Protein 8YQ7 (pdb70)

Foldseek 3Di:
DCFDKDAFDFLAWVVVSLVVLVPDQQEDEDPSPPDQQVSCVVLVNPDRHDTQQFAGGMDGDHRNYYPSVNRNVRNVVSVVLLVVLVVVFDPPFPDPDSQLLSQLLLLLRNQADDLVCLLQLLQLQRVCLVVFHQLQRVLLLQLQCPPVCDPDADPVSQPDPGQRRSSPDTGGRPGHRHHGHSSSSNSNRRHDPDQWNDWDCQCPRRIDTHNDVVVNVVSVVNSVVSVVVD/DCPVVPLPELVWDKDFFDALAWPVVSLVVLVPDQQEDEDDSPDDQQVSCVVLVHPDRGDTQQFAGGTYTHHRNHYPSSRRNVRNVVSVVLLVVLVVVFDPPWPDPDSQLLSQLLLLLRNVADDLVCLLVLLQLQRVCLVVQHFLQGVLQLVLQCPVVDDPDCDPVSLVDDGLRRSSPDTGGRPGHRHHGHSSSSNSNRRHDDDQWNDWDPQLVHRIDTDNDVVVVVVSVVNNVVSVVVVVD/DVVVVQAVDFDKQFDDALAWPLVSLVVLVVDQQEDPDPSPPDQQVVCVVLVPPDRGCTQQFAGGIHTDHRNHYPSVNRNVRNVVSVVLLVVLVVPFDPPFPDPDSQLLSQVLSLLRNVADDLVCLLVLLQLQRVCLVVFHQLQGVLLLQLQCPPVHPPDDDPVSQVDDGQRNSSPDTDTRPGHSHHGHSSSSNSNRRHDDDQWNAWDDQPPRHIDTHNDDVVNVVRVVVSVVVVVVD/DFQVKQFDDALAWPLVSLVVLVVDPQEDDDCSPPPQQVVCVVLVNPDRGDTQQFAGTTHPDHGHYYVSVVRNVRNVVVVVLLVVLVVVFDPPFPDPDSQLLSQQLLLLRNVADDLVCLLVLLQLVRVCLVVQHFNQGVLLLQQQCPPVCPPDDDPVSLVDDGQRRSSPDTGTRPGHSHHGHSSSSNSNRRHDDDQWNDWDDQCVHDIDTHNDDVVRVVSVVNSVVVNVVVDDD/DAEPAPKQAFDFLAWPLVSLVVQVPDPQEDDDPSPPPPQVVCVVLVHPDRDCTQQFAGDTYHYHRNHYPSVNRNVRNVVSVVLLVVLVVVFDPPFPDPDSQLLSQLLLLLRNVADDLVCLLVLLQLQRVCLVVQHQLQGVLQLLLQVPPVRPPDADPVSLVDDGQSNSSPDTGHRPGHSHHGHSSSSNSNRRHDDDQWNDWDDPPPRDIDTHNDVVVNVVSVVNSVVCVVVVD/DFAALAWPVVVLVCCPDPVEHCDCSPPPQQVSCVVLPDDRHDTQQFADDDDHNCVSVVRNVVSVVLLVVLVVPFDPPFPDPDSQLLSQLLLLLRNVADDLVCLLVLLQLQRVCLVVFHQLQRVLQLCQQCPVVRDPDDDPVSQVDDGQRRSSPDTDHRPHHRHHGHSSSSNSNRRHDPDQFNDWDQQCVGRIDTHNDVVVRVVSVVNNVVSVVVVD

InterPro domains:
  IPR003770 Endolytic murein transglycosylase [MF_02065] (34-353)
  IPR003770 Endolytic murein transglycosylase [PF02618] (62-347)
  IPR003770 Endolytic murein transglycosylase [PTHR30518] (28-350)
  IPR003770 Endolytic murein transglycosylase [TIGR00247] (31-355)
  IPR003770 Endolytic murein transglycosylase [cd08010] (101-345)

Structure (mmCIF, N/CA/C/O backbone):
data_8YQ7
#
_entry.id   8YQ7
#
_cell.length_a   70.860
_cell.length_b   162.370
_cell.length_c   79.110
_cell.angle_alpha   90.000
_cell.angle_beta   108.957
_cell.angle_gamma   90.000
#
_symmetry.space_group_name_H-M   'P 1 21 1'
#
loop_
_entity.id
_entity.type
_entity.pdbx_description
1 polymer 'Endolytic murein transglycosylase'
2 water water
#
loop_
_atom_site.group_PDB
_atom_site.id
_atom_site.type_symbol
_atom_site.label_atom_id
_atom_site.label_alt_id
_atom_site.label_comp_id
_atom_site.label_asym_id
_atom_site.label_entity_id
_atom_site.label_seq_id
_atom_site.pdbx_PDB_ins_code
_atom_site.Cartn_x
_atom_site.Cartn_y
_atom_site.Cartn_z
_atom_site.occupancy
_atom_site.B_iso_or_equiv
_atom_site.auth_seq_id
_atom_site.auth_comp_id
_atom_site.auth_asym_id
_atom_site.auth_atom_id
_atom_site.pdbx_PDB_model_num
ATOM 1 N N . ALA A 1 31 ? -24.98600 -6.14600 6.86100 1.000 114.41000 126 ALA A N 1
ATOM 2 C CA . ALA A 1 31 ? -25.04200 -5.97100 8.30600 1.000 115.80000 126 ALA A CA 1
ATOM 3 C C . ALA A 1 31 ? -24.42500 -4.63800 8.71900 1.000 113.39000 126 ALA A C 1
ATOM 4 O O . ALA A 1 31 ? -25.09500 -3.79800 9.32700 1.000 106.07000 126 ALA A O 1
ATOM 6 N N . GLN A 1 32 ? -23.14800 -4.44800 8.37600 1.000 116.69000 127 GLN A N 1
ATOM 7 C CA . GLN A 1 32 ? -22.38700 -3.27100 8.79600 1.000 119.20000 127 GLN A CA 1
ATOM 8 C C . GLN A 1 32 ? -22.56200 -3.03500 10.29800 1.000 124.14000 127 GLN A C 1
ATOM 9 O O . GLN A 1 32 ? -22.89900 -1.93700 10.75200 1.000 115.56000 127 GLN A O 1
ATOM 15 N N . MET A 1 33 ? -22.33700 -4.09600 11.07500 1.000 116.92000 128 MET A N 1
ATOM 16 C CA . MET A 1 33 ? -22.52400 -4.03400 12.51900 1.000 104.98000 128 MET A CA 1
ATOM 17 C C . MET A 1 33 ? -21.56000 -3.02800 13.14400 1.000 105.60000 128 MET A C 1
ATOM 18 O O . MET A 1 33 ? -20.56900 -2.60800 12.53600 1.000 106.23000 128 MET A O 1
ATOM 23 N N . ASN A 1 34 ? -21.87300 -2.62900 14.37600 1.000 98.74000 129 ASN A N 1
ATOM 24 C CA . ASN A 1 34 ? -21.15700 -1.52700 15.00900 1.000 101.25000 129 ASN A CA 1
ATOM 25 C C . ASN A 1 34 ? -19.72200 -1.92900 15.32000 1.000 89.36000 129 ASN A C 1
ATOM 26 O O . ASN A 1 34 ? -19.45200 -3.06900 15.70600 1.000 87.54000 129 ASN A O 1
ATOM 31 N N . ARG A 1 35 ? -18.79600 -0.98900 15.14800 1.000 89.31000 130 ARG A N 1
ATOM 32 C CA . ARG A 1 35 ? -17.39300 -1.21900 15.47000 1.000 82.75000 130 ARG A CA 1
ATOM 33 C C . ARG A 1 35 ? -16.99200 -0.34500 16.64700 1.000 77.85000 130 ARG A C 1
ATOM 34 O O . ARG A 1 35 ? -17.10100 0.88500 16.57800 1.000 99.89000 130 ARG A O 1
ATOM 42 N N . VAL A 1 36 ? -16.50700 -0.97900 17.70800 1.000 79.07000 131 VAL A N 1
ATOM 43 C CA . VAL A 1 36 ? -15.86100 -0.29600 18.82200 1.000 83.15000 131 VAL A CA 1
ATOM 44 C C . VAL A 1 36 ? -14.36100 -0.56100 18.69800 1.000 78.29000 131 VAL A C 1
ATOM 45 O O . VAL A 1 36 ? -13.91100 -1.71700 18.73000 1.000 64.90000 131 VAL A O 1
ATOM 49 N N . LEU A 1 37 ? -13.58700 0.50200 18.51400 1.000 81.64000 132 LEU A N 1
ATOM 50 C CA . LEU A 1 37 ? -12.14300 0.39100 18.37600 1.000 75.11000 132 LEU A CA 1
ATOM 51 C C . LEU A 1 37 ? -11.49100 0.78700 19.69000 1.000 56.69000 132 LEU A C 1
ATOM 52 O O . LEU A 1 37 ? -11.79800 1.84700 20.24300 1.000 72.71000 132 LEU A O 1
ATOM 57 N N . VAL A 1 38 ? -10.62900 -0.08200 20.20600 1.000 71.47000 133 VAL A N 1
ATOM 58 C CA . VAL A 1 38 ? -9.88000 0.18100 21.42900 1.000 65.83000 133 VAL A CA 1
ATOM 59 C C . VAL A 1 38 ? -8.40500 0.13300 21.07000 1.000 68.11000 133 VAL A C 1
ATOM 60 O O . VAL A 1 38 ? -7.87900 -0.93000 20.71200 1.000 58.83000 133 VAL A O 1
ATOM 64 N N . ILE A 1 39 ? -7.74200 1.28300 21.13500 1.000 69.24000 134 ILE A N 1
ATOM 65 C CA . ILE A 1 39 ? -6.34500 1.39800 20.73900 1.000 69.27000 134 ILE A CA 1
ATOM 66 C C . ILE A 1 39 ? -5.48500 1.32800 21.99500 1.000 62.36000 134 ILE A C 1
ATOM 67 O O . ILE A 1 39 ? -5.87500 1.81200 23.06600 1.000 55.03000 134 ILE A O 1
ATOM 72 N N . GLU A 1 40 ? -4.32800 0.69100 21.87100 1.000 64.67000 135 GLU A N 1
ATOM 73 C CA . GLU A 1 40 ? -3.42800 0.54900 23.00300 1.000 55.37000 135 GLU A CA 1
ATOM 74 C C . GLU A 1 40 ? -2.93100 1.91000 23.47700 1.000 48.91000 135 GLU A C 1
ATOM 75 O O . GLU A 1 40 ? -2.61600 2.79100 22.67500 1.000 54.93000 135 GLU A O 1
ATOM 81 N N . GLY A 1 41 ? -2.83000 2.05200 24.80100 1.000 55.10000 136 GLY A N 1
ATOM 82 C CA . GLY A 1 41 ? -2.39600 3.26200 25.45800 1.000 49.08000 136 GLY A CA 1
ATOM 83 C C . GLY A 1 41 ? -3.51100 4.19600 25.87500 1.000 53.11000 136 GLY A C 1
ATOM 84 O O . GLY A 1 41 ? -3.25100 5.14800 26.61700 1.000 53.50000 136 GLY A O 1
ATOM 85 N N . THR A 1 42 ? -4.74200 3.93700 25.45500 1.000 57.15000 137 THR A N 1
ATOM 86 C CA . THR A 1 42 ? -5.87600 4.75200 25.84800 1.000 57.65000 137 THR A CA 1
ATOM 87 C C . THR A 1 42 ? -6.30300 4.39300 27.26300 1.000 52.97000 137 THR A C 1
ATOM 88 O O . THR A 1 42 ? -5.96700 3.33500 27.79000 1.000 50.70000 137 THR A O 1
ATOM 92 N N . THR A 1 43 ? -7.00100 5.32000 27.89800 1.000 61.66000 138 THR A N 1
ATOM 93 C CA . THR A 1 43 ? -7.52800 5.13000 29.23600 1.000 55.65000 138 THR A CA 1
ATOM 94 C C . THR A 1 43 ? -8.89500 4.45500 29.21900 1.000 57.14000 138 THR A C 1
ATOM 95 O O . THR A 1 43 ? -9.62600 4.46000 28.21900 1.000 45.41000 138 THR A O 1
ATOM 99 N N . PHE A 1 44 ? -9.24000 3.86500 30.36000 1.000 52.53000 139 PHE A N 1
ATOM 100 C CA . PHE A 1 44 ? -10.58200 3.32900 30.51000 1.000 54.07000 139 PHE A CA 1
ATOM 101 C C . PHE A 1 44 ? -11.61000 4.43400 30.33400 1.000 50.90000 139 PHE A C 1
ATOM 102 O O . PHE A 1 44 ? -12.63500 4.23600 29.67900 1.000 54.22000 139 PHE A O 1
ATOM 110 N N . LYS A 1 45 ? -11.37100 5.59300 30.96800 1.000 63.35000 140 LYS A N 1
ATOM 111 C CA . LYS A 1 45 ? -12.31500 6.71400 30.88200 1.000 56.90000 140 LYS A CA 1
ATOM 112 C C . LYS A 1 45 ? -12.58400 7.10100 29.43400 1.000 50.58000 140 LYS A C 1
ATOM 113 O O . LYS A 1 45 ? -13.73400 7.35900 29.05400 1.000 62.75000 140 LYS A O 1
ATOM 119 N N . GLN A 1 46 ? -11.54000 7.15200 28.61000 1.000 48.11000 141 GLN A N 1
ATOM 120 C CA . GLN A 1 46 ? -11.74600 7.40800 27.18800 1.000 47.07000 141 GLN A CA 1
ATOM 121 C C . GLN A 1 46 ? -12.70300 6.38800 26.58600 1.000 64.07000 141 GLN A C 1
ATOM 122 O O . GLN A 1 46 ? -13.60000 6.74300 25.81300 1.000 69.39000 141 GLN A O 1
ATOM 128 N N . LEU A 1 47 ? -12.53000 5.10900 26.94200 1.000 67.31000 142 LEU A N 1
ATOM 129 C CA . LEU A 1 47 ? -13.38500 4.04600 26.42000 1.000 64.28000 142 LEU A CA 1
ATOM 130 C C . LEU A 1 47 ? -14.81500 4.17100 26.93400 1.000 68.32000 142 LEU A C 1
ATOM 131 O O . LEU A 1 47 ? -15.77300 3.92300 26.18900 1.000 71.50000 142 LEU A O 1
ATOM 136 N N . ILE A 1 48 ? -14.98400 4.54900 28.20100 1.000 59.23000 143 ILE A N 1
ATOM 137 C CA . ILE A 1 48 ? -16.32600 4.71900 28.74100 1.000 53.29000 143 ILE A CA 1
ATOM 138 C C . ILE A 1 48 ? -17.04900 5.81800 27.98000 1.000 72.18000 143 ILE A C 1
ATOM 139 O O . ILE A 1 48 ? -18.20800 5.66400 27.57600 1.000 76.33000 143 ILE A O 1
ATOM 144 N N . THR A 1 49 ? -16.36600 6.95100 27.76600 1.000 79.01000 144 THR A N 1
ATOM 145 C CA . THR A 1 49 ? -16.97900 8.04600 27.01900 1.000 76.80000 144 THR A CA 1
ATOM 146 C C . THR A 1 49 ? -17.23400 7.63800 25.57100 1.000 70.01000 144 THR A C 1
ATOM 147 O O . THR A 1 49 ? -18.22100 8.07500 24.97100 1.000 80.43000 144 THR A O 1
ATOM 151 N N . ALA A 1 50 ? -16.36800 6.79600 25.00000 1.000 58.81000 145 ALA A N 1
ATOM 152 C CA . ALA A 1 50 ? -16.53200 6.39700 23.60700 1.000 67.91000 145 ALA A CA 1
ATOM 153 C C . ALA A 1 50 ? -17.73700 5.49000 23.42900 1.000 73.72000 145 ALA A C 1
ATOM 154 O O . ALA A 1 50 ? -18.38700 5.52400 22.37900 1.000 81.36000 145 ALA A O 1
ATOM 156 N N . LEU A 1 51 ? -18.03200 4.66000 24.42700 1.000 82.24000 146 LEU A N 1
ATOM 157 C CA . LEU A 1 51 ? -19.24600 3.85400 24.37100 1.000 75.94000 146 LEU A CA 1
ATOM 158 C C . LEU A 1 51 ? -20.47800 4.66900 24.74800 1.000 84.23000 146 LEU A C 1
ATOM 159 O O . LEU A 1 51 ? -21.58300 4.37200 24.27200 1.000 85.16000 146 LEU A O 1
ATOM 164 N N . LYS A 1 52 ? -20.31100 5.68500 25.60400 1.000 75.28000 147 LYS A N 1
ATOM 165 C CA . LYS A 1 52 ? -21.42300 6.55700 25.96000 1.000 77.06000 147 LYS A CA 1
ATOM 166 C C . LYS A 1 52 ? -21.81700 7.47500 24.80800 1.000 87.70000 147 LYS A C 1
ATOM 167 O O . LYS A 1 52 ? -22.94700 7.97600 24.79300 1.000 93.43000 147 LYS A O 1
ATOM 169 N N . ASN A 1 53 ? -20.91200 7.72000 23.85700 1.000 87.17000 148 ASN A N 1
ATOM 170 C CA . ASN A 1 53 ? -21.20300 8.54000 22.68900 1.000 78.97000 148 ASN A CA 1
ATOM 171 C C . ASN A 1 53 ? -21.51500 7.70600 21.44900 1.000 84.55000 148 ASN A C 1
ATOM 172 O O . ASN A 1 53 ? -21.41200 8.21700 20.32800 1.000 85.09000 148 ASN A O 1
ATOM 177 N N . ASP A 1 54 ? -21.89600 6.44200 21.61800 1.000 88.58000 149 ASP A N 1
ATOM 178 C CA . ASP A 1 54 ? -22.23800 5.57100 20.50100 1.000 84.13000 149 ASP A CA 1
ATOM 179 C C . ASP A 1 54 ? -23.73600 5.30100 20.55700 1.000 91.11000 149 ASP A C 1
ATOM 180 O O . ASP A 1 54 ? -24.26800 4.90800 21.60200 1.000 93.24000 149 ASP A O 1
ATOM 185 N N . LYS A 1 55 ? -24.41300 5.51100 19.42500 1.000 95.12000 150 LYS A N 1
ATOM 186 C CA . LYS A 1 55 ? -25.84400 5.22600 19.35600 1.000 84.46000 150 LYS A CA 1
ATOM 187 C C . LYS A 1 55 ? -26.12000 3.73800 19.53600 1.000 80.43000 150 LYS A C 1
ATOM 188 O O . LYS A 1 55 ? -27.06600 3.35800 20.23400 1.000 87.49000 150 LYS A O 1
ATOM 190 N N . ASN A 1 56 ? -25.29200 2.88600 18.93400 1.000 87.62000 151 ASN A N 1
ATOM 191 C CA . ASN A 1 56 ? -25.55500 1.45600 18.89500 1.000 97.58000 151 ASN A CA 1
ATOM 192 C C . ASN A 1 56 ? -25.36400 0.77900 20.24500 1.000 92.64000 151 ASN A C 1
ATOM 193 O O . ASN A 1 56 ? -25.84700 -0.34100 20.42300 1.000 93.21000 151 ASN A O 1
ATOM 198 N N . VAL A 1 57 ? -24.68200 1.41300 21.19900 1.000 96.54000 152 VAL A N 1
ATOM 199 C CA . VAL A 1 57 ? -24.39600 0.78900 22.48900 1.000 89.86000 152 VAL A CA 1
ATOM 200 C C . VAL A 1 57 ? -25.41300 1.28400 23.50800 1.000 84.73000 152 VAL A C 1
ATOM 201 O O . VAL A 1 57 ? -25.63000 2.49600 23.65000 1.000 68.48000 152 VAL A O 1
ATOM 205 N N . LYS A 1 58 ? -26.04700 0.34500 24.21100 1.000 86.00000 153 LYS A N 1
ATOM 206 C CA . LYS A 1 58 ? -27.03100 0.70100 25.22400 1.000 82.36000 153 LYS A CA 1
ATOM 207 C C . LYS A 1 58 ? -26.34500 1.05700 26.53900 1.000 73.52000 153 LYS A C 1
ATOM 208 O O . LYS A 1 58 ? -25.42100 0.37200 26.98100 1.000 77.73000 153 LYS A O 1
ATOM 210 N N . ASN A 1 59 ? -26.82400 2.11600 27.17800 1.000 73.92000 154 ASN A N 1
ATOM 211 C CA . ASN A 1 59 ? -26.22300 2.64400 28.40100 1.000 67.06000 154 ASN A CA 1
ATOM 212 C C . ASN A 1 59 ? -27.03600 2.10500 29.56600 1.000 74.18000 154 ASN A C 1
ATOM 213 O O . ASN A 1 59 ? -28.08700 2.64500 29.91400 1.000 79.93000 154 ASN A O 1
ATOM 218 N N . THR A 1 60 ? -26.54100 1.03000 30.16100 1.000 76.53000 155 THR A N 1
ATOM 219 C CA . THR A 1 60 ? -27.15000 0.42100 31.33200 1.000 74.05000 155 THR A CA 1
ATOM 220 C C . THR A 1 60 ? -26.40100 0.77200 32.60300 1.000 75.82000 155 THR A C 1
ATOM 221 O O . THR A 1 60 ? -27.03100 1.10100 33.61000 1.000 75.70000 155 THR A O 1
ATOM 225 N N . ILE A 1 61 ? -25.06600 0.72600 32.57200 1.000 73.33000 156 ILE A N 1
ATOM 226 C CA . ILE A 1 61 ? -24.27200 0.96000 33.77200 1.000 75.23000 156 ILE A CA 1
ATOM 227 C C . ILE A 1 61 ? -23.06900 1.85000 33.48300 1.000 74.32000 156 ILE A C 1
ATOM 228 O O . ILE A 1 61 ? -22.11600 1.88300 34.27000 1.000 71.69000 156 ILE A O 1
ATOM 233 N N . LEU A 1 62 ? -23.10200 2.60000 32.38200 1.000 84.67000 157 LEU A N 1
ATOM 234 C CA . LEU A 1 62 ? -21.89800 3.31400 31.96800 1.000 83.30000 157 LEU A CA 1
ATOM 235 C C . LEU A 1 62 ? -21.57000 4.50700 32.86000 1.000 74.07000 157 LEU A C 1
ATOM 236 O O . LEU A 1 62 ? -20.40800 4.92100 32.89700 1.000 69.39000 157 LEU A O 1
ATOM 241 N N . ASP A 1 63 ? -22.54900 5.08400 33.55900 1.000 73.56000 158 ASP A N 1
ATOM 242 C CA . ASP A 1 63 ? -22.31600 6.25200 34.39700 1.000 76.83000 158 ASP A CA 1
ATOM 243 C C . ASP A 1 63 ? -22.18000 5.92600 35.88000 1.000 81.66000 158 ASP A C 1
ATOM 244 O O . ASP A 1 63 ? -22.27500 6.83300 36.71500 1.000 80.39000 158 ASP A O 1
ATOM 249 N N . LEU A 1 64 ? -21.94400 4.67200 36.22700 1.000 73.02000 159 LEU A N 1
ATOM 250 C CA . LEU A 1 64 ? -21.79200 4.35700 37.63800 1.000 67.79000 159 LEU A CA 1
ATOM 251 C C . LEU A 1 64 ? -20.39500 4.71000 38.16400 1.000 71.34000 159 LEU A C 1
ATOM 252 O O . LEU A 1 64 ? -19.41900 4.73800 37.40900 1.000 69.38000 159 LEU A O 1
ATOM 257 N N . PRO A 1 65 ? -20.27900 4.97800 39.46500 1.000 68.41000 160 PRO A N 1
ATOM 258 C CA . PRO A 1 65 ? -18.95300 5.02600 40.09400 1.000 62.35000 160 PRO A CA 1
ATOM 259 C C . PRO A 1 65 ? -18.21400 3.71400 39.88700 1.000 65.68000 160 PRO A C 1
ATOM 260 O O . PRO A 1 65 ? -18.81800 2.65500 39.70500 1.000 62.08000 160 PRO A O 1
ATOM 264 N N . ASP A 1 66 ? -16.88100 3.79000 39.94900 1.000 66.11000 161 ASP A N 1
ATOM 265 C CA . ASP A 1 66 ? -16.05900 2.66500 39.50900 1.000 64.71000 161 ASP A CA 1
ATOM 266 C C . ASP A 1 66 ? -16.23200 1.43200 40.39600 1.000 69.86000 161 ASP A C 1
ATOM 267 O O . ASP A 1 66 ? -16.25300 0.30200 39.89500 1.000 62.96000 161 ASP A O 1
ATOM 272 N N . ASP A 1 67 ? -16.35800 1.61700 41.71100 1.000 62.98000 162 ASP A N 1
ATOM 273 C CA . ASP A 1 67 ? -16.54100 0.47100 42.59300 1.000 55.24000 162 ASP A CA 1
ATOM 274 C C . ASP A 1 67 ? -17.82900 -0.27400 42.25400 1.000 62.29000 162 ASP A C 1
ATOM 275 O O . ASP A 1 67 ? -17.82300 -1.49400 42.03600 1.000 73.58000 162 ASP A O 1
ATOM 280 N N . GLN A 1 68 ? -18.94300 0.44900 42.17800 1.000 68.57000 163 GLN A N 1
ATOM 281 C CA . GLN A 1 68 ? -20.20400 -0.19000 41.83400 1.000 60.36000 163 GLN A CA 1
ATOM 282 C C . GLN A 1 68 ? -20.19100 -0.73200 40.41100 1.000 60.51000 163 GLN A C 1
ATOM 283 O O . GLN A 1 68 ? -20.88900 -1.70400 40.11400 1.000 60.05000 163 GLN A O 1
ATOM 289 N N . LEU A 1 69 ? -19.43500 -0.10900 39.50900 1.000 57.59000 164 LEU A N 1
ATOM 290 C CA . LEU A 1 69 ? -19.40500 -0.59700 38.13500 1.000 56.51000 164 LEU A CA 1
ATOM 291 C C . LEU A 1 69 ? -18.64800 -1.91300 38.04100 1.000 58.97000 164 LEU A C 1
ATOM 292 O O . LEU A 1 69 ? -19.07400 -2.84600 37.34300 1.000 56.36000 164 LEU A O 1
ATOM 297 N N . MET A 1 70 ? -17.51700 -2.00900 38.73200 1.000 56.30000 165 MET A N 1
ATOM 298 C CA . MET A 1 70 ? -16.79500 -3.26900 38.75000 1.000 58.53000 165 MET A CA 1
ATOM 299 C C . MET A 1 70 ? -17.63200 -4.34400 39.42500 1.000 54.70000 165 MET A C 1
ATOM 300 O O . MET A 1 70 ? -17.66400 -5.48900 38.96300 1.000 55.26000 165 MET A O 1
ATOM 305 N N . LYS A 1 71 ? -18.36700 -3.98600 40.48400 1.000 49.42000 166 LYS A N 1
ATOM 306 C CA . LYS A 1 71 ? -19.27000 -4.96800 41.07600 1.000 55.49000 166 LYS A CA 1
ATOM 307 C C . LYS A 1 71 ? -20.36800 -5.36100 40.09700 1.000 53.43000 166 LYS A C 1
ATOM 308 O O . LYS A 1 71 ? -20.75200 -6.53100 40.02800 1.000 64.68000 166 LYS A O 1
ATOM 314 N N . ALA A 1 72 ? -20.85800 -4.41600 39.30700 1.000 57.97000 167 ALA A N 1
ATOM 315 C CA . ALA A 1 72 ? -21.92100 -4.73000 38.36000 1.000 58.41000 167 ALA A CA 1
ATOM 316 C C . ALA A 1 72 ? -21.43000 -5.71000 37.30600 1.000 53.96000 167 ALA A C 1
ATOM 317 O O . ALA A 1 72 ? -22.18500 -6.57800 36.85200 1.000 60.77000 167 ALA A O 1
ATOM 319 N N . LEU A 1 73 ? -20.17600 -5.56600 36.88200 1.000 56.93000 168 LEU A N 1
ATOM 320 C CA . LEU A 1 73 ? -19.62000 -6.44000 35.86000 1.000 60.61000 168 LEU A CA 1
ATOM 321 C C . LEU A 1 73 ? -19.08000 -7.75900 36.41100 1.000 56.68000 168 LEU A C 1
ATOM 322 O O . LEU A 1 73 ? -18.79000 -8.66300 35.62100 1.000 51.63000 168 LEU A O 1
ATOM 327 N N . GLY A 1 74 ? -18.95200 -7.90000 37.72600 1.000 50.12000 169 GLY A N 1
ATOM 328 C CA . GLY A 1 74 ? -18.39500 -9.09800 38.31400 1.000 48.73000 169 GLY A CA 1
ATOM 329 C C . GLY A 1 74 ? -16.88400 -9.12900 38.41500 1.000 54.40000 169 GLY A C 1
ATOM 330 O O . GLY A 1 74 ? -16.32500 -10.16900 38.78100 1.000 51.49000 169 GLY A O 1
ATOM 331 N N . ILE A 1 75 ? -16.20800 -8.02600 38.12200 1.000 57.11000 170 ILE A N 1
ATOM 332 C CA . ILE A 1 75 ? -14.74500 -8.00100 38.08000 1.000 55.19000 170 ILE A CA 1
ATOM 333 C C . ILE A 1 75 ? -14.21900 -7.78400 39.50100 1.000 54.22000 170 ILE A C 1
ATOM 334 O O . ILE A 1 75 ? -14.64900 -6.83000 40.16000 1.000 51.33000 170 ILE A O 1
ATOM 339 N N . PRO A 1 76 ? -13.33100 -8.65200 40.00000 1.000 54.06000 171 PRO A N 1
ATOM 340 C CA . PRO A 1 76 ? -12.97500 -8.61300 41.42900 1.000 53.49000 171 PRO A CA 1
ATOM 341 C C . PRO A 1 76 ? -12.06000 -7.46400 41.81000 1.000 62.27000 171 PRO A C 1
ATOM 342 O O . PRO A 1 76 ? -11.62600 -7.39400 42.96600 1.000 70.99000 171 PRO A O 1
ATOM 346 N N . TYR A 1 77 ? -11.73500 -6.57900 40.88500 1.000 58.96000 172 TYR A N 1
ATOM 347 C CA . TYR A 1 77 ? -10.89000 -5.43400 41.16900 1.000 59.29000 172 TYR A CA 1
ATOM 348 C C . TYR A 1 77 ? -11.71900 -4.18800 41.46200 1.000 67.26000 172 TYR A C 1
ATOM 349 O O . TYR A 1 77 ? -12.81700 -4.00400 40.92900 1.000 62.17000 172 TYR A O 1
ATOM 358 N N . HIS A 1 78 ? -11.17500 -3.33400 42.33700 1.000 69.04000 173 HIS A N 1
ATOM 359 C CA . HIS A 1 78 ? -11.89600 -2.14800 42.78300 1.000 58.03000 173 HIS A CA 1
ATOM 360 C C . HIS A 1 78 ? -11.90900 -1.04400 41.72900 1.000 60.66000 173 HIS A C 1
ATOM 361 O O . HIS A 1 78 ? -12.91300 -0.33700 41.59100 1.000 73.22000 173 HIS A O 1
ATOM 368 N N . HIS A 1 79 ? -10.79400 -0.83900 41.01700 1.000 61.31000 174 HIS A N 1
ATOM 369 C CA . HIS A 1 79 ? -10.69900 0.20100 39.99300 1.000 59.96000 174 HIS A CA 1
ATOM 370 C C . HIS A 1 79 ? -10.49700 -0.42300 38.61300 1.000 57.59000 174 HIS A C 1
ATOM 371 O O . HIS A 1 79 ? -9.78100 -1.42100 38.48400 1.000 60.85000 174 HIS A O 1
ATOM 378 N N . PRO A 1 80 ? -11.11300 0.12700 37.56300 1.000 54.67000 175 PRO A N 1
ATOM 379 C CA . PRO A 1 80 ? -11.13200 -0.56000 36.26500 1.000 45.12000 175 PRO A CA 1
ATOM 380 C C . PRO A 1 80 ? -9.93900 -0.35600 35.34800 1.000 48.27000 175 PRO A C 1
ATOM 381 O O . PRO A 1 80 ? -9.92100 -0.94900 34.26500 1.000 49.26000 175 PRO A O 1
ATOM 385 N N . GLU A 1 81 ? -8.94400 0.43700 35.69400 1.000 55.76000 176 GLU A N 1
ATOM 386 C CA . GLU A 1 81 ? -7.97100 0.79600 34.67700 1.000 52.02000 176 GLU A CA 1
ATOM 387 C C . GLU A 1 81 ? -7.14500 -0.41700 34.28900 1.000 44.74000 176 GLU A C 1
ATOM 388 O O . GLU A 1 81 ? -6.74300 -1.21300 35.14100 1.000 51.33000 176 GLU A O 1
ATOM 394 N N . GLY A 1 82 ? -6.90800 -0.55200 32.98800 1.000 42.69000 177 GLY A N 1
ATOM 395 C CA . GLY A 1 82 ? -6.00000 -1.53300 32.44200 1.000 56.42000 177 GLY A CA 1
ATOM 396 C C . GLY A 1 82 ? -6.56900 -2.91600 32.23600 1.000 44.91000 177 GLY A C 1
ATOM 397 O O . GLY A 1 82 ? -5.89200 -3.75300 31.63100 1.000 51.56000 177 GLY A O 1
ATOM 398 N N . LEU A 1 83 ? -7.81500 -3.16100 32.62800 1.000 50.97000 178 LEU A N 1
ATOM 399 C CA . LEU A 1 83 ? -8.37100 -4.50200 32.65400 1.000 48.51000 178 LEU A CA 1
ATOM 400 C C . LEU A 1 83 ? -9.20000 -4.84200 31.41800 1.000 55.42000 178 LEU A C 1
ATOM 401 O O . LEU A 1 83 ? -9.93700 -5.83500 31.44200 1.000 44.72000 178 LEU A O 1
ATOM 406 N N . PHE A 1 84 ? -9.11200 -4.04500 30.35000 1.000 52.98000 179 PHE A N 1
ATOM 407 C CA . PHE A 1 84 ? -9.91800 -4.24800 29.15300 1.000 50.10000 179 PHE A CA 1
ATOM 408 C C . PHE A 1 84 ? -9.02300 -4.16600 27.92900 1.000 52.59000 179 PHE A C 1
ATOM 409 O O . PHE A 1 84 ? -8.31400 -3.17100 27.73700 1.000 47.33000 179 PHE A O 1
ATOM 417 N N . ALA A 1 85 ? -9.08100 -5.19300 27.09200 1.000 57.46000 180 ALA A N 1
ATOM 418 C CA . ALA A 1 85 ? -8.02200 -5.42600 26.11800 1.000 59.75000 180 ALA A CA 1
ATOM 419 C C . ALA A 1 85 ? -8.19100 -4.51800 24.90700 1.000 60.60000 180 ALA A C 1
ATOM 420 O O . ALA A 1 85 ? -9.27600 -4.47200 24.31600 1.000 55.32000 180 ALA A O 1
ATOM 422 N N . PRO A 1 86 ? -7.15100 -3.78800 24.50600 1.000 59.58000 181 PRO A N 1
ATOM 423 C CA . PRO A 1 86 ? -7.25900 -2.99300 23.28100 1.000 66.34000 181 PRO A CA 1
ATOM 424 C C . PRO A 1 86 ? -7.22500 -3.87800 22.04400 1.000 66.33000 181 PRO A C 1
ATOM 425 O O . PRO A 1 86 ? -6.32000 -4.69500 21.87200 1.000 68.97000 181 PRO A O 1
ATOM 429 N N . ASN A 1 87 ? -8.20700 -3.67800 21.17100 1.000 70.05000 182 ASN A N 1
ATOM 430 C CA . ASN A 1 87 ? -8.31500 -4.33400 19.87700 1.000 76.03000 182 ASN A CA 1
ATOM 431 C C . ASN A 1 87 ? -9.55100 -3.73300 19.21800 1.000 77.16000 182 ASN A C 1
ATOM 432 O O . ASN A 1 87 ? -10.27500 -2.94100 19.82900 1.000 74.46000 182 ASN A O 1
ATOM 437 N N . THR A 1 88 ? -9.76200 -4.08800 17.95600 1.000 84.27000 183 THR A N 1
ATOM 438 C CA . THR A 1 88 ? -10.91100 -3.63200 17.17500 1.000 76.00000 183 THR A CA 1
ATOM 439 C C . THR A 1 88 ? -12.01600 -4.68500 17.21900 1.000 70.46000 183 THR A C 1
ATOM 440 O O . THR A 1 88 ? -11.84900 -5.78800 16.69000 1.000 73.71000 183 THR A O 1
ATOM 444 N N . TYR A 1 89 ? -13.10600 -4.37800 17.92100 1.000 73.88000 184 TYR A N 1
ATOM 445 C CA . TYR A 1 89 ? -14.21700 -5.29700 18.10900 1.000 78.94000 184 TYR A CA 1
ATOM 446 C C . TYR A 1 89 ? -15.41600 -4.85100 17.27800 1.000 83.40000 184 TYR A C 1
ATOM 447 O O . TYR A 1 89 ? -15.60500 -3.65500 17.02400 1.000 79.18000 184 TYR A O 1
ATOM 456 N N . PHE A 1 90 ? -16.24100 -5.82500 16.88000 1.000 84.43000 185 PHE A N 1
ATOM 457 C CA . PHE A 1 90 ? -17.52600 -5.57000 16.23600 1.000 81.80000 185 PHE A CA 1
ATOM 458 C C . PHE A 1 90 ? -18.63200 -6.19300 17.07500 1.000 76.72000 185 PHE A C 1
ATOM 459 O O . PHE A 1 90 ? -18.51600 -7.34700 17.50100 1.000 87.42000 185 PHE A O 1
ATOM 467 N N . PHE A 1 91 ? -19.70100 -5.43400 17.30500 1.000 83.39000 186 PHE A N 1
ATOM 468 C CA . PHE A 1 91 ? -20.84500 -5.90200 18.07300 1.000 83.93000 186 PHE A CA 1
ATOM 469 C C . PHE A 1 91 ? -22.14100 -5.57600 17.34100 1.000 89.47000 186 PHE A C 1
ATOM 470 O O . PHE A 1 91 ? -22.19100 -4.71400 16.45300 1.000 89.16000 186 PHE A O 1
ATOM 478 N N . ALA A 1 92 ? -23.19500 -6.28800 17.73700 1.000 85.16000 187 ALA A N 1
ATOM 479 C CA . ALA A 1 92 ? -24.52100 -6.03900 17.19500 1.000 86.14000 187 ALA A CA 1
ATOM 480 C C . ALA A 1 92 ? -25.04600 -4.70300 17.70300 1.000 90.18000 187 ALA A C 1
ATOM 481 O O . ALA A 1 92 ? -24.94700 -4.39500 18.89700 1.000 84.69000 187 ALA A O 1
ATOM 483 N N . LYS A 1 93 ? -25.59600 -3.90600 16.78900 1.000 99.52000 188 LYS A N 1
ATOM 484 C CA . LYS A 1 93 ? -26.19800 -2.63400 17.16700 1.000 100.56000 188 LYS A CA 1
ATOM 485 C C . LYS A 1 93 ? -27.25100 -2.86200 18.24400 1.000 97.10000 188 LYS A C 1
ATOM 486 O O . LYS A 1 93 ? -28.11100 -3.74100 18.11600 1.000 96.80000 188 LYS A O 1
ATOM 488 N N . GLY A 1 94 ? -27.17700 -2.06900 19.31100 1.000 83.33000 189 GLY A N 1
ATOM 489 C CA . GLY A 1 94 ? -28.07400 -2.21300 20.43700 1.000 87.37000 189 GLY A CA 1
ATOM 490 C C . GLY A 1 94 ? -27.56200 -3.09000 21.55900 1.000 88.74000 189 GLY A C 1
ATOM 491 O O . GLY A 1 94 ? -28.29500 -3.31000 22.53500 1.000 80.99000 189 GLY A O 1
ATOM 492 N N . GLU A 1 95 ? -26.33700 -3.59700 21.45500 1.000 83.18000 190 GLU A N 1
ATOM 493 C CA . GLU A 1 95 ? -25.78400 -4.44700 22.49500 1.000 80.96000 190 GLU A CA 1
ATOM 494 C C . GLU A 1 95 ? -25.60000 -3.66900 23.79900 1.000 83.91000 190 GLU A C 1
ATOM 495 O O . GLU A 1 95 ? -25.47600 -2.43800 23.82700 1.000 81.93000 190 GLU A O 1
ATOM 501 N N . THR A 1 96 ? -25.58900 -4.41400 24.89400 1.000 82.00000 191 THR A N 1
ATOM 502 C CA . THR A 1 96 ? -25.45700 -3.80700 26.20800 1.000 84.08000 191 THR A CA 1
ATOM 503 C C . THR A 1 96 ? -24.02000 -3.36000 26.45500 1.000 81.72000 191 THR A C 1
ATOM 504 O O . THR A 1 96 ? -23.06400 -3.94500 25.93800 1.000 85.99000 191 THR A O 1
ATOM 508 N N . ASP A 1 97 ? -23.86600 -2.29800 27.24300 1.000 70.36000 192 ASP A N 1
ATOM 509 C CA . ASP A 1 97 ? -22.52700 -1.92300 27.68200 1.000 74.43000 192 ASP A CA 1
ATOM 510 C C . ASP A 1 97 ? -21.91800 -3.04300 28.52500 1.000 71.45000 192 ASP A C 1
ATOM 511 O O . ASP A 1 97 ? -20.70900 -3.30400 28.45900 1.000 63.50000 192 ASP A O 1
ATOM 516 N N . LYS A 1 98 ? -22.75100 -3.72400 29.31700 1.000 66.76000 193 LYS A N 1
ATOM 517 C CA . LYS A 1 98 ? -22.25100 -4.74600 30.22700 1.000 65.28000 193 LYS A CA 1
ATOM 518 C C . LYS A 1 98 ? -21.68200 -5.94000 29.46900 1.000 60.58000 193 LYS A C 1
ATOM 519 O O . LYS A 1 98 ? -20.63300 -6.47000 29.84300 1.000 63.64000 193 LYS A O 1
ATOM 525 N N . LYS A 1 99 ? -22.35800 -6.38500 28.40800 1.000 73.15000 194 LYS A N 1
ATOM 526 C CA . LYS A 1 99 ? -21.80700 -7.45300 27.57500 1.000 68.30000 194 LYS A CA 1
ATOM 527 C C . LYS A 1 99 ? -20.47500 -7.03200 26.97000 1.000 63.76000 194 LYS A C 1
ATOM 528 O O . LYS A 1 99 ? -19.49100 -7.77500 27.02700 1.000 63.39000 194 LYS A O 1
ATOM 534 N N . ILE A 1 100 ? -20.43600 -5.84800 26.35700 1.000 64.78000 195 ILE A N 1
ATOM 535 C CA . ILE A 1 100 ? -19.20500 -5.37300 25.72900 1.000 71.47000 195 ILE A CA 1
ATOM 536 C C . ILE A 1 100 ? -18.05600 -5.38900 26.73300 1.000 71.13000 195 ILE A C 1
ATOM 537 O O . ILE A 1 100 ? -16.97700 -5.93900 26.47000 1.000 67.11000 195 ILE A O 1
ATOM 542 N N . LEU A 1 101 ? -18.27100 -4.77400 27.90100 1.000 68.74000 196 LEU A N 1
ATOM 543 C CA . LEU A 1 101 ? -17.19900 -4.66000 28.88800 1.000 64.86000 196 LEU A CA 1
ATOM 544 C C . LEU A 1 101 ? -16.82700 -6.02200 29.46700 1.000 59.59000 196 LEU A C 1
ATOM 545 O O . LEU A 1 101 ? -15.65600 -6.27600 29.75300 1.000 55.80000 196 LEU A O 1
ATOM 550 N N . THR A 1 102 ? -17.80600 -6.89900 29.69100 1.000 58.14000 197 THR A N 1
ATOM 551 C CA . THR A 1 102 ? -17.47500 -8.23700 30.15800 1.000 60.31000 197 THR A CA 1
ATOM 552 C C . THR A 1 102 ? -16.57800 -8.95100 29.14900 1.000 60.48000 197 THR A C 1
ATOM 553 O O . THR A 1 102 ? -15.61400 -9.63200 29.52700 1.000 48.59000 197 THR A O 1
ATOM 557 N N . ASP A 1 103 ? -16.88000 -8.80600 27.85700 1.000 55.11000 198 ASP A N 1
ATOM 558 C CA . ASP A 1 103 ? -16.06900 -9.47000 26.83600 1.000 62.22000 198 ASP A CA 1
ATOM 559 C C . ASP A 1 103 ? -14.66700 -8.87200 26.77100 1.000 61.17000 198 ASP A C 1
ATOM 560 O O . ASP A 1 103 ? -13.67500 -9.60000 26.62300 1.000 57.63000 198 ASP A O 1
ATOM 565 N N . LEU A 1 104 ? -14.56000 -7.55000 26.88600 1.000 61.11000 199 LEU A N 1
ATOM 566 C CA . LEU A 1 104 ? -13.24000 -6.93100 26.87600 1.000 55.98000 199 LEU A CA 1
ATOM 567 C C . LEU A 1 104 ? -12.43000 -7.35300 28.10000 1.000 60.66000 199 LEU A C 1
ATOM 568 O O . LEU A 1 104 ? -11.22800 -7.65100 27.99000 1.000 56.56000 199 LEU A O 1
ATOM 573 N N . TYR A 1 105 ? -13.07200 -7.39600 29.27200 1.000 59.17000 200 TYR A N 1
ATOM 574 C CA . TYR A 1 105 ? -12.40200 -7.88500 30.46700 1.000 48.94000 200 TYR A CA 1
ATOM 575 C C . TYR A 1 105 ? -11.93200 -9.32000 30.26500 1.000 55.10000 200 TYR A C 1
ATOM 576 O O . TYR A 1 105 ? -10.80100 -9.66200 30.62700 1.000 50.14000 200 TYR A O 1
ATOM 585 N N . HIS A 1 106 ? -12.79100 -10.18000 29.69800 1.000 54.27000 201 HIS A N 1
ATOM 586 C CA . HIS A 1 106 ? -12.39800 -11.57400 29.48800 1.000 58.07000 201 HIS A CA 1
ATOM 587 C C . HIS A 1 106 ? -11.23500 -11.68700 28.51200 1.000 49.24000 201 HIS A C 1
ATOM 588 O O . HIS A 1 106 ? -10.34200 -12.51500 28.70700 1.000 56.95000 201 HIS A O 1
ATOM 595 N N . ARG A 1 107 ? -11.22700 -10.88700 27.44200 1.000 53.74000 202 ARG A N 1
ATOM 596 C CA . ARG A 1 107 ? -10.10200 -10.95700 26.50800 1.000 46.99000 202 ARG A CA 1
ATOM 597 C C . ARG A 1 107 ? -8.80400 -10.53200 27.19000 1.000 55.12000 202 ARG A C 1
ATOM 598 O O . ARG A 1 107 ? -7.76200 -11.19200 27.04700 1.000 55.09000 202 ARG A O 1
ATOM 600 N N . GLN A 1 108 ? -8.85700 -9.44800 27.97100 1.000 56.51000 203 GLN A N 1
ATOM 601 C CA . GLN A 1 108 ? -7.64500 -8.97100 28.62600 1.000 47.82000 203 GLN A CA 1
ATOM 602 C C . GLN A 1 108 ? -7.15800 -9.98300 29.64800 1.000 44.53000 203 GLN A C 1
ATOM 603 O O . GLN A 1 108 ? -5.95000 -10.22200 29.76200 1.000 46.09000 203 GLN A O 1
ATOM 609 N N . MET A 1 109 ? -8.07700 -10.59200 30.40500 1.000 50.06000 204 MET A N 1
ATOM 610 C CA . MET A 1 109 ? -7.64900 -11.57500 31.39900 1.000 50.27000 204 MET A CA 1
ATOM 611 C C . MET A 1 109 ? -7.17400 -12.87400 30.75100 1.000 54.58000 204 MET A C 1
ATOM 612 O O . MET A 1 109 ? -6.27700 -13.52200 31.28700 1.000 55.26000 204 MET A O 1
ATOM 617 N N . LYS A 1 110 ? -7.74400 -13.27700 29.61200 1.000 50.42000 205 LYS A N 1
ATOM 618 C CA . LYS A 1 110 ? -7.17200 -14.38700 28.86100 1.000 50.42000 205 LYS A CA 1
ATOM 619 C C . LYS A 1 110 ? -5.71700 -14.10200 28.52600 1.000 48.09000 205 LYS A C 1
ATOM 620 O O . LYS A 1 110 ? -4.82400 -14.91000 28.82500 1.000 64.30000 205 LYS A O 1
ATOM 622 N N . ALA A 1 111 ? -5.45300 -12.93400 27.93100 1.000 59.27000 206 ALA A N 1
ATOM 623 C CA . ALA A 1 111 ? -4.07500 -12.57100 27.58900 1.000 54.76000 206 ALA A CA 1
ATOM 624 C C . ALA A 1 111 ? -3.17200 -12.53900 28.82700 1.000 49.54000 206 ALA A C 1
ATOM 625 O O . ALA A 1 111 ? -2.02800 -13.02100 28.79300 1.000 41.78000 206 ALA A O 1
ATOM 627 N N . LEU A 1 112 ? -3.65900 -11.95000 29.92300 1.000 42.60000 207 LEU A N 1
ATOM 628 C CA . LEU A 1 112 ? -2.82700 -11.80000 31.11200 1.000 44.99000 207 LEU A CA 1
ATOM 629 C C . LEU A 1 112 ? -2.54100 -13.13800 31.77200 1.000 50.64000 207 LEU A C 1
ATOM 630 O O . LEU A 1 112 ? -1.39700 -13.40900 32.15100 1.000 49.36000 207 LEU A O 1
ATOM 635 N N . ASP A 1 113 ? -3.56100 -13.98900 31.92500 1.000 59.26000 208 ASP A N 1
ATOM 636 C CA . ASP A 1 113 ? -3.33500 -15.29600 32.52600 1.000 43.49000 208 ASP A CA 1
ATOM 637 C C . ASP A 1 113 ? -2.36700 -16.09900 31.67300 1.000 37.49000 208 ASP A C 1
ATOM 638 O O . ASP A 1 113 ? -1.42500 -16.70400 32.19400 1.000 38.49000 208 ASP A O 1
ATOM 643 N N . ALA A 1 114 ? -2.54700 -16.07700 30.35100 1.000 36.11000 209 ALA A N 1
ATOM 644 C CA . ALA A 1 114 ? -1.61300 -16.78600 29.48500 1.000 37.36000 209 ALA A CA 1
ATOM 645 C C . ALA A 1 114 ? -0.18400 -16.31100 29.70700 1.000 34.99000 209 ALA A C 1
ATOM 646 O O . ALA A 1 114 ? 0.72200 -17.11700 29.94500 1.000 36.40000 209 ALA A O 1
ATOM 648 N N . ALA A 1 115 ? 0.04000 -14.99300 29.66300 1.000 56.78000 210 ALA A N 1
ATOM 649 C CA . ALA A 1 115 ? 1.41100 -14.50200 29.80700 1.000 56.78000 210 ALA A CA 1
ATOM 650 C C . ALA A 1 115 ? 1.96600 -14.80100 31.20200 1.000 45.33000 210 ALA A C 1
ATOM 651 O O . ALA A 1 115 ? 3.12500 -15.20400 31.34000 1.000 45.41000 210 ALA A O 1
ATOM 653 N N . TRP A 1 116 ? 1.13800 -14.65900 32.23900 1.000 45.16000 211 TRP A N 1
ATOM 654 C CA . TRP A 1 116 ? 1.57600 -14.92500 33.60300 1.000 43.98000 211 TRP A CA 1
ATOM 655 C C . TRP A 1 116 ? 1.97900 -16.38200 33.77600 1.000 51.19000 211 TRP A C 1
ATOM 656 O O . TRP A 1 116 ? 2.94000 -16.69000 34.49400 1.000 44.26000 211 TRP A O 1
ATOM 667 N N . ALA A 1 117 ? 1.27400 -17.29400 33.10700 1.000 46.95000 212 ALA A N 1
ATOM 668 C CA . ALA A 1 117 ? 1.57100 -18.70900 33.27900 1.000 50.41000 212 ALA A CA 1
ATOM 669 C C . ALA A 1 117 ? 2.97300 -19.04300 32.78400 1.000 52.17000 212 ALA A C 1
ATOM 670 O O . ALA A 1 117 ? 3.68000 -19.85500 33.39700 1.000 46.64000 212 ALA A O 1
ATOM 672 N N . LYS A 1 118 ? 3.41200 -18.38700 31.70900 1.000 46.50000 213 LYS A N 1
ATOM 673 C CA . LYS A 1 118 ? 4.69300 -18.66300 31.07600 1.000 45.35000 213 LYS A CA 1
ATOM 674 C C . LYS A 1 118 ? 5.76500 -17.64500 31.45700 1.000 41.37000 213 LYS A C 1
ATOM 675 O O . LYS A 1 118 ? 6.80300 -17.56000 30.79000 1.000 36.61000 213 LYS A O 1
ATOM 677 N N . ARG A 1 119 ? 5.56700 -16.92900 32.55700 1.000 40.32000 214 ARG A N 1
ATOM 678 C CA . ARG A 1 119 ? 6.40100 -15.78300 32.88000 1.000 46.79000 214 ARG A CA 1
ATOM 679 C C . ARG A 1 119 ? 7.81700 -16.20600 33.24600 1.000 44.65000 214 ARG A C 1
ATOM 680 O O . ARG A 1 119 ? 8.09800 -17.37300 33.51000 1.000 59.05000 214 ARG A O 1
ATOM 688 N N . ALA A 1 120 ? 8.71200 -15.22500 33.24900 1.000 41.77000 215 ALA A N 1
ATOM 689 C CA . ALA A 1 120 ? 10.10400 -15.41500 33.60800 1.000 38.45000 215 ALA A CA 1
ATOM 690 C C . ALA A 1 120 ? 10.23800 -15.53600 35.11500 1.000 50.43000 215 ALA A C 1
ATOM 691 O O . ALA A 1 120 ? 9.37900 -15.06900 35.86300 1.000 60.62000 215 ALA A O 1
ATOM 693 N N . PRO A 1 121 ? 11.31500 -16.14700 35.59300 1.000 55.91000 216 PRO A N 1
ATOM 694 C CA . PRO A 1 121 ? 11.48800 -16.29900 37.03800 1.000 54.20000 216 PRO A CA 1
ATOM 695 C C . PRO A 1 121 ? 11.98700 -15.01300 37.68400 1.000 54.90000 216 PRO A C 1
ATOM 696 O O . PRO A 1 121 ? 12.49800 -14.10400 37.02600 1.000 47.55000 216 PRO A O 1
ATOM 700 N N . ASN A 1 122 ? 11.83800 -14.96000 39.00500 1.000 58.31000 217 ASN A N 1
ATOM 701 C CA . ASN A 1 122 ? 12.42500 -13.89200 39.79800 1.000 63.12000 217 ASN A CA 1
ATOM 702 C C . ASN A 1 122 ? 11.91000 -12.52100 39.41200 1.000 62.36000 217 ASN A C 1
ATOM 703 O O . ASN A 1 122 ? 12.64400 -11.53800 39.49000 1.000 58.05000 217 ASN A O 1
ATOM 708 N N . LEU A 1 123 ? 10.68200 -12.44300 39.03500 1.000 61.42000 218 LEU A N 1
ATOM 709 C CA . LEU A 1 123 ? 10.13200 -11.13800 38.72300 1.000 51.60000 218 LEU A CA 1
ATOM 710 C C . LEU A 1 123 ? 9.60500 -10.48900 39.99400 1.000 59.58000 218 LEU A C 1
ATOM 711 O O . LEU A 1 123 ? 9.12900 -11.18000 40.90400 1.000 47.49000 218 LEU A O 1
ATOM 716 N N . PRO A 1 124 ? 9.66900 -9.17100 40.08400 1.000 58.46000 219 PRO A N 1
ATOM 717 C CA . PRO A 1 124 ? 9.28400 -8.52000 41.34100 1.000 62.19000 219 PRO A CA 1
ATOM 718 C C . PRO A 1 124 ? 7.79500 -8.25100 41.45300 1.000 58.97000 219 PRO A C 1
ATOM 719 O O . PRO A 1 124 ? 7.39500 -7.33100 42.17200 1.000 84.13000 219 PRO A O 1
ATOM 723 N N . TYR A 1 125 ? 6.96100 -9.04300 40.78600 1.000 50.58000 220 TYR A N 1
ATOM 724 C CA . TYR A 1 125 ? 5.51800 -8.84700 40.82800 1.000 51.86000 220 TYR A CA 1
ATOM 725 C C . TYR A 1 125 ? 4.90600 -9.79300 41.85200 1.000 52.23000 220 TYR A C 1
ATOM 726 O O . TYR A 1 125 ? 5.16400 -11.00300 41.82100 1.000 48.64000 220 TYR A O 1
ATOM 735 N N . LYS A 1 126 ? 4.06500 -9.24800 42.73100 1.000 50.83000 221 LYS A N 1
ATOM 736 C CA . LYS A 1 126 ? 3.37200 -10.10200 43.69100 1.000 56.20000 221 LYS A CA 1
ATOM 737 C C . LYS A 1 126 ? 2.31400 -10.95700 43.00600 1.000 53.76000 221 LYS A C 1
ATOM 738 O O . LYS A 1 126 ? 2.13800 -12.13100 43.35200 1.000 61.45000 221 LYS A O 1
ATOM 744 N N . ASP A 1 127 ? 1.62200 -10.39800 42.01500 1.000 56.30000 222 ASP A N 1
ATOM 745 C CA . ASP A 1 127 ? 0.54300 -11.09700 41.32900 1.000 53.19000 222 ASP A CA 1
ATOM 746 C C . ASP A 1 127 ? 0.43500 -10.54100 39.91300 1.000 51.70000 222 ASP A C 1
ATOM 747 O O . ASP A 1 127 ? 1.20200 -9.66100 39.51100 1.000 53.29000 222 ASP A O 1
ATOM 752 N N . LYS A 1 128 ? -0.50500 -11.09000 39.14000 1.000 44.21000 223 LYS A N 1
ATOM 753 C CA . LYS A 1 128 ? -0.64600 -10.68100 37.74700 1.000 47.08000 223 LYS A CA 1
ATOM 754 C C . LYS A 1 128 ? -1.08900 -9.22500 37.61600 1.000 44.42000 223 LYS A C 1
ATOM 755 O O . LYS A 1 128 ? -0.80100 -8.58000 36.59700 1.000 37.16000 223 LYS A O 1
ATOM 761 N N . TYR A 1 129 ? -1.76900 -8.68500 38.63000 1.000 47.31000 224 TYR A N 1
ATOM 762 C CA . TYR A 1 129 ? -2.20800 -7.29400 38.56300 1.000 48.31000 224 TYR A CA 1
ATOM 763 C C . TYR A 1 129 ? -1.01900 -6.34500 38.52600 1.000 46.34000 224 TYR A C 1
ATOM 764 O O . TYR A 1 129 ? -1.02800 -5.35600 37.78500 1.000 50.95000 224 TYR A O 1
ATOM 773 N N . GLU A 1 130 ? 0.00000 -6.60900 39.34400 1.000 44.37000 225 GLU A N 1
ATOM 774 C CA . GLU A 1 130 ? 1.20100 -5.78400 39.30500 1.000 44.66000 225 GLU A CA 1
ATOM 775 C C . GLU A 1 130 ? 1.88500 -5.89800 37.95000 1.000 39.82000 225 GLU A C 1
ATOM 776 O O . GLU A 1 130 ? 2.40900 -4.91400 37.41600 1.000 46.79000 225 GLU A O 1
ATOM 782 N N . ALA A 1 131 ? 1.87100 -7.0860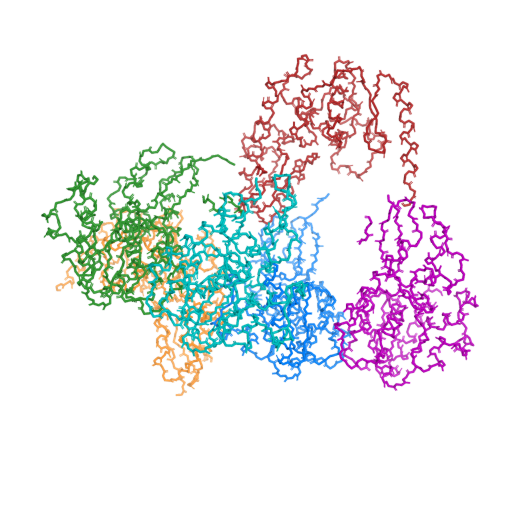0 37.36100 1.000 43.96000 226 ALA A N 1
ATOM 783 C CA . ALA A 1 131 ? 2.40900 -7.21300 36.01400 1.000 50.12000 226 ALA A CA 1
ATOM 784 C C . ALA A 1 131 ? 1.62800 -6.33900 35.03600 1.000 42.34000 226 ALA A C 1
ATOM 785 O O . ALA A 1 131 ? 2.21100 -5.74000 34.13000 1.000 39.63000 226 ALA A O 1
ATOM 787 N N . LEU A 1 132 ? 0.30400 -6.25900 35.19900 1.000 37.85000 227 LEU A N 1
ATOM 788 C CA . LEU A 1 132 ? -0.49900 -5.43200 34.30000 1.000 40.12000 227 LEU A CA 1
ATOM 789 C C . LEU A 1 132 ? -0.18600 -3.95200 34.48900 1.000 48.61000 227 LEU A C 1
ATOM 790 O O . LEU A 1 132 ? -0.08700 -3.19300 33.51500 1.000 40.59000 227 LEU A O 1
ATOM 795 N N . ILE A 1 133 ? -0.04100 -3.52500 35.74200 1.000 40.22000 228 ILE A N 1
ATOM 796 C CA . ILE A 1 133 ? 0.38200 -2.15600 36.00800 1.000 36.72000 228 ILE A CA 1
ATOM 797 C C . ILE A 1 133 ? 1.67400 -1.85900 35.25700 1.000 41.38000 228 ILE A C 1
ATOM 798 O O . ILE A 1 133 ? 1.79100 -0.85500 34.53600 1.000 49.02000 228 ILE A O 1
ATOM 803 N N . MET A 1 134 ? 2.66900 -2.72300 35.41500 1.000 41.66000 229 MET A N 1
ATOM 804 C CA . MET A 1 134 ? 3.92200 -2.45800 34.72400 1.000 47.52000 229 MET A CA 1
ATOM 805 C C . MET A 1 134 ? 3.73000 -2.47400 33.21600 1.000 45.15000 229 MET A C 1
ATOM 806 O O . MET A 1 134 ? 4.38800 -1.71700 32.49700 1.000 50.27000 229 MET A O 1
ATOM 811 N N . ALA A 1 135 ? 2.87500 -3.36200 32.70600 1.000 39.19000 230 ALA A N 1
ATOM 812 C CA . ALA A 1 135 ? 2.64700 -3.39700 31.26300 1.000 48.19000 230 ALA A CA 1
ATOM 813 C C . ALA A 1 135 ? 2.08700 -2.06200 30.76200 1.000 45.99000 230 ALA A C 1
ATOM 814 O O . ALA A 1 135 ? 2.47900 -1.57600 29.69600 1.000 37.51000 230 ALA A O 1
ATOM 816 N N . SER A 1 136 ? 1.17300 -1.45800 31.52500 1.000 43.01000 231 SER A N 1
ATOM 817 C CA . SER A 1 136 ? 0.62500 -0.15000 31.16200 1.000 51.49000 231 SER A CA 1
ATOM 818 C C . SER A 1 136 ? 1.70500 0.93300 31.17000 1.000 49.92000 231 SER A C 1
ATOM 819 O O . SER A 1 136 ? 1.77900 1.76700 30.24900 1.000 40.76000 231 SER A O 1
ATOM 822 N N . ILE A 1 137 ? 2.55300 0.93200 32.20300 1.000 44.38000 232 ILE A N 1
ATOM 823 C CA . ILE A 1 137 ? 3.66400 1.88600 32.25900 1.000 36.92000 232 ILE A CA 1
ATOM 824 C C . ILE A 1 137 ? 4.55000 1.73900 31.02100 1.000 41.68000 232 ILE A C 1
ATOM 825 O O . ILE A 1 137 ? 4.88200 2.71800 30.33800 1.000 48.62000 232 ILE A O 1
ATOM 830 N N . VAL A 1 138 ? 4.95500 0.50800 30.72400 1.000 44.43000 233 VAL A N 1
ATOM 831 C CA . VAL A 1 138 ? 5.80500 0.24200 29.56700 1.000 47.33000 233 VAL A CA 1
ATOM 832 C C . VAL A 1 138 ? 5.12500 0.71200 28.28600 1.000 52.05000 233 VAL A C 1
ATOM 833 O O . VAL A 1 138 ? 5.76900 1.29700 27.40000 1.000 40.15000 233 VAL A O 1
ATOM 837 N N . GLU A 1 139 ? 3.81900 0.44100 28.15700 1.000 48.68000 234 GLU A N 1
ATOM 838 C CA . GLU A 1 139 ? 3.07900 0.82600 26.95800 1.000 45.26000 234 GLU A CA 1
ATOM 839 C C . GLU A 1 139 ? 3.18400 2.32400 26.72300 1.000 52.65000 234 GLU A C 1
ATOM 840 O O . GLU A 1 139 ? 3.54600 2.78100 25.63100 1.000 46.12000 234 GLU A O 1
ATOM 846 N N . LYS A 1 140 ? 2.90700 3.10400 27.76300 1.000 51.44000 235 LYS A N 1
ATOM 847 C CA . LYS A 1 140 ? 2.92100 4.55200 27.62400 1.000 50.50000 235 LYS A CA 1
ATOM 848 C C . LYS A 1 140 ? 4.33600 5.11000 27.56200 1.000 46.60000 235 LYS A C 1
ATOM 849 O O . LYS A 1 140 ? 4.51200 6.28500 27.22900 1.000 53.20000 235 LYS A O 1
ATOM 855 N N . GLU A 1 141 ? 5.34300 4.29600 27.85900 1.000 47.48000 236 GLU A N 1
ATOM 856 C CA . GLU A 1 141 ? 6.71900 4.76100 27.86700 1.000 42.25000 236 GLU A CA 1
ATOM 857 C C . GLU A 1 141 ? 7.47500 4.45300 26.58400 1.000 35.94000 236 GLU A C 1
ATOM 858 O O . GLU A 1 141 ? 8.62200 4.88500 26.44600 1.000 51.39000 236 GLU A O 1
ATOM 864 N N . THR A 1 142 ? 6.88200 3.72800 25.64300 1.000 50.74000 237 THR A N 1
ATOM 865 C CA . THR A 1 142 ? 7.60700 3.38900 24.42700 1.000 55.57000 237 THR A CA 1
ATOM 866 C C . THR A 1 142 ? 6.63600 3.16900 23.27800 1.000 53.02000 237 THR A C 1
ATOM 867 O O . THR A 1 142 ? 5.49500 2.74200 23.48000 1.000 51.65000 237 THR A O 1
ATOM 871 N N . SER A 1 143 ? 7.11500 3.46200 22.06400 1.000 55.55000 238 SER A N 1
ATOM 872 C CA . SER A 1 143 ? 6.33500 3.29300 20.84800 1.000 59.00000 238 SER A CA 1
ATOM 873 C C . SER A 1 143 ? 6.89200 2.25200 19.89300 1.000 56.46000 238 SER A C 1
ATOM 874 O O . SER A 1 143 ? 6.14500 1.79100 19.02500 1.000 58.85000 238 SER A O 1
ATOM 877 N N . LEU A 1 144 ? 8.16800 1.87600 20.01700 1.000 60.85000 239 LEU A N 1
ATOM 878 C CA . LEU A 1 144 ? 8.78000 0.85100 19.17500 1.000 65.43000 239 LEU A CA 1
ATOM 879 C C . LEU A 1 144 ? 8.76200 -0.50400 19.87900 1.000 60.05000 239 LEU A C 1
ATOM 880 O O . LEU A 1 144 ? 9.20000 -0.62400 21.02800 1.000 57.24000 239 LEU A O 1
ATOM 885 N N . ASP A 1 145 ? 8.27500 -1.52700 19.17900 1.000 56.86000 240 ASP A N 1
ATOM 886 C CA . ASP A 1 145 ? 8.22800 -2.85700 19.77800 1.000 57.07000 240 ASP A CA 1
ATOM 887 C C . ASP A 1 145 ? 9.61800 -3.34700 20.16900 1.000 59.95000 240 ASP A C 1
ATOM 888 O O . ASP A 1 145 ? 9.79200 -3.96300 21.23100 1.000 60.27000 240 ASP A O 1
ATOM 893 N N . SER A 1 146 ? 10.62100 -3.07700 19.32300 1.000 40.14000 241 SER A N 1
ATOM 894 C CA . SER A 1 146 ? 11.96800 -3.59300 19.55600 1.000 42.06000 241 SER A CA 1
ATOM 895 C C . SER A 1 146 ? 12.50600 -3.22400 20.92900 1.000 45.09000 241 SER A C 1
ATOM 896 O O . SER A 1 146 ? 13.35800 -3.93600 21.47500 1.000 56.59000 241 SER A O 1
ATOM 899 N N . GLU A 1 147 ? 12.04000 -2.11500 21.49800 1.000 50.10000 242 GLU A N 1
ATOM 900 C CA . GLU A 1 147 ? 12.57600 -1.62500 22.76100 1.000 56.52000 242 GLU A CA 1
ATOM 901 C C . GLU A 1 147 ? 11.73100 -2.02000 23.97500 1.000 51.39000 242 GLU A C 1
ATOM 902 O O . GLU A 1 147 ? 12.17100 -1.80800 25.11500 1.000 49.14000 242 GLU A O 1
ATOM 908 N N . LEU A 1 148 ? 10.57000 -2.64500 23.76900 1.000 41.29000 243 LEU A N 1
ATOM 909 C CA . LEU A 1 148 ? 9.68000 -2.93600 24.89200 1.000 46.62000 243 LEU A CA 1
ATOM 910 C C . LEU A 1 148 ? 10.42100 -3.64700 26.02400 1.000 49.90000 243 LEU A C 1
ATOM 911 O O . LEU A 1 148 ? 10.46400 -3.15600 27.15700 1.000 61.18000 243 LEU A O 1
ATOM 916 N N . THR A 1 149 ? 11.03800 -4.79500 25.73300 1.000 45.44000 244 THR A N 1
ATOM 917 C CA . THR A 1 149 ? 11.73100 -5.54400 26.78300 1.000 52.60000 244 THR A CA 1
ATOM 918 C C . THR A 1 149 ? 12.73800 -4.67100 27.52800 1.000 54.65000 244 THR A C 1
ATOM 919 O O . THR A 1 149 ? 12.79400 -4.68600 28.76900 1.000 49.48000 244 THR A O 1
ATOM 923 N N . GLN A 1 150 ? 13.51100 -3.86500 26.79200 1.000 55.19000 245 GLN A N 1
ATOM 924 C CA . GLN A 1 150 ? 14.50600 -3.01200 27.43500 1.000 47.64000 245 GLN A CA 1
ATOM 925 C C . GLN A 1 150 ? 13.84300 -2.04600 28.40800 1.000 38.78000 245 GLN A C 1
ATOM 926 O O . GLN A 1 150 ? 14.27700 -1.88700 29.55900 1.000 52.20000 245 GLN A O 1
ATOM 932 N N . VAL A 1 151 ? 12.76200 -1.41400 27.98000 1.000 37.82000 246 VAL A N 1
ATOM 933 C CA . VAL A 1 151 ? 12.07500 -0.51900 28.89800 1.000 51.97000 246 VAL A CA 1
ATOM 934 C C . VAL A 1 151 ? 11.64500 -1.30000 30.12900 1.000 37.43000 246 VAL A C 1
ATOM 935 O O . VAL A 1 151 ? 11.89800 -0.89200 31.27000 1.000 61.11000 246 VAL A O 1
ATOM 939 N N . SER A 1 152 ? 11.01900 -2.46200 29.90400 1.000 47.24000 247 SER A N 1
ATOM 940 C CA . SER A 1 152 ? 10.57400 -3.30800 31.00700 1.000 47.84000 247 SER A CA 1
ATOM 941 C C . SER A 1 152 ? 11.74400 -3.60500 31.93200 1.000 48.52000 247 SER A C 1
ATOM 942 O O . SER A 1 152 ? 11.65100 -3.44200 33.16300 1.000 38.43000 247 SER A O 1
ATOM 945 N N . GLY A 1 153 ? 12.88600 -3.97600 31.33600 1.000 38.61000 248 GLY A N 1
ATOM 946 C CA . GLY A 1 153 ? 14.06600 -4.22000 32.14000 1.000 39.37000 248 GLY A CA 1
ATOM 947 C C . GLY A 1 153 ? 14.38500 -3.04500 33.03600 1.000 43.38000 248 GLY A C 1
ATOM 948 O O . GLY A 1 153 ? 14.47500 -3.18500 34.26200 1.000 43.54000 248 GLY A O 1
ATOM 949 N N . VAL A 1 154 ? 14.47600 -1.84800 32.44100 1.000 42.49000 249 VAL A N 1
ATOM 950 C CA . VAL A 1 154 ? 14.83400 -0.66200 33.21700 1.000 34.93000 249 VAL A CA 1
ATOM 951 C C . VAL A 1 154 ? 13.96500 -0.57500 34.46600 1.000 37.84000 249 VAL A C 1
ATOM 952 O O . VAL A 1 154 ? 14.46800 -0.41300 35.58600 1.000 33.61000 249 VAL A O 1
ATOM 956 N N . PHE A 1 155 ? 12.65000 -0.74600 34.30000 1.000 40.63000 250 PHE A N 1
ATOM 957 C CA . PHE A 1 155 ? 11.75400 -0.59200 35.44500 1.000 37.37000 250 PHE A CA 1
ATOM 958 C C . PHE A 1 155 ? 11.85700 -1.79100 36.37500 1.000 42.46000 250 PHE A C 1
ATOM 959 O O . PHE A 1 155 ? 11.94400 -1.63200 37.60000 1.000 72.40000 250 PHE A O 1
ATOM 967 N N . VAL A 1 156 ? 11.91100 -2.99500 35.80400 1.000 38.37000 251 VAL A N 1
ATOM 968 C CA . VAL A 1 156 ? 11.99600 -4.19200 36.63300 1.000 52.68000 251 VAL A CA 1
ATOM 969 C C . VAL A 1 156 ? 13.22100 -4.09000 37.53300 1.000 45.43000 251 VAL A C 1
ATOM 970 O O . VAL A 1 156 ? 13.13600 -4.24600 38.76500 1.000 38.14000 251 VAL A O 1
ATOM 974 N N . ARG A 1 157 ? 14.38000 -3.79800 36.92200 1.000 37.62000 252 ARG A N 1
ATOM 975 C CA . ARG A 1 157 ? 15.59600 -3.60300 37.70300 1.000 48.29000 252 ARG A CA 1
ATOM 976 C C . ARG A 1 157 ? 15.39300 -2.53500 38.76700 1.000 50.50000 252 ARG A C 1
ATOM 977 O O . ARG A 1 157 ? 15.72300 -2.75500 39.94000 1.000 42.77000 252 ARG A O 1
ATOM 985 N N . ARG A 1 158 ? 14.81400 -1.38200 38.39300 1.000 38.86000 253 ARG A N 1
ATOM 986 C CA . ARG A 1 158 ? 14.64800 -0.32500 39.38400 1.000 47.71000 253 ARG A CA 1
ATOM 987 C C . ARG A 1 158 ? 13.89100 -0.87800 40.58000 1.000 47.98000 253 ARG A C 1
ATOM 988 O O . ARG A 1 158 ? 14.30000 -0.69900 41.73600 1.000 47.38000 253 ARG A O 1
ATOM 996 N N . LEU A 1 159 ? 12.80800 -1.61600 40.31400 1.000 44.64000 254 LEU A N 1
ATOM 997 C CA . LEU A 1 159 ? 12.03900 -2.19000 41.41500 1.000 48.08000 254 LEU A CA 1
ATOM 998 C C . LEU A 1 159 ? 12.88900 -3.13600 42.26000 1.000 48.62000 254 LEU A C 1
ATOM 999 O O . LEU A 1 159 ? 12.82000 -3.10400 43.49600 1.000 50.16000 254 LEU A O 1
ATOM 1004 N N . LYS A 1 160 ? 13.69500 -3.98800 41.62000 1.000 44.98000 255 LYS A N 1
ATOM 1005 C CA . LYS A 1 160 ? 14.51500 -4.89600 42.41200 1.000 49.60000 255 LYS A CA 1
ATOM 1006 C C . LYS A 1 160 ? 15.56400 -4.12100 43.18400 1.000 45.15000 255 LYS A C 1
ATOM 1007 O O . LYS A 1 160 ? 15.96500 -4.54900 44.27200 1.000 57.54000 255 LYS A O 1
ATOM 1013 N N . LEU A 1 161 ? 15.97900 -2.95900 42.67500 1.000 53.38000 256 LEU A N 1
ATOM 1014 C CA . LEU A 1 161 ? 17.01000 -2.18600 43.35000 1.000 49.04000 256 LEU A CA 1
ATOM 1015 C C . LEU A 1 161 ? 16.42600 -1.22700 44.37000 1.000 42.00000 256 LEU A C 1
ATOM 1016 O O . LEU A 1 161 ? 17.18800 -0.56100 45.07400 1.000 53.57000 256 LEU A O 1
ATOM 1021 N N . GLY A 1 162 ? 15.10300 -1.16400 44.50000 1.000 42.27000 257 GLY A N 1
ATOM 1022 C CA . GLY A 1 162 ? 14.49800 -0.22400 45.42300 1.000 49.06000 257 GLY A CA 1
ATOM 1023 C C . GLY A 1 162 ? 14.42300 1.20500 44.91500 1.000 44.83000 257 GLY A C 1
ATOM 1024 O O . GLY A 1 162 ? 14.02600 2.09600 45.67400 1.000 45.09000 257 GLY A O 1
ATOM 1025 N N . MET A 1 163 ? 14.83700 1.45700 43.68100 1.000 43.74000 258 MET A N 1
ATOM 1026 C CA . MET A 1 163 ? 14.75000 2.77800 43.08500 1.000 46.02000 258 MET A CA 1
ATOM 1027 C C . MET A 1 163 ? 13.32500 3.09900 42.64400 1.000 54.40000 258 MET A C 1
ATOM 1028 O O . MET A 1 163 ? 12.55500 2.21600 42.23600 1.000 46.16000 258 MET A O 1
ATOM 1033 N N . ARG A 1 164 ? 12.99700 4.39100 42.70500 1.000 50.94000 259 ARG A N 1
ATOM 1034 C CA . ARG A 1 164 ? 11.72600 4.87200 42.19800 1.000 39.33000 259 ARG A CA 1
ATOM 1035 C C . ARG A 1 164 ? 11.74900 4.85100 40.68100 1.000 37.55000 259 ARG A C 1
ATOM 1036 O O . ARG A 1 164 ? 12.78800 5.09600 40.05500 1.000 35.66000 259 ARG A O 1
ATOM 1044 N N . LEU A 1 165 ? 10.57900 4.57100 40.09000 1.000 31.73000 260 LEU A N 1
ATOM 1045 C CA . LEU A 1 165 ? 10.50700 4.39800 38.64200 1.000 43.00000 260 LEU A CA 1
ATOM 1046 C C . LEU A 1 165 ? 10.68400 5.72400 37.91100 1.000 43.15000 260 LEU A C 1
ATOM 1047 O O . LEU A 1 165 ? 11.21400 5.75300 36.79400 1.000 47.05000 260 LEU A O 1
ATOM 1052 N N . GLN A 1 166 ? 10.23200 6.82300 38.51000 1.000 46.95000 261 GLN A N 1
ATOM 1053 C CA . GLN A 1 166 ? 10.47000 8.15500 37.96600 1.000 52.77000 261 GLN A CA 1
ATOM 1054 C C . GLN A 1 166 ? 10.07200 8.22300 36.49900 1.000 47.84000 261 GLN A C 1
ATOM 1055 O O . GLN A 1 166 ? 10.84600 8.64500 35.63700 1.000 53.39000 261 GLN A O 1
ATOM 1061 N N . THR A 1 167 ? 8.84000 7.81400 36.22400 1.000 42.73000 262 THR A N 1
ATOM 1062 C CA . THR A 1 167 ? 8.31500 7.71800 34.87100 1.000 55.43000 262 THR A CA 1
ATOM 1063 C C . THR A 1 167 ? 7.19900 8.73900 34.74100 1.000 47.90000 262 THR A C 1
ATOM 1064 O O . THR A 1 167 ? 6.32200 8.81400 35.60600 1.000 41.42000 262 THR A O 1
ATOM 1068 N N . ASP A 1 168 ? 7.26800 9.55700 33.69700 1.000 48.47000 263 ASP A N 1
ATOM 1069 C CA . ASP A 1 168 ? 6.37700 10.70400 33.57100 1.000 48.79000 263 ASP A CA 1
ATOM 1070 C C . ASP A 1 168 ? 4.91700 10.33100 33.31800 1.000 56.96000 263 ASP A C 1
ATOM 1071 O O . ASP A 1 168 ? 4.02000 11.04300 33.79400 1.000 55.31000 263 ASP A O 1
ATOM 1076 N N . PRO A 1 169 ? 4.62500 9.28800 32.53400 1.000 54.54000 264 PRO A N 1
ATOM 1077 C CA . PRO A 1 169 ? 3.20700 8.93200 32.30700 1.000 48.57000 264 PRO A CA 1
ATOM 1078 C C . PRO A 1 169 ? 2.42300 8.67400 33.58800 1.000 46.46000 264 PRO A C 1
ATOM 1079 O O . PRO A 1 169 ? 1.21400 8.95400 33.64200 1.000 55.17000 264 PRO A O 1
ATOM 1083 N N . THR A 1 170 ? 3.06900 8.16900 34.63700 1.000 47.58000 265 THR A N 1
ATOM 1084 C CA . THR A 1 170 ? 2.35900 8.01500 35.90300 1.000 53.74000 265 THR A CA 1
ATOM 1085 C C . THR A 1 170 ? 2.00700 9.37800 36.48500 1.000 44.78000 265 THR A C 1
ATOM 1086 O O . THR A 1 170 ? 0.89700 9.57100 36.99700 1.000 45.59000 265 THR A O 1
ATOM 1090 N N . VAL A 1 171 ? 2.93100 10.34000 36.39200 1.000 48.40000 266 VAL A N 1
ATOM 1091 C CA . VAL A 1 171 ? 2.67300 11.68900 36.90000 1.000 54.07000 266 VAL A CA 1
ATOM 1092 C C . VAL A 1 171 ? 1.54300 12.33700 36.11500 1.000 43.93000 266 VAL A C 1
ATOM 1093 O O . VAL A 1 171 ? 0.66100 12.99800 36.68200 1.000 46.30000 266 VAL A O 1
ATOM 1097 N N . ILE A 1 172 ? 1.56100 12.16200 34.79300 1.000 39.32000 267 ILE A N 1
ATOM 1098 C CA . ILE A 1 172 ? 0.46700 12.63900 33.95400 1.000 45.51000 267 ILE A CA 1
ATOM 1099 C C . ILE A 1 172 ? -0.86000 12.07100 34.44000 1.000 46.26000 267 ILE A C 1
ATOM 1100 O O . ILE A 1 172 ? -1.85300 12.79500 34.58400 1.000 61.51000 267 ILE A O 1
ATOM 1105 N N . TYR A 1 173 ? -0.90200 10.75600 34.67900 1.000 53.11000 268 TYR A N 1
ATOM 1106 C CA . TYR A 1 173 ? -2.13800 10.13200 35.14300 1.000 50.86000 268 TYR A CA 1
ATOM 1107 C C . TYR A 1 173 ? -2.57700 10.72500 36.47400 1.000 48.92000 268 TYR A C 1
ATOM 1108 O O . TYR A 1 173 ? -3.76500 10.99800 36.68500 1.000 46.90000 268 TYR A O 1
ATOM 1117 N N . GLY A 1 174 ? -1.62600 10.94100 37.38100 1.000 51.25000 269 GLY A N 1
ATOM 1118 C CA . GLY A 1 174 ? -1.95600 11.52000 38.67600 1.000 61.99000 269 GLY A CA 1
ATOM 1119 C C . GLY A 1 174 ? -2.48400 12.94400 38.59500 1.000 52.76000 269 GLY A C 1
ATOM 1120 O O . GLY A 1 174 ? -3.29400 13.35600 39.43000 1.000 44.27000 269 GLY A O 1
ATOM 1121 N N . MET A 1 175 ? -2.00000 13.72600 37.62800 1.000 40.52000 270 MET A N 1
ATOM 1122 C CA . MET A 1 175 ? -2.49800 15.09000 37.45100 1.000 51.67000 270 MET A CA 1
ATOM 1123 C C . MET A 1 175 ? -3.86100 15.11200 36.76900 1.000 64.85000 270 MET A C 1
ATOM 1124 O O . MET A 1 175 ? -4.62200 16.07900 36.93500 1.000 55.49000 270 MET A O 1
ATOM 1129 N N . GLY A 1 176 ? -4.13000 14.10800 35.93400 1.000 66.96000 271 GLY A N 1
ATOM 1130 C CA . GLY A 1 176 ? -5.45900 13.91100 35.36500 1.000 60.30000 271 GLY A CA 1
ATOM 1131 C C . GLY A 1 176 ? -5.92000 15.05500 34.48200 1.000 52.69000 271 GLY A C 1
ATOM 1132 O O . GLY A 1 176 ? -5.24400 15.45000 33.52500 1.000 63.70000 271 GLY A O 1
ATOM 1133 N N . ALA A 1 177 ? -7.08700 15.61300 34.81600 1.000 52.44000 272 ALA A N 1
ATOM 1134 C CA . ALA A 1 177 ? -7.65400 16.68400 34.00000 1.000 59.89000 272 ALA A CA 1
ATOM 1135 C C . ALA A 1 177 ? -6.78700 17.93900 34.03700 1.000 56.18000 272 ALA A C 1
ATOM 1136 O O . ALA A 1 177 ? -6.83600 18.75400 33.10600 1.000 50.01000 272 ALA A O 1
ATOM 1138 N N . ASN A 1 178 ? -5.97300 18.10200 35.07500 1.000 50.33000 273 ASN A N 1
ATOM 1139 C CA . ASN A 1 178 ? -5.14000 19.28900 35.14300 1.000 54.80000 273 ASN A CA 1
ATOM 1140 C C . ASN A 1 178 ? -3.89900 19.19000 34.25700 1.000 54.12000 273 ASN A C 1
ATOM 1141 O O . ASN A 1 178 ? -3.03500 20.07400 34.33800 1.000 58.12000 273 ASN A O 1
ATOM 1146 N N . TYR A 1 179 ? -3.83200 18.23800 33.32700 1.000 60.18000 274 TYR A N 1
ATOM 1147 C CA . TYR A 1 179 ? -2.61800 18.02100 32.55000 1.000 55.05000 274 TYR A CA 1
ATOM 1148 C C . TYR A 1 179 ? -2.86600 18.64300 31.18800 1.000 49.62000 274 TYR A C 1
ATOM 1149 O O . TYR A 1 179 ? -3.79200 18.24300 30.47600 1.000 59.05000 274 TYR A O 1
ATOM 1158 N N . LYS A 1 180 ? -2.06100 19.64100 30.84600 1.000 54.70000 275 LYS A N 1
ATOM 1159 C CA . LYS A 1 180 ? -2.28800 20.45000 29.65800 1.000 70.26000 275 LYS A CA 1
ATOM 1160 C C . LYS A 1 180 ? -1.20700 20.23800 28.61000 1.000 71.04000 275 LYS A C 1
ATOM 1161 O O . LYS A 1 180 ? -1.05400 21.06100 27.70100 1.000 67.55000 275 LYS A O 1
ATOM 1163 N N . GLY A 1 181 ? -0.48300 19.12600 28.69800 1.000 63.94000 276 GLY A N 1
ATOM 1164 C CA . GLY A 1 181 ? 0.61200 18.84600 27.79600 1.000 54.34000 276 GLY A CA 1
ATOM 1165 C C . GLY A 1 181 ? 1.97700 19.24300 28.30000 1.000 53.58000 276 GLY A C 1
ATOM 1166 O O . GLY A 1 181 ? 2.94400 19.17000 27.53200 1.000 64.37000 276 GLY A O 1
ATOM 1167 N N . ASN A 1 182 ? 2.09200 19.65500 29.56100 1.000 53.76000 277 ASN A N 1
ATOM 1168 C CA . ASN A 1 182 ? 3.37000 20.08300 30.11200 1.000 67.63000 277 ASN A CA 1
ATOM 1169 C C . ASN A 1 182 ? 3.40300 19.73700 31.59700 1.000 63.79000 277 ASN A C 1
ATOM 1170 O O . ASN A 1 182 ? 2.37300 19.74800 32.28400 1.000 43.17000 277 ASN A O 1
ATOM 1175 N N . ILE A 1 183 ? 4.60100 19.41900 32.07700 1.000 51.69000 278 ILE A N 1
ATOM 1176 C CA . ILE A 1 183 ? 4.83800 19.07900 33.47000 1.000 61.20000 278 ILE A CA 1
ATOM 1177 C C . ILE A 1 183 ? 5.78200 20.11900 34.04900 1.000 61.27000 278 ILE A C 1
ATOM 1178 O O . ILE A 1 183 ? 6.78100 20.48500 33.41700 1.000 65.62000 278 ILE A O 1
ATOM 1183 N N . THR A 1 184 ? 5.46400 20.58900 35.25000 1.000 62.41000 279 THR A N 1
ATOM 1184 C CA . THR A 1 184 ? 6.26500 21.58200 35.94600 1.000 65.92000 279 THR A CA 1
ATOM 1185 C C . THR A 1 184 ? 6.93700 20.94100 37.15600 1.000 61.01000 279 THR A C 1
ATOM 1186 O O . THR A 1 184 ? 6.57800 19.84200 37.58900 1.000 65.70000 279 THR A O 1
ATOM 1190 N N . ARG A 1 185 ? 7.92400 21.65000 37.71000 1.000 62.69000 280 ARG A N 1
ATOM 1191 C CA . ARG A 1 185 ? 8.62400 21.14800 38.88800 1.000 62.12000 280 ARG A CA 1
ATOM 1192 C C . ARG A 1 185 ? 7.68400 21.01300 40.07900 1.000 61.01000 280 ARG A C 1
ATOM 1193 O O . ARG A 1 185 ? 7.87400 20.13400 40.93200 1.000 57.55000 280 ARG A O 1
ATOM 1195 N N . GLU A 1 186 ? 6.68900 21.89700 40.17900 1.000 57.96000 281 GLU A N 1
ATOM 1196 C CA . GLU A 1 186 ? 5.70000 21.75800 41.23900 1.000 60.92000 281 GLU A CA 1
ATOM 1197 C C . GLU A 1 186 ? 4.88500 20.48300 41.03400 1.000 69.88000 281 GLU A C 1
ATOM 1198 O O . GLU A 1 186 ? 4.51800 19.80400 42.00200 1.000 66.89000 281 GLU A O 1
ATOM 1200 N N . ASP A 1 187 ? 4.62000 20.12800 39.77400 1.000 65.81000 282 ASP A N 1
ATOM 1201 C CA . ASP A 1 187 ? 3.96900 18.85700 39.47200 1.000 54.84000 282 ASP A CA 1
ATOM 1202 C C . ASP A 1 187 ? 4.80600 17.67300 39.92900 1.000 61.67000 282 ASP A C 1
ATOM 1203 O O . ASP A 1 187 ? 4.28200 16.72500 40.52700 1.000 65.27000 282 ASP A O 1
ATOM 1208 N N . LEU A 1 188 ? 6.11200 17.69800 39.64400 1.000 64.54000 283 LEU A N 1
ATOM 1209 C CA . LEU A 1 188 ? 6.94600 16.54500 39.98000 1.000 58.18000 283 LEU A CA 1
ATOM 1210 C C . LEU A 1 188 ? 7.08900 16.36700 41.47900 1.000 51.45000 283 LEU A C 1
ATOM 1211 O O . LEU A 1 188 ? 7.35300 15.25600 41.94200 1.000 49.31000 283 LEU A O 1
ATOM 1216 N N . ARG A 1 189 ? 6.94000 17.44200 42.24700 1.000 58.92000 284 ARG A N 1
ATOM 1217 C CA . ARG A 1 189 ? 7.07400 17.38700 43.69600 1.000 58.09000 284 ARG A CA 1
ATOM 1218 C C . ARG A 1 189 ? 5.75800 17.06600 44.39400 1.000 53.05000 284 ARG A C 1
ATOM 1219 O O . ARG A 1 189 ? 5.76000 16.80100 45.60400 1.000 55.13000 284 ARG A O 1
ATOM 1221 N N . THR A 1 190 ? 4.64800 17.03900 43.66600 1.000 53.96000 285 THR A N 1
ATOM 1222 C CA . THR A 1 190 ? 3.35100 16.88400 44.31100 1.000 53.56000 285 THR A CA 1
ATOM 1223 C C . THR A 1 190 ? 3.10900 15.41100 44.61600 1.000 62.22000 285 THR A C 1
ATOM 1224 O O . THR A 1 190 ? 3.00600 14.60100 43.68400 1.000 37.76000 285 THR A O 1
ATOM 1228 N N . PRO A 1 191 ? 3.00800 15.02500 45.88700 1.000 60.91000 286 PRO A N 1
ATOM 1229 C CA . PRO A 1 191 ? 2.77000 13.61600 46.20600 1.000 45.00000 286 PRO A CA 1
ATOM 1230 C C . PRO A 1 191 ? 1.36500 13.18000 45.83600 1.000 41.55000 286 PRO A C 1
ATOM 1231 O O . PRO A 1 191 ? 0.52800 13.02300 46.73200 1.000 46.45000 286 PRO A O 1
ATOM 1235 N N . THR A 1 192 ? 1.12100 12.89400 44.55300 1.000 46.75000 287 THR A N 1
ATOM 1236 C CA . THR A 1 192 ? -0.12100 12.24300 44.15100 1.000 50.07000 287 THR A CA 1
ATOM 1237 C C . THR A 1 192 ? 0.03200 10.73800 44.33900 1.000 44.52000 287 THR A C 1
ATOM 1238 O O . THR A 1 192 ? 1.15200 10.22900 44.43600 1.000 41.13000 287 THR A O 1
ATOM 1242 N N . PRO A 1 193 ? -1.07900 10.00100 44.38100 1.000 47.47000 288 PRO A N 1
ATOM 1243 C CA . PRO A 1 193 ? -0.98000 8.53900 44.55000 1.000 43.50000 288 PRO A CA 1
ATOM 1244 C C . PRO A 1 193 ? -0.22600 7.83100 43.43400 1.000 54.76000 288 PRO A C 1
ATOM 1245 O O . PRO A 1 193 ? 0.30400 6.72600 43.65500 1.000 52.13000 288 PRO A O 1
ATOM 1249 N N . TYR A 1 194 ? -0.18500 8.41300 42.23500 1.000 43.63000 289 TYR A N 1
ATOM 1250 C CA . TYR A 1 194 ? 0.48900 7.79600 41.10100 1.000 42.80000 289 TYR A CA 1
ATOM 1251 C C . TYR A 1 194 ? 1.85800 8.38100 40.77300 1.000 46.49000 289 TYR A C 1
ATOM 1252 O O . TYR A 1 194 ? 2.44500 7.97500 39.77000 1.000 47.92000 289 TYR A O 1
ATOM 1261 N N . ASN A 1 195 ? 2.38600 9.31500 41.56500 1.000 53.17000 290 ASN A N 1
ATOM 1262 C CA . ASN A 1 195 ? 3.60700 10.02500 41.17900 1.000 48.84000 290 ASN A CA 1
ATOM 1263 C C . ASN A 1 195 ? 4.81200 9.12200 41.43200 1.000 52.58000 290 ASN A C 1
ATOM 1264 O O . ASN A 1 195 ? 5.21100 8.92700 42.58600 1.000 56.74000 290 ASN A O 1
ATOM 1269 N N . THR A 1 196 ? 5.43100 8.59800 40.37400 1.000 38.21000 291 THR A N 1
ATOM 1270 C CA . THR A 1 196 ? 6.55300 7.68300 40.57900 1.000 54.98000 291 THR A CA 1
ATOM 1271 C C . THR A 1 196 ? 7.85500 8.40200 40.90900 1.000 46.37000 291 THR A C 1
ATOM 1272 O O . THR A 1 196 ? 8.88700 7.74500 41.05500 1.000 47.63000 291 THR A O 1
ATOM 1276 N N . TYR A 1 197 ? 7.84500 9.72800 41.00100 1.000 48.75000 292 TYR A N 1
ATOM 1277 C CA . TYR A 1 197 ? 8.95900 10.44600 41.60600 1.000 46.13000 292 TYR A CA 1
ATOM 1278 C C . TYR A 1 197 ? 8.84100 10.51200 43.12000 1.000 48.03000 292 TYR A C 1
ATOM 1279 O O . TYR A 1 197 ? 9.86100 10.66100 43.80000 1.000 51.35000 292 TYR A O 1
ATOM 1288 N N . THR A 1 198 ? 7.62600 10.40300 43.65600 1.000 52.30000 293 THR A N 1
ATOM 1289 C CA . THR A 1 198 ? 7.38600 10.52500 45.08500 1.000 47.96000 293 THR A CA 1
ATOM 1290 C C . THR A 1 198 ? 7.02100 9.22200 45.75700 1.000 48.81000 293 THR A C 1
ATOM 1291 O O . THR A 1 198 ? 7.25900 9.09300 46.95400 1.000 53.56000 293 THR A O 1
ATOM 1295 N N . ILE A 1 199 ? 6.42500 8.26500 45.03400 1.000 57.16000 294 ILE A N 1
ATOM 1296 C CA . ILE A 1 199 ? 6.01100 6.99700 45.62200 1.000 56.03000 294 ILE A CA 1
ATOM 1297 C C . ILE A 1 199 ? 7.08900 5.96200 45.35100 1.000 54.66000 294 ILE A C 1
ATOM 1298 O O . ILE A 1 199 ? 7.86400 6.07100 44.39500 1.000 53.37000 294 ILE A O 1
ATOM 1303 N N . ASN A 1 200 ? 7.13000 4.92900 46.19000 1.000 56.94000 295 ASN A N 1
ATOM 1304 C CA . ASN A 1 200 ? 8.02300 3.80000 45.96600 1.000 49.68000 295 ASN A CA 1
ATOM 1305 C C . ASN A 1 200 ? 7.26400 2.62900 45.36900 1.000 47.13000 295 ASN A C 1
ATOM 1306 O O . ASN A 1 200 ? 6.23800 2.20400 45.91100 1.000 55.20000 295 ASN A O 1
ATOM 1311 N N . GLY A 1 201 ? 7.79800 2.08300 44.28500 1.000 50.27000 296 GLY A N 1
ATOM 1312 C CA . GLY A 1 201 ? 7.18700 0.94000 43.64400 1.000 48.32000 296 GLY A CA 1
ATOM 1313 C C . GLY A 1 201 ? 6.21400 1.33800 42.55100 1.000 48.57000 296 GLY A C 1
ATOM 1314 O O . GLY A 1 201 ? 6.28600 2.41400 41.94800 1.000 62.53000 296 GLY A O 1
ATOM 1315 N N . LEU A 1 202 ? 5.30600 0.41200 42.26800 1.000 53.04000 297 LEU A N 1
ATOM 1316 C CA . LEU A 1 202 ? 4.31400 0.61200 41.23400 1.000 47.13000 297 LEU A CA 1
ATOM 1317 C C . LEU A 1 202 ? 3.17100 1.48200 41.75700 1.000 47.03000 297 LEU A C 1
ATOM 1318 O O . LEU A 1 202 ? 2.86900 1.47300 42.95400 1.000 48.69000 297 LEU A O 1
ATOM 1323 N N . PRO A 1 203 ? 2.49000 2.20900 40.87900 1.000 33.29000 298 PRO A N 1
ATOM 1324 C CA . PRO A 1 203 ? 1.32600 2.96900 41.31500 1.000 39.45000 298 PRO A CA 1
ATOM 1325 C C . PRO A 1 203 ? 0.19300 2.03600 41.70400 1.000 49.44000 298 PRO A C 1
ATOM 1326 O O . PRO A 1 203 ? 0.23700 0.82800 41.42600 1.000 46.54000 298 PRO A O 1
ATOM 1330 N N . PRO A 1 204 ? -0.85500 2.56300 42.34100 1.000 55.36000 299 PRO A N 1
ATOM 1331 C CA . PRO A 1 204 ? -1.90400 1.67800 42.88600 1.000 46.05000 299 PRO A CA 1
ATOM 1332 C C . PRO A 1 204 ? -2.64300 0.86200 41.83400 1.000 39.77000 299 PRO A C 1
ATOM 1333 O O . PRO A 1 204 ? -3.10900 -0.24300 42.14600 1.000 43.99000 299 PRO A O 1
ATOM 1337 N N . THR A 1 205 ? -2.80600 1.39000 40.61700 1.000 38.47000 300 THR A N 1
ATOM 1338 C CA . THR A 1 205 ? -3.50000 0.70800 39.53000 1.000 45.13000 300 THR A CA 1
ATOM 1339 C C . THR A 1 205 ? -2.68300 0.85900 38.25200 1.000 45.14000 300 THR A C 1
ATOM 1340 O O . THR A 1 205 ? -1.60700 1.47100 38.28400 1.000 38.88000 300 THR A O 1
ATOM 1344 N N . PRO A 1 206 ? -3.10100 0.24800 37.14200 1.000 45.58000 301 PRO A N 1
ATOM 1345 C CA . PRO A 1 206 ? -2.50700 0.58400 35.83800 1.000 39.00000 301 PRO A CA 1
ATOM 1346 C C . PRO A 1 206 ? -2.85800 2.01600 35.46200 1.000 46.07000 301 PRO A C 1
ATOM 1347 O O . PRO A 1 206 ? -3.73500 2.64200 36.06300 1.000 45.36000 301 PRO A O 1
ATOM 1351 N N . ILE A 1 207 ? -2.15200 2.54200 34.45800 1.000 41.89000 302 ILE A N 1
ATOM 1352 C CA . ILE A 1 207 ? -2.35700 3.91300 33.99500 1.000 41.45000 302 ILE A CA 1
ATOM 1353 C C . ILE A 1 207 ? -2.86100 3.97500 32.56300 1.000 47.26000 302 ILE A C 1
ATOM 1354 O O . ILE A 1 207 ? -2.99700 5.07800 32.01500 1.000 53.71000 302 ILE A O 1
ATOM 1359 N N . ALA A 1 208 ? -3.12600 2.83500 31.93300 1.000 46.90000 303 ALA A N 1
ATOM 1360 C CA . ALA A 1 208 ? -3.60600 2.79400 30.55600 1.000 38.49000 303 ALA A CA 1
ATOM 1361 C C . ALA A 1 208 ? -4.05900 1.37000 30.25800 1.000 44.72000 303 ALA A C 1
ATOM 1362 O O . ALA A 1 208 ? -3.98400 0.48100 31.11000 1.000 46.34000 303 ALA A O 1
ATOM 1364 N N . LEU A 1 209 ? -4.54800 1.17400 29.03400 1.000 49.00000 304 LEU A N 1
ATOM 1365 C CA . LEU A 1 209 ? -4.93100 -0.13900 28.55400 1.000 29.82000 304 LEU A CA 1
ATOM 1366 C C . LEU A 1 209 ? -3.74400 -0.70600 27.78400 1.000 43.80000 304 LEU A C 1
ATOM 1367 O O . LEU A 1 209 ? -3.48500 -0.25500 26.65700 1.000 44.42000 304 LEU A O 1
ATOM 1372 N N . PRO A 1 210 ? -3.01800 -1.68700 28.32700 1.000 49.93000 305 PRO A N 1
ATOM 1373 C CA . PRO A 1 210 ? -1.80800 -2.17500 27.65000 1.000 50.92000 305 PRO A CA 1
ATOM 1374 C C . PRO A 1 210 ? -2.12500 -3.18900 26.55700 1.000 52.41000 305 PRO A C 1
ATOM 1375 O O . PRO A 1 210 ? -3.17700 -3.82400 26.54600 1.000 55.20000 305 PRO A O 1
ATOM 1379 N N . SER A 1 211 ? -1.19900 -3.29100 25.60000 1.000 52.88000 306 SER A N 1
ATOM 1380 C CA . SER A 1 211 ? -1.28500 -4.26100 24.52300 1.000 46.19000 306 SER A CA 1
ATOM 1381 C C . SER A 1 211 ? -0.78700 -5.61900 25.02100 1.000 55.62000 306 SER A C 1
ATOM 1382 O O . SER A 1 211 ? -0.22100 -5.73700 26.11400 1.000 48.58000 306 SER A O 1
ATOM 1385 N N . GLN A 1 212 ? -1.01900 -6.66500 24.21800 1.000 46.84000 307 GLN A N 1
ATOM 1386 C CA . GLN A 1 212 ? -0.52000 -7.98000 24.60000 1.000 51.64000 307 GLN A CA 1
ATOM 1387 C C . GLN A 1 212 ? 1.00500 -8.02200 24.63500 1.000 46.86000 307 GLN A C 1
ATOM 1388 O O . GLN A 1 212 ? 1.59500 -8.54400 25.58400 1.000 49.77000 307 GLN A O 1
ATOM 1394 N N . LYS A 1 213 ? 1.66000 -7.47800 23.61000 1.000 40.10000 308 LYS A N 1
ATOM 1395 C CA . LYS A 1 213 ? 3.12100 -7.45700 23.58600 1.000 42.76000 308 LYS A CA 1
ATOM 1396 C C . LYS A 1 213 ? 3.68300 -6.69000 24.77900 1.000 46.80000 308 LYS A C 1
ATOM 1397 O O . LYS A 1 213 ? 4.76200 -7.02000 25.28100 1.000 55.88000 308 LYS A O 1
ATOM 1403 N N . ALA A 1 214 ? 2.98500 -5.65000 25.23400 1.000 47.90000 309 ALA A N 1
ATOM 1404 C CA . ALA A 1 214 ? 3.46800 -4.91400 26.39600 1.000 50.80000 309 ALA A CA 1
ATOM 1405 C C . ALA A 1 214 ? 3.39800 -5.78000 27.64500 1.000 41.63000 309 ALA A C 1
ATOM 1406 O O . ALA A 1 214 ? 4.30000 -5.73200 28.49100 1.000 57.30000 309 ALA A O 1
ATOM 1408 N N . ILE A 1 215 ? 2.34000 -6.58800 27.77100 1.000 45.81000 310 ILE A N 1
ATOM 1409 C CA . ILE A 1 215 ? 2.23600 -7.52300 28.89400 1.000 53.15000 310 ILE A CA 1
ATOM 1410 C C . ILE A 1 215 ? 3.34100 -8.57400 28.83000 1.000 40.40000 310 ILE A C 1
ATOM 1411 O O . ILE A 1 215 ? 3.98600 -8.90000 29.84000 1.000 38.04000 310 ILE A O 1
ATOM 1416 N N . GLU A 1 216 ? 3.54600 -9.15100 27.64700 1.000 38.71000 311 GLU A N 1
ATOM 1417 C CA . GLU A 1 216 ? 4.58900 -10.15000 27.49400 1.000 45.34000 311 GLU A CA 1
ATOM 1418 C C . GLU A 1 216 ? 5.93600 -9.55400 27.86100 1.000 38.17000 311 GLU A C 1
ATOM 1419 O O . GLU A 1 216 ? 6.74100 -10.18000 28.55800 1.000 44.27000 311 GLU A O 1
ATOM 1425 N N . ALA A 1 217 ? 6.18800 -8.32800 27.41100 1.000 43.24000 312 ALA A N 1
ATOM 1426 C CA . ALA A 1 217 ? 7.42600 -7.64500 27.75700 1.000 43.57000 312 ALA A CA 1
ATOM 1427 C C . ALA A 1 217 ? 7.52900 -7.44400 29.25900 1.000 39.30000 312 ALA A C 1
ATOM 1428 O O . ALA A 1 217 ? 8.59500 -7.65100 29.84900 1.000 34.81000 312 ALA A O 1
ATOM 1430 N N . ALA A 1 218 ? 6.42300 -7.05900 29.90000 1.000 40.40000 313 ALA A N 1
ATOM 1431 C CA . ALA A 1 218 ? 6.43800 -6.90100 31.34900 1.000 37.58000 313 ALA A CA 1
ATOM 1432 C C . ALA A 1 218 ? 6.92000 -8.16700 32.02100 1.000 39.94000 313 ALA A C 1
ATOM 1433 O O . ALA A 1 218 ? 7.64200 -8.12100 33.02500 1.000 39.81000 313 ALA A O 1
ATOM 1435 N N . LEU A 1 219 ? 6.56200 -9.31100 31.45400 1.000 50.71000 314 LEU A N 1
ATOM 1436 C CA . LEU A 1 219 ? 6.91400 -10.58600 32.05600 1.000 47.35000 314 LEU A CA 1
ATOM 1437 C C . LEU A 1 219 ? 8.21300 -11.16400 31.51600 1.000 44.75000 314 LEU A C 1
ATOM 1438 O O . LEU A 1 219 ? 8.60000 -12.25700 31.94000 1.000 38.09000 314 LEU A O 1
ATOM 1443 N N . HIS A 1 220 ? 8.90600 -10.46000 30.61800 1.000 44.73000 315 HIS A N 1
ATOM 1444 C CA . HIS A 1 220 ? 10.16900 -10.93900 30.04600 1.000 43.73000 315 HIS A CA 1
ATOM 1445 C C . HIS A 1 220 ? 11.13900 -9.78400 29.86100 1.000 39.99000 315 HIS A C 1
ATOM 1446 O O . HIS A 1 220 ? 11.49200 -9.41800 28.73200 1.000 40.29000 315 HIS A O 1
ATOM 1453 N N . PRO A 1 221 ? 11.65000 -9.23300 30.96000 1.000 41.60000 316 PRO A N 1
ATOM 1454 C CA . PRO A 1 221 ? 12.61500 -8.13800 30.86000 1.000 42.70000 316 PRO A CA 1
ATOM 1455 C C . PRO A 1 221 ? 13.92000 -8.60500 30.25000 1.000 39.18000 316 PRO A C 1
ATOM 1456 O O . PRO A 1 221 ? 14.26500 -9.78400 30.28200 1.000 49.52000 316 PRO A O 1
ATOM 1460 N N . ASP A 1 222 ? 14.65500 -7.64800 29.69200 1.000 50.27000 317 ASP A N 1
ATOM 1461 C CA . ASP A 1 222 ? 15.91800 -7.99100 29.06100 1.000 50.81000 317 ASP A CA 1
ATOM 1462 C C . ASP A 1 222 ? 17.00800 -8.14800 30.12100 1.000 52.90000 317 ASP A C 1
ATOM 1463 O O . ASP A 1 222 ? 16.86800 -7.72000 31.27600 1.000 41.72000 317 ASP A O 1
ATOM 1468 N N . ASP A 1 223 ? 18.10300 -8.77700 29.71300 1.000 48.75000 318 ASP A N 1
ATOM 1469 C CA . ASP A 1 223 ? 19.23200 -9.03400 30.60100 1.000 57.02000 318 ASP A CA 1
ATOM 1470 C C . ASP A 1 223 ? 20.25400 -7.93000 30.36200 1.000 54.21000 318 ASP A C 1
ATOM 1471 O O . ASP A 1 223 ? 21.02800 -7.97700 29.40000 1.000 51.97000 318 ASP A O 1
ATOM 1476 N N . SER A 1 224 ? 20.25100 -6.93700 31.24000 1.000 53.46000 319 SER A N 1
ATOM 1477 C CA . SER A 1 224 ? 21.10500 -5.76600 31.09500 1.000 51.26000 319 SER A CA 1
ATOM 1478 C C . SER A 1 224 ? 21.25700 -5.15300 32.47600 1.000 45.70000 319 SER A C 1
ATOM 1479 O O . SER A 1 224 ? 20.59100 -5.56300 33.42900 1.000 46.24000 319 SER A O 1
ATOM 1482 N N . ASN A 1 225 ? 22.17200 -4.19700 32.58500 1.000 52.30000 320 ASN A N 1
ATOM 1483 C CA . ASN A 1 225 ? 22.31200 -3.40400 33.80000 1.000 48.52000 320 ASN A CA 1
ATOM 1484 C C . ASN A 1 225 ? 21.71300 -2.01000 33.64200 1.000 46.08000 320 ASN A C 1
ATOM 1485 O O . ASN A 1 225 ? 21.78800 -1.21300 34.57700 1.000 57.72000 320 ASN A O 1
ATOM 1490 N N . ASN A 1 226 ? 21.12700 -1.70400 32.48200 1.000 38.77000 321 ASN A N 1
ATOM 1491 C CA . ASN A 1 226 ? 20.65100 -0.35700 32.19200 1.000 47.13000 321 ASN A CA 1
ATOM 1492 C C . ASN A 1 226 ? 19.45200 0.00700 33.05600 1.000 58.32000 321 ASN A C 1
ATOM 1493 O O . ASN A 1 226 ? 18.52600 -0.79700 33.21000 1.000 45.21000 321 ASN A O 1
ATOM 1498 N N . ILE A 1 227 ? 19.48400 1.21000 33.64900 1.000 46.45000 322 ILE A N 1
ATOM 1499 C CA . ILE A 1 227 ? 18.35100 1.67600 34.44200 1.000 35.32000 322 ILE A CA 1
ATOM 1500 C C . ILE A 1 227 ? 17.91600 3.08300 34.05300 1.000 47.84000 322 ILE A C 1
ATOM 1501 O O . ILE A 1 227 ? 17.09100 3.70000 34.73800 1.000 55.31000 322 ILE A O 1
ATOM 1506 N N . TYR A 1 228 ? 18.44800 3.59700 32.95000 1.000 49.99000 323 TYR A N 1
ATOM 1507 C CA . TYR A 1 228 ? 18.05600 4.89600 32.42400 1.000 48.70000 323 TYR A CA 1
ATOM 1508 C C . TYR A 1 228 ? 17.77800 4.75700 30.93700 1.000 57.16000 323 TYR A C 1
ATOM 1509 O O . TYR A 1 228 ? 18.31000 3.85800 30.27400 1.000 47.09000 323 TYR A O 1
ATOM 1518 N N . PHE A 1 229 ? 16.94700 5.66300 30.41600 1.000 53.41000 324 PHE A N 1
ATOM 1519 C CA . PHE A 1 229 ? 16.81000 5.80800 28.97200 1.000 43.53000 324 PHE A CA 1
ATOM 1520 C C . PHE A 1 229 ? 16.24400 7.17600 28.61800 1.000 50.40000 324 PHE A C 1
ATOM 1521 O O . PHE A 1 229 ? 15.49500 7.78900 29.38500 1.000 46.08000 324 PHE A O 1
ATOM 1529 N N . VAL A 1 230 ? 16.62600 7.64200 27.43400 1.000 48.81000 325 VAL A N 1
ATOM 1530 C CA . VAL A 1 230 ? 16.16200 8.92000 26.91500 1.000 41.58000 325 VAL A CA 1
ATOM 1531 C C . VAL A 1 230 ? 16.13100 8.82600 25.40000 1.000 50.13000 325 VAL A C 1
ATOM 1532 O O . VAL A 1 230 ? 17.00400 8.21300 24.79200 1.000 47.23000 325 VAL A O 1
ATOM 1536 N N . ALA A 1 231 ? 15.17400 9.51000 24.78100 1.000 59.45000 326 ALA A N 1
ATOM 1537 C CA . ALA A 1 231 ? 15.07400 9.47700 23.32900 1.000 60.11000 326 ALA A CA 1
ATOM 1538 C C . ALA A 1 231 ? 16.39400 9.88400 22.68100 1.000 57.94000 326 ALA A C 1
ATOM 1539 O O . ALA A 1 231 ? 17.10500 10.76300 23.17600 1.000 60.87000 326 ALA A O 1
ATOM 1541 N N . THR A 1 232 ? 16.71200 9.24500 21.55300 1.000 55.94000 327 THR A N 1
ATOM 1542 C CA . THR A 1 232 ? 17.88900 9.64800 20.79100 1.000 74.10000 327 THR A CA 1
ATOM 1543 C C . THR A 1 232 ? 17.59000 10.83600 19.88200 1.000 79.17000 327 THR A C 1
ATOM 1544 O O . THR A 1 232 ? 18.50000 11.61100 19.55800 1.000 60.52000 327 THR A O 1
ATOM 1548 N N . GLY A 1 233 ? 16.33200 10.99100 19.46200 1.000 78.58000 328 GLY A N 1
ATOM 1549 C CA . GLY A 1 233 ? 15.96300 11.96500 18.46000 1.000 72.64000 328 GLY A CA 1
ATOM 1550 C C . GLY A 1 233 ? 15.76500 11.38100 17.07700 1.000 87.61000 328 GLY A C 1
ATOM 1551 O O . GLY A 1 233 ? 15.22000 12.06800 16.20000 1.000 77.34000 328 GLY A O 1
ATOM 1552 N N . ASN A 1 234 ? 16.19800 10.13700 16.85900 1.000 88.84000 329 ASN A N 1
ATOM 1553 C CA . ASN A 1 234 ? 16.07300 9.44600 15.58100 1.000 82.94000 329 ASN A CA 1
ATOM 1554 C C . ASN A 1 234 ? 15.04500 8.31600 15.61600 1.000 72.37000 329 ASN A C 1
ATOM 1555 O O . ASN A 1 234 ? 15.14800 7.35000 14.85600 1.000 79.49000 329 ASN A O 1
ATOM 1560 N N . GLY A 1 235 ? 14.07200 8.40800 16.52400 1.000 74.26000 330 GLY A N 1
ATOM 1561 C CA . GLY A 1 235 ? 12.97800 7.46100 16.63800 1.000 83.97000 330 GLY A CA 1
ATOM 1562 C C . GLY A 1 235 ? 13.05700 6.48600 17.79700 1.000 72.79000 330 GLY A C 1
ATOM 1563 O O . GLY A 1 235 ? 12.01800 5.98000 18.24200 1.000 72.37000 330 GLY A O 1
ATOM 1564 N N . GLY A 1 236 ? 14.25200 6.22300 18.32600 1.000 64.91000 331 GLY A N 1
ATOM 1565 C CA . GLY A 1 236 ? 14.43700 5.29300 19.40200 1.000 61.64000 331 GLY A CA 1
ATOM 1566 C C . GLY A 1 236 ? 14.86700 5.97100 20.69400 1.000 59.16000 331 GLY A C 1
ATOM 1567 O O . GLY A 1 236 ? 14.76000 7.18600 20.85400 1.000 64.79000 331 GLY A O 1
ATOM 1568 N N . HIS A 1 237 ? 15.33400 5.15100 21.63200 1.000 54.59000 332 HIS A N 1
ATOM 1569 C CA . HIS A 1 237 ? 15.87300 5.63700 22.89200 1.000 49.15000 332 HIS A CA 1
ATOM 1570 C C . HIS A 1 237 ? 17.28500 5.09000 23.05400 1.000 40.78000 332 HIS A C 1
ATOM 1571 O O . HIS A 1 237 ? 17.66600 4.10600 22.41700 1.000 53.05000 332 HIS A O 1
ATOM 1578 N N . LYS A 1 238 ? 18.05800 5.77300 23.89000 1.000 50.10000 333 LYS A N 1
ATOM 1579 C CA . LYS A 1 238 ? 19.37000 5.34800 24.35000 1.000 49.09000 333 LYS A CA 1
ATOM 1580 C C . LYS A 1 238 ? 19.22700 4.92300 25.80000 1.000 50.24000 333 LYS A C 1
ATOM 1581 O O . LYS A 1 238 ? 18.69300 5.68800 26.61500 1.000 44.18000 333 LYS A O 1
ATOM 1587 N N . PHE A 1 239 ? 19.68800 3.70600 26.10300 1.000 41.99000 334 PHE A N 1
ATOM 1588 C CA . PHE A 1 239 ? 19.59800 3.09500 27.42400 1.000 30.22000 334 PHE A CA 1
ATOM 1589 C C . PHE A 1 239 ? 20.97400 3.11200 28.07700 1.000 33.35000 334 PHE A C 1
ATOM 1590 O O . PHE A 1 239 ? 21.99400 2.93800 27.40400 1.000 45.13000 334 PHE A O 1
ATOM 1598 N N . THR A 1 240 ? 21.00300 3.31200 29.38800 1.000 36.53000 335 THR A N 1
ATOM 1599 C CA . THR A 1 240 ? 22.26800 3.38800 30.10100 1.000 43.25000 335 THR A CA 1
ATOM 1600 C C . THR A 1 240 ? 22.07700 2.79700 31.48600 1.000 46.06000 335 THR A C 1
ATOM 1601 O O . THR A 1 240 ? 20.95000 2.56600 31.93500 1.000 39.78000 335 THR A O 1
ATOM 1605 N N . ALA A 1 241 ? 23.21200 2.54400 32.15500 1.000 52.64000 336 ALA A N 1
ATOM 1606 C CA . ALA A 1 241 ? 23.23800 1.97800 33.49500 1.000 48.92000 336 ALA A CA 1
ATOM 1607 C C . ALA A 1 241 ? 23.74600 2.92800 34.57000 1.000 50.78000 336 ALA A C 1
ATOM 1608 O O . ALA A 1 241 ? 23.70100 2.57200 35.75300 1.000 55.77000 336 ALA A O 1
ATOM 1610 N N . ASP A 1 242 ? 24.23800 4.10700 34.20300 1.000 60.99000 337 ASP A N 1
ATOM 1611 C CA . ASP A 1 242 ? 24.77300 5.05400 35.17200 1.000 60.41000 337 ASP A CA 1
ATOM 1612 C C . ASP A 1 242 ? 24.37400 6.47000 34.77200 1.000 53.28000 337 ASP A C 1
ATOM 1613 O O . ASP A 1 242 ? 24.14800 6.77100 33.59300 1.000 45.59000 337 ASP A O 1
ATOM 1618 N N . LEU A 1 243 ? 24.27500 7.33500 35.78400 1.000 56.97000 338 LEU A N 1
ATOM 1619 C CA . LEU A 1 243 ? 23.70200 8.65600 35.57100 1.000 56.00000 338 LEU A CA 1
ATOM 1620 C C . LEU A 1 243 ? 24.58400 9.51900 34.68800 1.000 55.65000 338 LEU A C 1
ATOM 1621 O O . LEU A 1 243 ? 24.06700 10.37600 33.96600 1.000 56.46000 338 LEU A O 1
ATOM 1626 N N . GLN A 1 244 ? 25.90300 9.32500 34.73700 1.000 56.54000 339 GLN A N 1
ATOM 1627 C CA . GLN A 1 244 ? 26.80300 10.13600 33.92100 1.000 67.48000 339 GLN A CA 1
ATOM 1628 C C . GLN A 1 244 ? 26.60500 9.83300 32.44100 1.000 62.29000 339 GLN A C 1
ATOM 1629 O O . GLN A 1 244 ? 26.47900 10.75400 31.61900 1.000 62.44000 339 GLN A O 1
ATOM 1635 N N . ALA A 1 245 ? 26.51800 8.54300 32.09700 1.000 67.87000 340 ALA A N 1
ATOM 1636 C CA . ALA A 1 245 ? 26.22500 8.14200 30.72600 1.000 58.33000 340 ALA A CA 1
ATOM 1637 C C . ALA A 1 245 ? 24.84200 8.61100 30.30000 1.000 58.26000 340 ALA A C 1
ATOM 1638 O O . ALA A 1 245 ? 24.64300 9.03300 29.15200 1.000 57.39000 340 ALA A O 1
ATOM 1640 N N . HIS A 1 246 ? 23.86400 8.52600 31.20700 1.000 53.44000 341 HIS A N 1
ATOM 1641 C CA . HIS A 1 246 ? 22.53300 9.03500 30.89200 1.000 58.10000 341 HIS A CA 1
ATOM 1642 C C . HIS A 1 246 ? 22.58000 10.53100 30.58100 1.000 66.13000 341 HIS A C 1
ATOM 1643 O O . HIS A 1 246 ? 21.92800 10.99400 29.63800 1.000 61.06000 341 HIS A O 1
ATOM 1650 N N . ASN A 1 247 ? 23.33600 11.30600 31.36700 1.000 65.43000 342 ASN A N 1
ATOM 1651 C CA . ASN A 1 247 ? 23.42400 12.74700 31.12900 1.000 63.89000 342 ASN A CA 1
ATOM 1652 C C . ASN A 1 247 ? 24.13100 13.05100 29.81100 1.000 64.53000 342 ASN A C 1
ATOM 1653 O O . ASN A 1 247 ? 23.74800 13.97900 29.08300 1.000 58.80000 342 ASN A O 1
ATOM 1658 N N . GLN A 1 248 ? 25.17700 12.29700 29.48300 1.000 65.83000 343 GLN A N 1
ATOM 1659 C CA . GLN A 1 248 ? 25.75900 12.45000 28.15300 1.000 65.76000 343 GLN A CA 1
ATOM 1660 C C . GLN A 1 248 ? 24.70700 12.19500 27.07100 1.000 64.67000 343 GLN A C 1
ATOM 1661 O O . GLN A 1 248 ? 24.59600 12.96100 26.10100 1.000 64.68000 343 GLN A O 1
ATOM 1667 N N . ALA A 1 249 ? 23.90700 11.13500 27.23300 1.000 71.37000 344 ALA A N 1
ATOM 1668 C CA . ALA A 1 249 ? 22.89400 10.82000 26.22500 1.000 75.70000 344 ALA A CA 1
ATOM 1669 C C . ALA A 1 249 ? 21.85100 11.93200 26.11200 1.000 67.47000 344 ALA A C 1
ATOM 1670 O O . ALA A 1 249 ? 21.39200 12.25900 25.00900 1.000 64.91000 344 ALA A O 1
ATOM 1672 N N . VAL A 1 250 ? 21.44800 12.50900 27.24100 1.000 62.40000 345 VAL A N 1
ATOM 1673 C CA . VAL A 1 250 ? 20.45300 13.57700 27.19100 1.000 69.00000 345 VAL A CA 1
ATOM 1674 C C . VAL A 1 250 ? 21.02200 14.78400 26.45500 1.000 72.05000 345 VAL A C 1
ATOM 1675 O O . VAL A 1 250 ? 20.32500 15.44200 25.67100 1.000 63.89000 345 VAL A O 1
ATOM 1679 N N . GLN A 1 251 ? 22.29400 15.10300 26.70500 1.000 66.46000 346 GLN A N 1
ATOM 1680 C CA . GLN A 1 251 ? 22.92000 16.20300 25.98000 1.000 71.48000 346 GLN A CA 1
ATOM 1681 C C . GLN A 1 251 ? 22.94900 15.92500 24.48100 1.000 69.11000 346 GLN A C 1
ATOM 1682 O O . GLN A 1 251 ? 22.67700 16.82000 23.66400 1.000 66.12000 346 GLN A O 1
ATOM 1688 N N . GLU A 1 252 ? 23.27000 14.68400 24.09900 1.000 66.62000 347 GLU A N 1
ATOM 1689 C CA . GLU A 1 252 ? 23.25700 14.32700 22.68100 1.000 57.11000 347 GLU A CA 1
ATOM 1690 C C . GLU A 1 252 ? 21.87700 14.55600 22.08000 1.000 57.82000 347 GLU A C 1
ATOM 1691 O O . GLU A 1 252 ? 21.74800 15.09400 20.97100 1.000 71.17000 347 GLU A O 1
ATOM 1697 N N . TYR A 1 253 ? 20.83300 14.16600 22.81100 1.000 62.72000 348 TYR A N 1
ATOM 1698 C CA . TYR A 1 253 ? 19.46200 14.35700 22.33500 1.000 56.56000 348 TYR A CA 1
ATOM 1699 C C . TYR A 1 253 ? 19.13000 15.83400 22.18400 1.000 69.12000 348 TYR A C 1
ATOM 1700 O O . TYR A 1 253 ? 18.46700 16.22900 21.21600 1.000 72.39000 348 TYR A O 1
ATOM 1709 N N . LEU A 1 254 ? 19.59600 16.66800 23.12100 1.000 76.94000 349 LEU A N 1
ATOM 1710 C CA . LEU A 1 254 ? 19.37600 18.11200 23.00600 1.000 72.85000 349 LEU A CA 1
ATOM 1711 C C . LEU A 1 254 ? 20.02400 18.67200 21.73800 1.000 71.87000 349 LEU A C 1
ATOM 1712 O O . LEU A 1 254 ? 19.41300 19.46400 21.00100 1.000 88.75000 349 LEU A O 1
ATOM 1717 N N . SER A 1 255 ? 21.25800 18.25700 21.45300 1.000 75.07000 350 SER A N 1
ATOM 1718 C CA . SER A 1 255 ? 21.90200 18.72800 20.22900 1.000 72.43000 350 SER A CA 1
ATOM 1719 C C . SER A 1 255 ? 21.13500 18.27800 18.98400 1.000 72.34000 350 SER A C 1
ATOM 1720 O O . SER A 1 255 ? 20.89800 19.07800 18.05800 1.000 80.26000 350 SER A O 1
ATOM 1723 N N . VAL A 1 256 ? 20.72800 17.00600 18.95200 1.000 90.30000 351 VAL A N 1
ATOM 1724 C CA . VAL A 1 256 ? 20.06700 16.47300 17.76400 1.000 92.39000 351 VAL A CA 1
ATOM 1725 C C . VAL A 1 256 ? 18.77000 17.22300 17.51900 1.000 78.18000 351 VAL A C 1
ATOM 1726 O O . VAL A 1 256 ? 18.43800 17.57000 16.37600 1.000 71.25000 351 VAL A O 1
ATOM 1730 N N . LEU A 1 257 ? 18.02400 17.51200 18.58600 1.000 79.30000 352 LEU A N 1
ATOM 1731 C CA . LEU A 1 257 ? 16.75900 18.20100 18.38400 1.000 77.92000 352 LEU A CA 1
ATOM 1732 C C . LEU A 1 257 ? 17.00100 19.62800 17.92900 1.000 87.37000 352 LEU A C 1
ATOM 1733 O O . LEU A 1 257 ? 16.17500 20.20100 17.20900 1.000 82.40000 352 LEU A O 1
ATOM 1738 N N . ARG A 1 258 ? 18.11300 20.22800 18.37200 1.000 94.07000 353 ARG A N 1
ATOM 1739 C CA . ARG A 1 258 ? 18.44900 21.57100 17.91500 1.000 86.34000 353 ARG A CA 1
ATOM 1740 C C . ARG A 1 258 ? 18.66200 21.63700 16.40900 1.000 86.02000 353 ARG A C 1
ATOM 1741 O O . ARG A 1 258 ? 18.16600 22.56100 15.75000 1.000 94.81000 353 ARG A O 1
ATOM 1749 N N . SER A 1 259 ? 19.41800 20.69300 15.84000 1.000 75.58000 354 SER A N 1
ATOM 1750 C CA . SER A 1 259 ? 19.70400 20.82000 14.40900 1.000 84.74000 354 SER A CA 1
ATOM 1751 C C . SER A 1 259 ? 18.43000 20.79600 13.56100 1.000 96.31000 354 SER A C 1
ATOM 1752 O O . SER A 1 259 ? 18.27200 21.61000 12.64100 1.000 101.64000 354 SER A O 1
ATOM 1755 N N . LYS A 1 260 ? 17.51700 19.86300 13.83300 1.000 96.02000 355 LYS A N 1
ATOM 1756 C CA . LYS A 1 260 ? 16.27200 19.77300 13.05300 1.000 96.66000 355 LYS A CA 1
ATOM 1757 C C . LYS A 1 260 ? 15.28700 20.91600 13.34300 1.000 98.39000 355 LYS A C 1
ATOM 1758 O O . LYS A 1 260 ? 15.58400 22.08700 13.09500 1.000 103.30000 355 LYS A O 1
ATOM 1760 N N . ARG B 1 19 ? -26.00200 0.30800 70.80300 1.000 91.88000 114 ARG B N 1
ATOM 1761 C CA . ARG B 1 19 ? -24.80400 0.36700 71.63800 1.000 109.78000 114 ARG B CA 1
ATOM 1762 C C . ARG B 1 19 ? -23.72200 1.19500 70.95000 1.000 116.41000 114 ARG B C 1
ATOM 1763 O O . ARG B 1 19 ? -23.39100 2.29900 71.39100 1.000 100.23000 114 ARG B O 1
ATOM 1765 N N . GLN B 1 20 ? -23.16000 0.64200 69.87700 1.000 115.41000 115 GLN B N 1
ATOM 1766 C CA . GLN B 1 20 ? -22.25700 1.37900 69.00300 1.000 115.10000 115 GLN B CA 1
ATOM 1767 C C . GLN B 1 20 ? -23.00400 2.12700 67.90600 1.000 116.71000 115 GLN B C 1
ATOM 1768 O O . GLN B 1 20 ? -22.36400 2.72000 67.03100 1.000 107.63000 115 GLN B O 1
ATOM 1770 N N . VAL B 1 21 ? -24.34000 2.09100 67.92300 1.000 124.39000 116 VAL B N 1
ATOM 1771 C CA . VAL B 1 21 ? -25.12400 2.84700 66.94800 1.000 120.98000 116 VAL B CA 1
ATOM 1772 C C . VAL B 1 21 ? -24.86500 4.34200 67.10800 1.000 122.69000 116 VAL B C 1
ATOM 1773 O O . VAL B 1 21 ? -24.55300 5.04400 66.13600 1.000 124.74000 116 VAL B O 1
ATOM 1775 N N . LEU B 1 22 ? -25.00500 4.85600 68.33500 1.000 118.92000 117 LEU B N 1
ATOM 1776 C CA . LEU B 1 22 ? -24.65500 6.24200 68.63000 1.000 111.01000 117 LEU B CA 1
ATOM 1777 C C . LEU B 1 22 ? -23.15400 6.44400 68.77900 1.000 108.04000 117 LEU B C 1
ATOM 1778 O O . LEU B 1 22 ? -22.70500 7.59400 68.86100 1.000 98.03000 117 LEU B O 1
ATOM 1780 N N . GLU B 1 23 ? -22.37700 5.35700 68.82700 1.000 104.25000 118 GLU B N 1
ATOM 1781 C CA . GLU B 1 23 ? -20.92600 5.47500 68.76700 1.000 101.65000 118 GLU B CA 1
ATOM 1782 C C . GLU B 1 23 ? -20.51900 6.38000 67.61800 1.000 90.93000 118 GLU B C 1
ATOM 1783 O O . GLU B 1 23 ? -19.58300 7.18400 67.73700 1.000 69.09000 118 GLU B O 1
ATOM 1785 N N . MET B 1 24 ? -21.23100 6.26800 66.49500 1.000 101.55000 119 MET B N 1
ATOM 1786 C CA . MET B 1 24 ? -20.92200 7.04100 65.29100 1.000 101.30000 119 MET B CA 1
ATOM 1787 C C . MET B 1 24 ? -21.58100 8.42400 65.32600 1.000 112.00000 119 MET B C 1
ATOM 1788 O O . MET B 1 24 ? -22.60100 8.66800 64.67600 1.000 96.06000 119 MET B O 1
ATOM 1793 N N . LEU B 1 25 ? -20.99200 9.32100 66.13100 1.000 109.25000 120 LEU B N 1
ATOM 1794 C CA . LEU B 1 25 ? -21.13000 10.73600 65.87200 1.000 83.78000 120 LEU B CA 1
ATOM 1795 C C . LEU B 1 25 ? -20.40300 11.01000 64.58300 1.000 94.91000 120 LEU B C 1
ATOM 1796 O O . LEU B 1 25 ? -20.95200 11.62900 63.67800 1.000 106.07000 120 LEU B O 1
ATOM 1798 N N . SER B 1 26 ? -19.15400 10.54300 64.48700 1.000 84.64000 121 SER B N 1
ATOM 1799 C CA . SER B 1 26 ? -18.31200 10.52200 63.27700 1.000 95.19000 121 SER B CA 1
ATOM 1800 C C . SER B 1 26 ? -16.98000 9.92500 63.71500 1.000 94.42000 121 SER B C 1
ATOM 1801 O O . SER B 1 26 ? -16.68800 9.93200 64.90700 1.000 105.62000 121 SER B O 1
ATOM 1803 N N . ASP B 1 27 ? -16.19800 9.36700 62.78600 1.000 98.82000 122 ASP B N 1
ATOM 1804 C CA . ASP B 1 27 ? -14.95700 8.71700 63.20500 1.000 92.91000 122 ASP B CA 1
ATOM 1805 C C . ASP B 1 27 ? -13.99000 8.59200 62.04500 1.000 92.10000 122 ASP B C 1
ATOM 1806 O O . ASP B 1 27 ? -14.33900 8.86000 60.89900 1.000 90.99000 122 ASP B O 1
ATOM 1808 N N . ALA B 1 28 ? -12.75600 8.20200 62.37500 1.000 97.83000 123 ALA B N 1
ATOM 1809 C CA . ALA B 1 28 ? -11.70200 7.96500 61.40600 1.000 86.95000 123 ALA B CA 1
ATOM 1810 C C . ALA B 1 28 ? -11.03100 6.59700 61.60000 1.000 72.92000 123 ALA B C 1
ATOM 1811 O O . ALA B 1 28 ? -10.45400 6.35700 62.64800 1.000 75.67000 123 ALA B O 1
ATOM 1813 N N . GLN B 1 32 ? -7.43800 12.16600 74.74300 1.000 90.92000 127 GLN B N 1
ATOM 1814 C CA . GLN B 1 32 ? -7.26800 10.86400 74.10400 1.000 95.96000 127 GLN B CA 1
ATOM 1815 C C . GLN B 1 32 ? -7.16200 10.98600 72.58800 1.000 94.18000 127 GLN B C 1
ATOM 1816 O O . GLN B 1 32 ? -6.13800 10.62900 71.99600 1.000 84.20000 127 GLN B O 1
ATOM 1822 N N . MET B 1 33 ? -8.24000 11.47300 71.97100 1.000 95.47000 128 MET B N 1
ATOM 1823 C CA . MET B 1 33 ? -8.39200 11.49500 70.52300 1.000 88.58000 128 MET B CA 1
ATOM 1824 C C . MET B 1 33 ? -8.64300 12.91500 70.04300 1.000 85.66000 128 MET B C 1
ATOM 1825 O O . MET B 1 33 ? -9.31300 13.70700 70.71600 1.000 83.52000 128 MET B O 1
ATOM 1830 N N . ASN B 1 34 ? -8.10600 13.22900 68.87000 1.000 83.29000 129 ASN B N 1
ATOM 1831 C CA . ASN B 1 34 ? -8.35700 14.52900 68.27200 1.000 80.74000 129 ASN B CA 1
ATOM 1832 C C . ASN B 1 34 ? -9.79600 14.60200 67.78000 1.000 84.49000 129 ASN B C 1
ATOM 1833 O O . ASN B 1 34 ? -10.32300 13.64000 67.21400 1.000 84.55000 129 ASN B O 1
ATOM 1838 N N . ARG B 1 35 ? -10.43200 15.75300 67.98400 1.000 77.62000 130 ARG B N 1
ATOM 1839 C CA . ARG B 1 35 ? -11.84500 15.93200 67.65500 1.000 74.70000 130 ARG B CA 1
ATOM 1840 C C . ARG B 1 35 ? -11.95900 17.05000 66.63300 1.000 70.09000 130 ARG B C 1
ATOM 1841 O O . ARG B 1 35 ? -12.24400 18.19500 66.98900 1.000 76.96000 130 ARG B O 1
ATOM 1843 N N . VAL B 1 36 ? -11.71600 16.71700 65.36200 1.000 72.02000 131 VAL B N 1
ATOM 1844 C CA . VAL B 1 36 ? -11.95600 17.66500 64.28100 1.000 67.17000 131 VAL B CA 1
ATOM 1845 C C . VAL B 1 36 ? -13.45700 17.87500 64.12400 1.000 72.75000 131 VAL B C 1
ATOM 1846 O O . VAL B 1 36 ? -14.24900 16.92600 64.20600 1.000 72.91000 131 VAL B O 1
ATOM 1848 N N . LEU B 1 37 ? -13.86100 19.12800 63.91600 1.000 77.12000 132 LEU B N 1
ATOM 1849 C CA . LEU B 1 37 ? -15.26600 19.47700 63.72400 1.000 70.37000 132 LEU B CA 1
ATOM 1850 C C . LEU B 1 37 ? -15.36200 20.42000 62.53600 1.000 72.07000 132 LEU B C 1
ATOM 1851 O O . LEU B 1 37 ? -14.74700 21.49200 62.54300 1.000 76.66000 132 LEU B O 1
ATOM 1856 N N . VAL B 1 38 ? -16.15200 20.02600 61.53500 1.000 72.69000 133 VAL B N 1
ATOM 1857 C CA . VAL B 1 38 ? -16.39600 20.80600 60.32100 1.000 65.35000 133 VAL B CA 1
ATOM 1858 C C . VAL B 1 38 ? -17.87600 21.15900 60.25900 1.000 73.09000 133 VAL B C 1
ATOM 1859 O O . VAL B 1 38 ? -18.73600 20.26800 60.22400 1.000 76.36000 133 VAL B O 1
ATOM 1863 N N . ILE B 1 39 ? -18.16900 22.45100 60.23400 1.000 73.08000 134 ILE B N 1
ATOM 1864 C CA . ILE B 1 39 ? -19.53100 22.94900 60.36200 1.000 71.11000 134 ILE B CA 1
ATOM 1865 C C . ILE B 1 39 ? -20.15100 23.13400 58.98400 1.000 73.81000 134 ILE B C 1
ATOM 1866 O O . ILE B 1 39 ? -19.47300 23.47100 58.00700 1.000 67.27000 134 ILE B O 1
ATOM 1871 N N . GLU B 1 40 ? -21.45900 22.88600 58.90500 1.000 79.21000 135 GLU B N 1
ATOM 1872 C CA . GLU B 1 40 ? -22.18600 23.07900 57.65900 1.000 67.70000 135 GLU B CA 1
ATOM 1873 C C . GLU B 1 40 ? -22.10900 24.54500 57.25900 1.000 66.95000 135 GLU B C 1
ATOM 1874 O O . GLU B 1 40 ? -22.17400 25.43800 58.10600 1.000 64.92000 135 GLU B O 1
ATOM 1880 N N . GLY B 1 41 ? -21.95700 24.79800 55.96600 1.000 60.44000 136 GLY B N 1
ATOM 1881 C CA . GLY B 1 41 ? -21.87700 26.15400 55.47800 1.000 67.40000 136 GLY B CA 1
ATOM 1882 C C . GLY B 1 41 ? -20.47500 26.69900 55.41800 1.000 63.97000 136 GLY B C 1
ATOM 1883 O O . GLY B 1 41 ? -20.27300 27.79900 54.89400 1.000 58.28000 136 GLY B O 1
ATOM 1884 N N . THR B 1 42 ? -19.50200 25.95000 55.92000 1.000 70.08000 137 THR B N 1
ATOM 1885 C CA . THR B 1 42 ? -18.12000 26.37900 55.90900 1.000 61.98000 137 THR B CA 1
ATOM 1886 C C . THR B 1 42 ? -17.51400 26.23600 54.52200 1.000 52.91000 137 THR B C 1
ATOM 1887 O O . THR B 1 42 ? -17.89500 25.37000 53.73000 1.000 56.60000 137 THR B O 1
ATOM 1891 N N . THR B 1 43 ? -16.52600 27.08200 54.25400 1.000 62.52000 138 THR B N 1
ATOM 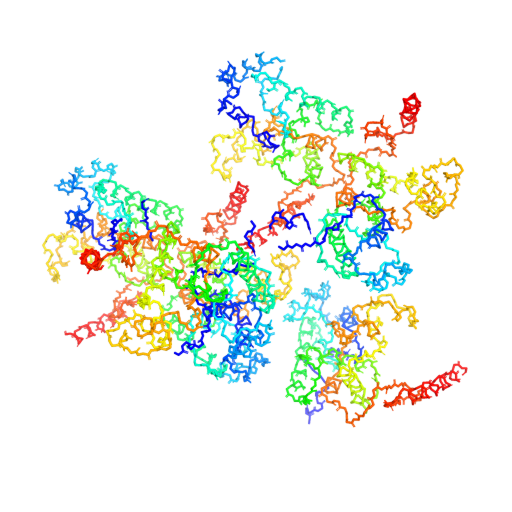1892 C CA . THR B 1 43 ? -15.76500 27.01700 53.02000 1.000 59.36000 138 THR B CA 1
ATOM 1893 C C . THR B 1 43 ? -14.60700 26.03800 53.19600 1.000 60.82000 138 THR B C 1
ATOM 1894 O O . THR B 1 43 ? -14.11700 25.81700 54.30200 1.000 48.78000 138 THR B O 1
ATOM 1898 N N . PHE B 1 44 ? -14.10800 25.51300 52.08200 1.000 54.06000 139 PHE B N 1
ATOM 1899 C CA . PHE B 1 44 ? -12.90100 24.69200 52.15000 1.000 58.73000 139 PHE B CA 1
ATOM 1900 C C . PHE B 1 44 ? -11.77900 25.44500 52.87300 1.000 55.12000 139 PHE B C 1
ATOM 1901 O O . PHE B 1 44 ? -11.21500 24.97400 53.87800 1.000 56.15000 139 PHE B O 1
ATOM 1909 N N . LYS B 1 45 ? -11.54600 26.68400 52.45500 1.000 66.35000 140 LYS B N 1
ATOM 1910 C CA . LYS B 1 45 ? -10.44600 27.46400 53.01400 1.000 67.37000 140 LYS B CA 1
ATOM 1911 C C . LYS B 1 45 ? -10.49400 27.53000 54.53800 1.000 62.28000 140 LYS B C 1
ATOM 1912 O O . LYS B 1 45 ? -9.45700 27.39100 55.20500 1.000 58.39000 140 LYS B O 1
ATOM 1918 N N . GLN B 1 46 ? -11.68300 27.74700 55.11000 1.000 63.18000 141 GLN B N 1
ATOM 1919 C CA . GLN B 1 46 ? -11.80100 27.71500 56.56300 1.000 60.48000 141 GLN B CA 1
ATOM 1920 C C . GLN B 1 46 ? -11.27800 26.39300 57.11500 1.000 53.79000 141 GLN B C 1
ATOM 1921 O O . GLN B 1 46 ? -10.53600 26.37500 58.10600 1.000 57.49000 141 GLN B O 1
ATOM 1927 N N . LEU B 1 47 ? -11.61700 25.27900 56.46000 1.000 63.19000 142 LEU B N 1
ATOM 1928 C CA . LEU B 1 47 ? -11.20300 23.97800 56.96700 1.000 63.55000 142 LEU B CA 1
ATOM 1929 C C . LEU B 1 47 ? -9.69800 23.82800 56.91500 1.000 65.15000 142 LEU B C 1
ATOM 1930 O O . LEU B 1 47 ? -9.08700 23.30200 57.85200 1.000 70.78000 142 LEU B O 1
ATOM 1935 N N . ILE B 1 48 ? -9.08000 24.27900 55.82200 1.000 73.77000 143 ILE B N 1
ATOM 1936 C CA . ILE B 1 48 ? -7.62600 24.16200 55.74100 1.000 63.52000 143 ILE B CA 1
ATOM 1937 C C . ILE B 1 48 ? -6.94600 25.01900 56.80900 1.000 66.18000 143 ILE B C 1
ATOM 1938 O O . ILE B 1 48 ? -5.99600 24.57300 57.46600 1.000 69.52000 143 ILE B O 1
ATOM 1943 N N . THR B 1 49 ? -7.39300 26.26300 56.99900 1.000 57.09000 144 THR B N 1
ATOM 1944 C CA . THR B 1 49 ? -6.74200 27.08200 58.01800 1.000 62.84000 144 THR B CA 1
ATOM 1945 C C . THR B 1 49 ? -6.94500 26.46400 59.40400 1.000 65.32000 144 THR B C 1
ATOM 1946 O O . THR B 1 49 ? -6.03000 26.44600 60.24000 1.000 67.67000 144 THR B O 1
ATOM 1950 N N . ALA B 1 50 ? -8.11700 25.87900 59.64000 1.000 56.06000 145 ALA B N 1
ATOM 1951 C CA . ALA B 1 50 ? -8.36900 25.28900 60.94900 1.000 55.31000 145 ALA B CA 1
ATOM 1952 C C . ALA B 1 50 ? -7.53400 24.02900 61.15900 1.000 79.81000 145 ALA B C 1
ATOM 1953 O O . ALA B 1 50 ? -7.22400 23.67700 62.30500 1.000 81.70000 145 ALA B O 1
ATOM 1955 N N . LEU B 1 51 ? -7.17400 23.33400 60.06900 1.000 79.50000 146 LEU B N 1
ATOM 1956 C CA . LEU B 1 51 ? -6.24000 22.21800 60.17000 1.000 61.10000 146 LEU B CA 1
ATOM 1957 C C . LEU B 1 51 ? -4.80300 22.69800 60.36700 1.000 67.24000 146 LEU B C 1
ATOM 1958 O O . LEU B 1 51 ? -3.98500 21.97800 60.94900 1.000 59.16000 146 LEU B O 1
ATOM 1963 N N . LYS B 1 52 ? -4.46300 23.89400 59.87000 1.000 79.87000 147 LYS B N 1
ATOM 1964 C CA . LYS B 1 52 ? -3.11600 24.41400 60.08600 1.000 77.64000 147 LYS B CA 1
ATOM 1965 C C . LYS B 1 52 ? -2.92800 24.94300 61.50400 1.000 74.99000 147 LYS B C 1
ATOM 1966 O O . LYS B 1 52 ? -1.80200 24.94400 62.01400 1.000 70.89000 147 LYS B O 1
ATOM 1972 N N . ASN B 1 53 ? -4.00900 25.35100 62.16800 1.000 74.52000 148 ASN B N 1
ATOM 1973 C CA . ASN B 1 53 ? -3.94600 25.85400 63.53400 1.000 77.86000 148 ASN B CA 1
ATOM 1974 C C . ASN B 1 53 ? -4.31400 24.78900 64.55800 1.000 77.19000 148 ASN B C 1
ATOM 1975 O O . ASN B 1 53 ? -4.70200 25.12300 65.68400 1.000 82.04000 148 ASN B O 1
ATOM 1980 N N . ASP B 1 54 ? -4.19000 23.51600 64.19600 1.000 79.02000 149 ASP B N 1
ATOM 1981 C CA . ASP B 1 54 ? -4.44900 22.40800 65.10300 1.000 82.99000 149 ASP B CA 1
ATOM 1982 C C . ASP B 1 54 ? -3.10300 21.79000 65.45100 1.000 88.15000 149 ASP B C 1
ATOM 1983 O O . ASP B 1 54 ? -2.35100 21.38200 64.55900 1.000 83.77000 149 ASP B O 1
ATOM 1988 N N . LYS B 1 55 ? -2.82400 21.67700 66.74900 1.000 93.32000 150 LYS B N 1
ATOM 1989 C CA . LYS B 1 55 ? -1.56000 21.09100 67.17400 1.000 88.63000 150 LYS B CA 1
ATOM 1990 C C . LYS B 1 55 ? -1.48000 19.62800 66.76800 1.000 92.22000 150 LYS B C 1
ATOM 1991 O O . LYS B 1 55 ? -0.44400 19.16100 66.27800 1.000 89.17000 150 LYS B O 1
ATOM 1997 N N . ASN B 1 56 ? -2.58100 18.89900 66.94400 1.000 95.30000 151 ASN B N 1
ATOM 1998 C CA . ASN B 1 56 ? -2.63900 17.45000 66.79000 1.000 87.18000 151 ASN B CA 1
ATOM 1999 C C . ASN B 1 56 ? -2.60200 16.98400 65.34400 1.000 78.47000 151 ASN B C 1
ATOM 2000 O O . ASN B 1 56 ? -2.46500 15.78000 65.11300 1.000 81.68000 151 ASN B O 1
ATOM 2005 N N . VAL B 1 57 ? -2.77100 17.87200 64.37400 1.000 81.38000 152 VAL B N 1
ATOM 2006 C CA . VAL B 1 57 ? -2.77100 17.49800 62.96600 1.000 79.40000 152 VAL B CA 1
ATOM 2007 C C . VAL B 1 57 ? -1.40700 17.83600 62.39000 1.000 67.41000 152 VAL B C 1
ATOM 2008 O O . VAL B 1 57 ? -0.93100 18.97300 62.52200 1.000 78.29000 152 VAL B O 1
ATOM 2012 N N . LYS B 1 58 ? -0.77600 16.85400 61.74900 1.000 66.08000 153 LYS B N 1
ATOM 2013 C CA . LYS B 1 58 ? 0.53500 17.07400 61.16000 1.000 75.41000 153 LYS B CA 1
ATOM 2014 C C . LYS B 1 58 ? 0.38200 17.74400 59.80100 1.000 73.94000 153 LYS B C 1
ATOM 2015 O O . LYS B 1 58 ? -0.39500 17.29200 58.95400 1.000 75.86000 153 LYS B O 1
ATOM 2017 N N . ASN B 1 59 ? 1.17200 18.78600 59.57100 1.000 70.78000 154 ASN B N 1
ATOM 2018 C CA . ASN B 1 59 ? 1.07900 19.59500 58.36000 1.000 71.17000 154 ASN B CA 1
ATOM 2019 C C . ASN B 1 59 ? 2.15300 19.12400 57.39400 1.000 74.42000 154 ASN B C 1
ATOM 2020 O O . ASN B 1 59 ? 3.30600 19.57000 57.44900 1.000 80.04000 154 ASN B O 1
ATOM 2025 N N . THR B 1 60 ? 1.74800 18.23100 56.49700 1.000 69.97000 155 THR B N 1
ATOM 2026 C CA . THR B 1 60 ? 2.60100 17.70900 55.45000 1.000 78.85000 155 THR B CA 1
ATOM 2027 C C . THR B 1 60 ? 2.28200 18.37400 54.11800 1.000 76.14000 155 THR B C 1
ATOM 2028 O O . THR B 1 60 ? 3.20200 18.65600 53.33500 1.000 87.31000 155 THR B O 1
ATOM 2032 N N . ILE B 1 61 ? 0.99300 18.59300 53.83500 1.000 74.86000 156 ILE B N 1
ATOM 2033 C CA . ILE B 1 61 ? 0.57500 19.09400 52.53500 1.000 81.36000 156 ILE B CA 1
ATOM 2034 C C . ILE B 1 61 ? -0.48100 20.17900 52.61300 1.000 93.57000 156 ILE B C 1
ATOM 2035 O O . ILE B 1 61 ? -1.27400 20.30800 51.68300 1.000 119.97000 156 ILE B O 1
ATOM 2040 N N . LEU B 1 62 ? -0.58500 20.89200 53.73200 1.000 77.39000 157 LEU B N 1
ATOM 2041 C CA . LEU B 1 62 ? -1.62800 21.90800 53.80700 1.000 73.76000 157 LEU B CA 1
ATOM 2042 C C . LEU B 1 62 ? -1.29300 23.16600 53.01800 1.000 80.61000 157 LEU B C 1
ATOM 2043 O O . LEU B 1 62 ? -2.19900 23.88100 52.57600 1.000 87.23000 157 LEU B O 1
ATOM 2048 N N . ASP B 1 63 ? -0.02000 23.45700 52.81400 1.000 75.84000 158 ASP B N 1
ATOM 2049 C CA . ASP B 1 63 ? 0.37800 24.69800 52.17100 1.000 77.15000 158 ASP B CA 1
ATOM 2050 C C . ASP B 1 63 ? 0.51700 24.57000 50.65400 1.000 72.59000 158 ASP B C 1
ATOM 2051 O O . ASP B 1 63 ? 1.14700 25.42200 50.02000 1.000 87.73000 158 ASP B O 1
ATOM 2056 N N . LEU B 1 64 ? -0.04600 23.53900 50.05700 1.000 75.75000 159 LEU B N 1
ATOM 2057 C CA . LEU B 1 64 ? 0.00000 23.44900 48.60800 1.000 68.21000 159 LEU B CA 1
ATOM 2058 C C . LEU B 1 64 ? -1.06700 24.30800 47.93400 1.000 63.07000 159 LEU B C 1
ATOM 2059 O O . LEU B 1 64 ? -2.11900 24.60000 48.51000 1.000 74.62000 159 LEU B O 1
ATOM 2064 N N . PRO B 1 65 ? -0.82500 24.69500 46.68900 1.000 55.08000 160 PRO B N 1
ATOM 2065 C CA . PRO B 1 65 ? -1.90000 25.24400 45.85700 1.000 59.44000 160 PRO B CA 1
ATOM 2066 C C . PRO B 1 65 ? -3.06300 24.25800 45.77700 1.000 70.91000 160 PRO B C 1
ATOM 2067 O O . PRO B 1 65 ? -2.89500 23.04600 45.94400 1.000 67.97000 160 PRO B O 1
ATOM 2071 N N . ASP B 1 66 ? -4.26200 24.79700 45.54400 1.000 68.30000 161 ASP B N 1
ATOM 2072 C CA . ASP B 1 66 ? -5.47600 23.99500 45.68000 1.000 62.61000 161 ASP B CA 1
ATOM 2073 C C . ASP B 1 66 ? -5.59300 22.92400 44.59800 1.000 61.85000 161 ASP B C 1
ATOM 2074 O O . ASP B 1 66 ? -6.06600 21.81600 44.86900 1.000 60.77000 161 ASP B O 1
ATOM 2079 N N . ASP B 1 67 ? -5.20300 23.23400 43.36400 1.000 58.00000 162 ASP B N 1
ATOM 2080 C CA . ASP B 1 67 ? -5.24500 22.22600 42.31000 1.000 64.72000 162 ASP B CA 1
ATOM 2081 C C . ASP B 1 67 ? -4.27900 21.08100 42.61600 1.000 63.90000 162 ASP B C 1
ATOM 2082 O O . ASP B 1 67 ? -4.65000 19.89700 42.57400 1.000 60.51000 162 ASP B O 1
ATOM 2087 N N . GLN B 1 68 ? -3.03300 21.42300 42.93800 1.000 69.61000 163 GLN B N 1
ATOM 2088 C CA . GLN B 1 68 ? -2.05000 20.40400 43.28000 1.000 63.85000 163 GLN B CA 1
ATOM 2089 C C . GLN B 1 68 ? -2.43400 19.68400 44.55900 1.000 56.00000 163 GLN B C 1
ATOM 2090 O O . GLN B 1 68 ? -2.09300 18.51400 44.72700 1.000 56.08000 163 GLN B O 1
ATOM 2096 N N . LEU B 1 69 ? -3.12800 20.36200 45.47400 1.000 63.12000 164 LEU B N 1
ATOM 2097 C CA . LEU B 1 69 ? -3.54900 19.70300 46.70400 1.000 54.12000 164 LEU B CA 1
ATOM 2098 C C . LEU B 1 69 ? -4.66000 18.69500 46.43600 1.000 68.57000 164 LEU B C 1
ATOM 2099 O O . LEU B 1 69 ? -4.66700 17.59400 47.00500 1.000 64.03000 164 LEU B O 1
ATOM 2104 N N . MET B 1 70 ? -5.60900 19.04500 45.57300 1.000 68.79000 165 MET B N 1
ATOM 2105 C CA . MET B 1 70 ? -6.64100 18.08200 45.22200 1.000 60.68000 165 MET B CA 1
ATOM 2106 C C . MET B 1 70 ? -6.03300 16.87500 44.51300 1.000 60.92000 165 MET B C 1
ATOM 2107 O O . MET B 1 70 ? -6.46500 15.73400 44.72900 1.000 63.37000 165 MET B O 1
ATOM 2112 N N . LYS B 1 71 ? -5.02700 17.10400 43.66300 1.000 52.44000 166 LYS B N 1
ATOM 2113 C CA . LYS B 1 71 ? -4.34400 15.98900 43.00800 1.000 55.95000 166 LYS B CA 1
ATOM 2114 C C . LYS B 1 71 ? -3.53000 15.15800 43.99900 1.000 60.11000 166 LYS B C 1
ATOM 2115 O O . LYS B 1 71 ? -3.46000 13.92500 43.87700 1.000 52.65000 166 LYS B O 1
ATOM 2121 N N . ALA B 1 72 ? -2.92500 15.80400 44.99500 1.000 54.31000 167 ALA B N 1
ATOM 2122 C CA . ALA B 1 72 ? -2.12600 15.07100 45.97100 1.000 57.85000 167 ALA B CA 1
ATOM 2123 C C . ALA B 1 72 ? -3.00000 14.08700 46.74000 1.000 63.19000 167 ALA B C 1
ATOM 2124 O O . ALA B 1 72 ? -2.54000 13.00500 47.13400 1.000 55.96000 167 ALA B O 1
ATOM 2126 N N . LEU B 1 73 ? -4.25400 14.46500 46.98900 1.000 55.29000 168 LEU B N 1
ATOM 2127 C CA . LEU B 1 73 ? -5.20400 13.63300 47.71200 1.000 55.76000 168 LEU B CA 1
ATOM 2128 C C . LEU B 1 73 ? -5.87100 12.58200 46.82500 1.000 56.41000 168 LEU B C 1
ATOM 2129 O O . LEU B 1 73 ? -6.62000 11.74200 47.33400 1.000 61.08000 168 LEU B O 1
ATOM 2134 N N . GLY B 1 74 ? -5.63000 12.60500 45.52200 1.000 54.99000 169 GLY B N 1
ATOM 2135 C CA . GLY B 1 74 ? -6.28700 11.68700 44.61900 1.000 39.75000 169 GLY B CA 1
ATOM 2136 C C . GLY B 1 74 ? -7.62200 12.17000 44.10400 1.000 61.13000 169 GLY B C 1
ATOM 2137 O O . GLY B 1 74 ? -8.30800 11.41700 43.39600 1.000 37.33000 169 GLY B O 1
ATOM 2138 N N . ILE B 1 75 ? -7.98900 13.41300 44.40300 1.000 68.92000 170 ILE B N 1
ATOM 2139 C CA . ILE B 1 75 ? -9.29500 13.95500 44.02100 1.000 51.30000 170 ILE B CA 1
ATOM 2140 C C . ILE B 1 75 ? -9.24600 14.35600 42.54900 1.000 47.36000 170 ILE B C 1
ATOM 2141 O O . ILE B 1 75 ? -8.32100 15.07600 42.14500 1.000 55.10000 170 ILE B O 1
ATOM 2146 N N . PRO B 1 76 ? -10.18600 13.89100 41.72300 1.000 48.35000 171 PRO B N 1
ATOM 2147 C CA . PRO B 1 76 ? -10.15900 14.23100 40.29300 1.000 52.51000 171 PRO B CA 1
ATOM 2148 C C . PRO B 1 76 ? -10.83300 15.54500 39.93800 1.000 56.38000 171 PRO B C 1
ATOM 2149 O O . PRO B 1 76 ? -10.81300 15.92500 38.76200 1.000 57.83000 171 PRO B O 1
ATOM 2153 N N . TYR B 1 77 ? -11.37000 16.26700 40.91500 1.000 56.02000 172 TYR B N 1
ATOM 2154 C CA . TYR B 1 77 ? -12.00500 17.54600 40.64900 1.000 48.29000 172 TYR B CA 1
ATOM 2155 C C . TYR B 1 77 ? -10.94000 18.62500 40.73800 1.000 52.81000 172 TYR B C 1
ATOM 2156 O O . TYR B 1 77 ? -9.97400 18.50400 41.49600 1.000 54.96000 172 TYR B O 1
ATOM 2165 N N . HIS B 1 78 ? -11.10200 19.66000 39.91400 1.000 59.63000 173 HIS B N 1
ATOM 2166 C CA . HIS B 1 78 ? -10.10400 20.71300 39.83200 1.000 53.03000 173 HIS B CA 1
ATOM 2167 C C . HIS B 1 78 ? -10.17000 21.64700 41.02900 1.000 44.72000 173 HIS B C 1
ATOM 2168 O O . HIS B 1 78 ? -9.12900 22.05500 41.54900 1.000 60.11000 173 HIS B O 1
ATOM 2175 N N . HIS B 1 79 ? -11.37900 21.95400 41.50800 1.000 54.50000 174 HIS B N 1
ATOM 2176 C CA . HIS B 1 79 ? -11.63200 22.93200 42.56700 1.000 63.86000 174 HIS B CA 1
ATOM 2177 C C . HIS B 1 79 ? -12.06300 22.20600 43.83300 1.000 55.07000 174 HIS B C 1
ATOM 2178 O O . HIS B 1 79 ? -12.83400 21.24000 43.76300 1.000 49.03000 174 HIS B O 1
ATOM 2185 N N . PRO B 1 80 ? -11.57400 22.62300 44.99900 1.000 50.74000 175 PRO B N 1
ATOM 2186 C CA . PRO B 1 80 ? -11.79900 21.83100 46.21600 1.000 48.93000 175 PRO B CA 1
ATOM 2187 C C . PRO B 1 80 ? -13.10300 22.10100 46.94700 1.000 44.99000 175 PRO B C 1
ATOM 2188 O O . PRO B 1 80 ? -13.39200 21.40300 47.92600 1.000 48.81000 175 PRO B O 1
ATOM 2192 N N . GLU B 1 81 ? -13.88800 23.07700 46.51000 1.000 58.71000 176 GLU B N 1
ATOM 2193 C CA . GLU B 1 81 ? -15.01400 23.53000 47.31200 1.000 55.07000 176 GLU B CA 1
ATOM 2194 C C . GLU B 1 81 ? -16.13600 22.50700 47.28700 1.000 52.75000 176 GLU B C 1
ATOM 2195 O O . GLU B 1 81 ? -16.45600 21.93900 46.23800 1.000 54.97000 176 GLU B O 1
ATOM 2201 N N . GLY B 1 82 ? -16.72600 22.26900 48.46000 1.000 45.26000 177 GLY B N 1
ATOM 2202 C CA . GLY B 1 82 ? -17.89500 21.42600 48.58200 1.000 51.34000 177 GLY B CA 1
ATOM 2203 C C . GLY B 1 82 ? -17.62800 19.93800 48.66700 1.000 51.57000 177 GLY B C 1
ATOM 2204 O O . GLY B 1 82 ? -18.58300 19.16100 48.79500 1.000 52.22000 177 GLY B O 1
ATOM 2205 N N . LEU B 1 83 ? -16.37300 19.51100 48.60900 1.000 42.99000 178 LEU B N 1
ATOM 2206 C CA . LEU B 1 83 ? -16.03900 18.10300 48.48100 1.000 50.63000 178 LEU B CA 1
ATOM 2207 C C . LEU B 1 83 ? -15.62800 17.45000 49.79600 1.000 53.35000 178 LEU B C 1
ATOM 2208 O O . LEU B 1 83 ? -15.07900 16.34200 49.77500 1.000 44.45000 178 LEU B O 1
ATOM 2213 N N . PHE B 1 84 ? -15.86100 18.11000 50.93200 1.000 46.05000 179 PHE B N 1
ATOM 2214 C CA . PHE B 1 84 ? -15.45900 17.59900 52.23700 1.000 43.26000 179 PHE B CA 1
ATOM 2215 C C . PHE B 1 84 ? -16.61700 17.73800 53.21400 1.000 42.43000 179 PHE B C 1
ATOM 2216 O O . PHE B 1 84 ? -17.19300 18.81600 53.37300 1.000 44.83000 179 PHE B O 1
ATOM 2224 N N . ALA B 1 85 ? -16.95900 16.64800 53.84000 1.000 52.51000 180 ALA B N 1
ATOM 2225 C CA . ALA B 1 85 ? -18.25500 16.53500 54.48300 1.000 58.78000 180 ALA B CA 1
ATOM 2226 C C . ALA B 1 85 ? -18.23900 17.20900 55.84800 1.000 58.81000 180 ALA B C 1
ATOM 2227 O O . ALA B 1 85 ? -17.32700 16.96700 56.63700 1.000 63.78000 180 ALA B O 1
ATOM 2229 N N . PRO B 1 86 ? -19.21000 18.07400 56.14500 1.000 56.26000 181 PRO B N 1
ATOM 2230 C CA . PRO B 1 86 ? -19.29900 18.63300 57.50100 1.000 70.90000 181 PRO B CA 1
ATOM 2231 C C . PRO B 1 86 ? -19.79600 17.59400 58.49400 1.000 69.46000 181 PRO B C 1
ATOM 2232 O O . PRO B 1 86 ? -20.75600 16.87000 58.22100 1.000 77.92000 181 PRO B O 1
ATOM 2236 N N . ASN B 1 87 ? -19.11000 17.50100 59.63300 1.000 67.41000 182 ASN B N 1
ATOM 2237 C CA . ASN B 1 87 ? -19.50900 16.63900 60.74200 1.000 77.37000 182 ASN B CA 1
ATOM 2238 C C . ASN B 1 87 ? -18.46700 16.83200 61.84200 1.000 75.16000 182 ASN B C 1
ATOM 2239 O O . ASN B 1 87 ? -17.43000 17.46600 61.62600 1.000 70.11000 182 ASN B O 1
ATOM 2244 N N . THR B 1 88 ? -18.76000 16.29700 63.03100 1.000 74.83000 183 THR B N 1
ATOM 2245 C CA . THR B 1 88 ? -17.84000 16.32800 64.17500 1.000 80.64000 183 THR B CA 1
ATOM 2246 C C . THR B 1 88 ? -17.10200 14.98800 64.23000 1.000 83.03000 183 THR B C 1
ATOM 2247 O O . THR B 1 88 ? -17.67400 13.98000 64.65200 1.000 78.17000 183 THR B O 1
ATOM 2251 N N . TYR B 1 89 ? -15.82800 14.97600 63.83700 1.000 79.56000 184 TYR B N 1
ATOM 2252 C CA . TYR B 1 89 ? -15.07600 13.73900 63.67400 1.000 74.92000 184 TYR B CA 1
ATOM 2253 C C . TYR B 1 89 ? -14.09600 13.49400 64.82100 1.000 81.29000 184 TYR B C 1
ATOM 2254 O O . TYR B 1 89 ? -13.87000 14.34700 65.68700 1.000 79.98000 184 TYR B O 1
ATOM 2263 N N . PHE B 1 90 ? -13.50400 12.29200 64.80000 1.000 86.92000 185 PHE B N 1
ATOM 2264 C CA . PHE B 1 90 ? -12.49800 11.85800 65.76800 1.000 81.92000 185 PHE B CA 1
ATOM 2265 C C . PHE B 1 90 ? -11.32900 11.20500 65.03900 1.000 77.59000 185 PHE B C 1
ATOM 2266 O O . PHE B 1 90 ? -11.50000 10.16600 64.39300 1.000 77.59000 185 PHE B O 1
ATOM 2274 N N . PHE B 1 91 ? -10.14100 11.80500 65.15500 1.000 82.48000 186 PHE B N 1
ATOM 2275 C CA . PHE B 1 91 ? -8.91100 11.29100 64.56000 1.000 85.31000 186 PHE B CA 1
ATOM 2276 C C . PHE B 1 91 ? -7.86600 11.08200 65.65500 1.000 86.63000 186 PHE B C 1
ATOM 2277 O O . PHE B 1 91 ? -7.90200 11.71900 66.71200 1.000 82.62000 186 PHE B O 1
ATOM 2285 N N . ALA B 1 92 ? -6.93100 10.17000 65.39300 1.000 87.20000 187 ALA B N 1
ATOM 2286 C CA . ALA B 1 92 ? -5.83200 9.93500 66.32200 1.000 87.36000 187 ALA B CA 1
ATOM 2287 C C . ALA B 1 92 ? -5.01000 11.20600 66.49700 1.000 87.82000 187 ALA B C 1
ATOM 2288 O O . ALA B 1 92 ? -4.65800 11.86900 65.51700 1.000 87.94000 187 ALA B O 1
ATOM 2290 N N . LYS B 1 93 ? -4.71300 11.56100 67.74700 1.000 81.16000 188 LYS B N 1
ATOM 2291 C CA . LYS B 1 93 ? -3.85500 12.71400 67.98500 1.000 87.33000 188 LYS B CA 1
ATOM 2292 C C . LYS B 1 93 ? -2.52000 12.48800 67.29000 1.000 77.89000 188 LYS B C 1
ATOM 2293 O O . LYS B 1 93 ? -1.87900 11.45300 67.47700 1.000 81.53000 188 LYS B O 1
ATOM 2299 N N . GLY B 1 94 ? -2.11200 13.45300 66.47600 1.000 75.34000 189 GLY B N 1
ATOM 2300 C CA . GLY B 1 94 ? -0.94000 13.29600 65.64700 1.000 72.28000 189 GLY B CA 1
ATOM 2301 C C . GLY B 1 94 ? -1.22500 12.81400 64.24800 1.000 83.94000 189 GLY B C 1
ATOM 2302 O O . GLY B 1 94 ? -0.29400 12.38500 63.55400 1.000 76.98000 189 GLY B O 1
ATOM 2303 N N . GLU B 1 95 ? -2.48100 12.87000 63.81500 1.000 96.31000 190 GLU B N 1
ATOM 2304 C CA . GLU B 1 95 ? -2.86200 12.34800 62.51600 1.000 92.07000 190 GLU B CA 1
ATOM 2305 C C . GLU B 1 95 ? -2.39900 13.28000 61.40700 1.000 83.05000 190 GLU B C 1
ATOM 2306 O O . GLU B 1 95 ? -2.36800 14.51000 61.55600 1.000 70.00000 190 GLU B O 1
ATOM 2312 N N . THR B 1 96 ? -2.02700 12.67300 60.28600 1.000 81.47000 191 THR B N 1
ATOM 2313 C CA . THR B 1 96 ? -1.62800 13.45500 59.13100 1.000 81.03000 191 THR B CA 1
ATOM 2314 C C . THR B 1 96 ? -2.84900 14.13600 58.52400 1.000 83.87000 191 THR B C 1
ATOM 2315 O O . THR B 1 96 ? -3.97600 13.63000 58.59700 1.000 78.74000 191 THR B O 1
ATOM 2319 N N . ASP B 1 97 ? -2.60700 15.31400 57.94600 1.000 76.92000 192 ASP B N 1
ATOM 2320 C CA . ASP B 1 97 ? -3.65200 16.05700 57.25700 1.000 75.40000 192 ASP B CA 1
ATOM 2321 C C . ASP B 1 97 ? -4.20000 15.26800 56.07400 1.000 72.59000 192 ASP B C 1
ATOM 2322 O O . ASP B 1 97 ? -5.39500 15.33800 55.76400 1.000 64.78000 192 ASP B O 1
ATOM 2327 N N . LYS B 1 98 ? -3.32500 14.54100 55.37400 1.000 73.96000 193 LYS B N 1
ATOM 2328 C CA . LYS B 1 98 ? -3.74500 13.83400 54.17000 1.000 71.89000 193 LYS B CA 1
ATOM 2329 C C . LYS B 1 98 ? -4.75200 12.74500 54.51300 1.000 70.50000 193 LYS B C 1
ATOM 2330 O O . LYS B 1 98 ? -5.76700 12.59000 53.82700 1.000 68.40000 193 LYS B O 1
ATOM 2336 N N . LYS B 1 99 ? -4.50600 11.99500 55.58800 1.000 64.14000 194 LYS B N 1
ATOM 2337 C CA . LYS B 1 99 ? -5.50500 11.03500 56.05100 1.000 69.02000 194 LYS B CA 1
ATOM 2338 C C . LYS B 1 99 ? -6.84500 11.72100 56.28800 1.000 71.46000 194 LYS B C 1
ATOM 2339 O O . LYS B 1 99 ? -7.88400 11.30000 55.76000 1.000 73.84000 194 LYS B O 1
ATOM 2341 N N . ILE B 1 100 ? -6.83600 12.78200 57.09600 1.000 75.43000 195 ILE B N 1
ATOM 2342 C CA . ILE B 1 100 ? -8.06500 13.51500 57.39500 1.000 72.68000 195 ILE B CA 1
ATOM 2343 C C . ILE B 1 100 ? -8.79600 13.87200 56.10500 1.000 61.04000 195 ILE B C 1
ATOM 2344 O O . ILE B 1 100 ? -9.94600 13.47900 55.88700 1.000 88.80000 195 ILE B O 1
ATOM 2349 N N . LEU B 1 101 ? -8.12900 14.63400 55.24300 1.000 56.02000 196 LEU B N 1
ATOM 2350 C CA . LEU B 1 101 ? -8.79600 15.19900 54.08200 1.000 53.99000 196 LEU B CA 1
ATOM 2351 C C . LEU B 1 101 ? -9.25100 14.11200 53.12600 1.000 59.30000 196 LEU B C 1
ATOM 2352 O O . LEU B 1 101 ? -10.33900 14.20600 52.55100 1.000 58.28000 196 LEU B O 1
ATOM 2357 N N . THR B 1 102 ? -8.43500 13.07400 52.93000 1.000 61.53000 197 THR B N 1
ATOM 2358 C CA . THR B 1 102 ? -8.85200 11.98400 52.06100 1.000 54.08000 197 THR B CA 1
ATOM 2359 C C . THR B 1 102 ? -10.11100 11.30900 52.59000 1.000 55.38000 197 THR B C 1
ATOM 2360 O O . THR B 1 102 ? -11.03200 11.00600 51.82300 1.000 51.46000 197 THR B O 1
ATOM 2364 N N . ASP B 1 103 ? -10.17100 11.05800 53.89800 1.000 47.16000 198 ASP B N 1
ATOM 2365 C CA . ASP B 1 103 ? -11.34300 10.40100 54.46700 1.000 56.93000 198 ASP B CA 1
ATOM 2366 C C . ASP B 1 103 ? -12.56900 11.30300 54.41500 1.000 57.18000 198 ASP B C 1
ATOM 2367 O O . ASP B 1 103 ? -13.68700 10.83000 54.16700 1.000 48.51000 198 ASP B O 1
ATOM 2372 N N . LEU B 1 104 ? -12.39100 12.60200 54.65600 1.000 59.89000 199 LEU B N 1
ATOM 2373 C CA . LEU B 1 104 ? -13.52600 13.51700 54.56800 1.000 56.50000 199 LEU B CA 1
ATOM 2374 C C . LEU B 1 104 ? -14.04300 13.58100 53.13700 1.000 48.55000 199 LEU B C 1
ATOM 2375 O O . LEU B 1 104 ? -15.26000 13.60900 52.89700 1.000 53.47000 199 LEU B O 1
ATOM 2380 N N . TYR B 1 105 ? -13.12900 13.59300 52.17100 1.000 44.26000 200 TYR B N 1
ATOM 2381 C CA . TYR B 1 105 ? -13.52000 13.53100 50.77200 1.000 41.46000 200 TYR B CA 1
ATOM 2382 C C . TYR B 1 105 ? -14.30100 12.26200 50.48200 1.000 44.70000 200 TYR B C 1
ATOM 2383 O O . TYR B 1 105 ? -15.35500 12.29800 49.83900 1.000 49.96000 200 TYR B O 1
ATOM 2392 N N . HIS B 1 106 ? -13.79200 11.12200 50.94800 1.000 49.61000 201 HIS B N 1
ATOM 2393 C CA . HIS B 1 106 ? -14.47700 9.86100 50.68600 1.000 43.88000 201 HIS B CA 1
ATOM 2394 C C . HIS B 1 106 ? -15.87200 9.87500 51.29100 1.000 41.49000 201 HIS B C 1
ATOM 2395 O O . HIS B 1 106 ? -16.81200 9.34000 50.69500 1.000 56.00000 201 HIS B O 1
ATOM 2402 N N . ARG B 1 107 ? -16.02200 10.44700 52.49200 1.000 46.95000 202 ARG B N 1
ATOM 2403 C CA . ARG B 1 107 ? -17.33500 10.49800 53.13700 1.000 47.99000 202 ARG B CA 1
ATOM 2404 C C . ARG B 1 107 ? -18.30000 11.37500 52.35100 1.000 54.56000 202 ARG B C 1
ATOM 2405 O O . ARG B 1 107 ? -19.47700 11.02200 52.16500 1.000 50.55000 202 ARG B O 1
ATOM 2413 N N . GLN B 1 108 ? -17.81800 12.51800 51.87300 1.000 52.59000 203 GLN B N 1
ATOM 2414 C CA . GLN B 1 108 ? -18.68400 13.39600 51.09900 1.000 54.12000 203 GLN B CA 1
ATOM 2415 C C . GLN B 1 108 ? -19.10200 12.72400 49.80100 1.000 49.61000 203 GLN B C 1
ATOM 2416 O O . GLN B 1 108 ? -20.26300 12.82100 49.38400 1.000 46.73000 203 GLN B O 1
ATOM 2422 N N . MET B 1 109 ? -18.17900 12.02900 49.14800 1.000 42.83000 204 MET B N 1
ATOM 2423 C CA . MET B 1 109 ? -18.54300 11.40700 47.88000 1.000 55.69000 204 MET B CA 1
ATOM 2424 C C . MET B 1 109 ? -19.42700 10.18100 48.09300 1.000 53.06000 204 MET B C 1
ATOM 2425 O O . MET B 1 109 ? -20.27200 9.86900 47.24400 1.000 50.18000 204 MET B O 1
ATOM 2430 N N . LYS B 1 110 ? -19.25400 9.47800 49.21500 1.000 51.20000 205 LYS B N 1
ATOM 2431 C CA . LYS B 1 110 ? -20.20500 8.44300 49.59200 1.000 53.53000 205 LYS B CA 1
ATOM 2432 C C . LYS B 1 110 ? -21.61100 9.01700 49.69300 1.000 43.52000 205 LYS B C 1
ATOM 2433 O O . LYS B 1 110 ? -22.55500 8.48700 49.09900 1.000 48.80000 205 LYS B O 1
ATOM 2439 N N . ALA B 1 111 ? -21.77200 10.09900 50.45900 1.000 51.20000 206 ALA B N 1
ATOM 2440 C CA . ALA B 1 111 ? -23.08700 10.72200 50.59100 1.000 59.31000 206 ALA B CA 1
ATOM 2441 C C . ALA B 1 111 ? -23.63300 11.13900 49.23100 1.000 59.03000 206 ALA B C 1
ATOM 2442 O O . ALA B 1 111 ? -24.81600 10.91900 48.92200 1.000 47.84000 206 ALA B O 1
ATOM 2444 N N . LEU B 1 112 ? -22.78000 11.74300 48.40300 1.000 50.80000 207 LEU B N 1
ATOM 2445 C CA . LEU B 1 112 ? -23.24200 12.26000 47.12400 1.000 46.99000 207 LEU B CA 1
ATOM 2446 C C . LEU B 1 112 ? -23.67500 11.13300 46.20400 1.000 52.37000 207 LEU B C 1
ATOM 2447 O O . LEU B 1 112 ? -24.70200 11.24400 45.53600 1.000 56.41000 207 LEU B O 1
ATOM 2452 N N . ASP B 1 113 ? -22.89900 10.05000 46.13700 1.000 55.60000 208 ASP B N 1
ATOM 2453 C CA . ASP B 1 113 ? -23.27500 8.91500 45.29900 1.000 44.43000 208 ASP B CA 1
ATOM 2454 C C . ASP B 1 113 ? -24.55200 8.25400 45.80000 1.000 48.33000 208 ASP B C 1
ATOM 2455 O O . ASP B 1 113 ? -25.42500 7.88300 45.00100 1.000 46.15000 208 ASP B O 1
ATOM 2460 N N . ALA B 1 114 ? -24.67300 8.06900 47.11700 1.000 44.76000 209 ALA B N 1
ATOM 2461 C CA . ALA B 1 114 ? -25.90500 7.51100 47.66200 1.000 46.84000 209 ALA B CA 1
ATOM 2462 C C . ALA B 1 114 ? -27.10400 8.34200 47.22800 1.000 53.95000 209 ALA B C 1
ATOM 2463 O O . ALA B 1 114 ? -28.09100 7.80400 46.70600 1.000 45.33000 209 ALA B O 1
ATOM 2465 N N . ALA B 1 115 ? -27.01200 9.67100 47.41300 1.000 62.07000 210 ALA B N 1
ATOM 2466 C CA . ALA B 1 115 ? -28.11500 10.57500 47.09100 1.000 47.59000 210 ALA B CA 1
ATOM 2467 C C . ALA B 1 115 ? -28.38000 10.64200 45.59300 1.000 41.39000 210 ALA B C 1
ATOM 2468 O O . ALA B 1 115 ? -29.53700 10.74300 45.17400 1.000 42.82000 210 ALA B O 1
ATOM 2470 N N . TRP B 1 116 ? -27.32400 10.62500 44.77100 1.000 44.94000 211 TRP B N 1
ATOM 2471 C CA . TRP B 1 116 ? -27.50200 10.66900 43.32400 1.000 41.06000 211 TRP B CA 1
ATOM 2472 C C . TRP B 1 116 ? -28.19000 9.41000 42.82100 1.000 46.99000 211 TRP B C 1
ATOM 2473 O O . TRP B 1 116 ? -29.02800 9.46900 41.91300 1.000 45.15000 211 TRP B O 1
ATOM 2484 N N . ALA B 1 117 ? -27.84100 8.25800 43.39300 1.000 48.29000 212 ALA B N 1
ATOM 2485 C CA . ALA B 1 117 ? -28.43600 7.00600 42.94600 1.000 40.17000 212 ALA B CA 1
ATOM 2486 C C . ALA B 1 117 ? -29.92100 6.95200 43.28200 1.000 47.07000 212 ALA B C 1
ATOM 2487 O O . ALA B 1 117 ? -30.70300 6.33100 42.54900 1.000 35.62000 212 ALA B O 1
ATOM 2489 N N . LYS B 1 118 ? -30.32500 7.57300 44.39300 1.000 42.74000 213 LYS B N 1
ATOM 2490 C CA . LYS B 1 118 ? -31.71000 7.54300 44.84000 1.000 39.72000 213 LYS B CA 1
ATOM 2491 C C . LYS B 1 118 ? -32.46200 8.82900 44.51500 1.000 39.19000 213 LYS B C 1
ATOM 2492 O O . LYS B 1 118 ? -33.51500 9.07300 45.10600 1.000 47.47000 213 LYS B O 1
ATOM 2498 N N . ARG B 1 119 ? -31.95400 9.64700 43.59200 1.000 45.87000 214 ARG B N 1
ATOM 2499 C CA . ARG B 1 119 ? -32.46600 11.00100 43.39700 1.000 36.91000 214 ARG B CA 1
ATOM 2500 C C . ARG B 1 119 ? -33.84700 11.00100 42.72700 1.000 42.17000 214 ARG B C 1
ATOM 2501 O O . ARG B 1 119 ? -34.29900 10.00600 42.16300 1.000 49.66000 214 ARG B O 1
ATOM 2509 N N . ALA B 1 120 ? -34.51200 12.15900 42.77300 1.000 48.03000 215 ALA B N 1
ATOM 2510 C CA . ALA B 1 120 ? -35.83200 12.30600 42.17900 1.000 39.61000 215 ALA B CA 1
ATOM 2511 C C . ALA B 1 120 ? -35.73800 12.42700 40.66400 1.000 42.65000 215 ALA B C 1
ATOM 2512 O O . ALA B 1 120 ? -34.69400 12.79300 40.12500 1.000 46.48000 215 ALA B O 1
ATOM 2514 N N . PRO B 1 121 ? -36.81500 12.11100 39.95100 1.000 51.49000 216 PRO B N 1
ATOM 2515 C CA . PRO B 1 121 ? -36.76500 12.16200 38.48400 1.000 52.97000 216 PRO B CA 1
ATOM 2516 C C . PRO B 1 121 ? -36.94800 13.56900 37.92200 1.000 52.91000 216 PRO B C 1
ATOM 2517 O O . PRO B 1 121 ? -37.41000 14.49100 38.59300 1.000 57.49000 216 PRO B O 1
ATOM 2521 N N . ASN B 1 122 ? -36.53200 13.70900 36.65500 1.000 59.95000 217 ASN B N 1
ATOM 2522 C CA . ASN B 1 122 ? -36.63800 14.94300 35.86200 1.000 61.78000 217 ASN B CA 1
ATOM 2523 C C . ASN B 1 122 ? -35.95200 16.11500 36.56500 1.000 52.64000 217 ASN B C 1
ATOM 2524 O O . ASN B 1 122 ? -36.42600 17.25100 36.52100 1.000 59.89000 217 ASN B O 1
ATOM 2529 N N . LEU B 1 123 ? -34.86800 15.85100 37.20800 1.000 52.05000 218 LEU B N 1
ATOM 2530 C CA . LEU B 1 123 ? -34.13900 16.92400 37.87000 1.000 39.72000 218 LEU B CA 1
ATOM 2531 C C . LEU B 1 123 ? -33.20500 17.61300 36.88300 1.000 44.93000 218 LEU B C 1
ATOM 2532 O O . LEU B 1 123 ? -32.76100 16.99900 35.90700 1.000 48.47000 218 LEU B O 1
ATOM 2537 N N . PRO B 1 124 ? -32.94700 18.90700 37.09600 1.000 50.57000 219 PRO B N 1
ATOM 2538 C CA . PRO B 1 124 ? -32.16100 19.67900 36.12700 1.000 51.92000 219 PRO B CA 1
ATOM 2539 C C . PRO B 1 124 ? -30.64900 19.64000 36.33300 1.000 55.41000 219 PRO B C 1
ATOM 2540 O O . PRO B 1 124 ? -29.97600 20.68000 36.24900 1.000 52.00000 219 PRO B O 1
ATOM 2544 N N . TYR B 1 125 ? -30.11700 18.49600 36.75300 1.000 55.46000 220 TYR B N 1
ATOM 2545 C CA . TYR B 1 125 ? -28.67900 18.32300 36.93700 1.000 47.15000 220 TYR B CA 1
ATOM 2546 C C . TYR B 1 125 ? -28.03800 17.48700 35.83300 1.000 49.73000 220 TYR B C 1
ATOM 2547 O O . TYR B 1 125 ? -28.53500 16.40800 35.48500 1.000 48.93000 220 TYR B O 1
ATOM 2556 N N . LYS B 1 126 ? -26.91500 17.97600 35.30100 1.000 48.69000 221 LYS B N 1
ATOM 2557 C CA . LYS B 1 126 ? -26.17100 17.16900 34.34400 1.000 52.47000 221 LYS B CA 1
ATOM 2558 C C . LYS B 1 126 ? -25.48300 16.00200 35.03800 1.000 65.96000 221 LYS B C 1
ATOM 2559 O O . LYS B 1 126 ? -25.47800 14.88200 34.51300 1.000 62.07000 221 LYS B O 1
ATOM 2561 N N . ASP B 1 127 ? -24.92500 16.23100 36.23200 1.000 67.51000 222 ASP B N 1
ATOM 2562 C CA . ASP B 1 127 ? -24.17700 15.19800 36.94400 1.000 54.14000 222 ASP B CA 1
ATOM 2563 C C . ASP B 1 127 ? -24.22500 15.48900 38.43900 1.000 49.87000 222 ASP B C 1
ATOM 2564 O O . ASP B 1 127 ? -24.83600 16.46300 38.88700 1.000 44.70000 222 ASP B O 1
ATOM 2569 N N . LYS B 1 128 ? -23.59800 14.60900 39.22000 1.000 52.58000 223 LYS B N 1
ATOM 2570 C CA . LYS B 1 128 ? -23.63800 14.74500 40.67000 1.000 51.42000 223 LYS B CA 1
ATOM 2571 C C . LYS B 1 128 ? -22.92000 15.99400 41.15100 1.000 40.76000 223 LYS B C 1
ATOM 2572 O O . LYS B 1 128 ? -23.22600 16.47800 42.24700 1.000 47.33000 223 LYS B O 1
ATOM 2578 N N . TYR B 1 129 ? -21.96800 16.51400 40.36600 1.000 38.28000 224 TYR B N 1
ATOM 2579 C CA . TYR B 1 129 ? -21.27700 17.74300 40.74300 1.000 57.62000 224 TYR B CA 1
ATOM 2580 C C . TYR B 1 129 ? -22.22700 18.93600 40.75000 1.000 51.45000 224 TYR B C 1
ATOM 2581 O O . TYR B 1 129 ? -22.14900 19.78600 41.64300 1.000 39.63000 224 TYR B O 1
ATOM 2590 N N . GLU B 1 130 ? -23.10400 19.03700 39.74500 1.000 34.84000 225 GLU B N 1
ATOM 2591 C CA . GLU B 1 130 ? -24.09100 20.10500 39.75900 1.000 45.57000 225 GLU B CA 1
ATOM 2592 C C . GLU B 1 130 ? -25.00400 19.97300 40.96900 1.000 42.33000 225 GLU B C 1
ATOM 2593 O O . GLU B 1 130 ? -25.36100 20.97400 41.60400 1.000 48.71000 225 GLU B O 1
ATOM 2599 N N . ALA B 1 131 ? -25.35700 18.74300 41.33000 1.000 50.00000 226 ALA B N 1
ATOM 2600 C CA . ALA B 1 131 ? -26.14800 18.54600 42.53800 1.000 50.74000 226 ALA B CA 1
ATOM 2601 C C . ALA B 1 131 ? -25.39700 19.04400 43.76100 1.000 47.89000 226 ALA B C 1
ATOM 2602 O O . ALA B 1 131 ? -25.99100 19.65400 44.65400 1.000 41.79000 226 ALA B O 1
ATOM 2604 N N . LEU B 1 132 ? -24.08500 18.80200 43.81300 1.000 51.67000 227 LEU B N 1
ATOM 2605 C CA . LEU B 1 132 ? -23.29800 19.25900 44.95600 1.000 55.24000 227 LEU B CA 1
ATOM 2606 C C . LEU B 1 132 ? -23.23700 20.78700 45.00100 1.000 45.61000 227 LEU B C 1
ATOM 2607 O O . LEU B 1 132 ? -23.35400 21.39300 46.07300 1.000 41.96000 227 LEU B O 1
ATOM 2612 N N . ILE B 1 133 ? -23.05600 21.42300 43.84300 1.000 48.96000 228 ILE B N 1
ATOM 2613 C CA . ILE B 1 133 ? -23.11600 22.88300 43.77800 1.000 50.45000 228 ILE B CA 1
ATOM 2614 C C . ILE B 1 133 ? -24.44100 23.38500 44.34000 1.000 45.14000 228 ILE B C 1
ATOM 2615 O O . ILE B 1 133 ? -24.48000 24.27800 45.20100 1.000 48.13000 228 ILE B O 1
ATOM 2620 N N . MET B 1 134 ? -25.54800 22.82200 43.84900 1.000 42.16000 229 MET B N 1
ATOM 2621 C CA . MET B 1 134 ? -26.85300 23.25300 44.32700 1.000 44.45000 229 MET B CA 1
ATOM 2622 C C . MET B 1 134 ? -26.98500 23.00400 45.81900 1.000 44.55000 229 MET B C 1
ATOM 2623 O O . MET B 1 134 ? -27.60400 23.79300 46.53600 1.000 52.96000 229 MET B O 1
ATOM 2628 N N . ALA B 1 135 ? -26.43700 21.89200 46.30200 1.000 46.60000 230 ALA B N 1
ATOM 2629 C CA . ALA B 1 135 ? -26.49500 21.60400 47.72800 1.000 48.96000 230 ALA B CA 1
ATOM 2630 C C . ALA B 1 135 ? -25.77700 22.68600 48.52200 1.000 41.02000 230 ALA B C 1
ATOM 2631 O O . ALA B 1 135 ? -26.23200 23.08000 49.59800 1.000 38.59000 230 ALA B O 1
ATOM 2633 N N . SER B 1 136 ? -24.64000 23.16200 48.00900 1.000 40.36000 231 SER B N 1
ATOM 2634 C CA . SER B 1 136 ? -23.90300 24.21500 48.70200 1.000 48.69000 231 SER B CA 1
ATOM 2635 C C . SER B 1 136 ? -24.72600 25.49000 48.76300 1.000 49.51000 231 SER B C 1
ATOM 2636 O O . SER B 1 136 ? -24.80600 26.14600 49.81100 1.000 48.42000 231 SER B O 1
ATOM 2639 N N . ILE B 1 137 ? -25.33000 25.86600 47.63100 1.000 49.38000 232 ILE B N 1
ATOM 2640 C CA . ILE B 1 137 ? -26.18400 27.05600 47.60100 1.000 42.28000 232 ILE B CA 1
ATOM 2641 C C . ILE B 1 137 ? -27.31700 26.91800 48.61200 1.000 46.82000 232 ILE B C 1
ATOM 2642 O O . ILE B 1 137 ? -27.55300 27.80600 49.44900 1.000 56.64000 232 ILE B O 1
ATOM 2647 N N . VAL B 1 138 ? -28.03100 25.79200 48.55600 1.000 42.25000 233 VAL B N 1
ATOM 2648 C CA . VAL B 1 138 ? -29.13700 25.57000 49.48000 1.000 42.33000 233 VAL B CA 1
ATOM 2649 C C . VAL B 1 138 ? -28.64700 25.66000 50.91800 1.000 42.07000 233 VAL B C 1
ATOM 2650 O O . VAL B 1 138 ? -29.30000 26.26700 51.77600 1.000 46.98000 233 VAL B O 1
ATOM 2654 N N . GLU B 1 139 ? -27.49400 25.05200 51.20300 1.000 44.16000 234 GLU B N 1
ATOM 2655 C CA . GLU B 1 139 ? -26.95400 25.06300 52.55600 1.000 52.81000 234 GLU B CA 1
ATOM 2656 C C . GLU B 1 139 ? -26.75000 26.48600 53.02500 1.000 48.53000 234 GLU B C 1
ATOM 2657 O O . GLU B 1 139 ? -27.07700 26.82500 54.16800 1.000 38.18000 234 GLU B O 1
ATOM 2663 N N . LYS B 1 140 ? -26.19500 27.33400 52.15300 1.000 52.71000 235 LYS B N 1
ATOM 2664 C CA . LYS B 1 140 ? -25.93800 28.70800 52.54900 1.000 61.45000 235 LYS B CA 1
ATOM 2665 C C . LYS B 1 140 ? -27.20300 29.55200 52.59200 1.000 53.21000 235 LYS B C 1
ATOM 2666 O O . LYS B 1 140 ? -27.18900 30.63900 53.17800 1.000 49.49000 235 LYS B O 1
ATOM 2672 N N . GLU B 1 141 ? -28.30500 29.06600 52.04100 1.000 50.91000 236 GLU B N 1
ATOM 2673 C CA . GLU B 1 141 ? -29.52400 29.85400 51.98900 1.000 42.30000 236 GLU B CA 1
ATOM 2674 C C . GLU B 1 141 ? -30.51500 29.54900 53.11000 1.000 40.56000 236 GLU B C 1
ATOM 2675 O O . GLU B 1 141 ? -31.56900 30.18400 53.15800 1.000 52.84000 236 GLU B O 1
ATOM 2681 N N . THR B 1 142 ? -30.25200 28.57500 53.98000 1.000 48.41000 237 THR B N 1
ATOM 2682 C CA . THR B 1 142 ? -31.22300 28.29100 55.03100 1.000 57.19000 237 THR B CA 1
ATOM 2683 C C . THR B 1 142 ? -30.55900 27.63500 56.23900 1.000 59.02000 237 THR B C 1
ATOM 2684 O O . THR B 1 142 ? -29.57100 26.89900 56.12000 1.000 56.87000 237 THR B O 1
ATOM 2688 N N . SER B 1 143 ? -31.15600 27.89000 57.40500 1.000 63.01000 238 SER B N 1
ATOM 2689 C CA . SER B 1 143 ? -30.69800 27.35400 58.67400 1.000 61.24000 238 SER B CA 1
ATOM 2690 C C . SER B 1 143 ? -31.67700 26.36200 59.28300 1.000 59.10000 238 SER B C 1
ATOM 2691 O O . SER B 1 143 ? -31.27900 25.57700 60.15300 1.000 62.09000 238 SER B O 1
ATOM 2694 N N . LEU B 1 144 ? -32.93200 26.36200 58.84500 1.000 52.82000 239 LEU B N 1
ATOM 2695 C CA . LEU B 1 144 ? -33.91600 25.40500 59.33300 1.000 61.89000 239 LEU B CA 1
ATOM 2696 C C . LEU B 1 144 ? -33.98700 24.22400 58.37200 1.000 58.93000 239 LEU B C 1
ATOM 2697 O O . LEU B 1 144 ? -34.27800 24.39800 57.18200 1.000 50.47000 239 LEU B O 1
ATOM 2702 N N . ASP B 1 145 ? -33.77800 23.02100 58.91000 1.000 53.20000 240 ASP B N 1
ATOM 2703 C CA . ASP B 1 145 ? -33.81200 21.81200 58.09400 1.000 45.64000 240 ASP B CA 1
ATOM 2704 C C . ASP B 1 145 ? -35.17600 21.62500 57.44400 1.000 39.41000 240 ASP B C 1
ATOM 2705 O O . ASP B 1 145 ? -35.26600 21.24000 56.27200 1.000 34.91000 240 ASP B O 1
ATOM 2710 N N . SER B 1 146 ? -36.24900 21.94100 58.17400 1.000 54.07000 241 SER B N 1
ATOM 2711 C CA . SER B 1 146 ? -37.59600 21.80700 57.63100 1.000 44.63000 241 SER B CA 1
ATOM 2712 C C . SER B 1 146 ? -37.75800 22.53200 56.29900 1.000 46.73000 241 SER B C 1
ATOM 2713 O O . SER B 1 146 ? -38.62400 22.17300 55.49400 1.000 57.70000 241 SER B O 1
ATOM 2716 N N . GLU B 1 147 ? -36.98000 23.58200 56.06000 1.000 55.25000 242 GLU B N 1
ATOM 2717 C CA . GLU B 1 147 ? -37.16300 24.36200 54.84700 1.000 53.84000 242 GLU B CA 1
ATOM 2718 C C . GLU B 1 147 ? -36.22000 23.95800 53.72300 1.000 45.20000 242 GLU B C 1
ATOM 2719 O O . GLU B 1 147 ? -36.34400 24.49700 52.61700 1.000 42.91000 242 GLU B O 1
ATOM 2725 N N . LEU B 1 148 ? -35.27400 23.05000 53.97700 1.000 43.89000 243 LEU B N 1
ATOM 2726 C CA . LEU B 1 148 ? -34.29400 22.69400 52.95300 1.000 42.75000 243 LEU B CA 1
ATOM 2727 C C . LEU B 1 148 ? -34.98600 22.30700 51.65500 1.000 34.44000 243 LEU B C 1
ATOM 2728 O O . LEU B 1 148 ? -34.71000 22.87100 50.58800 1.000 52.91000 243 LEU B O 1
ATOM 2733 N N . THR B 1 149 ? -35.89500 21.34000 51.73500 1.000 45.12000 244 THR B N 1
ATOM 2734 C CA . THR B 1 149 ? -36.60900 20.87700 50.54900 1.000 49.68000 244 THR B CA 1
ATOM 2735 C C . THR B 1 149 ? -37.24000 22.03700 49.80100 1.000 46.73000 244 THR B C 1
ATOM 2736 O O . THR B 1 149 ? -37.23300 22.07300 48.56500 1.000 43.72000 244 THR B O 1
ATOM 2740 N N . GLN B 1 150 ? -37.82500 22.97800 50.54100 1.000 51.00000 245 GLN B N 1
ATOM 2741 C CA . GLN B 1 150 ? -38.46900 24.12600 49.92300 1.000 47.20000 245 GLN B CA 1
ATOM 2742 C C . GLN B 1 150 ? -37.46500 24.98900 49.18200 1.000 42.21000 245 GLN B C 1
ATOM 2743 O O . GLN B 1 150 ? -37.65700 25.31100 48.00000 1.000 39.78000 245 GLN B O 1
ATOM 2749 N N . VAL B 1 151 ? -36.35200 25.32000 49.83000 1.000 40.18000 246 VAL B N 1
ATOM 2750 C CA . VAL B 1 151 ? -35.37300 26.16200 49.15900 1.000 40.23000 246 VAL B CA 1
ATOM 2751 C C . VAL B 1 151 ? -34.89400 25.47900 47.88400 1.000 44.60000 246 VAL B C 1
ATOM 2752 O O . VAL B 1 151 ? -34.97000 26.04700 46.78600 1.000 45.05000 246 VAL B O 1
ATOM 2756 N N . SER B 1 152 ? -34.47000 24.21700 47.99500 1.000 47.10000 247 SER B N 1
ATOM 2757 C CA . SER B 1 152 ? -34.01800 23.51200 46.80300 1.000 49.59000 247 SER B CA 1
ATOM 2758 C C . SER B 1 152 ? -35.10400 23.56700 45.74000 1.000 41.46000 247 SER B C 1
ATOM 2759 O O . SER B 1 152 ? -34.82400 23.86200 44.57100 1.000 42.23000 247 SER B O 1
ATOM 2762 N N . GLY B 1 153 ? -36.36300 23.34300 46.14100 1.000 39.76000 248 GLY B N 1
ATOM 2763 C CA . GLY B 1 153 ? -37.45600 23.41000 45.18100 1.000 35.18000 248 GLY B CA 1
ATOM 2764 C C . GLY B 1 153 ? -37.46500 24.72000 44.41600 1.000 45.07000 248 GLY B C 1
ATOM 2765 O O . GLY B 1 153 ? -37.47500 24.74200 43.17800 1.000 42.67000 248 GLY B O 1
ATOM 2766 N N . VAL B 1 154 ? -37.43500 25.83900 45.14900 1.000 43.00000 249 VAL B N 1
ATOM 2767 C CA . VAL B 1 154 ? -37.41300 27.14400 44.49900 1.000 39.88000 249 VAL B CA 1
ATOM 2768 C C . VAL B 1 154 ? -36.28600 27.19900 43.47700 1.000 38.99000 249 VAL B C 1
ATOM 2769 O O . VAL B 1 154 ? -36.49000 27.60100 42.32500 1.000 44.17000 249 VAL B O 1
ATOM 2773 N N . PHE B 1 155 ? -35.08300 26.77100 43.86200 1.000 33.90000 250 PHE B N 1
ATOM 2774 C CA . PHE B 1 155 ? -33.98400 26.90700 42.91500 1.000 33.76000 250 PHE B CA 1
ATOM 2775 C C . PHE B 1 155 ? -34.16400 25.90800 41.79200 1.000 38.59000 250 PHE B C 1
ATOM 2776 O O . PHE B 1 155 ? -34.00000 26.25100 40.61400 1.000 46.58000 250 PHE B O 1
ATOM 2784 N N . VAL B 1 156 ? -34.59400 24.69100 42.12900 1.000 47.41000 251 VAL B N 1
ATOM 2785 C CA . VAL B 1 156 ? -34.74400 23.67300 41.09600 1.000 44.35000 251 VAL B CA 1
ATOM 2786 C C . VAL B 1 156 ? -35.72600 24.14800 40.04100 1.000 41.62000 251 VAL B C 1
ATOM 2787 O O . VAL B 1 156 ? -35.40000 24.21600 38.84900 1.000 43.15000 251 VAL B O 1
ATOM 2791 N N . ARG B 1 157 ? -36.93700 24.51700 40.46900 1.000 39.97000 252 ARG B N 1
ATOM 2792 C CA . ARG B 1 157 ? -37.93200 25.01100 39.52700 1.000 48.55000 252 ARG B CA 1
ATOM 2793 C C . ARG B 1 157 ? -37.36900 26.16700 38.70700 1.000 52.24000 252 ARG B C 1
ATOM 2794 O O . ARG B 1 157 ? -37.52100 26.19700 37.48200 1.000 52.11000 252 ARG B O 1
ATOM 2802 N N . ARG B 1 158 ? -36.66600 27.10200 39.35700 1.000 40.39000 253 ARG B N 1
ATOM 2803 C CA . ARG B 1 158 ? -36.11900 28.23200 38.61900 1.000 51.49000 253 ARG B CA 1
ATOM 2804 C C . ARG B 1 158 ? -35.28700 27.76100 37.42900 1.000 54.58000 253 ARG B C 1
ATOM 2805 O O . ARG B 1 158 ? -35.41900 28.29300 36.31800 1.000 50.34000 253 ARG B O 1
ATOM 2813 N N . LEU B 1 159 ? -34.43900 26.74800 37.63900 1.000 52.47000 254 LEU B N 1
ATOM 2814 C CA . LEU B 1 159 ? -33.58300 26.26500 36.55800 1.000 52.66000 254 LEU B CA 1
ATOM 2815 C C . LEU B 1 159 ? -34.41200 25.78800 35.37700 1.000 44.57000 254 LEU B C 1
ATOM 2816 O O . LEU B 1 159 ? -34.04100 26.00700 34.21900 1.000 55.45000 254 LEU B O 1
ATOM 2821 N N . LYS B 1 160 ? -35.53100 25.12000 35.65800 1.000 47.17000 255 LYS B N 1
ATOM 2822 C CA . LYS B 1 160 ? -36.38400 24.58900 34.60300 1.000 41.41000 255 LYS B CA 1
ATOM 2823 C C . LYS B 1 160 ? -37.04400 25.72300 33.85000 1.000 58.33000 255 LYS B C 1
ATOM 2824 O O . LYS B 1 160 ? -37.42300 25.55800 32.68400 1.000 64.71000 255 LYS B O 1
ATOM 2830 N N . LEU B 1 161 ? -37.23200 26.86300 34.52100 1.000 61.59000 256 LEU B N 1
ATOM 2831 C CA . LEU B 1 161 ? -37.87500 28.01700 33.91300 1.000 56.56000 256 LEU B CA 1
ATOM 2832 C C . LEU B 1 161 ? -36.89500 29.02600 33.34100 1.000 56.04000 256 LEU B C 1
ATOM 2833 O O . LEU B 1 161 ? -37.32800 30.06000 32.82500 1.000 64.24000 256 LEU B O 1
ATOM 2838 N N . GLY B 1 162 ? -35.60300 28.76300 33.41800 1.000 53.60000 257 GLY B N 1
ATOM 2839 C CA . GLY B 1 162 ? -34.62800 29.69400 32.90200 1.000 62.17000 257 GLY B CA 1
ATOM 2840 C C . GLY B 1 162 ? -34.33100 30.87300 33.80000 1.000 47.23000 257 GLY B C 1
ATOM 2841 O O . GLY B 1 162 ? -33.48400 31.69400 33.45100 1.000 47.33000 257 GLY B O 1
ATOM 2842 N N . MET B 1 163 ? -34.95100 30.95500 34.96600 1.000 44.28000 258 MET B N 1
ATOM 2843 C CA . MET B 1 163 ? -34.71500 32.06100 35.87100 1.000 41.79000 258 MET B CA 1
ATOM 2844 C C . MET B 1 163 ? -33.38700 31.88300 36.58800 1.000 50.77000 258 MET B C 1
ATOM 2845 O O . MET B 1 163 ? -32.94300 30.76500 36.85500 1.000 63.78000 258 MET B O 1
ATOM 2850 N N . ARG B 1 164 ? -32.74900 33.00600 36.87300 1.000 50.45000 259 ARG B N 1
ATOM 2851 C CA . ARG B 1 164 ? -31.53100 33.05200 37.65400 1.000 37.94000 259 ARG B CA 1
ATOM 2852 C C . ARG B 1 164 ? -31.84600 32.91500 39.13200 1.000 38.96000 259 ARG B C 1
ATOM 2853 O O . ARG B 1 164 ? -32.89600 33.35300 39.60600 1.000 42.53000 259 ARG B O 1
ATOM 2861 N N . LEU B 1 165 ? -30.91100 32.29900 39.85500 1.000 45.87000 260 LEU B N 1
ATOM 2862 C CA . LEU B 1 165 ? -31.15500 31.91200 41.23700 1.000 49.42000 260 LEU B CA 1
ATOM 2863 C C . LEU B 1 165 ? -31.18200 33.13000 42.14600 1.000 57.87000 260 LEU B C 1
ATOM 2864 O O . LEU B 1 165 ? -31.89900 33.13900 43.15600 1.000 63.80000 260 LEU B O 1
ATOM 2869 N N . GLN B 1 166 ? -30.40700 34.15800 41.81100 1.000 55.01000 261 GLN B N 1
ATOM 2870 C CA . GLN B 1 166 ? -30.44900 35.43000 42.52300 1.000 48.69000 261 GLN B CA 1
ATOM 2871 C C . GLN B 1 166 ? -30.24700 35.22700 44.02300 1.000 44.47000 261 GLN B C 1
ATOM 2872 O O . GLN B 1 166 ? -31.03100 35.68600 44.85400 1.000 57.13000 261 GLN B O 1
ATOM 2878 N N . THR B 1 167 ? -29.17500 34.52400 44.36800 1.000 51.72000 262 THR B N 1
ATOM 2879 C CA . THR B 1 167 ? -28.85600 34.18600 45.75000 1.000 63.53000 262 THR B CA 1
ATOM 2880 C C . THR B 1 167 ? -27.54600 34.86600 46.13100 1.000 51.75000 262 THR B C 1
ATOM 2881 O O . THR B 1 167 ? -26.54000 34.73100 45.42800 1.000 50.84000 262 THR B O 1
ATOM 2885 N N . ASP B 1 168 ? -27.56800 35.58900 47.24500 1.000 55.11000 263 ASP B N 1
ATOM 2886 C CA . ASP B 1 168 ? -26.49500 36.48600 47.66000 1.000 52.48000 263 ASP B CA 1
ATOM 2887 C C . ASP B 1 168 ? -25.20900 35.76200 48.04800 1.000 58.98000 263 ASP B C 1
ATOM 2888 O O . ASP B 1 168 ? -24.11200 36.25400 47.75200 1.000 60.82000 263 ASP B O 1
ATOM 2893 N N . PRO B 1 169 ? -25.28300 34.61500 48.72500 1.000 64.16000 264 PRO B N 1
ATOM 2894 C CA . PRO B 1 169 ? -24.03800 33.89500 49.04600 1.000 54.75000 264 PRO B CA 1
ATOM 2895 C C . PRO B 1 169 ? -23.19800 33.57700 47.81400 1.000 50.46000 264 PRO B C 1
ATOM 2896 O O . PRO B 1 169 ? -21.96100 33.53600 47.91200 1.000 53.06000 264 PRO B O 1
ATOM 2900 N N . THR B 1 170 ? -23.82400 33.39400 46.64600 1.000 42.96000 265 THR B N 1
ATOM 2901 C CA . THR B 1 170 ? -23.04800 33.12200 45.43800 1.000 52.31000 265 THR B CA 1
ATOM 2902 C C . THR B 1 170 ? -22.22600 34.33700 45.03100 1.000 58.94000 265 THR B C 1
ATOM 2903 O O . THR B 1 170 ? -21.03300 34.21700 44.72300 1.000 61.56000 265 THR B O 1
ATOM 2907 N N . VAL B 1 171 ? -22.83700 35.52700 45.06200 1.000 61.73000 266 VAL B N 1
ATOM 2908 C CA . VAL B 1 171 ? -22.11500 36.73600 44.67200 1.000 72.73000 266 VAL B CA 1
ATOM 2909 C C . VAL B 1 171 ? -21.00500 37.01400 45.67300 1.000 62.76000 266 VAL B C 1
ATOM 2910 O O . VAL B 1 171 ? -19.89300 37.41600 45.29900 1.000 66.29000 266 VAL B O 1
ATOM 2914 N N . ILE B 1 172 ? -21.29500 36.81200 46.96300 1.000 56.78000 267 ILE B N 1
ATOM 2915 C CA . ILE B 1 172 ? -20.25700 36.94200 47.98300 1.000 54.76000 267 ILE B CA 1
ATOM 2916 C C . ILE B 1 172 ? -19.06800 36.04600 47.64900 1.000 67.80000 267 ILE B C 1
ATOM 2917 O O . ILE B 1 172 ? -17.90800 36.47600 47.69900 1.000 71.39000 267 ILE B O 1
ATOM 2922 N N . TYR B 1 173 ? -19.34000 34.77200 47.32700 1.000 65.30000 268 TYR B N 1
ATOM 2923 C CA . TYR B 1 173 ? -18.24600 33.85700 47.01400 1.000 66.90000 268 TYR B CA 1
ATOM 2924 C C . TYR B 1 173 ? -17.45200 34.36600 45.82100 1.000 67.42000 268 TYR B C 1
ATOM 2925 O O . TYR B 1 173 ? -16.21500 34.30400 45.80900 1.000 64.70000 268 TYR B O 1
ATOM 2934 N N . GLY B 1 174 ? -18.15600 34.87500 44.80700 1.000 71.11000 269 GLY B N 1
ATOM 2935 C CA . GLY B 1 174 ? -17.48200 35.35600 43.61200 1.000 67.16000 269 GLY B CA 1
ATOM 2936 C C . GLY B 1 174 ? -16.62000 36.58600 43.84100 1.000 71.92000 269 GLY B C 1
ATOM 2937 O O . GLY B 1 174 ? -15.57600 36.74900 43.20300 1.000 76.78000 269 GLY B O 1
ATOM 2938 N N . MET B 1 175 ? -17.04900 37.47700 44.73400 1.000 70.74000 270 MET B N 1
ATOM 2939 C CA . MET B 1 175 ? -16.25800 38.66600 45.02400 1.000 73.94000 270 MET B CA 1
ATOM 2940 C C . MET B 1 175 ? -15.02700 38.31400 45.85400 1.000 75.79000 270 MET B C 1
ATOM 2941 O O . MET B 1 175 ? -14.00000 39.00000 45.76900 1.000 69.50000 270 MET B O 1
ATOM 2943 N N . GLY B 1 176 ? -15.10600 37.25000 46.64200 1.000 77.38000 271 GLY B N 1
ATOM 2944 C CA . GLY B 1 176 ? -13.93000 36.75100 47.33600 1.000 77.97000 271 GLY B CA 1
ATOM 2945 C C . GLY B 1 176 ? -13.42800 37.75600 48.34900 1.000 78.16000 271 GLY B C 1
ATOM 2946 O O . GLY B 1 176 ? -14.14400 38.13800 49.28100 1.000 82.19000 271 GLY B O 1
ATOM 2947 N N . ALA B 1 177 ? -12.17700 38.19300 48.18400 1.000 88.21000 272 ALA B N 1
ATOM 2948 C CA . ALA B 1 177 ? -11.58800 39.12700 49.14100 1.000 89.92000 272 ALA B CA 1
ATOM 2949 C C . ALA B 1 177 ? -12.29800 40.47200 49.12500 1.000 88.18000 272 ALA B C 1
ATOM 2950 O O . ALA B 1 177 ? -12.29500 41.19400 50.12700 1.000 86.44000 272 ALA B O 1
ATOM 2952 N N . ASN B 1 178 ? -12.93700 40.79800 48.00800 1.000 89.37000 273 ASN B N 1
ATOM 2953 C CA . ASN B 1 178 ? -13.61700 42.07100 47.79500 1.000 92.64000 273 ASN B CA 1
ATOM 2954 C C . ASN B 1 178 ? -15.00700 42.10100 48.43500 1.000 93.14000 273 ASN B C 1
ATOM 2955 O O . ASN B 1 178 ? -16.01600 42.35600 47.77600 1.000 90.25000 273 ASN B O 1
ATOM 2960 N N . TYR B 1 179 ? -15.06100 41.82500 49.73700 1.000 93.72000 274 TYR B N 1
ATOM 2961 C CA . TYR B 1 179 ? -16.35400 41.73900 50.41200 1.000 98.66000 274 TYR B CA 1
ATOM 2962 C C . TYR B 1 179 ? -16.19300 42.18200 51.85700 1.000 94.82000 274 TYR B C 1
ATOM 2963 O O . TYR B 1 179 ? -15.42600 41.58100 52.62000 1.000 86.14000 274 TYR B O 1
ATOM 2972 N N . LYS B 1 180 ? -16.90900 43.24800 52.21800 1.000 88.16000 275 LYS B N 1
ATOM 2973 C CA . LYS B 1 180 ? -16.78100 43.87700 53.52700 1.000 105.60000 275 LYS B CA 1
ATOM 2974 C C . LYS B 1 180 ? -18.05600 43.75800 54.35500 1.000 105.25000 275 LYS B C 1
ATOM 2975 O O . LYS B 1 180 ? -18.26000 44.55100 55.28000 1.000 114.95000 275 LYS B O 1
ATOM 2977 N N . GLY B 1 181 ? -18.92300 42.79800 54.05100 1.000 86.72000 276 GLY B N 1
ATOM 2978 C CA . GLY B 1 181 ? -20.16800 42.70900 54.77700 1.000 78.65000 276 GLY B CA 1
ATOM 2979 C C . GLY B 1 181 ? -21.31900 43.43200 54.12800 1.000 90.67000 276 GLY B C 1
ATOM 2980 O O . GLY B 1 181 ? -22.27200 43.78700 54.82400 1.000 98.36000 276 GLY B O 1
ATOM 2981 N N . ASN B 1 182 ? -21.22800 43.75000 52.84300 1.000 88.08000 277 ASN B N 1
ATOM 2982 C CA . ASN B 1 182 ? -22.27000 44.52400 52.19300 1.000 85.65000 277 ASN B CA 1
ATOM 2983 C C . ASN B 1 182 ? -22.45000 44.02600 50.77300 1.000 78.58000 277 ASN B C 1
ATOM 2984 O O . ASN B 1 182 ? -21.47400 43.70500 50.09100 1.000 81.69000 277 ASN B O 1
ATOM 2989 N N . ILE B 1 183 ? -23.70300 43.97900 50.33500 1.000 85.70000 278 ILE B N 1
ATOM 2990 C CA . ILE B 1 183 ? -24.06800 43.60600 48.97400 1.000 87.67000 278 ILE B CA 1
ATOM 2991 C C . ILE B 1 183 ? -24.83000 44.79800 48.41900 1.000 94.91000 278 ILE B C 1
ATOM 2992 O O . ILE B 1 183 ? -25.94400 45.09200 48.87200 1.000 97.06000 278 ILE B O 1
ATOM 2994 N N . THR B 1 184 ? -24.26500 45.45800 47.41500 1.000 86.13000 279 THR B N 1
ATOM 2995 C CA . THR B 1 184 ? -24.87300 46.64900 46.84500 1.000 72.42000 279 THR B CA 1
ATOM 2996 C C . THR B 1 184 ? -25.39600 46.34300 45.44900 1.000 78.56000 279 THR B C 1
ATOM 2997 O O . THR B 1 184 ? -25.04900 45.32800 44.83900 1.000 83.42000 279 THR B O 1
ATOM 3001 N N . ARG B 1 185 ? -26.23800 47.24000 44.93300 1.000 81.56000 280 ARG B N 1
ATOM 3002 C CA . ARG B 1 185 ? -26.71700 47.06200 43.56500 1.000 77.49000 280 ARG B CA 1
ATOM 3003 C C . ARG B 1 185 ? -25.53800 47.10100 42.60900 1.000 79.76000 280 ARG B C 1
ATOM 3004 O O . ARG B 1 185 ? -25.56700 46.46600 41.54600 1.000 70.67000 280 ARG B O 1
ATOM 3012 N N . GLU B 1 186 ? -24.50700 47.87900 42.95700 1.000 86.18000 281 GLU B N 1
ATOM 3013 C CA . GLU B 1 186 ? -23.27800 47.86600 42.17700 1.000 91.05000 281 GLU B CA 1
ATOM 3014 C C . GLU B 1 186 ? -22.56100 46.52500 42.31200 1.000 88.74000 281 GLU B C 1
ATOM 3015 O O . GLU B 1 186 ? -22.10200 45.97400 41.31200 1.000 87.00000 281 GLU B O 1
ATOM 3021 N N . ASP B 1 187 ? -22.49000 45.95800 43.52400 1.000 86.81000 282 ASP B N 1
ATOM 3022 C CA . ASP B 1 187 ? -21.92400 44.61500 43.66200 1.000 76.74000 282 ASP B CA 1
ATOM 3023 C C . ASP B 1 187 ? -22.74100 43.58600 42.88800 1.000 74.20000 282 ASP B C 1
ATOM 3024 O O . ASP B 1 187 ? -22.18200 42.72800 42.19500 1.000 72.98000 282 ASP B O 1
ATOM 3029 N N . LEU B 1 188 ? -24.06600 43.65300 42.99900 1.000 67.87000 283 LEU B N 1
ATOM 3030 C CA . LEU B 1 188 ? -24.91800 42.69600 42.31000 1.000 63.40000 283 LEU B CA 1
ATOM 3031 C C . LEU B 1 188 ? -24.87200 42.85400 40.79800 1.000 67.98000 283 LEU B C 1
ATOM 3032 O O . LEU B 1 188 ? -25.24800 41.91800 40.08600 1.000 66.79000 283 LEU B O 1
ATOM 3034 N N . ARG B 1 189 ? -24.47300 44.02200 40.28500 1.000 72.76000 284 ARG B N 1
ATOM 3035 C CA . ARG B 1 189 ? -24.47100 44.24700 38.84200 1.000 73.66000 284 ARG B CA 1
ATOM 3036 C C . ARG B 1 189 ? -23.17000 43.83800 38.15700 1.000 73.10000 284 ARG B C 1
ATOM 3037 O O . ARG B 1 189 ? -23.12400 43.82600 36.92100 1.000 64.65000 284 ARG B O 1
ATOM 3039 N N . THR B 1 190 ? -22.12200 43.51200 38.92400 1.000 71.82000 285 THR B N 1
ATOM 3040 C CA . THR B 1 190 ? -20.80200 43.20600 38.37200 1.000 70.95000 285 THR B CA 1
ATOM 3041 C C . THR B 1 190 ? -20.68800 41.72500 38.02300 1.000 69.05000 285 THR B C 1
ATOM 3042 O O . THR B 1 190 ? -20.85700 40.88000 38.91100 1.000 73.23000 285 THR B O 1
ATOM 3046 N N . PRO B 1 191 ? -20.39600 41.36500 36.77200 1.000 71.64000 286 PRO B N 1
ATOM 3047 C CA . PRO B 1 191 ? -20.30200 39.93900 36.41100 1.000 83.46000 286 PRO B CA 1
ATOM 3048 C C . PRO B 1 191 ? -19.13700 39.18300 37.04900 1.000 79.35000 286 PRO B C 1
ATOM 3049 O O . PRO B 1 191 ? -17.96700 39.45500 36.76000 1.000 78.75000 286 PRO B O 1
ATOM 3053 N N . THR B 1 192 ? -19.44800 38.29600 37.99500 1.000 77.80000 287 THR B N 1
ATOM 3054 C CA . THR B 1 192 ? -18.53900 37.27100 38.49000 1.000 71.19000 287 THR B CA 1
ATOM 3055 C C . THR B 1 192 ? -18.87400 35.91700 37.87500 1.000 72.74000 287 THR B C 1
ATOM 3056 O O . THR B 1 192 ? -19.98900 35.70800 37.38300 1.000 66.97000 287 THR B O 1
ATOM 3060 N N . PRO B 1 193 ? -17.93900 34.95700 37.87800 1.000 67.17000 288 PRO B N 1
ATOM 3061 C CA . PRO B 1 193 ? -18.32700 33.59600 37.46600 1.000 60.27000 288 PRO B CA 1
ATOM 3062 C C . PRO B 1 193 ? -19.37600 32.99400 38.38700 1.000 52.57000 288 PRO B C 1
ATOM 3063 O O . PRO B 1 193 ? -20.15800 32.14000 37.95100 1.000 57.04000 288 PRO B O 1
ATOM 3067 N N . TYR B 1 194 ? -19.42600 33.43500 39.64500 1.000 51.75000 289 TYR B N 1
ATOM 3068 C CA . TYR B 1 194 ? -20.36200 32.93600 40.64500 1.000 55.84000 289 TYR B CA 1
ATOM 3069 C C . TYR B 1 194 ? -21.56700 33.85400 40.86400 1.000 62.54000 289 TYR B C 1
ATOM 3070 O O . TYR B 1 194 ? -22.38400 33.58600 41.75300 1.000 56.25000 289 TYR B O 1
ATOM 3079 N N . ASN B 1 195 ? -21.69000 34.94500 40.11600 1.000 57.20000 290 ASN B N 1
ATOM 3080 C CA . ASN B 1 195 ? -22.77400 35.89300 40.36000 1.000 63.81000 290 ASN B CA 1
ATOM 3081 C C . ASN B 1 195 ? -24.05200 35.36800 39.72500 1.000 61.54000 290 ASN B C 1
ATOM 3082 O O . ASN B 1 195 ? -24.19800 35.39100 38.49800 1.000 60.92000 290 ASN B O 1
ATOM 3087 N N . THR B 1 196 ? -24.98500 34.90600 40.55100 1.000 57.43000 291 THR B N 1
ATOM 3088 C CA . THR B 1 196 ? -26.23800 34.35500 40.05000 1.000 67.10000 291 THR B CA 1
ATOM 3089 C C . THR B 1 196 ? -27.25700 35.42400 39.66700 1.000 61.71000 291 THR B C 1
ATOM 3090 O O . THR B 1 196 ? -28.36600 35.07100 39.25100 1.000 51.65000 291 THR B O 1
ATOM 3094 N N . TYR B 1 197 ? -26.92200 36.71100 39.80100 1.000 66.75000 292 TYR B N 1
ATOM 3095 C CA . TYR B 1 197 ? -27.76200 37.75700 39.22300 1.000 58.87000 292 TYR B CA 1
ATOM 3096 C C . TYR B 1 197 ? -27.43400 37.99800 37.76000 1.000 55.59000 292 TYR B C 1
ATOM 3097 O O . TYR B 1 197 ? -28.29400 38.47100 37.00300 1.000 59.05000 292 TYR B O 1
ATOM 3106 N N . THR B 1 198 ? -26.21000 37.67200 37.34900 1.000 51.41000 293 THR B N 1
ATOM 3107 C CA . THR B 1 198 ? -25.75600 37.89400 35.98300 1.000 68.60000 293 THR B CA 1
ATOM 3108 C C . THR B 1 198 ? -25.63700 36.61500 35.15700 1.000 75.16000 293 THR B C 1
ATOM 3109 O O . THR B 1 198 ? -25.76800 36.67600 33.93000 1.000 71.28000 293 THR B O 1
ATOM 3113 N N . ILE B 1 199 ? -25.38400 35.45400 35.78100 1.000 71.18000 294 ILE B N 1
ATOM 3114 C CA . ILE B 1 199 ? -25.26300 34.20600 35.03700 1.000 67.10000 294 ILE B CA 1
ATOM 3115 C C . ILE B 1 199 ? -26.57100 33.43000 35.13500 1.000 60.68000 294 ILE B C 1
ATOM 3116 O O . ILE B 1 199 ? -27.32900 33.56600 36.10300 1.000 60.31000 294 ILE B O 1
ATOM 3121 N N . ASN B 1 200 ? -26.82000 32.58300 34.13900 1.000 61.22000 295 ASN B N 1
ATOM 3122 C CA . ASN B 1 200 ? -27.92100 31.62600 34.16300 1.000 73.55000 295 ASN B CA 1
ATOM 3123 C C . ASN B 1 200 ? -27.41100 30.23900 34.54700 1.000 81.81000 295 ASN B C 1
ATOM 3124 O O . ASN B 1 200 ? -26.38100 29.77700 34.04200 1.000 91.60000 295 ASN B O 1
ATOM 3129 N N . GLY B 1 201 ? -28.12400 29.59200 35.45200 1.000 76.73000 296 GLY B N 1
ATOM 3130 C CA . GLY B 1 201 ? -27.76300 28.26200 35.89000 1.000 64.34000 296 GLY B CA 1
ATOM 3131 C C . GLY B 1 201 ? -26.87100 28.30200 37.11300 1.000 60.08000 296 GLY B C 1
ATOM 3132 O O . GLY B 1 201 ? -26.78000 29.30200 37.82900 1.000 50.37000 296 GLY B O 1
ATOM 3133 N N . LEU B 1 202 ? -26.19500 27.18600 37.34700 1.000 58.96000 297 LEU B N 1
ATOM 3134 C CA . LEU B 1 202 ? -25.37400 27.04700 38.54000 1.000 53.24000 297 LEU B CA 1
ATOM 3135 C C . LEU B 1 202 ? -24.00500 27.70200 38.35000 1.000 46.94000 297 LEU B C 1
ATOM 3136 O O . LEU B 1 202 ? -23.50900 27.80400 37.22300 1.000 47.37000 297 LEU B O 1
ATOM 3141 N N . PRO B 1 203 ? -23.37300 28.14300 39.43700 1.000 46.09000 298 PRO B N 1
ATOM 3142 C CA . PRO B 1 203 ? -22.01700 28.70600 39.33700 1.000 53.72000 298 PRO B CA 1
ATOM 3143 C C . PRO B 1 203 ? -21.00400 27.63200 38.99600 1.000 61.20000 298 PRO B C 1
ATOM 3144 O O . PRO B 1 203 ? -21.33500 26.43600 38.95800 1.000 57.39000 298 PRO B O 1
ATOM 3148 N N . PRO B 1 204 ? -19.76400 28.02000 38.69500 1.000 62.42000 299 PRO B N 1
ATOM 3149 C CA . PRO B 1 204 ? -18.80100 27.01300 38.22200 1.000 59.36000 299 PRO B CA 1
ATOM 3150 C C . PRO B 1 204 ? -18.47600 25.93500 39.25600 1.000 52.54000 299 PRO B C 1
ATOM 3151 O O . PRO B 1 204 ? -18.31400 24.76600 38.88600 1.000 55.10000 299 PRO B O 1
ATOM 3153 N N . THR B 1 205 ? -18.40600 26.27900 40.54400 1.000 61.46000 300 THR B N 1
ATOM 3154 C CA . THR B 1 205 ? -18.05800 25.31000 41.58300 1.000 57.53000 300 THR B CA 1
ATOM 3155 C C . THR B 1 205 ? -19.02200 25.46400 42.75700 1.000 54.29000 300 THR B C 1
ATOM 3156 O O . THR B 1 205 ? -19.90100 26.33300 42.72900 1.000 59.70000 300 THR B O 1
ATOM 3158 N N . PRO B 1 206 ? -18.94100 24.61200 43.77100 1.000 57.63000 301 PRO B N 1
ATOM 3159 C CA . PRO B 1 206 ? -19.69000 24.87600 45.00500 1.000 51.16000 301 PRO B CA 1
ATOM 3160 C C . PRO B 1 206 ? -19.13600 26.11400 45.69700 1.000 50.01000 301 PRO B C 1
ATOM 3161 O O . PRO B 1 206 ? -18.02600 26.57400 45.41100 1.000 50.04000 301 PRO B O 1
ATOM 3165 N N . ILE B 1 207 ? -19.92400 26.64700 46.63300 1.000 50.61000 302 ILE B N 1
ATOM 3166 C CA . ILE B 1 207 ? -19.57200 27.86500 47.35200 1.000 51.70000 302 ILE B CA 1
ATOM 3167 C C . ILE B 1 207 ? -19.40800 27.63400 48.84200 1.000 51.76000 302 ILE B C 1
ATOM 3168 O O . ILE B 1 207 ? -19.16900 28.59700 49.58300 1.000 57.15000 302 ILE B O 1
ATOM 3173 N N . ALA B 1 208 ? -19.57300 26.40600 49.30600 1.000 50.96000 303 ALA B N 1
ATOM 3174 C CA . ALA B 1 208 ? -19.45900 26.04000 50.71300 1.000 50.46000 303 ALA B CA 1
ATOM 3175 C C . ALA B 1 208 ? -19.47400 24.51700 50.76000 1.000 49.22000 303 ALA B C 1
ATOM 3176 O O . ALA B 1 208 ? -19.61900 23.84600 49.73000 1.000 45.42000 303 ALA B O 1
ATOM 3178 N N . LEU B 1 209 ? -19.32700 23.97000 51.96000 1.000 50.40000 304 LEU B N 1
ATOM 3179 C CA . LEU B 1 209 ? -19.35400 22.52300 52.12100 1.000 53.37000 304 LEU B CA 1
ATOM 3180 C C . LEU B 1 209 ? -20.74200 22.08600 52.56200 1.000 45.11000 304 LEU B C 1
ATOM 3181 O O . LEU B 1 209 ? -21.10300 22.29400 53.73000 1.000 45.07000 304 LEU B O 1
ATOM 3186 N N . PRO B 1 210 ? -21.52800 21.45100 51.70100 1.000 44.13000 305 PRO B N 1
ATOM 3187 C CA . PRO B 1 210 ? -22.89100 21.08800 52.09000 1.000 40.56000 305 PRO B CA 1
ATOM 3188 C C . PRO B 1 210 ? -22.92000 19.84100 52.96000 1.000 48.18000 305 PRO B C 1
ATOM 3189 O O . PRO B 1 210 ? -22.03500 18.98100 52.90300 1.000 40.49000 305 PRO B O 1
ATOM 3193 N N . SER B 1 211 ? -23.95500 19.78100 53.79500 1.000 41.15000 306 SER B N 1
ATOM 3194 C CA . SER B 1 211 ? -24.22900 18.66300 54.67700 1.000 41.16000 306 SER B CA 1
ATOM 3195 C C . SER B 1 211 ? -24.97200 17.56000 53.92200 1.000 50.51000 306 SER B C 1
ATOM 3196 O O . SER B 1 211 ? -25.42500 17.74400 52.78800 1.000 49.97000 306 SER B O 1
ATOM 3199 N N . GLN B 1 212 ? -25.09900 16.39400 54.56300 1.000 52.46000 307 GLN B N 1
ATOM 3200 C CA . GLN B 1 212 ? -25.81400 15.30000 53.91600 1.000 48.74000 307 GLN B CA 1
ATOM 3201 C C . GLN B 1 212 ? -27.25900 15.67400 53.65500 1.000 39.39000 307 GLN B C 1
ATOM 3202 O O . GLN B 1 212 ? -27.78600 15.41300 52.56400 1.000 44.04000 307 GLN B O 1
ATOM 3208 N N . LYS B 1 213 ? -27.90200 16.32500 54.62500 1.000 33.86000 308 LYS B N 1
ATOM 3209 C CA . LYS B 1 213 ? -29.28700 16.75200 54.43800 1.000 49.36000 308 LYS B CA 1
ATOM 3210 C C . LYS B 1 213 ? -29.42500 17.72800 53.27300 1.000 43.29000 308 LYS B C 1
ATOM 3211 O O . LYS B 1 213 ? -30.39600 17.66400 52.51400 1.000 50.96000 308 LYS B O 1
ATOM 3217 N N . ALA B 1 214 ? -28.46000 18.62700 53.10600 1.000 42.60000 309 ALA B N 1
ATOM 3218 C CA . ALA B 1 214 ? -28.53200 19.57400 52.00200 1.000 32.87000 309 ALA B CA 1
ATOM 3219 C C . ALA B 1 214 ? -28.33100 18.87700 50.66200 1.000 36.28000 309 ALA B C 1
ATOM 3220 O O . ALA B 1 214 ? -28.97500 19.24100 49.67400 1.000 42.96000 309 ALA B O 1
ATOM 3222 N N . ILE B 1 215 ? -27.44700 17.87800 50.59900 1.000 50.04000 310 ILE B N 1
ATOM 3223 C CA . ILE B 1 215 ? -27.27300 17.12200 49.35600 1.000 48.48000 310 ILE B CA 1
ATOM 3224 C C . ILE B 1 215 ? -28.57100 16.41400 48.98600 1.000 44.48000 310 ILE B C 1
ATOM 3225 O O . ILE B 1 215 ? -29.04300 16.47800 47.83700 1.000 47.32000 310 ILE B O 1
ATOM 3230 N N . GLU B 1 216 ? -29.17400 15.73200 49.96000 1.000 38.79000 311 GLU B N 1
ATOM 3231 C CA . GLU B 1 216 ? -30.43500 15.05400 49.68100 1.000 51.34000 311 GLU B CA 1
ATOM 3232 C C . GLU B 1 216 ? -31.50800 16.05900 49.25800 1.000 45.59000 311 GLU B C 1
ATOM 3233 O O . GLU B 1 216 ? -32.21000 15.84900 48.25800 1.000 43.73000 311 GLU B O 1
ATOM 3239 N N . ALA B 1 217 ? -31.60300 17.19100 49.96400 1.000 39.00000 312 ALA B N 1
ATOM 3240 C CA . ALA B 1 217 ? -32.60700 18.19500 49.62000 1.000 32.43000 312 ALA B CA 1
ATOM 3241 C C . ALA B 1 217 ? -32.40300 18.70700 48.20700 1.000 32.81000 312 ALA B C 1
ATOM 3242 O O . ALA B 1 217 ? -33.37200 18.91200 47.46800 1.000 37.11000 312 ALA B O 1
ATOM 3244 N N . ALA B 1 218 ? -31.15500 18.95500 47.82000 1.000 37.88000 313 ALA B N 1
ATOM 3245 C CA . ALA B 1 218 ? -30.88300 19.31600 46.43300 1.000 42.51000 313 ALA B CA 1
ATOM 3246 C C . ALA B 1 218 ? -31.40000 18.24400 45.48100 1.000 42.54000 313 ALA B C 1
ATOM 3247 O O . ALA B 1 218 ? -31.81100 18.55200 44.35800 1.000 42.15000 313 ALA B O 1
ATOM 3249 N N . LEU B 1 219 ? -31.36100 16.97600 45.89400 1.000 42.18000 314 LEU B N 1
ATOM 3250 C CA . LEU B 1 219 ? -31.83200 15.90700 45.02200 1.000 41.18000 314 LEU B CA 1
ATOM 3251 C C . LEU B 1 219 ? -33.28100 15.49900 45.28900 1.000 48.33000 314 LEU B C 1
ATOM 3252 O O . LEU B 1 219 ? -33.80900 14.62800 44.58300 1.000 37.63000 314 LEU B O 1
ATOM 3257 N N . HIS B 1 220 ? -33.96500 16.13400 46.23900 1.000 42.17000 315 HIS B N 1
ATOM 3258 C CA . HIS B 1 220 ? -35.36800 15.81900 46.52600 1.000 45.36000 315 HIS B CA 1
ATOM 3259 C C . HIS B 1 220 ? -36.16000 17.08500 46.80700 1.000 46.37000 315 HIS B C 1
ATOM 3260 O O . HIS B 1 220 ? -36.64900 17.29600 47.92500 1.000 44.94000 315 HIS B O 1
ATOM 3267 N N . PRO B 1 221 ? -36.39300 17.90700 45.78100 1.000 45.77000 316 PRO B N 1
ATOM 3268 C CA . PRO B 1 221 ? -37.16000 19.14600 45.97600 1.000 43.34000 316 PRO B CA 1
ATOM 3269 C C . PRO B 1 221 ? -38.61200 18.87900 46.35300 1.000 44.03000 316 PRO B C 1
ATOM 3270 O O . PRO B 1 221 ? -39.15700 17.79700 46.12700 1.000 55.39000 316 PRO B O 1
ATOM 3274 N N . ASP B 1 222 ? -39.22600 19.89200 46.96500 1.000 45.52000 317 ASP B N 1
ATOM 3275 C CA . ASP B 1 222 ? -40.60200 19.81600 47.43200 1.000 36.56000 317 ASP B CA 1
ATOM 3276 C C . ASP B 1 222 ? -41.57000 20.03300 46.28000 1.000 36.84000 317 ASP B C 1
ATOM 3277 O O . ASP B 1 222 ? -41.21800 20.57400 45.22900 1.000 41.53000 317 ASP B O 1
ATOM 3282 N N . ASP B 1 223 ? -42.81000 19.61400 46.50100 1.000 42.84000 318 ASP B N 1
ATOM 3283 C CA . ASP B 1 223 ? -43.86800 19.66800 45.49600 1.000 47.59000 318 ASP B CA 1
ATOM 3284 C C . ASP B 1 223 ? -44.69200 20.93400 45.68100 1.000 41.41000 318 ASP B C 1
ATOM 3285 O O . ASP B 1 223 ? -45.58100 20.99100 46.53400 1.000 43.12000 318 ASP B O 1
ATOM 3290 N N . SER B 1 224 ? -44.37100 21.95800 44.89800 1.000 39.20000 319 SER B N 1
ATOM 3291 C CA . SER B 1 224 ? -45.05100 23.24200 44.98900 1.000 51.79000 319 SER B CA 1
ATOM 3292 C C . SER B 1 224 ? -44.73900 24.01800 43.72000 1.000 52.90000 319 SER B C 1
ATOM 3293 O O . SER B 1 224 ? -43.93200 23.59500 42.88800 1.000 48.62000 319 SER B O 1
ATOM 3296 N N . ASN B 1 225 ? -45.39400 25.16500 43.58600 1.000 59.88000 320 ASN B N 1
ATOM 3297 C CA . ASN B 1 225 ? -45.14000 26.09700 42.50000 1.000 57.26000 320 ASN B CA 1
ATOM 3298 C C . ASN B 1 225 ? -44.26400 27.26500 42.92700 1.000 53.30000 320 ASN B C 1
ATOM 3299 O O . ASN B 1 225 ? -43.97600 28.14600 42.10600 1.000 54.84000 320 ASN B O 1
ATOM 3304 N N . ASN B 1 226 ? -43.79700 27.27800 44.17200 1.000 47.84000 321 ASN B N 1
ATOM 3305 C CA . ASN B 1 226 ? -43.07900 28.44500 44.67300 1.000 47.04000 321 ASN B CA 1
ATOM 3306 C C . ASN B 1 226 ? -41.73500 28.60600 43.97300 1.000 48.61000 321 ASN B C 1
ATOM 3307 O O . ASN B 1 226 ? -40.95100 27.65600 43.87900 1.000 41.90000 321 ASN B O 1
ATOM 3312 N N . ILE B 1 227 ? -41.47100 29.82900 43.49900 1.000 46.39000 322 ILE B N 1
ATOM 3313 C CA . ILE B 1 227 ? -40.20500 30.16400 42.85400 1.000 44.43000 322 ILE B CA 1
ATOM 3314 C C . ILE B 1 227 ? -39.59000 31.41900 43.47700 1.000 45.44000 322 ILE B C 1
ATOM 3315 O O . ILE B 1 227 ? -38.59100 31.94500 42.97100 1.000 34.47000 322 ILE B O 1
ATOM 3320 N N . TYR B 1 228 ? -40.15300 31.89500 44.58800 1.000 35.86000 323 TYR B N 1
ATOM 3321 C CA . TYR B 1 228 ? -39.58100 33.02700 45.30500 1.000 48.96000 323 TYR B CA 1
ATOM 3322 C C . TYR B 1 228 ? -39.54000 32.68700 46.78300 1.000 36.39000 323 TYR B C 1
ATOM 3323 O O . TYR B 1 228 ? -40.39400 31.95200 47.27900 1.000 39.24000 323 TYR B O 1
ATOM 3332 N N . PHE B 1 229 ? -38.58800 33.27500 47.49900 1.000 37.18000 324 PHE B N 1
ATOM 3333 C CA . PHE B 1 229 ? -38.65600 33.21100 48.95100 1.000 45.54000 324 PHE B CA 1
ATOM 3334 C C . PHE B 1 229 ? -37.81200 34.32500 49.55200 1.000 46.99000 324 PHE B C 1
ATOM 3335 O O . PHE B 1 229 ? -36.87000 34.83100 48.92800 1.000 39.64000 324 PHE B O 1
ATOM 3343 N N . VAL B 1 230 ? -38.17600 34.70600 50.77700 1.000 36.90000 325 VAL B N 1
ATOM 3344 C CA . VAL B 1 230 ? -37.44500 35.73300 51.50700 1.000 47.59000 325 VAL B CA 1
ATOM 3345 C C . VAL B 1 230 ? -37.56000 35.44900 52.99600 1.000 48.42000 325 VAL B C 1
ATOM 3346 O O . VAL B 1 230 ? -38.55000 34.88000 53.45800 1.000 42.42000 325 VAL B O 1
ATOM 3350 N N . ALA B 1 231 ? -36.54300 35.86900 53.75300 1.000 57.95000 326 ALA B N 1
ATOM 3351 C CA . ALA B 1 231 ? -36.56200 35.68100 55.19600 1.000 54.60000 326 ALA B CA 1
ATOM 3352 C C . ALA B 1 231 ? -37.82500 36.28500 55.79400 1.000 57.46000 326 ALA B C 1
ATOM 3353 O O . ALA B 1 231 ? -38.36800 37.27100 55.29400 1.000 63.03000 326 ALA B O 1
ATOM 3355 N N . THR B 1 232 ? -38.31000 35.67300 56.87000 1.000 71.03000 327 THR B N 1
ATOM 3356 C CA . THR B 1 232 ? -39.46200 36.23600 57.56000 1.000 69.14000 327 THR B CA 1
ATOM 3357 C C . THR B 1 232 ? -39.05300 37.36000 58.49800 1.000 79.86000 327 THR B C 1
ATOM 3358 O O . THR B 1 232 ? -39.81900 38.31200 58.70400 1.000 70.24000 327 THR B O 1
ATOM 3362 N N . GLY B 1 233 ? -37.84800 37.27900 59.04400 1.000 79.75000 328 GLY B N 1
ATOM 3363 C CA . GLY B 1 233 ? -37.37100 38.19300 60.04300 1.000 83.50000 328 GLY B CA 1
ATOM 3364 C C . GLY B 1 233 ? -37.50300 37.67200 61.45500 1.000 92.66000 328 GLY B C 1
ATOM 3365 O O . GLY B 1 233 ? -36.82600 38.18400 62.35400 1.000 94.07000 328 GLY B O 1
ATOM 3366 N N . ASN B 1 234 ? -38.34700 36.66200 61.67000 1.000 82.91000 329 ASN B N 1
ATOM 3367 C CA . ASN B 1 234 ? -38.50000 36.03500 62.97500 1.000 86.89000 329 ASN B CA 1
ATOM 3368 C C . ASN B 1 234 ? -37.93200 34.62000 63.00300 1.000 94.05000 329 ASN B C 1
ATOM 3369 O O . ASN B 1 234 ? -38.26700 33.83700 63.90000 1.000 96.96000 329 ASN B O 1
ATOM 3371 N N . GLY B 1 235 ? -37.07600 34.27600 62.04400 1.000 87.43000 330 GLY B N 1
ATOM 3372 C CA . GLY B 1 235 ? -36.51200 32.94200 61.99000 1.000 81.78000 330 GLY B CA 1
ATOM 3373 C C . GLY B 1 235 ? -37.26200 32.08300 60.99200 1.000 89.24000 330 GLY B C 1
ATOM 3374 O O . GLY B 1 235 ? -38.35600 31.59800 61.30300 1.000 98.45000 330 GLY B O 1
ATOM 3375 N N . GLY B 1 236 ? -36.70000 31.88700 59.79900 1.000 87.41000 331 GLY B N 1
ATOM 3376 C CA . GLY B 1 236 ? -37.32400 31.12000 58.73500 1.000 72.65000 331 GLY B CA 1
ATOM 3377 C C . GLY B 1 236 ? -37.52900 31.96100 57.48900 1.000 62.97000 331 GLY B C 1
ATOM 3378 O O . GLY B 1 236 ? -37.03500 33.08900 57.37500 1.000 72.37000 331 GLY B O 1
ATOM 3379 N N . HIS B 1 237 ? -38.25600 31.39200 56.52700 1.000 53.90000 332 HIS B N 1
ATOM 3380 C CA . HIS B 1 237 ? -38.55900 32.10400 55.29700 1.000 44.82000 332 HIS B CA 1
ATOM 3381 C C . HIS B 1 237 ? -40.02500 31.94400 54.89600 1.000 57.41000 332 HIS B C 1
ATOM 3382 O O . HIS B 1 237 ? -40.69500 30.97300 55.25800 1.000 55.88000 332 HIS B O 1
ATOM 3389 N N . LYS B 1 238 ? -40.49500 32.90000 54.09100 1.000 54.02000 333 LYS B N 1
ATOM 3390 C CA . LYS B 1 238 ? -41.78200 32.83600 53.41000 1.000 54.04000 333 LYS B CA 1
ATOM 3391 C C . LYS B 1 238 ? -41.52800 32.55800 51.93500 1.000 52.22000 333 LYS B C 1
ATOM 3392 O O . LYS B 1 238 ? -40.71100 33.25100 51.30700 1.000 40.18000 333 LYS B O 1
ATOM 3394 N N . PHE B 1 239 ? -42.22500 31.54100 51.40500 1.000 40.45000 334 PHE B N 1
ATOM 3395 C CA . PHE B 1 239 ? -42.11200 31.06500 50.03100 1.000 36.31000 334 PHE B CA 1
ATOM 3396 C C . PHE B 1 239 ? -43.36000 31.48400 49.26300 1.000 33.65000 334 PHE B C 1
ATOM 3397 O O . PHE B 1 239 ? -44.46700 31.48900 49.81400 1.000 53.51000 334 PHE B O 1
ATOM 3405 N N . THR B 1 240 ? -43.18500 31.81300 47.98300 1.000 30.79000 335 THR B N 1
ATOM 3406 C CA . THR B 1 240 ? -44.28400 32.34000 47.19300 1.000 47.84000 335 THR B CA 1
ATOM 3407 C C . THR B 1 240 ? -44.13000 31.86800 45.75900 1.000 37.42000 335 THR B C 1
ATOM 3408 O O . THR B 1 240 ? -43.02600 31.52500 45.31400 1.000 32.71000 335 THR B O 1
ATOM 3412 N N . ALA B 1 241 ? -45.24800 31.95400 45.01800 1.000 43.66000 336 ALA B N 1
ATOM 3413 C CA . ALA B 1 241 ? -45.32400 31.52700 43.62700 1.000 49.31000 336 ALA B CA 1
ATOM 3414 C C . ALA B 1 241 ? -45.54500 32.65400 42.61900 1.000 55.84000 336 ALA B C 1
ATOM 3415 O O . ALA B 1 241 ? -45.52700 32.38500 41.40900 1.000 55.24000 336 ALA B O 1
ATOM 3417 N N . ASP B 1 242 ? -45.78200 33.88700 43.06200 1.000 52.06000 337 ASP B N 1
ATOM 3418 C CA . ASP B 1 242 ? -45.94500 35.02000 42.15200 1.000 64.99000 337 ASP B CA 1
ATOM 3419 C C . ASP B 1 242 ? -45.20900 36.21200 42.73900 1.000 55.14000 337 ASP B C 1
ATOM 3420 O O . ASP B 1 242 ? -45.07600 36.33400 43.95900 1.000 55.51000 337 ASP B O 1
ATOM 3425 N N . LEU B 1 243 ? -44.75000 37.10500 41.86100 1.000 60.54000 338 LEU B N 1
ATOM 3426 C CA . LEU B 1 243 ? -43.85300 38.16600 42.31400 1.000 63.14000 338 LEU B CA 1
ATOM 3427 C C . LEU B 1 243 ? -44.55300 39.15000 43.24300 1.000 58.77000 338 LEU B C 1
ATOM 3428 O O . LEU B 1 243 ? -43.90500 39.74400 44.10700 1.000 54.39000 338 LEU B O 1
ATOM 3433 N N . GLN B 1 244 ? -45.85700 39.35800 43.07500 1.000 61.05000 339 GLN B N 1
ATOM 3434 C CA . GLN B 1 244 ? -46.55000 40.32000 43.92400 1.000 54.99000 339 GLN B CA 1
ATOM 3435 C C . GLN B 1 244 ? -46.56200 39.84900 45.37200 1.000 55.77000 339 GLN B C 1
ATOM 3436 O O . GLN B 1 244 ? -46.33700 40.64400 46.29400 1.000 47.25000 339 GLN B O 1
ATOM 3442 N N . ALA B 1 245 ? -46.81700 38.55400 45.58500 1.000 60.82000 340 ALA B N 1
ATOM 3443 C CA . ALA B 1 245 ? -46.74100 37.98400 46.92800 1.000 57.36000 340 ALA B CA 1
ATOM 3444 C C . ALA B 1 245 ? -45.32900 38.08800 47.48500 1.000 49.07000 340 ALA B C 1
ATOM 3445 O O . ALA B 1 245 ? -45.13300 38.38100 48.67600 1.000 50.63000 340 ALA B O 1
ATOM 3447 N N . HIS B 1 246 ? -44.33700 37.84300 46.62700 1.000 40.26000 341 HIS B N 1
ATOM 3448 C CA . HIS B 1 246 ? -42.95500 38.00800 47.02200 1.000 47.21000 341 HIS B CA 1
ATOM 3449 C C . HIS B 1 246 ? -42.68800 39.42900 47.46300 1.000 61.72000 341 HIS B C 1
ATOM 3450 O O . HIS B 1 246 ? -42.12900 39.61500 48.52500 1.000 57.81000 341 HIS B O 1
ATOM 3457 N N . ASN B 1 247 ? -43.13100 40.44300 46.71700 1.000 49.41000 342 ASN B N 1
ATOM 3458 C CA . ASN B 1 247 ? -42.89700 41.83300 47.13000 1.000 53.34000 342 ASN B CA 1
ATOM 3459 C C . ASN B 1 247 ? -43.68300 42.19800 48.40900 1.000 54.33000 342 ASN B C 1
ATOM 3460 O O . ASN B 1 247 ? -43.22300 42.95300 49.27500 1.000 50.20000 342 ASN B O 1
ATOM 3465 N N . GLN B 1 248 ? -44.88400 41.71800 48.56100 1.000 47.43000 343 GLN B N 1
ATOM 3466 C CA . GLN B 1 248 ? -45.50900 41.94100 49.86000 1.000 57.01000 343 GLN B CA 1
ATOM 3467 C C . GLN B 1 248 ? -44.69300 41.33000 50.99700 1.000 60.10000 343 GLN B C 1
ATOM 3468 O O . GLN B 1 248 ? -44.48800 41.96000 52.04800 1.000 51.01000 343 GLN B O 1
ATOM 3474 N N . ALA B 1 249 ? -44.25300 40.07600 50.82700 1.000 61.44000 344 ALA B N 1
ATOM 3475 C CA . ALA B 1 249 ? -43.41300 39.43100 51.84600 1.000 56.94000 344 ALA B CA 1
ATOM 3476 C C . ALA B 1 249 ? -42.08900 40.19100 52.09800 1.000 58.55000 344 ALA B C 1
ATOM 3477 O O . ALA B 1 249 ? -41.59800 40.25400 53.23400 1.000 59.02000 344 ALA B O 1
ATOM 3479 N N . VAL B 1 250 ? -41.48100 40.73500 51.04600 1.000 63.59000 345 VAL B N 1
ATOM 3480 C CA . VAL B 1 250 ? -40.23100 41.46900 51.17700 1.000 66.52000 345 VAL B CA 1
ATOM 3481 C C . VAL B 1 250 ? -40.48200 42.71800 51.99600 1.000 60.04000 345 VAL B C 1
ATOM 3482 O O . VAL B 1 250 ? -39.63300 43.15000 52.80900 1.000 58.63000 345 VAL B O 1
ATOM 3486 N N . GLN B 1 251 ? -41.65900 43.34100 51.76100 1.000 56.57000 346 GLN B N 1
ATOM 3487 C CA . GLN B 1 251 ? -42.01900 44.53700 52.51200 1.000 63.01000 346 GLN B CA 1
ATOM 3488 C C . GLN B 1 251 ? -42.17900 44.17200 53.97700 1.000 58.62000 346 GLN B C 1
ATOM 3489 O O . GLN B 1 251 ? -41.70100 44.89000 54.85600 1.000 59.84000 346 GLN B O 1
ATOM 3491 N N . GLU B 1 252 ? -42.84300 43.04600 54.25600 1.000 58.18000 347 GLU B N 1
ATOM 3492 C CA . GLU B 1 252 ? -42.99400 42.59700 55.64100 1.000 61.35000 347 GLU B CA 1
ATOM 3493 C C . GLU B 1 252 ? -41.63000 42.36800 56.29800 1.000 67.47000 347 GLU B C 1
ATOM 3494 O O . GLU B 1 252 ? -41.41400 42.72600 57.46600 1.000 68.45000 347 GLU B O 1
ATOM 3500 N N . TYR B 1 253 ? -40.69800 41.75600 55.56300 1.000 56.74000 348 TYR B N 1
ATOM 3501 C CA . TYR B 1 253 ? -39.36500 41.52400 56.11900 1.000 57.64000 348 TYR B CA 1
ATOM 3502 C C . TYR B 1 253 ? -38.61800 42.83700 56.34500 1.000 63.69000 348 TYR B C 1
ATOM 3503 O O . TYR B 1 253 ? -37.91100 42.98900 57.35300 1.000 48.99000 348 TYR B O 1
ATOM 3512 N N . LEU B 1 254 ? -38.75200 43.79300 55.42000 1.000 60.67000 349 LEU B N 1
ATOM 3513 C CA . LEU B 1 254 ? -38.13600 45.09700 55.62800 1.000 63.62000 349 LEU B CA 1
ATOM 3514 C C . LEU B 1 254 ? -38.64800 45.74700 56.91700 1.000 67.49000 349 LEU B C 1
ATOM 3515 O O . LEU B 1 254 ? -37.86100 46.25000 57.72800 1.000 46.28000 349 LEU B O 1
ATOM 3520 N N . SER B 1 255 ? -39.96300 45.74300 57.12800 1.000 60.69000 350 SER B N 1
ATOM 3521 C CA . SER B 1 255 ? -40.51700 46.34400 58.33600 1.000 52.01000 350 SER B CA 1
ATOM 3522 C C . SER B 1 255 ? -40.05500 45.59900 59.58500 1.000 67.84000 350 SER B C 1
ATOM 3523 O O . SER B 1 255 ? -39.65600 46.22300 60.58300 1.000 70.45000 350 SER B O 1
ATOM 3526 N N . VAL B 1 256 ? -40.05400 44.25700 59.54000 1.000 75.89000 351 VAL B N 1
ATOM 3527 C CA . VAL B 1 256 ? -39.69400 43.50700 60.74400 1.000 70.08000 351 VAL B CA 1
ATOM 3528 C C . VAL B 1 256 ? -38.24900 43.80400 61.14200 1.000 67.86000 351 VAL B C 1
ATOM 3529 O O . VAL B 1 256 ? -37.95900 44.17300 62.29100 1.000 72.31000 351 VAL B O 1
ATOM 3533 N N . LEU B 1 257 ? -37.32400 43.72000 60.18900 1.000 59.24000 352 LEU B N 1
ATOM 3534 C CA . LEU B 1 257 ? -35.93100 43.95800 60.53900 1.000 64.44000 352 LEU B CA 1
ATOM 3535 C C . LEU B 1 257 ? -35.65100 45.43500 60.83200 1.000 67.17000 352 LEU B C 1
ATOM 3536 O O . LEU B 1 257 ? -34.82200 45.72900 61.69600 1.000 68.74000 352 LEU B O 1
ATOM 3541 N N . ARG B 1 258 ? -36.36000 46.36700 60.18600 1.000 76.37000 353 ARG B N 1
ATOM 3542 C CA . ARG B 1 258 ? -36.15300 47.77900 60.46400 1.000 75.24000 353 ARG B CA 1
ATOM 3543 C C . ARG B 1 258 ? -36.49400 48.06000 61.90700 1.000 79.43000 353 ARG B C 1
ATOM 3544 O O . ARG B 1 258 ? -35.75000 48.75700 62.60900 1.000 86.01000 353 ARG B O 1
ATOM 3552 N N . SER B 1 259 ? -37.61800 47.51100 62.38100 1.000 82.44000 354 SER B N 1
ATOM 3553 C CA . SER B 1 259 ? -37.93700 47.67600 63.80500 1.000 80.76000 354 SER B CA 1
ATOM 3554 C C . SER B 1 259 ? -36.84200 47.05500 64.69200 1.000 89.56000 354 SER B C 1
ATOM 3555 O O . SER B 1 259 ? -36.44300 47.63600 65.71400 1.000 91.62000 354 SER B O 1
ATOM 3558 N N . LYS B 1 260 ? -36.32000 45.89400 64.30700 1.000 91.71000 355 LYS B N 1
ATOM 3559 C CA . LYS B 1 260 ? -35.23200 45.32700 65.09600 1.000 92.89000 355 LYS B CA 1
ATOM 3560 C C . LYS B 1 260 ? -33.94400 46.13400 65.02200 1.000 93.03000 355 LYS B C 1
ATOM 3561 O O . LYS B 1 260 ? -33.03000 45.86500 65.81100 1.000 98.30000 355 LYS B O 1
ATOM 3563 N N . LYS B 1 261 ? -33.84900 47.10200 64.10300 1.000 95.69000 356 LYS B N 1
ATOM 3564 C CA . LYS B 1 261 ? -32.66400 47.96000 64.06800 1.000 98.84000 356 LYS B CA 1
ATOM 3565 C C . LYS B 1 261 ? -32.53900 48.81400 65.32700 1.000 105.69000 356 LYS B C 1
ATOM 3566 O O . LYS B 1 261 ? -31.41900 49.07300 65.78300 1.000 105.52000 356 LYS B O 1
ATOM 3568 N N . LEU B 1 262 ? -33.66200 49.25200 65.89700 1.000 107.49000 357 LEU B N 1
ATOM 3569 C CA . LEU B 1 262 ? -33.66400 50.10600 67.08000 1.000 102.98000 357 LEU B CA 1
ATOM 3570 C C . LEU B 1 262 ? -33.90800 49.30400 68.35600 1.000 104.19000 357 LEU B C 1
ATOM 3571 O O . LEU B 1 262 ? -34.35100 48.15500 68.31300 1.000 98.60000 357 LEU B O 1
ATOM 3573 N N . VAL C 1 21 ? -1.26100 26.87800 11.19900 1.000 88.30000 116 VAL C N 1
ATOM 3574 C CA . VAL C 1 21 ? -1.35700 27.39400 9.83800 1.000 102.42000 116 VAL C CA 1
ATOM 3575 C C . VAL C 1 21 ? -0.68500 28.77200 9.78200 1.000 101.37000 116 VAL C C 1
ATOM 3576 O O . VAL C 1 21 ? -0.56200 29.45200 10.80200 1.000 97.58000 116 VAL C O 1
ATOM 3580 N N . LEU C 1 22 ? -0.24900 29.17800 8.58500 1.000 108.52000 117 LEU C N 1
ATOM 3581 C CA . LEU C 1 22 ? 0.44400 30.45100 8.40000 1.000 101.32000 117 LEU C CA 1
ATOM 3582 C C . LEU C 1 22 ? -0.50300 31.63300 8.22600 1.000 100.11000 117 LEU C C 1
ATOM 3583 O O . LEU C 1 22 ? -0.03800 32.78100 8.24100 1.000 92.90000 117 LEU C O 1
ATOM 3585 N N . GLU C 1 23 ? -1.80000 31.38000 8.03600 1.000 103.86000 118 GLU C N 1
ATOM 3586 C CA . GLU C 1 23 ? -2.82100 32.42100 8.02300 1.000 102.66000 118 GLU C CA 1
ATOM 3587 C C . GLU C 1 23 ? -3.52900 32.57200 9.36300 1.000 105.41000 118 GLU C C 1
ATOM 3588 O O . GLU C 1 23 ? -4.01700 33.66300 9.67300 1.000 113.02000 118 GLU C O 1
ATOM 3590 N N . MET C 1 24 ? -3.62000 31.49800 10.15300 1.000 99.28000 119 MET C N 1
ATOM 3591 C CA . MET C 1 24 ? -3.88900 31.65800 11.57500 1.000 96.03000 119 MET C CA 1
ATOM 3592 C C . MET C 1 24 ? -2.85700 32.56100 12.22600 1.000 91.35000 119 MET C C 1
ATOM 3593 O O . MET C 1 24 ? -3.15800 33.17900 13.24900 1.000 88.50000 119 MET C O 1
ATOM 3595 N N . LEU C 1 25 ? -1.65800 32.65700 11.63800 1.000 96.68000 120 LEU C N 1
ATOM 3596 C CA . LEU C 1 25 ? -0.64400 33.58700 12.12000 1.000 98.70000 120 LEU C CA 1
ATOM 3597 C C . LEU C 1 25 ? -1.08300 35.03800 11.94100 1.000 98.70000 120 LEU C C 1
ATOM 3598 O O . LEU C 1 25 ? -0.77200 35.88700 12.78400 1.000 96.00000 120 LEU C O 1
ATOM 3600 N N . SER C 1 26 ? -1.78100 35.34900 10.84700 1.000 90.59000 121 SER C N 1
ATOM 3601 C CA . SER C 1 26 ? -2.35900 36.68000 10.64600 1.000 96.98000 121 SER C CA 1
ATOM 3602 C C . SER C 1 26 ? -3.83100 36.64400 11.05500 1.000 94.26000 121 SER C C 1
ATOM 3603 O O . SER C 1 26 ? -4.75000 36.65500 10.23400 1.000 91.87000 121 SER C O 1
ATOM 3606 N N . ASP C 1 27 ? -4.02300 36.61100 12.36900 1.000 89.48000 122 ASP C N 1
ATOM 3607 C CA . ASP C 1 27 ? -5.30100 36.30200 12.99600 1.000 81.99000 122 ASP C CA 1
ATOM 3608 C C . ASP C 1 27 ? -6.55700 36.59100 12.18500 1.000 88.61000 122 ASP C C 1
ATOM 3609 O O . ASP C 1 27 ? -7.67300 36.37400 12.67500 1.000 74.83000 122 ASP C O 1
ATOM 3611 N N . ALA C 1 31 ? -13.16500 30.31300 3.31800 1.000 65.76000 126 ALA C N 1
ATOM 3612 C CA . ALA C 1 31 ? -14.31000 31.14600 3.69700 1.000 97.82000 126 ALA C CA 1
ATOM 3613 C C . ALA C 1 31 ? -14.12500 32.60300 3.23400 1.000 114.73000 126 ALA C C 1
ATOM 3614 O O . ALA C 1 31 ? -13.13500 32.93000 2.58100 1.000 116.31000 126 ALA C O 1
ATOM 3616 N N . GLN C 1 32 ? -15.08500 33.47100 3.56000 1.000 111.49000 127 GLN C N 1
ATOM 3617 C CA . GLN C 1 32 ? -14.98700 34.88800 3.22500 1.000 104.18000 127 GLN C CA 1
ATOM 3618 C C . GLN C 1 32 ? -15.69500 35.69700 4.30100 1.000 101.84000 127 GLN C C 1
ATOM 3619 O O . GLN C 1 32 ? -16.87500 35.45800 4.57600 1.000 97.51000 127 GLN C O 1
ATOM 3625 N N . MET C 1 33 ? -14.98700 36.66000 4.89400 1.000 108.12000 128 MET C N 1
ATOM 3626 C CA . MET C 1 33 ? -15.50200 37.34000 6.07500 1.000 107.70000 128 MET C CA 1
ATOM 3627 C C . MET C 1 33 ? -15.07600 38.80800 6.09400 1.000 107.92000 128 MET C C 1
ATOM 3628 O O . MET C 1 33 ? -14.36800 39.29200 5.20400 1.000 102.06000 128 MET C O 1
ATOM 3633 N N . ASN C 1 34 ? -15.52100 39.51000 7.14100 1.000 104.67000 129 ASN C N 1
ATOM 3634 C CA . ASN C 1 34 ? -15.14700 40.89400 7.40400 1.000 106.88000 129 ASN C CA 1
ATOM 3635 C C . ASN C 1 34 ? -13.76100 40.95400 8.04000 1.000 101.66000 129 ASN C C 1
ATOM 3636 O O . ASN C 1 34 ? -13.37400 40.08500 8.82700 1.000 97.84000 129 ASN C O 1
ATOM 3641 N N . ARG C 1 35 ? -13.00500 41.99000 7.67900 1.000 103.50000 130 ARG C N 1
ATOM 3642 C CA . ARG C 1 35 ? -11.62200 42.14500 8.12600 1.000 106.92000 130 ARG C CA 1
ATOM 3643 C C . ARG C 1 35 ? -11.51400 43.34800 9.06000 1.000 104.03000 130 ARG C C 1
ATOM 3644 O O . ARG C 1 35 ? -11.52900 44.50000 8.61000 1.000 98.23000 130 ARG C O 1
ATOM 3646 N N . VAL C 1 36 ? -11.38400 43.07200 10.35600 1.000 101.89000 131 VAL C N 1
ATOM 3647 C CA . VAL C 1 36 ? -11.27900 44.10400 11.38100 1.000 91.88000 131 VAL C CA 1
ATOM 3648 C C . VAL C 1 36 ? -9.80500 44.41500 11.59600 1.000 91.44000 131 VAL C C 1
ATOM 3649 O O . VAL C 1 36 ? -8.98500 43.50200 11.74800 1.000 93.10000 131 VAL C O 1
ATOM 3653 N N . LEU C 1 37 ? -9.45400 45.69600 11.61300 1.000 80.42000 132 LEU C N 1
ATOM 3654 C CA . LEU C 1 37 ? -8.07600 46.08300 11.87400 1.000 87.20000 132 LEU C CA 1
ATOM 3655 C C . LEU C 1 37 ? -8.00000 47.01100 13.07900 1.000 88.76000 132 LEU C C 1
ATOM 3656 O O . LEU C 1 37 ? -8.75000 47.99000 13.17400 1.000 85.60000 132 LEU C O 1
ATOM 3661 N N . VAL C 1 38 ? -7.07500 46.69300 13.98300 1.000 80.72000 133 VAL C N 1
ATOM 3662 C CA . VAL C 1 38 ? -6.74900 47.50200 15.14900 1.000 82.74000 133 VAL C CA 1
ATOM 3663 C C . VAL C 1 38 ? -5.28000 47.87900 14.99900 1.000 78.51000 133 VAL C C 1
ATOM 3664 O O . VAL C 1 38 ? -4.40700 47.00200 15.00300 1.000 73.55000 133 VAL C O 1
ATOM 3666 N N . ILE C 1 39 ? -5.00500 49.16700 14.85500 1.000 84.57000 134 ILE C N 1
ATOM 3667 C CA . ILE C 1 39 ? -3.65600 49.62200 14.53500 1.000 89.62000 134 ILE C CA 1
ATOM 3668 C C . ILE C 1 39 ? -2.91900 49.92800 15.83300 1.000 89.38000 134 ILE C C 1
ATOM 3669 O O . ILE C 1 39 ? -3.49900 50.45700 16.79200 1.000 80.12000 134 ILE C O 1
ATOM 3674 N N . GLU C 1 40 ? -1.62300 49.62800 15.85400 1.000 86.63000 135 GLU C N 1
ATOM 3675 C CA . GLU C 1 40 ? -0.83000 49.86400 17.05300 1.000 75.02000 135 GLU C CA 1
ATOM 3676 C C . GLU C 1 40 ? -0.83100 51.34600 17.40300 1.000 71.62000 135 GLU C C 1
ATOM 3677 O O . GLU C 1 40 ? -0.74300 52.21100 16.52800 1.000 78.14000 135 GLU C O 1
ATOM 3683 N N . GLY C 1 41 ? -0.96100 51.64200 18.69000 1.000 70.48000 136 GLY C N 1
ATOM 3684 C CA . GLY C 1 41 ? -0.95400 53.01100 19.14000 1.000 68.90000 136 GLY C CA 1
ATOM 3685 C C . GLY C 1 41 ? -2.30800 53.67000 19.15200 1.000 59.65000 136 GLY C C 1
ATOM 3686 O O . GLY C 1 41 ? -2.42400 54.79800 19.64200 1.000 65.69000 136 GLY C O 1
ATOM 3687 N N . THR C 1 42 ? -3.32900 53.00400 18.63300 1.000 69.47000 137 THR C N 1
ATOM 3688 C CA . THR C 1 42 ? -4.67500 53.54700 18.57400 1.000 66.03000 137 THR C CA 1
ATOM 3689 C C . THR C 1 42 ? -5.35500 53.45000 19.92900 1.000 60.49000 137 THR C C 1
ATOM 3690 O O . THR C 1 42 ? -4.99600 52.61700 20.76600 1.000 66.06000 137 THR C O 1
ATOM 3694 N N . THR C 1 43 ? -6.31500 54.35400 20.14700 1.000 67.50000 138 THR C N 1
ATOM 3695 C CA . THR C 1 43 ? -7.13200 54.39200 21.34600 1.000 67.95000 138 THR C CA 1
ATOM 3696 C C . THR C 1 43 ? -8.33700 53.44900 21.19400 1.000 60.36000 138 THR C C 1
ATOM 3697 O O . THR C 1 43 ? -8.79200 53.12400 20.07800 1.000 48.23000 138 THR C O 1
ATOM 3701 N N . PHE C 1 44 ? -8.80000 52.97200 22.35600 1.000 55.39000 139 PHE C N 1
ATOM 3702 C CA . PHE C 1 44 ? -10.02700 52.20900 22.38700 1.000 61.57000 139 PHE C CA 1
ATOM 3703 C C . PHE C 1 44 ? -11.07400 52.92400 21.57000 1.000 65.04000 139 PHE C C 1
ATOM 3704 O O . PHE C 1 44 ? -11.39400 52.38700 20.50600 1.000 68.76000 139 PHE C O 1
ATOM 3712 N N . LYS C 1 45 ? -11.41200 54.22100 21.88200 1.000 73.50000 140 LYS C N 1
ATOM 3713 C CA . LYS C 1 45 ? -12.52300 54.96600 21.25800 1.000 72.21000 140 LYS C CA 1
ATOM 3714 C C . LYS C 1 45 ? -12.45000 54.95700 19.74000 1.000 66.17000 140 LYS C C 1
ATOM 3715 O O . LYS C 1 45 ? -13.48200 54.84100 19.07900 1.000 75.53000 140 LYS C O 1
ATOM 3717 N N . GLN C 1 46 ? -11.25300 55.07000 19.16400 1.000 58.62000 141 GLN C N 1
ATOM 3718 C CA . GLN C 1 46 ? -11.14400 54.96900 17.71500 1.000 57.94000 141 GLN C CA 1
ATOM 3719 C C . GLN C 1 46 ? -11.66900 53.63400 17.23500 1.000 68.78000 141 GLN C C 1
ATOM 3720 O O . GLN C 1 46 ? -12.39600 53.55100 16.23700 1.000 70.42000 141 GLN C O 1
ATOM 3726 N N . LEU C 1 47 ? -11.30400 52.56100 17.93400 1.000 78.26000 142 LEU C N 1
ATOM 3727 C CA . LEU C 1 47 ? -11.85900 51.25000 17.58600 1.000 75.86000 142 LEU C CA 1
ATOM 3728 C C . LEU C 1 47 ? -13.39400 51.22800 17.70900 1.000 74.10000 142 LEU C C 1
ATOM 3729 O O . LEU C 1 47 ? -14.09700 50.64000 16.86600 1.000 82.34000 142 LEU C O 1
ATOM 3734 N N . ILE C 1 48 ? -13.92600 51.89300 18.73500 1.000 72.52000 143 ILE C N 1
ATOM 3735 C CA . ILE C 1 48 ? -15.37200 51.95100 18.89100 1.000 75.07000 143 ILE C CA 1
ATOM 3736 C C . ILE C 1 48 ? -15.99600 52.60600 17.66800 1.000 72.86000 143 ILE C C 1
ATOM 3737 O O . ILE C 1 48 ? -16.97400 52.09600 17.09200 1.000 69.30000 143 ILE C O 1
ATOM 3742 N N . THR C 1 49 ? -15.41200 53.73300 17.22100 1.000 71.05000 144 THR C N 1
ATOM 3743 C CA . THR C 1 49 ? -15.97900 54.43000 16.07200 1.000 82.91000 144 THR C CA 1
ATOM 3744 C C . THR C 1 49 ? -15.82500 53.58900 14.82300 1.000 77.98000 144 THR C C 1
ATOM 3745 O O . THR C 1 49 ? -16.70000 53.61500 13.96700 1.000 91.43000 144 THR C O 1
ATOM 3749 N N . ALA C 1 50 ? -14.73100 52.83700 14.69600 1.000 58.87000 145 ALA C N 1
ATOM 3750 C CA . ALA C 1 50 ? -14.50700 52.08800 13.47000 1.000 69.06000 145 ALA C CA 1
ATOM 3751 C C . ALA C 1 50 ? -15.48400 50.94500 13.34400 1.000 77.17000 145 ALA C C 1
ATOM 3752 O O . ALA C 1 50 ? -15.87300 50.58400 12.22800 1.000 80.38000 145 ALA C O 1
ATOM 3754 N N . LEU C 1 51 ? -15.89200 50.37500 14.47600 1.000 91.07000 146 LEU C N 1
ATOM 3755 C CA . LEU C 1 51 ? -16.93100 49.35400 14.45400 1.000 93.13000 146 LEU C CA 1
ATOM 3756 C C . LEU C 1 51 ? -18.30800 49.96800 14.26500 1.000 84.70000 146 LEU C C 1
ATOM 3757 O O . LEU C 1 51 ? -19.14900 49.39200 13.56000 1.000 95.79000 146 LEU C O 1
ATOM 3762 N N . LYS C 1 52 ? -18.54600 51.13400 14.88200 1.000 81.47000 147 LYS C N 1
ATOM 3763 C CA . LYS C 1 52 ? -19.76700 51.87700 14.61200 1.000 87.54000 147 LYS C CA 1
ATOM 3764 C C . LYS C 1 52 ? -19.88300 52.26900 13.14700 1.000 94.15000 147 LYS C C 1
ATOM 3765 O O . LYS C 1 52 ? -21.00000 52.51200 12.67200 1.000 97.63000 147 LYS C O 1
ATOM 3771 N N . ASN C 1 53 ? -18.75900 52.36100 12.43200 1.000 89.41000 148 ASN C N 1
ATOM 3772 C CA . ASN C 1 53 ? -18.76200 52.69000 11.01500 1.000 88.48000 148 ASN C CA 1
ATOM 3773 C C . ASN C 1 53 ? -18.59100 51.46700 10.13100 1.000 93.01000 148 ASN C C 1
ATOM 3774 O O . ASN C 1 53 ? -18.24400 51.61500 8.95400 1.000 94.67000 148 ASN C O 1
ATOM 3779 N N . ASP C 1 54 ? -18.81800 50.26400 10.66000 1.000 93.75000 149 ASP C N 1
ATOM 3780 C CA . ASP C 1 54 ? -18.78200 49.05300 9.85100 1.000 102.62000 149 ASP C CA 1
ATOM 3781 C C . ASP C 1 54 ? -20.16500 48.41800 9.84800 1.000 105.53000 149 ASP C C 1
ATOM 3782 O O . ASP C 1 54 ? -20.72800 48.14600 10.91400 1.000 96.47000 149 ASP C O 1
ATOM 3787 N N . LYS C 1 55 ? -20.68100 48.13500 8.64700 1.000 113.16000 150 LYS C N 1
ATOM 3788 C CA . LYS C 1 55 ? -21.96700 47.45300 8.52200 1.000 112.71000 150 LYS C CA 1
ATOM 3789 C C . LYS C 1 55 ? -21.89000 46.03000 9.05800 1.000 114.48000 150 LYS C C 1
ATOM 3790 O O . LYS C 1 55 ? -22.83400 45.54100 9.69000 1.000 114.37000 150 LYS C O 1
ATOM 3792 N N . ASN C 1 56 ? -20.76000 45.35900 8.83700 1.000 109.62000 151 ASN C N 1
ATOM 3793 C CA . ASN C 1 56 ? -20.66700 43.92800 9.09400 1.000 107.32000 151 ASN C CA 1
ATOM 3794 C C . ASN C 1 56 ? -20.76600 43.58500 10.57100 1.000 103.06000 151 ASN C C 1
ATOM 3795 O O . ASN C 1 56 ? -21.04100 42.42700 10.90000 1.000 106.83000 151 ASN C O 1
ATOM 3800 N N . VAL C 1 57 ? -20.54200 44.54100 11.46500 1.000 94.79000 152 VAL C N 1
ATOM 3801 C CA . VAL C 1 57 ? -20.64800 44.30800 12.90000 1.000 101.89000 152 VAL C CA 1
ATOM 3802 C C . VAL C 1 57 ? -21.95400 44.93000 13.37000 1.000 90.90000 152 VAL C C 1
ATOM 3803 O O . VAL C 1 57 ? -22.25500 46.08500 13.04100 1.000 86.26000 152 VAL C O 1
ATOM 3807 N N . LYS C 1 58 ? -22.74200 44.16000 14.11500 1.000 91.80000 153 LYS C N 1
ATOM 3808 C CA . LYS C 1 58 ? -24.02400 44.64700 14.59700 1.000 88.06000 153 LYS C CA 1
ATOM 3809 C C . LYS C 1 58 ? -23.82000 45.54200 15.80800 1.000 95.35000 153 LYS C C 1
ATOM 3810 O O . LYS C 1 58 ? -22.98500 45.26100 16.67200 1.000 104.16000 153 LYS C O 1
ATOM 3812 N N . ASN C 1 59 ? -24.61300 46.61000 15.88800 1.000 95.20000 154 ASN C N 1
ATOM 3813 C CA . ASN C 1 59 ? -24.44100 47.59300 16.95400 1.000 104.78000 154 ASN C CA 1
ATOM 3814 C C . ASN C 1 59 ? -25.37100 47.15500 18.07500 1.000 103.63000 154 ASN C C 1
ATOM 3815 O O . ASN C 1 59 ? -26.56100 47.48700 18.10200 1.000 107.55000 154 ASN C O 1
ATOM 3820 N N . THR C 1 60 ? -24.80200 46.42500 19.02800 1.000 99.59000 155 THR C N 1
ATOM 3821 C CA . THR C 1 60 ? -25.49400 45.97000 20.22600 1.000 97.08000 155 THR C CA 1
ATOM 3822 C C . THR C 1 60 ? -25.11900 46.80600 21.43800 1.000 99.76000 155 THR C C 1
ATOM 3823 O O . THR C 1 60 ? -25.98200 47.16600 22.24600 1.000 90.71000 155 THR C O 1
ATOM 3827 N N . ILE C 1 61 ? -23.84300 47.14800 21.52400 1.000 98.61000 156 ILE C N 1
ATOM 3828 C CA . ILE C 1 61 ? -23.26100 47.76700 22.68500 1.000 89.08000 156 ILE C CA 1
ATOM 3829 C C . ILE C 1 61 ? -22.26400 48.87300 22.29500 1.000 81.72000 156 ILE C C 1
ATOM 3830 O O . ILE C 1 61 ? -21.40100 49.26800 23.07100 1.000 80.12000 156 ILE C O 1
ATOM 3832 N N . LEU C 1 62 ? -22.32200 49.42700 21.11200 1.000 87.57000 157 LEU C N 1
ATOM 3833 C CA . LEU C 1 62 ? -21.22400 50.35500 20.83300 1.000 89.71000 157 LEU C CA 1
ATOM 3834 C C . LEU C 1 62 ? -21.38700 51.68400 21.55700 1.000 85.88000 157 LEU C C 1
ATOM 3835 O O . LEU C 1 62 ? -20.39000 52.35300 21.83100 1.000 86.68000 157 LEU C O 1
ATOM 3840 N N . ASP C 1 63 ? -22.61200 52.08000 21.89000 1.000 78.91000 158 ASP C N 1
ATOM 3841 C CA . ASP C 1 63 ? -22.87500 53.34900 22.55400 1.000 88.14000 158 ASP C CA 1
ATOM 3842 C C . ASP C 1 63 ? -23.01800 53.19300 24.06200 1.000 85.87000 158 ASP C C 1
ATOM 3843 O O . ASP C 1 63 ? -23.70800 53.99700 24.70200 1.000 84.73000 158 ASP C O 1
ATOM 3848 N N . LEU C 1 64 ? -22.38900 52.17400 24.64000 1.000 83.32000 159 LEU C N 1
ATOM 3849 C CA . LEU C 1 64 ? -22.46400 52.00200 26.08400 1.000 90.21000 159 LEU C CA 1
ATOM 3850 C C . LEU C 1 64 ? -21.63900 53.09500 26.77900 1.000 84.71000 159 LEU C C 1
ATOM 3851 O O . LEU C 1 64 ? -20.58600 53.46600 26.30800 1.000 90.69000 159 LEU C O 1
ATOM 3856 N N . PRO C 1 65 ? -22.08000 53.54900 27.95500 1.000 81.75000 160 PRO C N 1
ATOM 3857 C CA . PRO C 1 65 ? -21.11200 54.21100 28.84900 1.000 79.62000 160 PRO C CA 1
ATOM 3858 C C . PRO C 1 65 ? -20.05600 53.19500 29.24000 1.000 89.51000 160 PRO C C 1
ATOM 3859 O O . PRO C 1 65 ? -20.29300 51.98500 29.23500 1.000 88.76000 160 PRO C O 1
ATOM 3863 N N . ASP C 1 66 ? -18.85800 53.68400 29.58500 1.000 99.01000 161 ASP C N 1
ATOM 3864 C CA . ASP C 1 66 ? -17.73800 52.76100 29.74100 1.000 103.42000 161 ASP C CA 1
ATOM 3865 C C . ASP C 1 66 ? -17.97000 51.79700 30.90500 1.000 98.37000 161 ASP C C 1
ATOM 3866 O O . ASP C 1 66 ? -17.62300 50.61400 30.80600 1.000 86.46000 161 ASP C O 1
ATOM 3871 N N . ASP C 1 67 ? -18.56800 52.26900 32.00500 1.000 96.40000 162 ASP C N 1
ATOM 3872 C CA . ASP C 1 67 ? -18.87200 51.37400 33.12100 1.000 97.51000 162 ASP C CA 1
ATOM 3873 C C . 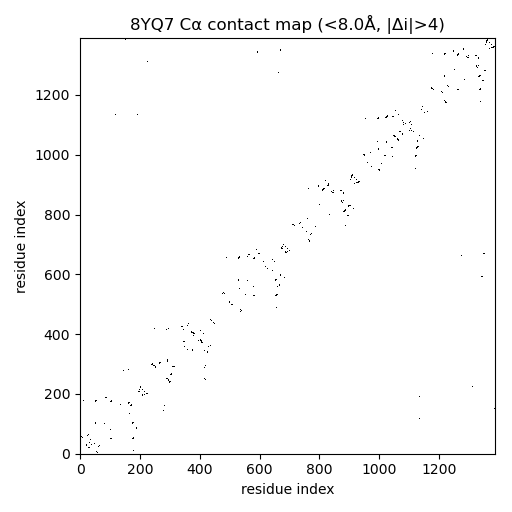ASP C 1 67 ? -19.87700 50.30700 32.69600 1.000 97.07000 162 ASP C C 1
ATOM 3874 O O . ASP C 1 67 ? -19.66000 49.10100 32.89800 1.000 82.12000 162 ASP C O 1
ATOM 3879 N N . GLN C 1 68 ? -20.96900 50.73400 32.06500 1.000 94.83000 163 GLN C N 1
ATOM 3880 C CA . GLN C 1 68 ? -21.95400 49.77300 31.60200 1.000 92.70000 163 GLN C CA 1
ATOM 3881 C C . GLN C 1 68 ? -21.37300 48.83900 30.54600 1.000 87.85000 163 GLN C C 1
ATOM 3882 O O . GLN C 1 68 ? -21.74100 47.66200 30.49000 1.000 75.22000 163 GLN C O 1
ATOM 3884 N N . LEU C 1 69 ? -20.44500 49.31800 29.71700 1.000 89.22000 164 LEU C N 1
ATOM 3885 C CA . LEU C 1 69 ? -19.88200 48.42400 28.70900 1.000 78.88000 164 LEU C CA 1
ATOM 3886 C C . LEU C 1 69 ? -18.91200 47.40600 29.31200 1.000 78.16000 164 LEU C C 1
ATOM 3887 O O . LEU C 1 69 ? -18.87200 46.25100 28.86100 1.000 74.88000 164 LEU C O 1
ATOM 3892 N N . MET C 1 70 ? -18.08200 47.82700 30.27100 1.000 81.02000 165 MET C N 1
ATOM 3893 C CA . MET C 1 70 ? -17.19700 46.88600 30.95500 1.000 77.55000 165 MET C CA 1
ATOM 3894 C C . MET C 1 70 ? -18.01200 45.81600 31.68200 1.000 85.19000 165 MET C C 1
ATOM 3895 O O . MET C 1 70 ? -17.64600 44.63000 31.68500 1.000 79.60000 165 MET C O 1
ATOM 3900 N N . LYS C 1 71 ? -19.14700 46.20700 32.26400 1.000 79.59000 166 LYS C N 1
ATOM 3901 C CA . LYS C 1 71 ? -20.04100 45.21000 32.84300 1.000 67.67000 166 LYS C CA 1
ATOM 3902 C C . LYS C 1 71 ? -20.65500 44.32400 31.76100 1.000 74.79000 166 LYS C C 1
ATOM 3903 O O . LYS C 1 71 ? -20.80400 43.11200 31.95400 1.000 71.61000 166 LYS C O 1
ATOM 3909 N N . ALA C 1 72 ? -20.99100 44.89800 30.60600 1.000 77.03000 167 ALA C N 1
ATOM 3910 C CA . ALA C 1 72 ? -21.63400 44.10800 29.56300 1.000 84.60000 167 ALA C CA 1
ATOM 3911 C C . ALA C 1 72 ? -20.69500 43.04300 29.01600 1.000 84.23000 167 ALA C C 1
ATOM 3912 O O . ALA C 1 72 ? -21.11900 41.91300 28.74700 1.000 79.04000 167 ALA C O 1
ATOM 3914 N N . LEU C 1 73 ? -19.41900 43.38200 28.84500 1.000 81.39000 168 LEU C N 1
ATOM 3915 C CA . LEU C 1 73 ? -18.45700 42.44300 28.28000 1.000 84.24000 168 LEU C CA 1
ATOM 3916 C C . LEU C 1 73 ? -17.85000 41.50200 29.31700 1.000 87.78000 168 LEU C C 1
ATOM 3917 O O . LEU C 1 73 ? -17.19800 40.52200 28.93600 1.000 82.06000 168 LEU C O 1
ATOM 3922 N N . GLY C 1 74 ? -18.04900 41.76900 30.60500 1.000 86.05000 169 GLY C N 1
ATOM 3923 C CA . GLY C 1 74 ? -17.48800 40.91600 31.63100 1.000 77.76000 169 GLY C CA 1
ATOM 3924 C C . GLY C 1 74 ? -16.05900 41.22200 32.00900 1.000 79.70000 169 GLY C C 1
ATOM 3925 O O . GLY C 1 74 ? -15.39300 40.36700 32.60500 1.000 75.62000 169 GLY C O 1
ATOM 3926 N N . ILE C 1 75 ? -15.55900 42.41300 31.69100 1.000 75.76000 170 ILE C N 1
ATOM 3927 C CA . ILE C 1 75 ? -14.17300 42.77400 31.92900 1.000 72.58000 170 ILE C CA 1
ATOM 3928 C C . ILE C 1 75 ? -14.07300 43.38900 33.33800 1.000 70.34000 170 ILE C C 1
ATOM 3929 O O . ILE C 1 75 ? -14.72500 44.41600 33.58100 1.000 67.08000 170 ILE C O 1
ATOM 3934 N N . PRO C 1 76 ? -13.29900 42.80300 34.24800 1.000 70.53000 171 PRO C N 1
ATOM 3935 C CA . PRO C 1 76 ? -13.30400 43.28600 35.64100 1.000 69.30000 171 PRO C CA 1
ATOM 3936 C C . PRO C 1 76 ? -12.63900 44.63200 35.83700 1.000 62.42000 171 PRO C C 1
ATOM 3937 O O . PRO C 1 76 ? -12.49800 45.06600 36.98700 1.000 79.59000 171 PRO C O 1
ATOM 3941 N N . TYR C 1 77 ? -12.19600 45.28900 34.77300 1.000 66.25000 172 TYR C N 1
ATOM 3942 C CA . TYR C 1 77 ? -11.58800 46.60600 34.88500 1.000 75.17000 172 TYR C CA 1
ATOM 3943 C C . TYR C 1 77 ? -12.62300 47.69900 34.65200 1.000 60.76000 172 TYR C C 1
ATOM 3944 O O . TYR C 1 77 ? -13.52000 47.57100 33.81800 1.000 69.35000 172 TYR C O 1
ATOM 3953 N N . HIS C 1 78 ? -12.45700 48.80900 35.36400 1.000 72.62000 173 HIS C N 1
ATOM 3954 C CA . HIS C 1 78 ? -13.47300 49.85700 35.30900 1.000 85.63000 173 HIS C CA 1
ATOM 3955 C C . HIS C 1 78 ? -13.44600 50.61500 33.98200 1.000 69.52000 173 HIS C C 1
ATOM 3956 O O . HIS C 1 78 ? -14.50400 50.93700 33.43200 1.000 74.42000 173 HIS C O 1
ATOM 3963 N N . HIS C 1 79 ? -12.24700 50.89800 33.43800 1.000 71.22000 174 HIS C N 1
ATOM 3964 C CA . HIS C 1 79 ? -12.07800 51.66000 32.19700 1.000 74.47000 174 HIS C CA 1
ATOM 3965 C C . HIS C 1 79 ? -11.50700 50.76500 31.09200 1.000 69.25000 174 HIS C C 1
ATOM 3966 O O . HIS C 1 79 ? -10.62300 49.93700 31.35700 1.000 56.86000 174 HIS C O 1
ATOM 3968 N N . PRO C 1 80 ? -11.97400 50.91300 29.84800 1.000 63.82000 175 PRO C N 1
ATOM 3969 C CA . PRO C 1 80 ? -11.62000 49.95500 28.78900 1.000 60.77000 175 PRO C CA 1
ATOM 3970 C C . PRO C 1 80 ? -10.32600 50.19700 28.02500 1.000 59.51000 175 PRO C C 1
ATOM 3971 O O . PRO C 1 80 ? -10.00300 49.38900 27.14600 1.000 57.41000 175 PRO C O 1
ATOM 3975 N N . GLU C 1 81 ? -9.58400 51.26200 28.28900 1.000 70.75000 176 GLU C N 1
ATOM 3976 C CA . GLU C 1 81 ? -8.47200 51.60100 27.41200 1.000 66.25000 176 GLU C CA 1
ATOM 3977 C C . GLU C 1 81 ? -7.34200 50.58400 27.53900 1.000 53.93000 176 GLU C C 1
ATOM 3978 O O . GLU C 1 81 ? -7.02300 50.11100 28.63600 1.000 53.20000 176 GLU C O 1
ATOM 3984 N N . GLY C 1 82 ? -6.77000 50.21600 26.39200 1.000 50.25000 177 GLY C N 1
ATOM 3985 C CA . GLY C 1 82 ? -5.59300 49.37800 26.34000 1.000 51.41000 177 GLY C CA 1
ATOM 3986 C C . GLY C 1 82 ? -5.86200 47.89800 26.43200 1.000 59.64000 177 GLY C C 1
ATOM 3987 O O . GLY C 1 82 ? -4.91200 47.10400 26.38300 1.000 58.08000 177 GLY C O 1
ATOM 3988 N N . LEU C 1 83 ? -7.12100 47.49900 26.55000 1.000 54.80000 178 LEU C N 1
ATOM 3989 C CA . LEU C 1 83 ? -7.46500 46.12900 26.85700 1.000 45.18000 178 LEU C CA 1
ATOM 3990 C C . LEU C 1 83 ? -7.81400 45.32400 25.62000 1.000 51.70000 178 LEU C C 1
ATOM 3991 O O . LEU C 1 83 ? -8.30600 44.20700 25.75300 1.000 67.22000 178 LEU C O 1
ATOM 3996 N N . PHE C 1 84 ? -7.55800 45.85200 24.42600 1.000 53.90000 179 PHE C N 1
ATOM 3997 C CA . PHE C 1 84 ? -7.92300 45.18500 23.18200 1.000 61.69000 179 PHE C CA 1
ATOM 3998 C C . PHE C 1 84 ? -6.74100 45.23900 22.23100 1.000 61.97000 179 PHE C C 1
ATOM 3999 O O . PHE C 1 84 ? -6.28100 46.33000 21.87100 1.000 56.07000 179 PHE C O 1
ATOM 4007 N N . ALA C 1 85 ? -6.30100 44.05100 21.77900 1.000 55.26000 180 ALA C N 1
ATOM 4008 C CA . ALA C 1 85 ? -4.97400 43.86300 21.19500 1.000 64.25000 180 ALA C CA 1
ATOM 4009 C C . ALA C 1 85 ? -4.94500 44.27300 19.72800 1.000 64.79000 180 ALA C C 1
ATOM 4010 O O . ALA C 1 85 ? -5.76300 43.78900 18.93900 1.000 70.09000 180 ALA C O 1
ATOM 4012 N N . PRO C 1 86 ? -3.98600 45.10400 19.31300 1.000 68.84000 181 PRO C N 1
ATOM 4013 C CA . PRO C 1 86 ? -3.89700 45.47300 17.89100 1.000 85.26000 181 PRO C CA 1
ATOM 4014 C C . PRO C 1 86 ? -3.44400 44.29200 17.04500 1.000 74.33000 181 PRO C C 1
ATOM 4015 O O . PRO C 1 86 ? -2.49200 43.58700 17.39600 1.000 50.97000 181 PRO C O 1
ATOM 4019 N N . ASN C 1 87 ? -4.16100 44.06400 15.94300 1.000 81.55000 182 ASN C N 1
ATOM 4020 C CA . ASN C 1 87 ? -3.85500 42.99800 14.99600 1.000 80.54000 182 ASN C CA 1
ATOM 4021 C C . ASN C 1 87 ? -4.90000 43.06100 13.88200 1.000 87.33000 182 ASN C C 1
ATOM 4022 O O . ASN C 1 87 ? -5.91300 43.75900 13.99300 1.000 86.93000 182 ASN C O 1
ATOM 4027 N N . THR C 1 88 ? -4.62200 42.35500 12.78800 1.000 95.38000 183 THR C N 1
ATOM 4028 C CA . THR C 1 88 ? -5.52800 42.26200 11.64000 1.000 80.10000 183 THR C CA 1
ATOM 4029 C C . THR C 1 88 ? -6.30600 40.95200 11.77300 1.000 93.55000 183 THR C C 1
ATOM 4030 O O . THR C 1 88 ? -5.75700 39.86900 11.55500 1.000 93.69000 183 THR C O 1
ATOM 4034 N N . TYR C 1 89 ? -7.56200 41.04400 12.20200 1.000 92.95000 184 TYR C N 1
ATOM 4035 C CA . TYR C 1 89 ? -8.39000 39.88000 12.47000 1.000 91.83000 184 TYR C CA 1
ATOM 4036 C C . TYR C 1 89 ? -9.49400 39.72600 11.42600 1.000 101.85000 184 TYR C C 1
ATOM 4037 O O . TYR C 1 89 ? -9.82800 40.66000 10.69100 1.000 99.95000 184 TYR C O 1
ATOM 4039 N N . PHE C 1 90 ? -10.06600 38.52000 11.37900 1.000 106.97000 185 PHE C N 1
ATOM 4040 C CA . PHE C 1 90 ? -11.17800 38.18800 10.49500 1.000 99.12000 185 PHE C CA 1
ATOM 4041 C C . PHE C 1 90 ? -12.36200 37.73600 11.34100 1.000 96.07000 185 PHE C C 1
ATOM 4042 O O . PHE C 1 90 ? -12.22000 36.85300 12.19200 1.000 95.63000 185 PHE C O 1
ATOM 4050 N N . PHE C 1 91 ? -13.52200 38.34400 11.10800 1.000 107.70000 186 PHE C N 1
ATOM 4051 C CA . PHE C 1 91 ? -14.73800 38.05200 11.85100 1.000 107.94000 186 PHE C CA 1
ATOM 4052 C C . PHE C 1 91 ? -15.89200 37.86700 10.87700 1.000 106.37000 186 PHE C C 1
ATOM 4053 O O . PHE C 1 91 ? -15.98500 38.57800 9.87000 1.000 107.31000 186 PHE C O 1
ATOM 4055 N N . ALA C 1 92 ? -16.76500 36.90900 11.18100 1.000 109.73000 187 ALA C N 1
ATOM 4056 C CA . ALA C 1 92 ? -17.89500 36.62000 10.30800 1.000 114.43000 187 ALA C CA 1
ATOM 4057 C C . ALA C 1 92 ? -18.68800 37.88900 10.02400 1.000 114.63000 187 ALA C C 1
ATOM 4058 O O . ALA C 1 92 ? -18.99600 38.66300 10.93600 1.000 111.99000 187 ALA C O 1
ATOM 4060 N N . LYS C 1 93 ? -19.00300 38.10700 8.74700 1.000 109.41000 188 LYS C N 1
ATOM 4061 C CA . LYS C 1 93 ? -19.85900 39.22200 8.36800 1.000 99.01000 188 LYS C CA 1
ATOM 4062 C C . LYS C 1 93 ? -21.18800 39.11600 9.10500 1.000 101.77000 188 LYS C C 1
ATOM 4063 O O . LYS C 1 93 ? -21.90600 38.11900 8.97400 1.000 103.85000 188 LYS C O 1
ATOM 4069 N N . GLY C 1 94 ? -21.50200 40.13800 9.89500 1.000 103.76000 189 GLY C N 1
ATOM 4070 C CA . GLY C 1 94 ? -22.67700 40.13100 10.73800 1.000 102.91000 189 GLY C CA 1
ATOM 4071 C C . GLY C 1 94 ? -22.40400 39.90300 12.20800 1.000 109.20000 189 GLY C C 1
ATOM 4072 O O . GLY C 1 94 ? -23.34800 39.95500 13.00800 1.000 109.88000 189 GLY C O 1
ATOM 4073 N N . GLU C 1 95 ? -21.15000 39.66300 12.58900 1.000 106.10000 190 GLU C N 1
ATOM 4074 C CA . GLU C 1 95 ? -20.83400 39.33100 13.97000 1.000 96.79000 190 GLU C CA 1
ATOM 4075 C C . GLU C 1 95 ? -21.33300 40.41700 14.91300 1.000 101.04000 190 GLU C C 1
ATOM 4076 O O . GLU C 1 95 ? -21.35600 41.60400 14.57500 1.000 104.83000 190 GLU C O 1
ATOM 4078 N N . THR C 1 96 ? -21.74900 39.99800 16.10600 1.000 104.86000 191 THR C N 1
ATOM 4079 C CA . THR C 1 96 ? -22.08000 40.96600 17.14000 1.000 102.89000 191 THR C CA 1
ATOM 4080 C C . THR C 1 96 ? -20.81300 41.69300 17.57900 1.000 97.90000 191 THR C C 1
ATOM 4081 O O . THR C 1 96 ? -19.70700 41.14100 17.57000 1.000 91.91000 191 THR C O 1
ATOM 4085 N N . ASP C 1 97 ? -20.98700 42.95200 17.97000 1.000 99.44000 192 ASP C N 1
ATOM 4086 C CA . ASP C 1 97 ? -19.85700 43.72400 18.46500 1.000 93.70000 192 ASP C CA 1
ATOM 4087 C C . ASP C 1 97 ? -19.25300 43.08400 19.70400 1.000 91.78000 192 ASP C C 1
ATOM 4088 O O . ASP C 1 97 ? -18.02900 43.06800 19.86800 1.000 87.30000 192 ASP C O 1
ATOM 4093 N N . LYS C 1 98 ? -20.09600 42.54100 20.58700 1.000 98.27000 193 LYS C N 1
ATOM 4094 C CA . LYS C 1 98 ? -19.58900 42.01200 21.84800 1.000 100.07000 193 LYS C CA 1
ATOM 4095 C C . LYS C 1 98 ? -18.67700 40.81000 21.61300 1.000 99.15000 193 LYS C C 1
ATOM 4096 O O . LYS C 1 98 ? -17.64500 40.67500 22.27800 1.000 97.61000 193 LYS C O 1
ATOM 4098 N N . LYS C 1 99 ? -19.07500 39.89100 20.72600 1.000 90.50000 194 LYS C N 1
ATOM 4099 C CA . LYS C 1 99 ? -18.18500 38.82700 20.27000 1.000 82.20000 194 LYS C CA 1
ATOM 4100 C C . LYS C 1 99 ? -16.77400 39.34700 19.99000 1.000 77.61000 194 LYS C C 1
ATOM 4101 O O . LYS C 1 99 ? -15.78500 38.88500 20.57700 1.000 76.15000 194 LYS C O 1
ATOM 4103 N N . ILE C 1 100 ? -16.67600 40.31600 19.07500 1.000 94.50000 195 ILE C N 1
ATOM 4104 C CA . ILE C 1 100 ? -15.37500 40.81700 18.63000 1.000 93.13000 195 ILE C CA 1
ATOM 4105 C C . ILE C 1 100 ? -14.62300 41.47000 19.78600 1.000 87.27000 195 ILE C C 1
ATOM 4106 O O . ILE C 1 100 ? -13.42300 41.23500 19.98400 1.000 76.27000 195 ILE C O 1
ATOM 4111 N N . LEU C 1 101 ? -15.30400 42.33000 20.54400 1.000 85.11000 196 LEU C N 1
ATOM 4112 C CA . LEU C 1 101 ? -14.61900 43.02400 21.62900 1.000 76.05000 196 LEU C CA 1
ATOM 4113 C C . LEU C 1 101 ? -14.10800 42.03900 22.67300 1.000 72.09000 196 LEU C C 1
ATOM 4114 O O . LEU C 1 101 ? -12.99000 42.18700 23.18000 1.000 70.76000 196 LEU C O 1
ATOM 4119 N N . THR C 1 102 ? -14.91500 41.02600 23.00700 1.000 85.25000 197 THR C N 1
ATOM 4120 C CA . THR C 1 102 ? -14.49200 40.00100 23.95800 1.000 84.87000 197 THR C CA 1
ATOM 4121 C C . THR C 1 102 ? -13.28800 39.22800 23.44000 1.000 71.28000 197 THR C C 1
ATOM 4122 O O . THR C 1 102 ? -12.37900 38.89100 24.20500 1.000 69.01000 197 THR C O 1
ATOM 4126 N N . ASP C 1 103 ? -13.27800 38.89900 22.15100 1.000 68.43000 198 ASP C N 1
ATOM 4127 C CA . AS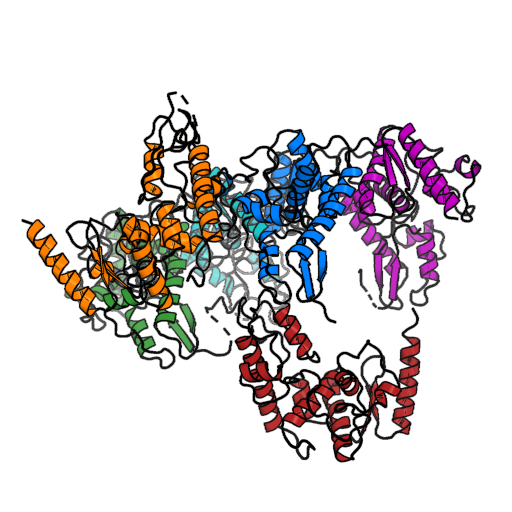P C 1 103 ? -12.14700 38.14200 21.62800 1.000 80.46000 198 ASP C CA 1
ATOM 4128 C C . ASP C 1 103 ? -10.87100 38.98000 21.63600 1.000 65.56000 198 ASP C C 1
ATOM 4129 O O . ASP C 1 103 ? -9.79400 38.48300 21.99000 1.000 67.16000 198 ASP C O 1
ATOM 4134 N N . LEU C 1 104 ? -10.97200 40.26200 21.29500 1.000 73.21000 199 LEU C N 1
ATOM 4135 C CA . LEU C 1 104 ? -9.79100 41.12500 21.34200 1.000 74.71000 199 LEU C CA 1
ATOM 4136 C C . LEU C 1 104 ? -9.29300 41.30000 22.77300 1.000 67.58000 199 LEU C C 1
ATOM 4137 O O . LEU C 1 104 ? -8.07800 41.33700 23.02000 1.000 58.23000 199 LEU C O 1
ATOM 4142 N N . TYR C 1 105 ? -10.22100 41.43300 23.72200 1.000 64.64000 200 TYR C N 1
ATOM 4143 C CA . TYR C 1 105 ? -9.86400 41.45300 25.13500 1.000 50.66000 200 TYR C CA 1
ATOM 4144 C C . TYR C 1 105 ? -9.13400 40.18100 25.55100 1.000 69.95000 200 TYR C C 1
ATOM 4145 O O . TYR C 1 105 ? -8.09800 40.23900 26.22900 1.000 68.39000 200 TYR C O 1
ATOM 4154 N N . HIS C 1 106 ? -9.67400 39.01800 25.17400 1.000 69.09000 201 HIS C N 1
ATOM 4155 C CA . HIS C 1 106 ? -9.04300 37.75600 25.55000 1.000 63.68000 201 HIS C CA 1
ATOM 4156 C C . HIS C 1 106 ? -7.65300 37.63200 24.93700 1.000 59.52000 201 HIS C C 1
ATOM 4157 O O . HIS C 1 106 ? -6.71600 37.17300 25.59600 1.000 55.05000 201 HIS C O 1
ATOM 4164 N N . ARG C 1 107 ? -7.49700 38.03600 23.67600 1.000 54.62000 202 ARG C N 1
ATOM 4165 C CA . ARG C 1 107 ? -6.18200 37.96400 23.04300 1.000 55.06000 202 ARG C CA 1
ATOM 4166 C C . ARG C 1 107 ? -5.18300 38.88700 23.73400 1.000 60.86000 202 ARG C C 1
ATOM 4167 O O . ARG C 1 107 ? -4.03400 38.49600 23.99800 1.000 57.24000 202 ARG C O 1
ATOM 4175 N N . GLN C 1 108 ? -5.61100 40.11500 24.05900 1.000 62.29000 203 GLN C N 1
ATOM 4176 C CA . GLN C 1 108 ? -4.70700 41.04800 24.72200 1.000 64.13000 203 GLN C CA 1
ATOM 4177 C C . GLN C 1 108 ? -4.30000 40.52600 26.09500 1.000 59.29000 203 GLN C C 1
ATOM 4178 O O . GLN C 1 108 ? -3.12700 40.59700 26.47300 1.000 59.87000 203 GLN C O 1
ATOM 4184 N N . MET C 1 109 ? -5.24600 39.98200 26.85100 1.000 48.02000 204 MET C N 1
ATOM 4185 C CA . MET C 1 109 ? -4.89000 39.46700 28.16600 1.000 56.18000 204 MET C CA 1
ATOM 4186 C C . MET C 1 109 ? -4.05400 38.19000 28.07400 1.000 75.86000 204 MET C C 1
ATOM 4187 O O . MET C 1 109 ? -3.22600 37.93100 28.96100 1.000 66.14000 204 MET C O 1
ATOM 4192 N N . LYS C 1 110 ? -4.25600 37.37600 27.02800 1.000 64.83000 205 LYS C N 1
ATOM 4193 C CA . LYS C 1 110 ? -3.33800 36.26700 26.78500 1.000 60.09000 205 LYS C CA 1
ATOM 4194 C C . LYS C 1 110 ? -1.91200 36.79000 26.62100 1.000 65.79000 205 LYS C C 1
ATOM 4195 O O . LYS C 1 110 ? -0.98800 36.32800 27.29700 1.000 60.90000 205 LYS C O 1
ATOM 4197 N N . ALA C 1 111 ? -1.71800 37.77100 25.73200 1.000 77.41000 206 ALA C N 1
ATOM 4198 C CA . ALA C 1 111 ? -0.38100 38.34500 25.54300 1.000 72.01000 206 ALA C CA 1
ATOM 4199 C C . ALA C 1 111 ? 0.17000 38.95500 26.83600 1.000 61.11000 206 ALA C C 1
ATOM 4200 O O . ALA C 1 111 ? 1.34600 38.77100 27.17300 1.000 55.70000 206 ALA C O 1
ATOM 4202 N N . LEU C 1 112 ? -0.65600 39.70200 27.56300 1.000 50.39000 207 LEU C N 1
ATOM 4203 C CA . LEU C 1 112 ? -0.17100 40.35800 28.76800 1.000 48.18000 207 LEU C CA 1
ATOM 4204 C C . LEU C 1 112 ? 0.18200 39.34200 29.85000 1.000 51.53000 207 LEU C C 1
ATOM 4205 O O . LEU C 1 112 ? 1.19600 39.49000 30.53300 1.000 46.12000 207 LEU C O 1
ATOM 4210 N N . ASP C 1 113 ? -0.65200 38.32000 30.04800 1.000 64.95000 208 ASP C N 1
ATOM 4211 C CA . ASP C 1 113 ? -0.33900 37.28900 31.03600 1.000 67.30000 208 ASP C CA 1
ATOM 4212 C C . ASP C 1 113 ? 0.92600 36.53200 30.64800 1.000 47.67000 208 ASP C C 1
ATOM 4213 O O . ASP C 1 113 ? 1.78500 36.26700 31.49900 1.000 40.90000 208 ASP C O 1
ATOM 4218 N N . ALA C 1 114 ? 1.06600 36.18700 29.36500 1.000 41.50000 209 ALA C N 1
ATOM 4219 C CA . ALA C 1 114 ? 2.29300 35.54600 28.90400 1.000 46.70000 209 ALA C CA 1
ATOM 4220 C C . ALA C 1 114 ? 3.50800 36.40300 29.22900 1.000 50.46000 209 ALA C C 1
ATOM 4221 O O . ALA C 1 114 ? 4.49000 35.91800 29.80200 1.000 52.36000 209 ALA C O 1
ATOM 4223 N N . ALA C 1 115 ? 3.45300 37.69200 28.88200 1.000 56.70000 210 ALA C N 1
ATOM 4224 C CA . ALA C 1 115 ? 4.60100 38.57000 29.09300 1.000 50.19000 210 ALA C CA 1
ATOM 4225 C C . ALA C 1 115 ? 4.90200 38.74100 30.57600 1.000 48.18000 210 ALA C C 1
ATOM 4226 O O . ALA C 1 115 ? 6.06900 38.87200 30.96900 1.000 46.94000 210 ALA C O 1
ATOM 4228 N N . TRP C 1 116 ? 3.85400 38.80500 31.40400 1.000 48.22000 211 TRP C N 1
ATOM 4229 C CA . TRP C 1 116 ? 4.01900 38.94200 32.84800 1.000 43.80000 211 TRP C CA 1
ATOM 4230 C C . TRP C 1 116 ? 4.66800 37.69900 33.43500 1.000 50.20000 211 TRP C C 1
ATOM 4231 O O . TRP C 1 116 ? 5.48500 37.78500 34.35800 1.000 59.49000 211 TRP C O 1
ATOM 4242 N N . ALA C 1 117 ? 4.34200 36.53500 32.88700 1.000 51.43000 212 ALA C N 1
ATOM 4243 C CA . ALA C 1 117 ? 4.88000 35.30500 33.44100 1.000 55.90000 212 ALA C CA 1
ATOM 4244 C C . ALA C 1 117 ? 6.39400 35.25300 33.29100 1.000 57.35000 212 ALA C C 1
ATOM 4245 O O . ALA C 1 117 ? 7.09900 34.79900 34.20300 1.000 45.83000 212 ALA C O 1
ATOM 4247 N N . LYS C 1 118 ? 6.91800 35.75900 32.17200 1.000 53.12000 213 LYS C N 1
ATOM 4248 C CA . LYS C 1 118 ? 8.34500 35.69600 31.88000 1.000 50.82000 213 LYS C CA 1
ATOM 4249 C C . LYS C 1 118 ? 9.05700 37.02800 32.11300 1.000 56.91000 213 LYS C C 1
ATOM 4250 O O . LYS C 1 118 ? 10.11200 37.27000 31.51500 1.000 53.55000 213 LYS C O 1
ATOM 4256 N N . ARG C 1 119 ? 8.48500 37.90700 32.93200 1.000 47.99000 214 ARG C N 1
ATOM 4257 C CA . ARG C 1 119 ? 9.01100 39.25500 33.05400 1.000 48.17000 214 ARG C CA 1
ATOM 4258 C C . ARG C 1 119 ? 10.35100 39.25300 33.77700 1.000 57.84000 214 ARG C C 1
ATOM 4259 O O . ARG C 1 119 ? 10.72000 38.29400 34.46400 1.000 69.21000 214 ARG C O 1
ATOM 4267 N N . ALA C 1 120 ? 11.06800 40.37000 33.64000 1.000 49.24000 215 ALA C N 1
ATOM 4268 C CA . ALA C 1 120 ? 12.35000 40.55600 34.29100 1.000 44.93000 215 ALA C CA 1
ATOM 4269 C C . ALA C 1 120 ? 12.14600 40.88700 35.75900 1.000 47.24000 215 ALA C C 1
ATOM 4270 O O . ALA C 1 120 ? 11.07800 41.35200 36.15800 1.000 52.03000 215 ALA C O 1
ATOM 4272 N N . PRO C 1 121 ? 13.15800 40.66000 36.58800 1.000 60.42000 216 PRO C N 1
ATOM 4273 C CA . PRO C 1 121 ? 13.00700 40.91100 38.02400 1.000 62.68000 216 PRO C CA 1
ATOM 4274 C C . PRO C 1 121 ? 13.13800 42.39000 38.36000 1.000 57.12000 216 PRO C C 1
ATOM 4275 O O . PRO C 1 121 ? 13.60300 43.20600 37.56100 1.000 61.72000 216 PRO C O 1
ATOM 4279 N N . ASN C 1 122 ? 12.69000 42.72800 39.56800 1.000 60.53000 217 ASN C N 1
ATOM 4280 C CA . ASN C 1 122 ? 12.87500 44.07000 40.10200 1.000 58.03000 217 ASN C CA 1
ATOM 4281 C C . ASN C 1 122 ? 12.18400 45.13400 39.25600 1.000 58.95000 217 ASN C C 1
ATOM 4282 O O . ASN C 1 122 ? 12.68000 46.25600 39.12100 1.000 78.42000 217 ASN C O 1
ATOM 4287 N N . LEU C 1 123 ? 11.02300 44.79100 38.68800 1.000 53.64000 218 LEU C N 1
ATOM 4288 C CA . LEU C 1 123 ? 10.27700 45.79800 37.94500 1.000 55.07000 218 LEU C CA 1
ATOM 4289 C C . LEU C 1 123 ? 9.36000 46.56800 38.88900 1.000 57.17000 218 LEU C C 1
ATOM 4290 O O . LEU C 1 123 ? 8.84900 46.00400 39.86000 1.000 66.25000 218 LEU C O 1
ATOM 4295 N N . PRO C 1 124 ? 9.11300 47.85400 38.64000 1.000 55.87000 219 PRO C N 1
ATOM 4296 C CA . PRO C 1 124 ? 8.32500 48.63000 39.61000 1.000 53.90000 219 PRO C CA 1
ATOM 4297 C C . PRO C 1 124 ? 6.82200 48.56400 39.40800 1.000 54.74000 219 PRO C C 1
ATOM 4298 O O . PRO C 1 124 ? 6.11100 49.45800 39.87100 1.000 69.42000 219 PRO C O 1
ATOM 4302 N N . TYR C 1 125 ? 6.30500 47.48800 38.82600 1.000 62.02000 220 TYR C N 1
ATOM 4303 C CA . TYR C 1 125 ? 4.87200 47.38900 38.57600 1.000 62.14000 220 TYR C CA 1
ATOM 4304 C C . TYR C 1 125 ? 4.19500 46.67000 39.73500 1.000 63.33000 220 TYR C C 1
ATOM 4305 O O . TYR C 1 125 ? 4.65400 45.60700 40.16900 1.000 61.76000 220 TYR C O 1
ATOM 4314 N N . LYS C 1 126 ? 3.09800 47.25400 40.23000 1.000 63.18000 221 LYS C N 1
ATOM 4315 C CA . LYS C 1 126 ? 2.33800 46.59300 41.28600 1.000 62.12000 221 LYS C CA 1
ATOM 4316 C C . LYS C 1 126 ? 1.65700 45.35100 40.74300 1.000 58.15000 221 LYS C C 1
ATOM 4317 O O . LYS C 1 126 ? 1.56300 44.33400 41.43700 1.000 71.29000 221 LYS C O 1
ATOM 4319 N N . ASP C 1 127 ? 1.17500 45.42200 39.50700 1.000 62.57000 222 ASP C N 1
ATOM 4320 C CA . ASP C 1 127 ? 0.48300 44.31600 38.85700 1.000 58.04000 222 ASP C CA 1
ATOM 4321 C C . ASP C 1 127 ? 0.59800 44.50600 37.35100 1.000 53.56000 222 ASP C C 1
ATOM 4322 O O . ASP C 1 127 ? 1.22400 45.45500 36.87100 1.000 57.69000 222 ASP C O 1
ATOM 4327 N N . LYS C 1 128 ? 0.02100 43.56300 36.60700 1.000 43.67000 223 LYS C N 1
ATOM 4328 C CA . LYS C 1 128 ? 0.10400 43.59500 35.15100 1.000 52.92000 223 LYS C CA 1
ATOM 4329 C C . LYS C 1 128 ? -0.63600 44.79000 34.55600 1.000 55.59000 223 LYS C C 1
ATOM 4330 O O . LYS C 1 128 ? -0.33000 45.20200 33.43000 1.000 53.96000 223 LYS C O 1
ATOM 4336 N N . TYR C 1 129 ? -1.62200 45.34700 35.26600 1.000 58.57000 224 TYR C N 1
ATOM 4337 C CA . TYR C 1 129 ? -2.32000 46.51200 34.72400 1.000 54.51000 224 TYR C CA 1
ATOM 4338 C C . TYR C 1 129 ? -1.36400 47.68700 34.55300 1.000 47.21000 224 TYR C C 1
ATOM 4339 O O . TYR C 1 129 ? -1.38500 48.36500 33.52000 1.000 38.50000 224 TYR C O 1
ATOM 4348 N N . GLU C 1 130 ? -0.50400 47.92500 35.55400 1.000 50.30000 225 GLU C N 1
ATOM 4349 C CA . GLU C 1 130 ? 0.51500 48.96800 35.44100 1.000 44.52000 225 GLU C CA 1
ATOM 4350 C C . GLU C 1 130 ? 1.47900 48.67700 34.29400 1.000 38.76000 225 GLU C C 1
ATOM 4351 O O . GLU C 1 130 ? 1.93200 49.59400 33.60300 1.000 55.45000 225 GLU C O 1
ATOM 4357 N N . ALA C 1 131 ? 1.81200 47.40900 34.07600 1.000 49.24000 226 ALA C N 1
ATOM 4358 C CA . ALA C 1 131 ? 2.64100 47.06600 32.92700 1.000 49.16000 226 ALA C CA 1
ATOM 4359 C C . ALA C 1 131 ? 1.94300 47.43600 31.62600 1.000 47.59000 226 ALA C C 1
ATOM 4360 O O . ALA C 1 131 ? 2.58100 47.89700 30.67400 1.000 45.55000 226 ALA C O 1
ATOM 4362 N N . LEU C 1 132 ? 0.63000 47.22700 31.56000 1.000 40.13000 227 LEU C N 1
ATOM 4363 C CA . LEU C 1 132 ? -0.10000 47.58200 30.35100 1.000 49.03000 227 LEU C CA 1
ATOM 4364 C C . LEU C 1 132 ? -0.10900 49.08800 30.16300 1.000 48.83000 227 LEU C C 1
ATOM 4365 O O . LEU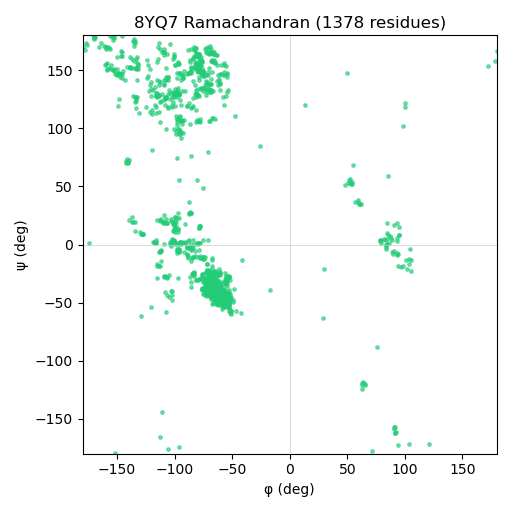 C 1 132 ? 0.06900 49.59200 29.04200 1.000 38.57000 227 LEU C O 1
ATOM 4370 N N . ILE C 1 133 ? -0.30400 49.81600 31.26100 1.000 48.24000 228 ILE C N 1
ATOM 4371 C CA . ILE C 1 133 ? -0.24600 51.27000 31.21300 1.000 40.46000 228 ILE C CA 1
ATOM 4372 C C . ILE C 1 133 ? 1.07800 51.71600 30.61700 1.000 44.25000 228 ILE C C 1
ATOM 4373 O O . ILE C 1 133 ? 1.12900 52.49500 29.64800 1.000 37.72000 228 ILE C O 1
ATOM 4378 N N . MET C 1 134 ? 2.17500 51.22200 31.17900 1.000 36.20000 229 MET C N 1
ATOM 4379 C CA . MET C 1 134 ? 3.44600 51.67600 30.65000 1.000 43.32000 229 MET C CA 1
ATOM 4380 C C . MET C 1 134 ? 3.63000 51.20700 29.21700 1.000 48.59000 229 MET C C 1
ATOM 4381 O O . MET C 1 134 ? 4.25300 51.92000 28.42600 1.000 42.67000 229 MET C O 1
ATOM 4386 N N . ALA C 1 135 ? 3.11600 50.02400 28.86200 1.000 43.01000 230 ALA C N 1
ATOM 4387 C CA . ALA C 1 135 ? 3.26900 49.55200 27.49000 1.000 40.82000 230 ALA C CA 1
ATOM 4388 C C . ALA C 1 135 ? 2.60200 50.51000 26.51700 1.000 46.39000 230 ALA C C 1
ATOM 4389 O O . ALA C 1 135 ? 3.15600 50.82800 25.46000 1.000 36.59000 230 ALA C O 1
ATOM 4391 N N . SER C 1 136 ? 1.42300 51.00700 26.87500 1.000 45.91000 231 SER C N 1
ATOM 4392 C CA . SER C 1 136 ? 0.77900 52.01100 26.03600 1.000 49.90000 231 SER C CA 1
ATOM 4393 C C . SER C 1 136 ? 1.64000 53.26900 25.93900 1.000 52.93000 231 SER C C 1
ATOM 4394 O O . SER C 1 136 ? 1.81300 53.83200 24.84700 1.000 60.22000 231 SER C O 1
ATOM 4397 N N . ILE C 1 137 ? 2.18600 53.73000 27.07200 1.000 47.22000 232 ILE C N 1
ATOM 4398 C CA . ILE C 1 137 ? 3.05200 54.91600 27.04200 1.000 39.75000 232 ILE C CA 1
ATOM 4399 C C . ILE C 1 137 ? 4.22600 54.69600 26.09500 1.000 41.43000 232 ILE C C 1
ATOM 4400 O O . ILE C 1 137 ? 4.50200 55.50900 25.20100 1.000 48.64000 232 ILE C O 1
ATOM 4405 N N . VAL C 1 138 ? 4.93500 53.58800 26.28300 1.000 46.69000 233 VAL C N 1
ATOM 4406 C CA . VAL C 1 138 ? 6.09100 53.29100 25.45300 1.000 46.72000 233 VAL C CA 1
ATOM 4407 C C . VAL C 1 138 ? 5.68300 53.24800 23.99200 1.000 54.41000 233 VAL C C 1
ATOM 4408 O O . VAL C 1 138 ? 6.33800 53.84700 23.13600 1.000 46.76000 233 VAL C O 1
ATOM 4412 N N . GLU C 1 139 ? 4.55900 52.58800 23.69700 1.000 49.63000 234 GLU C N 1
ATOM 4413 C CA . GLU C 1 139 ? 4.08700 52.47200 22.32600 1.000 41.07000 234 GLU C CA 1
ATOM 4414 C C . GLU C 1 139 ? 3.92500 53.84900 21.70600 1.000 58.78000 234 GLU C C 1
ATOM 4415 O O . GLU C 1 139 ? 4.34100 54.08700 20.56300 1.000 59.31000 234 GLU C O 1
ATOM 4421 N N . LYS C 1 140 ? 3.30500 54.77500 22.45000 1.000 55.80000 235 LYS C N 1
ATOM 4422 C CA . LYS C 1 140 ? 3.05700 56.09800 21.89700 1.000 46.89000 235 LYS C CA 1
ATOM 4423 C C . LYS C 1 140 ? 4.30200 56.97000 21.87200 1.000 43.83000 235 LYS C C 1
ATOM 4424 O O . LYS C 1 140 ? 4.28300 58.03200 21.23800 1.000 41.21000 235 LYS C O 1
ATOM 4430 N N . GLU C 1 141 ? 5.37300 56.56600 22.54300 1.000 52.83000 236 GLU C N 1
ATOM 4431 C CA . GLU C 1 141 ? 6.59600 57.36100 22.58200 1.000 41.97000 236 GLU C CA 1
ATOM 4432 C C . GLU C 1 141 ? 7.68300 56.90100 21.61200 1.000 47.20000 236 GLU C C 1
ATOM 4433 O O . GLU C 1 141 ? 8.74200 57.53100 21.56300 1.000 57.21000 236 GLU C O 1
ATOM 4439 N N . THR C 1 142 ? 7.46000 55.86200 20.81100 1.000 65.18000 237 THR C N 1
ATOM 4440 C CA . THR C 1 142 ? 8.56300 55.34100 20.01400 1.000 66.31000 237 THR C CA 1
ATOM 4441 C C . THR C 1 142 ? 8.10900 54.84100 18.65700 1.000 56.18000 237 THR C C 1
ATOM 4442 O O . THR C 1 142 ? 6.99300 54.34000 18.49800 1.000 47.66000 237 THR C O 1
ATOM 4446 N N . SER C 1 143 ? 9.01800 54.95300 17.68400 1.000 66.27000 238 SER C N 1
ATOM 4447 C CA . SER C 1 143 ? 8.72000 54.58800 16.30800 1.000 68.95000 238 SER C CA 1
ATOM 4448 C C . SER C 1 143 ? 9.52400 53.41500 15.78300 1.000 66.92000 238 SER C C 1
ATOM 4449 O O . SER C 1 143 ? 9.02700 52.68200 14.92600 1.000 71.56000 238 SER C O 1
ATOM 4452 N N . LEU C 1 144 ? 10.73600 53.21300 16.28600 1.000 72.94000 239 LEU C N 1
ATOM 4453 C CA . LEU C 1 144 ? 11.61300 52.11700 15.89600 1.000 68.07000 239 LEU C CA 1
ATOM 4454 C C . LEU C 1 144 ? 11.56900 51.02500 16.95500 1.000 66.78000 239 LEU C C 1
ATOM 4455 O O . LEU C 1 144 ? 11.74500 51.30400 18.14700 1.000 56.12000 239 LEU C O 1
ATOM 4460 N N . ASP C 1 145 ? 11.36000 49.78200 16.52300 1.000 75.76000 240 ASP C N 1
ATOM 4461 C CA . ASP C 1 145 ? 11.34600 48.68800 17.48600 1.000 71.52000 240 ASP C CA 1
ATOM 4462 C C . ASP C 1 145 ? 12.66300 48.62400 18.24900 1.000 62.97000 240 ASP C C 1
ATOM 4463 O O . ASP C 1 145 ? 12.67900 48.33700 19.45300 1.000 60.48000 240 ASP C O 1
ATOM 4468 N N . SER C 1 146 ? 13.77900 48.91500 17.57100 1.000 59.27000 241 SER C N 1
ATOM 4469 C CA . SER C 1 146 ? 15.08100 48.85800 18.22900 1.000 51.91000 241 SER C CA 1
ATOM 4470 C C . SER C 1 146 ? 15.12300 49.67400 19.51300 1.000 55.64000 241 SER C C 1
ATOM 4471 O O . SER C 1 146 ? 15.90000 49.36200 20.42200 1.000 53.09000 241 SER C O 1
ATOM 4474 N N . GLU C 1 147 ? 14.31400 50.73000 19.60300 1.000 61.82000 242 GLU C N 1
ATOM 4475 C CA . GLU C 1 147 ? 14.35900 51.63500 20.74400 1.000 55.18000 242 GLU C CA 1
ATOM 4476 C C . GLU C 1 147 ? 13.33200 51.31600 21.82000 1.000 52.59000 242 GLU C C 1
ATOM 4477 O O . GLU C 1 147 ? 13.37300 51.94000 22.89100 1.000 41.99000 242 GLU C O 1
ATOM 4483 N N . LEU C 1 148 ? 12.42700 50.36200 21.57500 1.000 49.63000 243 LEU C N 1
ATOM 4484 C CA . LEU C 1 148 ? 11.37600 50.06300 22.54200 1.000 45.59000 243 LEU C CA 1
ATOM 4485 C C . LEU C 1 148 ? 11.97200 49.79200 23.92200 1.000 45.79000 243 LEU C C 1
ATOM 4486 O O . LEU C 1 148 ? 11.64600 50.46500 24.90500 1.000 49.18000 243 LEU C O 1
ATOM 4491 N N . THR C 1 149 ? 12.87200 48.81100 24.00700 1.000 50.58000 244 THR C N 1
ATOM 4492 C CA . THR C 1 149 ? 13.50300 48.48900 25.28300 1.000 50.36000 244 THR C CA 1
ATOM 4493 C C . THR C 1 149 ? 14.12900 49.72100 25.91200 1.000 42.00000 244 THR C C 1
ATOM 4494 O O . THR C 1 149 ? 14.11100 49.88100 27.13900 1.000 40.36000 244 THR C O 1
ATOM 4498 N N . GLN C 1 150 ? 14.77300 50.56100 25.09200 1.000 49.93000 245 GLN C N 1
ATOM 4499 C CA . GLN C 1 150 ? 15.40100 51.76500 25.62800 1.000 46.57000 245 GLN C CA 1
ATOM 4500 C C . GLN C 1 150 ? 14.35800 52.71800 26.19000 1.000 37.45000 245 GLN C C 1
ATOM 4501 O O . GLN C 1 150 ? 14.48700 53.21000 27.31800 1.000 38.42000 245 GLN C O 1
ATOM 4507 N N . VAL C 1 151 ? 13.28800 52.96600 25.44100 1.000 37.39000 246 VAL C N 1
ATOM 4508 C CA . VAL C 1 151 ? 12.29600 53.90200 25.95400 1.000 42.58000 246 VAL C CA 1
ATOM 4509 C C . VAL C 1 151 ? 11.75800 53.39500 27.28100 1.000 39.92000 246 VAL C C 1
ATOM 4510 O O . VAL C 1 151 ? 11.75200 54.11100 28.29200 1.000 46.45000 246 VAL C O 1
ATOM 4514 N N . SER C 1 152 ? 11.34700 52.13100 27.30500 1.000 40.34000 247 SER C N 1
ATOM 4515 C CA . SER C 1 152 ? 10.82400 51.54800 28.52900 1.000 43.19000 247 SER C CA 1
ATOM 4516 C C . SER C 1 152 ? 11.82500 51.73100 29.65300 1.000 40.85000 247 SER C C 1
ATOM 4517 O O . SER C 1 152 ? 11.46700 52.17700 30.75000 1.000 51.77000 247 SER C O 1
ATOM 4520 N N . GLY C 1 153 ? 13.10400 51.45900 29.37500 1.000 42.51000 248 GLY C N 1
ATOM 4521 C CA . GLY C 1 153 ? 14.10800 51.64800 30.40700 1.000 47.78000 248 GLY C CA 1
ATOM 4522 C C . GLY C 1 153 ? 14.04000 53.04100 30.99900 1.000 50.75000 248 GLY C C 1
ATOM 4523 O O . GLY C 1 153 ? 13.86500 53.20700 32.21100 1.000 81.50000 248 GLY C O 1
ATOM 4524 N N . VAL C 1 154 ? 14.09900 54.06700 30.13200 1.000 43.04000 249 VAL C N 1
ATOM 4525 C CA . VAL C 1 154 ? 14.05400 55.44500 30.61100 1.000 60.46000 249 VAL C CA 1
ATOM 4526 C C . VAL C 1 154 ? 12.86200 55.62800 31.53700 1.000 50.54000 249 VAL C C 1
ATOM 4527 O O . VAL C 1 154 ? 12.97200 56.26300 32.59400 1.000 48.18000 249 VAL C O 1
ATOM 4531 N N . PHE C 1 155 ? 11.69200 55.11300 31.14400 1.000 44.15000 250 PHE C N 1
ATOM 4532 C CA . PHE C 1 155 ? 10.52300 55.32900 31.98800 1.000 39.58000 250 PHE C CA 1
ATOM 4533 C C . PHE C 1 155 ? 10.61800 54.47800 33.24000 1.000 50.72000 250 PHE C C 1
ATOM 4534 O O . PHE C 1 155 ? 10.39500 54.97600 34.35300 1.000 51.06000 250 PHE C O 1
ATOM 4542 N N . VAL C 1 156 ? 11.02800 53.21300 33.08600 1.000 57.94000 251 VAL C N 1
ATOM 4543 C CA . VAL C 1 156 ? 11.09900 52.32000 34.23700 1.000 43.81000 251 VAL C CA 1
ATOM 4544 C C . VAL C 1 156 ? 12.02400 52.90500 35.28500 1.000 34.02000 251 VAL C C 1
ATOM 4545 O O . VAL C 1 156 ? 11.65300 53.05600 36.45300 1.000 38.68000 251 VAL C O 1
ATOM 4549 N N . ARG C 1 157 ? 13.24300 53.25600 34.87500 1.000 34.09000 252 ARG C N 1
ATOM 4550 C CA . ARG C 1 157 ? 14.18600 53.85300 35.81200 1.000 44.41000 252 ARG C CA 1
ATOM 4551 C C . ARG C 1 157 ? 13.56900 55.07600 36.48400 1.000 47.07000 252 ARG C C 1
ATOM 4552 O O . ARG C 1 157 ? 13.65700 55.23600 37.70900 1.000 49.64000 252 ARG C O 1
ATOM 4560 N N . ARG C 1 158 ? 12.90700 55.93600 35.70300 1.000 50.51000 253 ARG C N 1
ATOM 4561 C CA . ARG C 1 158 ? 12.27400 57.11400 36.28500 1.000 50.44000 253 ARG C CA 1
ATOM 4562 C C . ARG C 1 158 ? 11.32300 56.71100 37.40600 1.000 54.13000 253 ARG C C 1
ATOM 4563 O O . ARG C 1 158 ? 11.37500 57.27200 38.50700 1.000 65.87000 253 ARG C O 1
ATOM 4571 N N . LEU C 1 159 ? 10.48200 55.70000 37.16400 1.000 40.65000 254 LEU C N 1
ATOM 4572 C CA . LEU C 1 159 ? 9.57700 55.26700 38.22200 1.000 51.46000 254 LEU C CA 1
ATOM 4573 C C . LEU C 1 159 ? 10.35400 54.81600 39.44700 1.000 62.52000 254 LEU C C 1
ATOM 4574 O O . LEU C 1 159 ? 9.98500 55.15000 40.58000 1.000 63.47000 254 LEU C O 1
ATOM 4579 N N . LYS C 1 160 ? 11.44800 54.06800 39.24900 1.000 61.31000 255 LYS C N 1
ATOM 4580 C CA . LYS C 1 160 ? 12.19800 53.64400 40.42300 1.000 60.07000 255 LYS C CA 1
ATOM 4581 C C . LYS C 1 160 ? 12.88000 54.82400 41.09000 1.000 56.90000 255 LYS C C 1
ATOM 4582 O O . LYS C 1 160 ? 13.06600 54.81400 42.31000 1.000 70.44000 255 LYS C O 1
ATOM 4588 N N . LEU C 1 161 ? 13.24100 55.85000 40.32700 1.000 48.83000 256 LEU C N 1
ATOM 4589 C CA . LEU C 1 161 ? 13.96600 56.96000 40.92000 1.000 49.61000 256 LEU C CA 1
ATOM 4590 C C . LEU C 1 161 ? 13.05400 58.06200 41.42800 1.000 58.44000 256 LEU C C 1
ATOM 4591 O O . LEU C 1 161 ? 13.55600 59.08200 41.90900 1.000 70.64000 256 LEU C O 1
ATOM 4596 N N . GLY C 1 162 ? 11.74100 57.89100 41.32800 1.000 65.43000 257 GLY C N 1
ATOM 4597 C CA . GLY C 1 162 ? 10.81700 58.90900 41.76200 1.000 59.40000 257 GLY C CA 1
ATOM 4598 C C . GLY C 1 162 ? 10.56600 60.02600 40.77500 1.000 59.02000 257 GLY C C 1
ATOM 4599 O O . GLY C 1 162 ? 9.84600 60.97400 41.11800 1.000 63.74000 257 GLY C O 1
ATOM 4600 N N . MET C 1 163 ? 11.12100 59.96300 39.57000 1.000 55.69000 258 MET C N 1
ATOM 4601 C CA . MET C 1 163 ? 10.93200 61.05600 38.63100 1.000 49.63000 258 MET C CA 1
ATOM 4602 C C . MET C 1 163 ? 9.55700 60.92200 37.98600 1.000 63.96000 258 MET C C 1
ATOM 4603 O O . MET C 1 163 ? 9.02300 59.81300 37.85700 1.000 60.07000 258 MET C O 1
ATOM 4608 N N . ARG C 1 164 ? 8.95900 62.06700 37.64400 1.000 58.11000 259 ARG C N 1
ATOM 4609 C CA . ARG C 1 164 ? 7.72200 62.08600 36.87900 1.000 46.50000 259 ARG C CA 1
ATOM 4610 C C . ARG C 1 164 ? 8.03500 61.75400 35.41800 1.000 50.67000 259 ARG C C 1
ATOM 4611 O O . ARG C 1 164 ? 9.11200 62.05600 34.89400 1.000 41.02000 259 ARG C O 1
ATOM 4619 N N . LEU C 1 165 ? 7.11600 61.05900 34.77200 1.000 41.05000 260 LEU C N 1
ATOM 4620 C CA . LEU C 1 165 ? 7.43000 60.56400 33.43200 1.000 53.38000 260 LEU C CA 1
ATOM 4621 C C . LEU C 1 165 ? 7.49900 61.64400 32.35000 1.000 43.50000 260 LEU C C 1
ATOM 4622 O O . LEU C 1 165 ? 8.33400 61.54100 31.43300 1.000 49.85000 260 LEU C O 1
ATOM 4627 N N . GLN C 1 166 ? 6.67700 62.68500 32.47200 1.000 46.93000 261 GLN C N 1
ATOM 4628 C CA . GLN C 1 166 ? 6.75400 63.87600 31.63900 1.000 49.11000 261 GLN C CA 1
ATOM 4629 C C . GLN C 1 166 ? 6.71900 63.50300 30.16700 1.000 40.70000 261 GLN C C 1
ATOM 4630 O O . GLN C 1 166 ? 7.59200 63.89100 29.39600 1.000 40.61000 261 GLN C O 1
ATOM 4636 N N . THR C 1 167 ? 5.70000 62.74300 29.77100 1.000 49.13000 262 THR C N 1
ATOM 4637 C CA . THR C 1 167 ? 5.56800 62.27200 28.39500 1.000 59.24000 262 THR C CA 1
ATOM 4638 C C . THR C 1 167 ? 4.32200 62.89500 27.77600 1.000 44.82000 262 THR C C 1
ATOM 4639 O O . THR C 1 167 ? 3.24200 62.85600 28.37100 1.000 48.22000 262 THR C O 1
ATOM 4643 N N . ASP C 1 168 ? 4.46600 63.46100 26.59400 1.000 58.38000 263 ASP C N 1
ATOM 4644 C CA . ASP C 1 168 ? 3.42100 64.31300 26.03600 1.000 72.30000 263 ASP C CA 1
ATOM 4645 C C . ASP C 1 168 ? 2.13700 63.56400 25.68000 1.000 55.18000 263 ASP C C 1
ATOM 4646 O O . ASP C 1 168 ? 1.03500 64.11800 25.85100 1.000 53.35000 263 ASP C O 1
ATOM 4651 N N . PRO C 1 169 ? 2.22300 62.33500 25.15400 1.000 59.83000 264 PRO C N 1
ATOM 4652 C CA . PRO C 1 169 ? 0.98500 61.60000 24.81800 1.000 53.59000 264 PRO C CA 1
ATOM 4653 C C . PRO C 1 169 ? 0.03600 61.45200 25.98900 1.000 50.49000 264 PRO C C 1
ATOM 4654 O O . PRO C 1 169 ? -1.19100 61.46400 25.79700 1.000 51.34000 264 PRO C O 1
ATOM 4658 N N . THR C 1 170 ? 0.57100 61.36100 27.20800 1.000 48.35000 265 THR C N 1
ATOM 4659 C CA . THR C 1 170 ? -0.29000 61.31200 28.38500 1.000 49.78000 265 THR C CA 1
ATOM 4660 C C . THR C 1 170 ? -1.03000 62.63000 28.54900 1.000 50.04000 265 THR C C 1
ATOM 4661 O O . THR C 1 170 ? -2.21200 62.64300 28.90300 1.000 58.68000 265 THR C O 1
ATOM 4665 N N . VAL C 1 171 ? -0.35400 63.75200 28.28100 1.000 44.79000 266 VAL C N 1
ATOM 4666 C CA . VAL C 1 171 ? -1.00200 65.05700 28.41400 1.000 44.78000 266 VAL C CA 1
ATOM 4667 C C . VAL C 1 171 ? -2.13100 65.19900 27.40100 1.000 38.87000 266 VAL C C 1
ATOM 4668 O O . VAL C 1 171 ? -3.23900 65.64000 27.73900 1.000 36.14000 266 VAL C O 1
ATOM 4672 N N . ILE C 1 172 ? -1.87700 64.80600 26.15200 1.000 43.73000 267 ILE C N 1
ATOM 4673 C CA . ILE C 1 172 ? -2.93500 64.80700 25.14100 1.000 43.13000 267 ILE C CA 1
ATOM 4674 C C . ILE C 1 172 ? -4.11900 63.96400 25.59800 1.000 49.27000 267 ILE C C 1
ATOM 4675 O O . ILE C 1 172 ? -5.28700 64.37200 25.48100 1.000 54.64000 267 ILE C O 1
ATOM 4680 N N . TYR C 1 173 ? -3.84200 62.74900 26.08600 1.000 53.58000 268 TYR C N 1
ATOM 4681 C CA . TYR C 1 173 ? -4.93000 61.88700 26.52900 1.000 48.58000 268 TYR C CA 1
ATOM 4682 C C . TYR C 1 173 ? -5.72200 62.55800 27.64500 1.000 43.05000 268 TYR C C 1
ATOM 4683 O O . TYR C 1 173 ? -6.95900 62.53900 27.64000 1.000 48.94000 268 TYR C O 1
ATOM 4692 N N . GLY C 1 174 ? -5.02200 63.19100 28.58600 1.000 49.03000 269 GLY C N 1
ATOM 4693 C CA . GLY C 1 174 ? -5.68800 63.88100 29.67700 1.000 56.34000 269 GLY C CA 1
ATOM 4694 C C . GLY C 1 174 ? -6.53700 65.04400 29.20600 1.000 51.24000 269 GLY C C 1
ATOM 4695 O O . GLY C 1 174 ? -7.53400 65.38900 29.84500 1.000 49.20000 269 GLY C O 1
ATOM 4696 N N . MET C 1 175 ? -6.13600 65.69300 28.11100 1.000 49.78000 270 MET C N 1
ATOM 4697 C CA . MET C 1 175 ? -6.95600 66.78700 27.58800 1.000 57.17000 270 MET C CA 1
ATOM 4698 C C . MET C 1 175 ? -8.20400 66.25000 26.89700 1.000 60.29000 270 MET C C 1
ATOM 4699 O O . MET C 1 175 ? -9.25700 66.90000 26.91300 1.000 52.99000 270 MET C O 1
ATOM 4704 N N . GLY C 1 176 ? -8.10000 65.07800 26.28000 1.000 66.01000 271 GLY C N 1
ATOM 4705 C CA . GLY C 1 176 ? -9.29800 64.41200 25.78500 1.000 51.66000 271 GLY C CA 1
ATOM 4706 C C . GLY C 1 176 ? -10.01500 65.21900 24.71800 1.000 60.84000 271 GLY C C 1
ATOM 4707 O O . GLY C 1 176 ? -9.47400 65.49400 23.64000 1.000 61.77000 271 GLY C O 1
ATOM 4708 N N . ALA C 1 177 ? -11.26800 65.59000 25.00400 1.000 64.13000 272 ALA C N 1
ATOM 4709 C CA . ALA C 1 177 ? -12.07700 66.31200 24.02100 1.000 61.79000 272 ALA C CA 1
ATOM 4710 C C . ALA C 1 177 ? -11.51100 67.68600 23.70500 1.000 59.52000 272 ALA C C 1
ATOM 4711 O O . ALA C 1 177 ? -11.73200 68.20600 22.60700 1.000 61.22000 272 ALA C O 1
ATOM 4713 N N . ASN C 1 178 ? -10.75000 68.26200 24.62900 1.000 59.82000 273 ASN C N 1
ATOM 4714 C CA . ASN C 1 178 ? -10.16600 69.58600 24.47800 1.000 47.33000 273 ASN C CA 1
ATOM 4715 C C . ASN C 1 178 ? -8.92300 69.60400 23.60500 1.000 48.73000 273 ASN C C 1
ATOM 4716 O O . ASN C 1 178 ? -8.25100 70.63400 23.54700 1.000 63.66000 273 ASN C O 1
ATOM 4721 N N . TYR C 1 179 ? -8.65500 68.54400 22.85600 1.000 60.94000 274 TYR C N 1
ATOM 4722 C CA . TYR C 1 179 ? -7.42700 68.41000 22.08400 1.000 57.84000 274 TYR C CA 1
ATOM 4723 C C . TYR C 1 179 ? -7.78500 68.55900 20.61700 1.000 61.37000 274 TYR C C 1
ATOM 4724 O O . TYR C 1 179 ? -8.60700 67.79700 20.09700 1.000 69.32000 274 TYR C O 1
ATOM 4733 N N . LYS C 1 180 ? -7.19200 69.55700 19.96500 1.000 68.61000 275 LYS C N 1
ATOM 4734 C CA . LYS C 1 180 ? -7.53300 69.93000 18.59900 1.000 73.37000 275 LYS C CA 1
ATOM 4735 C C . LYS C 1 180 ? -6.40000 69.61700 17.62800 1.000 79.72000 275 LYS C C 1
ATOM 4736 O O . LYS C 1 180 ? -6.34000 70.19700 16.53700 1.000 76.77000 275 LYS C O 1
ATOM 4742 N N . GLY C 1 181 ? -5.51200 68.69200 18.01100 1.000 81.49000 276 GLY C N 1
ATOM 4743 C CA . GLY C 1 181 ? -4.36500 68.27500 17.22400 1.000 67.68000 276 GLY C CA 1
ATOM 4744 C C . GLY C 1 181 ? -3.07500 69.00500 17.51600 1.000 72.77000 276 GLY C C 1
ATOM 4745 O O . GLY C 1 181 ? -2.07500 68.76200 16.82600 1.000 81.83000 276 GLY C O 1
ATOM 4746 N N . ASN C 1 182 ? -3.06300 69.87100 18.52600 1.000 76.62000 277 ASN C N 1
ATOM 4747 C CA . ASN C 1 182 ? -1.92200 70.69700 18.88300 1.000 78.39000 277 ASN C CA 1
ATOM 4748 C C . ASN C 1 182 ? -2.00000 70.98300 20.37600 1.000 79.87000 277 ASN C C 1
ATOM 4749 O O . ASN C 1 182 ? -3.09700 71.08300 20.94000 1.000 77.27000 277 ASN C O 1
ATOM 4754 N N . ILE C 1 183 ? -0.83500 71.09700 21.01800 1.000 68.14000 278 ILE C N 1
ATOM 4755 C CA . ILE C 1 183 ? -0.78000 71.39600 22.44400 1.000 59.50000 278 ILE C CA 1
ATOM 4756 C C . ILE C 1 183 ? 0.00900 72.68200 22.68300 1.000 71.94000 278 ILE C C 1
ATOM 4757 O O . ILE C 1 183 ? 0.87200 73.08200 21.89400 1.000 66.71000 278 ILE C O 1
ATOM 4762 N N . THR C 1 184 ? -0.35700 73.36300 23.76100 1.000 71.58000 279 THR C N 1
ATOM 4763 C CA . THR C 1 184 ? 0.22700 74.61900 24.19600 1.000 52.79000 279 THR C CA 1
ATOM 4764 C C . THR C 1 184 ? 0.98500 74.44900 25.50800 1.000 55.26000 279 THR C C 1
ATOM 4765 O O . THR C 1 184 ? 0.88500 73.42700 26.18900 1.000 69.91000 279 THR C O 1
ATOM 4769 N N . ARG C 1 185 ? 1.75900 75.47700 25.86500 1.000 75.69000 280 ARG C N 1
ATOM 4770 C CA . ARG C 1 185 ? 2.46000 75.45200 27.14700 1.000 63.66000 280 ARG C CA 1
ATOM 4771 C C . ARG C 1 185 ? 1.46900 75.40100 28.30700 1.000 58.10000 280 ARG C C 1
ATOM 4772 O O . ARG C 1 185 ? 1.74200 74.77100 29.33500 1.000 53.71000 280 ARG C O 1
ATOM 4780 N N . GLU C 1 186 ? 0.31300 76.05300 28.15900 1.000 66.00000 281 GLU C N 1
ATOM 4781 C CA . GLU C 1 186 ? -0.71200 75.97600 29.19000 1.000 57.36000 281 GLU C CA 1
ATOM 4782 C C . GLU C 1 186 ? -1.23200 74.55600 29.32100 1.000 66.91000 281 GLU C C 1
ATOM 4783 O O . GLU C 1 186 ? -1.59400 74.11600 30.42000 1.000 70.12000 281 GLU C O 1
ATOM 4785 N N . ASP C 1 187 ? -1.28600 73.83300 28.20300 1.000 61.17000 282 ASP C N 1
ATOM 4786 C CA . ASP C 1 187 ? -1.66900 72.43100 28.23500 1.000 56.15000 282 ASP C CA 1
ATOM 4787 C C . ASP C 1 187 ? -0.69900 71.62000 29.07700 1.000 45.67000 282 ASP C C 1
ATOM 4788 O O . ASP C 1 187 ? -1.12000 70.75700 29.85600 1.000 60.10000 282 ASP C O 1
ATOM 4793 N N . LEU C 1 188 ? 0.60600 71.87100 28.93000 1.000 48.00000 283 LEU C N 1
ATOM 4794 C CA . LEU C 1 188 ? 1.58600 71.10400 29.69500 1.000 42.76000 283 LEU C CA 1
ATOM 4795 C C . LEU C 1 188 ? 1.53100 71.41300 31.18300 1.000 41.68000 283 LEU C C 1
ATOM 4796 O O . LEU C 1 188 ? 1.90900 70.56800 32.00400 1.000 40.18000 283 LEU C O 1
ATOM 4801 N N . ARG C 1 189 ? 1.10500 72.61900 31.55100 1.000 58.62000 284 ARG C N 1
ATOM 4802 C CA . ARG C 1 189 ? 1.03100 73.02100 32.95200 1.000 52.31000 284 ARG C CA 1
ATOM 4803 C C . ARG C 1 189 ? -0.33400 72.74200 33.57100 1.000 54.29000 284 ARG C C 1
ATOM 4804 O O . ARG C 1 189 ? -0.50400 72.94400 34.77900 1.000 61.98000 284 ARG C O 1
ATOM 4806 N N . THR C 1 190 ? -1.31400 72.31200 32.77800 1.000 54.21000 285 THR C N 1
ATOM 4807 C CA . THR C 1 190 ? -2.67500 72.13900 33.27300 1.000 56.29000 285 THR C CA 1
ATOM 4808 C C . THR C 1 190 ? -2.84000 70.77200 33.92300 1.000 58.68000 285 THR C C 1
ATOM 4809 O O . THR C 1 190 ? -2.69200 69.74900 33.23500 1.000 62.15000 285 THR C O 1
ATOM 4813 N N . PRO C 1 191 ? -3.16600 70.70500 35.21600 1.000 59.03000 286 PRO C N 1
ATOM 4814 C CA . PRO C 1 191 ? -3.32000 69.40400 35.88600 1.000 60.77000 286 PRO C CA 1
ATOM 4815 C C . PRO C 1 191 ? -4.52200 68.56100 35.46300 1.000 64.72000 286 PRO C C 1
ATOM 4816 O O . PRO C 1 191 ? -5.66800 68.93600 35.74700 1.000 65.35000 286 PRO C O 1
ATOM 4820 N N . THR C 1 192 ? -4.28400 67.48800 34.69800 1.000 63.05000 287 THR C N 1
ATOM 4821 C CA . THR C 1 192 ? -5.22300 66.38600 34.48800 1.000 49.17000 287 THR C CA 1
ATOM 4822 C C . THR C 1 192 ? -4.78400 65.13300 35.25200 1.000 53.96000 287 THR C C 1
ATOM 4823 O O . THR C 1 192 ? -3.62300 65.01100 35.66600 1.000 43.08000 287 THR C O 1
ATOM 4827 N N . PRO C 1 193 ? -5.68600 64.16500 35.43500 1.000 55.45000 288 PRO C N 1
ATOM 4828 C CA . PRO C 1 193 ? -5.26000 62.89500 36.06300 1.000 58.32000 288 PRO C CA 1
ATOM 4829 C C . PRO C 1 193 ? -4.18400 62.15800 35.27300 1.000 52.24000 288 PRO C C 1
ATOM 4830 O O . PRO C 1 193 ? -3.36900 61.43900 35.87000 1.000 47.10000 288 PRO C O 1
ATOM 4834 N N . TYR C 1 194 ? -4.11200 62.37000 33.96000 1.000 42.76000 289 TYR C N 1
ATOM 4835 C CA . TYR C 1 194 ? -3.14300 61.69500 33.11000 1.000 41.47000 289 TYR C CA 1
ATOM 4836 C C . TYR C 1 194 ? -1.90000 62.52800 32.81600 1.000 46.07000 289 TYR C C 1
ATOM 4837 O O . TYR C 1 194 ? -1.02600 62.07000 32.07500 1.000 46.02000 289 TYR C O 1
ATOM 4846 N N . ASN C 1 195 ? -1.78700 63.73700 33.36000 1.000 53.52000 290 ASN C N 1
ATOM 4847 C CA . ASN C 1 195 ? -0.67400 64.60800 32.99000 1.000 50.87000 290 ASN C CA 1
ATOM 4848 C C . ASN C 1 195 ? 0.57400 64.17500 33.76300 1.000 51.85000 290 ASN C C 1
ATOM 4849 O O . ASN C 1 195 ? 0.70400 64.45800 34.95900 1.000 51.15000 290 ASN C O 1
ATOM 4854 N N . THR C 1 196 ? 1.52000 63.53000 33.08100 1.000 51.00000 291 THR C N 1
ATOM 4855 C CA . THR C 1 196 ? 2.72000 63.06700 33.77100 1.000 56.32000 291 THR C CA 1
ATOM 4856 C C . THR C 1 196 ? 3.72600 64.18900 34.01800 1.000 57.09000 291 THR C C 1
ATOM 4857 O O . THR C 1 196 ? 4.80500 63.92700 34.56100 1.000 57.74000 291 THR C O 1
ATOM 4861 N N . TYR C 1 197 ? 3.42000 65.42400 33.62900 1.000 58.29000 292 TYR C N 1
ATOM 4862 C CA . TYR C 1 197 ? 4.21600 66.54300 34.11900 1.000 59.12000 292 TYR C CA 1
ATOM 4863 C C . TYR C 1 197 ? 3.74700 66.98800 35.49700 1.000 60.16000 292 TYR C C 1
ATOM 4864 O O . TYR C 1 197 ? 4.52000 67.60500 36.23500 1.000 59.32000 292 TYR C O 1
ATOM 4873 N N . THR C 1 198 ? 2.49100 66.70300 35.84300 1.000 62.34000 293 THR C N 1
ATOM 4874 C CA . THR C 1 198 ? 1.89800 67.13800 37.09900 1.000 61.93000 293 THR C CA 1
ATOM 4875 C C . THR C 1 198 ? 1.65500 66.01900 38.09800 1.000 57.38000 293 THR C C 1
ATOM 4876 O O . THR C 1 198 ? 1.64500 66.28200 39.30100 1.000 69.65000 293 THR C O 1
ATOM 4880 N N . ILE C 1 199 ? 1.44300 64.78700 37.65300 1.000 58.42000 294 ILE C N 1
ATOM 4881 C CA . ILE C 1 199 ? 1.19400 63.68600 38.57500 1.000 64.92000 294 ILE C CA 1
ATOM 4882 C C . ILE C 1 199 ? 2.50900 62.95500 38.80500 1.000 55.13000 294 ILE C C 1
ATOM 4883 O O . ILE C 1 199 ? 3.41800 62.98300 37.97300 1.000 60.98000 294 ILE C O 1
ATOM 4888 N N . ASN C 1 200 ? 2.60100 62.25200 39.92700 1.000 58.36000 295 ASN C N 1
ATOM 4889 C CA . ASN C 1 200 ? 3.74500 61.39300 40.20300 1.000 73.03000 295 ASN C CA 1
ATOM 4890 C C . ASN C 1 200 ? 3.38500 59.97200 39.80000 1.000 68.96000 295 ASN C C 1
ATOM 4891 O O . ASN C 1 200 ? 2.32100 59.46900 40.17600 1.000 79.63000 295 ASN C O 1
ATOM 4896 N N . GLY C 1 201 ? 4.25000 59.33600 39.02600 1.000 68.38000 296 GLY C N 1
ATOM 4897 C CA . GLY C 1 201 ? 4.01400 57.95200 38.65700 1.000 72.00000 296 GLY C CA 1
ATOM 4898 C C . GLY C 1 201 ? 3.22400 57.77400 37.37300 1.000 59.87000 296 GLY C C 1
ATOM 4899 O O . GLY C 1 201 ? 3.15100 58.64700 36.50500 1.000 79.39000 296 GLY C O 1
ATOM 4900 N N . LEU C 1 202 ? 2.62500 56.59200 37.25900 1.000 60.13000 297 LEU C N 1
ATOM 4901 C CA . LEU C 1 202 ? 1.88200 56.23400 36.06400 1.000 53.47000 297 LEU C CA 1
ATOM 4902 C C . LEU C 1 202 ? 0.48700 56.85900 36.08800 1.000 53.08000 297 LEU C C 1
ATOM 4903 O O . LEU C 1 202 ? -0.06200 57.14200 37.16000 1.000 53.24000 297 LEU C O 1
ATOM 4908 N N . PRO C 1 203 ? -0.09600 57.10400 34.92200 1.000 49.93000 298 PRO C N 1
ATOM 4909 C CA . PRO C 1 203 ? -1.46600 57.62200 34.87900 1.000 48.13000 298 PRO C CA 1
ATOM 4910 C C . PRO C 1 203 ? -2.46600 56.54400 35.25700 1.000 56.30000 298 PRO C C 1
ATOM 4911 O O . PRO C 1 203 ? -2.12200 55.35400 35.33900 1.000 56.86000 298 PRO C O 1
ATOM 4915 N N . PRO C 1 204 ? -3.72400 56.91800 35.48600 1.000 60.65000 299 PRO C N 1
ATOM 4916 C CA . PRO C 1 204 ? -4.68300 55.93900 36.02400 1.000 54.16000 299 PRO C CA 1
ATOM 4917 C C . PRO C 1 204 ? -4.96200 54.76200 35.10900 1.000 48.38000 299 PRO C C 1
ATOM 4918 O O . PRO C 1 204 ? -5.24600 53.66400 35.61100 1.000 56.06000 299 PRO C O 1
ATOM 4922 N N . THR C 1 205 ? -4.95200 54.96100 33.78500 1.000 52.86000 300 THR C N 1
ATOM 4923 C CA . THR C 1 205 ? -5.23600 53.86700 32.85400 1.000 50.87000 300 THR C CA 1
ATOM 4924 C C . THR C 1 205 ? -4.23900 53.88800 31.70100 1.000 56.49000 300 THR C C 1
ATOM 4925 O O . THR C 1 205 ? -3.41600 54.80300 31.62500 1.000 50.82000 300 THR C O 1
ATOM 4929 N N . PRO C 1 206 ? -4.26500 52.91500 30.79200 1.000 53.08000 301 PRO C N 1
ATOM 4930 C CA . PRO C 1 206 ? -3.48800 53.05400 29.55600 1.000 46.27000 301 PRO C CA 1
ATOM 4931 C C . PRO C 1 206 ? -4.03300 54.22100 28.75300 1.000 45.65000 301 PRO C C 1
ATOM 4932 O O . PRO C 1 206 ? -5.14700 54.69600 28.99000 1.000 45.07000 301 PRO C O 1
ATOM 4936 N N . ILE C 1 207 ? -3.23500 54.68800 27.79200 1.000 41.60000 302 ILE C N 1
ATOM 4937 C CA . ILE C 1 207 ? -3.60600 55.83300 26.96500 1.000 44.34000 302 ILE C CA 1
ATOM 4938 C C . ILE C 1 207 ? -3.75500 55.46300 25.50700 1.000 38.52000 302 ILE C C 1
ATOM 4939 O O . ILE C 1 207 ? -3.98800 56.35000 24.67900 1.000 54.38000 302 ILE C O 1
ATOM 4944 N N . ALA C 1 208 ? -3.58100 54.19700 25.16600 1.000 49.20000 303 ALA C N 1
ATOM 4945 C CA . ALA C 1 208 ? -3.64900 53.70200 23.79800 1.000 45.89000 303 ALA C CA 1
ATOM 4946 C C . ALA C 1 208 ? -3.64200 52.17800 23.87600 1.000 51.60000 303 ALA C C 1
ATOM 4947 O O . ALA C 1 208 ? -3.47600 51.59600 24.95000 1.000 49.32000 303 ALA C O 1
ATOM 4949 N N . LEU C 1 209 ? -3.76400 51.53400 22.72100 1.000 56.68000 304 LEU C N 1
ATOM 4950 C CA . LEU C 1 209 ? -3.74800 50.08300 22.64700 1.000 46.88000 304 LEU C CA 1
ATOM 4951 C C . LEU C 1 209 ? -2.33000 49.62700 22.33200 1.000 51.95000 304 LEU C C 1
ATOM 4952 O O . LEU C 1 209 ? -1.83100 49.91700 21.23100 1.000 57.82000 304 LEU C O 1
ATOM 4957 N N . PRO C 1 210 ? -1.62500 48.99700 23.26400 1.000 52.48000 305 PRO C N 1
ATOM 4958 C CA . PRO C 1 210 ? -0.24000 48.59700 22.99200 1.000 52.90000 305 PRO C CA 1
ATOM 4959 C C . PRO C 1 210 ? -0.13000 47.27400 22.24700 1.000 59.01000 305 PRO C C 1
ATOM 4960 O O . PRO C 1 210 ? -0.95900 46.36800 22.37200 1.000 52.66000 305 PRO C O 1
ATOM 4964 N N . SER C 1 211 ? 0.94900 47.16200 21.48800 1.000 56.21000 306 SER C N 1
ATOM 4965 C CA . SER C 1 211 ? 1.23600 45.93200 20.78200 1.000 40.99000 306 SER C CA 1
ATOM 4966 C C . SER C 1 211 ? 1.92200 44.94600 21.70900 1.000 42.61000 306 SER C C 1
ATOM 4967 O O . SER C 1 211 ? 2.38400 45.29000 22.79600 1.000 46.45000 306 SER C O 1
ATOM 4970 N N . GLN C 1 212 ? 2.00000 43.69500 21.26200 1.000 65.28000 307 GLN C N 1
ATOM 4971 C CA . GLN C 1 212 ? 2.66900 42.68100 22.06600 1.000 49.76000 307 GLN C CA 1
ATOM 4972 C C . GLN C 1 212 ? 4.13100 43.05600 22.23400 1.000 51.56000 307 GLN C C 1
ATOM 4973 O O . GLN C 1 212 ? 4.70900 42.85600 23.30500 1.000 49.15000 307 GLN C O 1
ATOM 4979 N N . LYS C 1 213 ? 4.73800 43.62300 21.18400 1.000 43.11000 308 LYS C N 1
ATOM 4980 C CA . LYS C 1 213 ? 6.12400 44.06300 21.28300 1.000 39.26000 308 LYS C CA 1
ATOM 4981 C C . LYS C 1 213 ? 6.28500 45.14900 22.34800 1.000 47.71000 308 LYS C C 1
ATOM 4982 O O . LYS C 1 213 ? 7.26200 45.15000 23.10700 1.000 49.86000 308 LYS C O 1
ATOM 4984 N N . ALA C 1 214 ? 5.32100 46.05900 22.44800 1.000 50.45000 309 ALA C N 1
ATOM 4985 C CA . ALA C 1 214 ? 5.42200 47.12000 23.44800 1.000 47.20000 309 ALA C CA 1
ATOM 4986 C C . ALA C 1 214 ? 5.24600 46.56500 24.85400 1.000 43.14000 309 ALA C C 1
ATOM 4987 O O . ALA C 1 214 ? 5.88700 47.04200 25.80000 1.000 44.92000 309 ALA C O 1
ATOM 4989 N N . ILE C 1 215 ? 4.36300 45.57800 25.01400 1.000 44.20000 310 ILE C N 1
ATOM 4990 C CA . ILE C 1 215 ? 4.19300 44.92200 26.31100 1.000 50.72000 310 ILE C CA 1
ATOM 4991 C C . ILE C 1 215 ? 5.48400 44.21500 26.71500 1.000 40.82000 310 ILE C C 1
ATOM 4992 O O . ILE C 1 215 ? 5.96400 44.32900 27.85600 1.000 46.17000 310 ILE C O 1
ATOM 4997 N N . GLU C 1 216 ? 6.06800 43.46800 25.78200 1.000 42.63000 311 GLU C N 1
ATOM 4998 C CA . GLU C 1 216 ? 7.32400 42.79600 26.07900 1.000 56.79000 311 GLU C CA 1
ATOM 4999 C C . GLU C 1 216 ? 8.40000 43.79700 26.46000 1.000 43.77000 311 GLU C C 1
ATOM 5000 O O . GLU C 1 216 ? 9.13000 43.58300 27.43500 1.000 43.48000 311 GLU C O 1
ATOM 5006 N N . ALA C 1 217 ? 8.49000 44.91300 25.72900 1.000 42.08000 312 ALA C N 1
ATOM 5007 C CA . ALA C 1 217 ? 9.48200 45.93600 26.06200 1.000 49.91000 312 ALA C CA 1
ATOM 5008 C C . ALA C 1 217 ? 9.24200 46.50200 27.45600 1.000 46.79000 312 ALA C C 1
ATOM 5009 O O . ALA C 1 217 ? 10.17800 46.62800 28.25900 1.000 43.41000 312 ALA C O 1
ATOM 5011 N N . ALA C 1 218 ? 7.98100 46.80300 27.77600 1.000 44.49000 313 ALA C N 1
ATOM 5012 C CA . ALA C 1 218 ? 7.63500 47.28400 29.10500 1.000 39.63000 313 ALA C CA 1
ATOM 5013 C C . ALA C 1 218 ? 8.11100 46.33600 30.18800 1.000 38.45000 313 ALA C C 1
ATOM 5014 O O . ALA C 1 218 ? 8.45500 46.78100 31.29000 1.000 40.70000 313 ALA C O 1
ATOM 5016 N N . LEU C 1 219 ? 8.11600 45.03300 29.91400 1.000 43.94000 314 LEU C N 1
ATOM 5017 C CA . LEU C 1 219 ? 8.52100 44.05800 30.92200 1.000 48.30000 314 LEU C CA 1
ATOM 5018 C C . LEU C 1 219 ? 9.98400 43.65200 30.82100 1.000 50.35000 314 LEU C C 1
ATOM 5019 O O . LEU C 1 219 ? 10.43600 42.81300 31.61000 1.000 44.40000 314 LEU C O 1
ATOM 5024 N N . HIS C 1 220 ? 10.74600 44.23300 29.89600 1.000 50.23000 315 HIS C N 1
ATOM 5025 C CA . HIS C 1 220 ? 12.16100 43.89500 29.73000 1.000 51.21000 315 HIS C CA 1
ATOM 5026 C C . HIS C 1 220 ? 12.94900 45.15400 29.40700 1.000 47.37000 315 HIS C C 1
ATOM 5027 O O . HIS C 1 220 ? 13.42500 45.34400 28.28000 1.000 43.34000 315 HIS C O 1
ATOM 5034 N N . PRO C 1 221 ? 13.131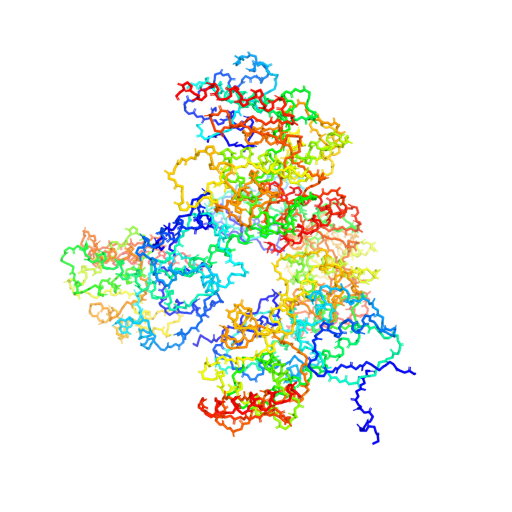00 46.02900 30.39400 1.000 45.83000 316 PRO C N 1
ATOM 5035 C CA . PRO C 1 221 ? 13.89900 47.26200 30.16900 1.000 41.59000 316 PRO C CA 1
ATOM 5036 C C . PRO C 1 221 ? 15.36900 46.97000 29.91600 1.000 37.49000 316 PRO C C 1
ATOM 5037 O O . PRO C 1 221 ? 15.90200 45.93100 30.30600 1.000 54.82000 316 PRO C O 1
ATOM 5041 N N . ASP C 1 222 ? 16.02900 47.92400 29.26600 1.000 48.70000 317 ASP C N 1
ATOM 5042 C CA . ASP C 1 222 ? 17.42900 47.77000 28.89700 1.000 42.73000 317 ASP C CA 1
ATOM 5043 C C . ASP C 1 222 ? 18.34100 48.07600 30.08200 1.000 42.78000 317 ASP C C 1
ATOM 5044 O O . ASP C 1 222 ? 17.94400 48.70200 31.07000 1.000 48.08000 317 ASP C O 1
ATOM 5049 N N . ASP C 1 223 ? 19.59100 47.64400 29.95800 1.000 46.96000 318 ASP C N 1
ATOM 5050 C CA . ASP C 1 223 ? 20.58800 47.81200 31.01000 1.000 54.75000 318 ASP C CA 1
ATOM 5051 C C . ASP C 1 223 ? 21.34600 49.09200 30.69600 1.000 54.08000 318 ASP C C 1
ATOM 5052 O O . ASP C 1 223 ? 22.26400 49.10000 29.87100 1.000 54.00000 318 ASP C O 1
ATOM 5057 N N . SER C 1 224 ? 20.93800 50.18300 31.33800 1.000 46.90000 319 SER C N 1
ATOM 5058 C CA . SER C 1 224 ? 21.51000 51.48800 31.05200 1.000 50.81000 319 SER C CA 1
ATOM 5059 C C . SER C 1 224 ? 21.25600 52.43900 32.21100 1.000 49.39000 319 SER C C 1
ATOM 5060 O O . SER C 1 224 ? 20.48700 52.15600 33.13700 1.000 49.92000 319 SER C O 1
ATOM 5063 N N . ASN C 1 225 ? 21.92200 53.58300 32.13600 1.000 41.06000 320 ASN C N 1
ATOM 5064 C CA . ASN C 1 225 ? 21.74100 54.66600 33.09000 1.000 55.94000 320 ASN C CA 1
ATOM 5065 C C . ASN C 1 225 ? 20.89500 55.79800 32.53200 1.000 51.43000 320 ASN C C 1
ATOM 5066 O O . ASN C 1 225 ? 20.64000 56.76500 33.25100 1.000 57.73000 320 ASN C O 1
ATOM 5071 N N . ASN C 1 226 ? 20.45700 55.70400 31.27900 1.000 40.83000 321 ASN C N 1
ATOM 5072 C CA . ASN C 1 226 ? 19.75900 56.81400 30.65500 1.000 36.42000 321 ASN C CA 1
ATOM 5073 C C . ASN C 1 226 ? 18.36700 56.97600 31.24800 1.000 41.99000 321 ASN C C 1
ATOM 5074 O O . ASN C 1 226 ? 17.60900 56.01300 31.34900 1.000 52.95000 321 ASN C O 1
ATOM 5079 N N . ILE C 1 227 ? 18.02700 58.20600 31.62500 1.000 47.14000 322 ILE C N 1
ATOM 5080 C CA . ILE C 1 227 ? 16.71100 58.52600 32.16900 1.000 45.46000 322 ILE C CA 1
ATOM 5081 C C . ILE C 1 227 ? 16.11600 59.71400 31.42500 1.000 45.62000 322 ILE C C 1
ATOM 5082 O O . ILE C 1 227 ? 15.08500 60.26800 31.83300 1.000 36.07000 322 ILE C O 1
ATOM 5087 N N . TYR C 1 228 ? 16.76700 60.11100 30.33500 1.000 34.43000 323 TYR C N 1
ATOM 5088 C CA . TYR C 1 228 ? 16.28700 61.18500 29.48400 1.000 52.65000 323 TYR C CA 1
ATOM 5089 C C . TYR C 1 228 ? 16.37900 60.72700 28.04300 1.000 42.92000 323 TYR C C 1
ATOM 5090 O O . TYR C 1 228 ? 17.26500 59.94700 27.69900 1.000 49.11000 323 TYR C O 1
ATOM 5099 N N . PHE C 1 229 ? 15.49800 61.24500 27.19100 1.000 40.22000 324 PHE C N 1
ATOM 5100 C CA . PHE C 1 229 ? 15.67200 61.04600 25.75900 1.000 47.81000 324 PHE C CA 1
ATOM 5101 C C . PHE C 1 229 ? 14.87600 62.09000 24.98900 1.000 60.03000 324 PHE C C 1
ATOM 5102 O O . PHE C 1 229 ? 13.87100 62.61500 25.47900 1.000 54.49000 324 PHE C O 1
ATOM 5110 N N . VAL C 1 230 ? 15.33700 62.36600 23.77200 1.000 65.18000 325 VAL C N 1
ATOM 5111 C CA . VAL C 1 230 ? 14.66700 63.31600 22.88800 1.000 57.25000 325 VAL C CA 1
ATOM 5112 C C . VAL C 1 230 ? 14.85300 62.88800 21.44200 1.000 62.41000 325 VAL C C 1
ATOM 5113 O O . VAL C 1 230 ? 15.90900 62.38800 21.06200 1.000 75.41000 325 VAL C O 1
ATOM 5117 N N . ALA C 1 231 ? 13.82900 63.11500 20.62600 1.000 68.51000 326 ALA C N 1
ATOM 5118 C CA . ALA C 1 231 ? 13.87500 62.69700 19.23000 1.000 74.25000 326 ALA C CA 1
ATOM 5119 C C . ALA C 1 231 ? 15.01500 63.35900 18.45600 1.000 79.17000 326 ALA C C 1
ATOM 5120 O O . ALA C 1 231 ? 15.41200 64.49700 18.71800 1.000 69.41000 326 ALA C O 1
ATOM 5122 N N . THR C 1 232 ? 15.55800 62.59600 17.50200 1.000 84.65000 327 THR C N 1
ATOM 5123 C CA . THR C 1 232 ? 16.53300 63.10200 16.54400 1.000 90.13000 327 THR C CA 1
ATOM 5124 C C . THR C 1 232 ? 15.84600 63.77000 15.36000 1.000 91.09000 327 THR C C 1
ATOM 5125 O O . THR C 1 232 ? 16.43800 64.64700 14.71700 1.000 88.94000 327 THR C O 1
ATOM 5129 N N . GLY C 1 233 ? 14.60500 63.37500 15.06200 1.000 83.28000 328 GLY C N 1
ATOM 5130 C CA . GLY C 1 233 ? 13.88600 63.86100 13.90200 1.000 85.98000 328 GLY C CA 1
ATOM 5131 C C . GLY C 1 233 ? 13.76200 62.89400 12.74900 1.000 81.77000 328 GLY C C 1
ATOM 5132 O O . GLY C 1 233 ? 12.96100 63.15100 11.83600 1.000 87.33000 328 GLY C O 1
ATOM 5133 N N . ASN C 1 234 ? 14.51600 61.79900 12.74200 1.000 94.44000 329 ASN C N 1
ATOM 5134 C CA . ASN C 1 234 ? 14.39000 60.78800 11.69800 1.000 102.96000 329 ASN C CA 1
ATOM 5135 C C . ASN C 1 234 ? 13.72000 59.51700 12.20600 1.000 97.31000 329 ASN C C 1
ATOM 5136 O O . ASN C 1 234 ? 13.87700 58.45100 11.60100 1.000 94.10000 329 ASN C O 1
ATOM 5141 N N . GLY C 1 235 ? 12.96000 59.61700 13.29600 1.000 97.51000 330 GLY C N 1
ATOM 5142 C CA . GLY C 1 235 ? 12.28200 58.49300 13.89000 1.000 92.31000 330 GLY C CA 1
ATOM 5143 C C . GLY C 1 235 ? 12.93800 57.94900 15.14000 1.000 87.60000 330 GLY C C 1
ATOM 5144 O O . GLY C 1 235 ? 12.28600 57.21100 15.88700 1.000 83.34000 330 GLY C O 1
ATOM 5145 N N . GLY C 1 236 ? 14.20100 58.28800 15.39200 1.000 95.06000 331 GLY C N 1
ATOM 5146 C CA . GLY C 1 236 ? 14.90200 57.81500 16.56200 1.000 82.43000 331 GLY C CA 1
ATOM 5147 C C . GLY C 1 236 ? 15.06900 58.90400 17.61000 1.000 70.27000 331 GLY C C 1
ATOM 5148 O O . GLY C 1 236 ? 14.58800 60.02500 17.47300 1.000 78.95000 331 GLY C O 1
ATOM 5149 N N . HIS C 1 237 ? 15.78300 58.54700 18.67500 1.000 55.93000 332 HIS C N 1
ATOM 5150 C CA . HIS C 1 237 ? 16.00300 59.47500 19.76900 1.000 63.41000 332 HIS C CA 1
ATOM 5151 C C . HIS C 1 237 ? 17.44700 59.37800 20.25300 1.000 67.63000 332 HIS C C 1
ATOM 5152 O O . HIS C 1 237 ? 18.15000 58.39200 20.00500 1.000 69.40000 332 HIS C O 1
ATOM 5159 N N . LYS C 1 238 ? 17.87100 60.41400 20.96400 1.000 59.11000 333 LYS C N 1
ATOM 5160 C CA . LYS C 1 238 ? 19.12700 60.41600 21.69200 1.000 57.81000 333 LYS C CA 1
ATOM 5161 C C . LYS C 1 238 ? 18.80300 60.23000 23.16800 1.000 58.76000 333 LYS C C 1
ATOM 5162 O O . LYS C 1 238 ? 18.00900 60.99100 23.73800 1.000 54.88000 333 LYS C O 1
ATOM 5164 N N . PHE C 1 239 ? 19.41600 59.21000 23.77200 1.000 55.17000 334 PHE C N 1
ATOM 5165 C CA . PHE C 1 239 ? 19.16700 58.80400 25.14900 1.000 47.00000 334 PHE C CA 1
ATOM 5166 C C . PHE C 1 239 ? 20.35200 59.23600 25.99800 1.000 39.85000 334 PHE C C 1
ATOM 5167 O O . PHE C 1 239 ? 21.48900 59.23100 25.52600 1.000 46.85000 334 PHE C O 1
ATOM 5175 N N . THR C 1 240 ? 20.07900 59.64000 27.23800 1.000 34.87000 335 THR C N 1
ATOM 5176 C CA . THR C 1 240 ? 21.09500 60.21700 28.09500 1.000 41.44000 335 THR C CA 1
ATOM 5177 C C . THR C 1 240 ? 20.78400 59.90100 29.54800 1.000 45.92000 335 THR C C 1
ATOM 5178 O O . THR C 1 240 ? 19.63100 59.64300 29.91200 1.000 46.23000 335 THR C O 1
ATOM 5182 N N . ALA C 1 241 ? 21.81500 60.03600 30.39100 1.000 46.68000 336 ALA C N 1
ATOM 5183 C CA . ALA C 1 241 ? 21.70700 59.78900 31.81700 1.000 53.53000 336 ALA C CA 1
ATOM 5184 C C . ALA C 1 241 ? 21.84800 61.02000 32.70000 1.000 57.79000 336 ALA C C 1
ATOM 5185 O O . ALA C 1 241 ? 21.68600 60.88500 33.92000 1.000 56.67000 336 ALA C O 1
ATOM 5187 N N . ASP C 1 242 ? 22.16400 62.20000 32.15100 1.000 49.08000 337 ASP C N 1
ATOM 5188 C CA . ASP C 1 242 ? 22.30600 63.39100 32.98700 1.000 67.23000 337 ASP C CA 1
ATOM 5189 C C . ASP C 1 242 ? 21.64100 64.58300 32.31800 1.000 66.95000 337 ASP C C 1
ATOM 5190 O O . ASP C 1 242 ? 21.59300 64.68100 31.08700 1.000 70.62000 337 ASP C O 1
ATOM 5195 N N . LEU C 1 243 ? 21.18100 65.51900 33.15200 1.000 67.63000 338 LEU C N 1
ATOM 5196 C CA . LEU C 1 243 ? 20.32100 66.60300 32.67800 1.000 68.30000 338 LEU C CA 1
ATOM 5197 C C . LEU C 1 243 ? 21.07700 67.58600 31.79100 1.000 63.87000 338 LEU C C 1
ATOM 5198 O O . LEU C 1 243 ? 20.49100 68.16200 30.86300 1.000 61.43000 338 LEU C O 1
ATOM 5203 N N . GLN C 1 244 ? 22.37300 67.77900 32.03300 1.000 72.18000 339 GLN C N 1
ATOM 5204 C CA . GLN C 1 244 ? 23.12500 68.69200 31.18600 1.000 68.40000 339 GLN C CA 1
ATOM 5205 C C . GLN C 1 244 ? 23.24500 68.12800 29.77600 1.000 76.31000 339 GLN C C 1
ATOM 5206 O O . GLN C 1 244 ? 23.03300 68.84400 28.78600 1.000 59.94000 339 GLN C O 1
ATOM 5208 N N . ALA C 1 245 ? 23.56300 66.83500 29.67000 1.000 83.53000 340 ALA C N 1
ATOM 5209 C CA . ALA C 1 245 ? 23.61400 66.18000 28.37000 1.000 79.14000 340 ALA C CA 1
ATOM 5210 C C . ALA C 1 245 ? 22.24000 66.12600 27.71700 1.000 72.93000 340 ALA C C 1
ATOM 5211 O O . ALA C 1 245 ? 22.11100 66.34700 26.49900 1.000 70.91000 340 ALA C O 1
ATOM 5213 N N . HIS C 1 246 ? 21.18800 65.86600 28.50100 1.000 66.85000 341 HIS C N 1
ATOM 5214 C CA . HIS C 1 246 ? 19.85600 65.87700 27.89600 1.000 63.66000 341 HIS C CA 1
ATOM 5215 C C . HIS C 1 246 ? 19.56500 67.23000 27.25300 1.000 83.11000 341 HIS C C 1
ATOM 5216 O O . HIS C 1 246 ? 19.09000 67.31400 26.10400 1.000 77.35000 341 HIS C O 1
ATOM 5223 N N . ASN C 1 247 ? 19.86500 68.30400 28.00300 1.000 79.25000 342 ASN C N 1
ATOM 5224 C CA . ASN C 1 247 ? 19.55500 69.66400 27.58000 1.000 68.19000 342 ASN C CA 1
ATOM 5225 C C . ASN C 1 247 ? 20.39000 70.06500 26.37700 1.000 70.01000 342 ASN C C 1
ATOM 5226 O O . ASN C 1 247 ? 19.87400 70.73100 25.46600 1.000 72.06000 342 ASN C O 1
ATOM 5231 N N . GLN C 1 248 ? 21.66100 69.61900 26.33200 1.000 70.26000 343 GLN C N 1
ATOM 5232 C CA . GLN C 1 248 ? 22.45600 69.79800 25.12300 1.000 74.24000 343 GLN C CA 1
ATOM 5233 C C . GLN C 1 248 ? 21.71400 69.20400 23.92500 1.000 89.07000 343 GLN C C 1
ATOM 5234 O O . GLN C 1 248 ? 21.46900 69.89700 22.92700 1.000 82.21000 343 GLN C O 1
ATOM 5236 N N . ALA C 1 249 ? 21.24200 67.96200 24.07000 1.000 97.57000 344 ALA C N 1
ATOM 5237 C CA . ALA C 1 249 ? 20.64900 67.26300 22.93900 1.000 84.46000 344 ALA C CA 1
ATOM 5238 C C . ALA C 1 249 ? 19.34700 67.89900 22.52300 1.000 83.40000 344 ALA C C 1
ATOM 5239 O O . ALA C 1 249 ? 19.06200 68.01600 21.32700 1.000 82.77000 344 ALA C O 1
ATOM 5241 N N . VAL C 1 250 ? 18.53400 68.29300 23.49900 1.000 84.59000 345 VAL C N 1
ATOM 5242 C CA . VAL C 1 250 ? 17.24300 68.90700 23.19400 1.000 86.65000 345 VAL C CA 1
ATOM 5243 C C . VAL C 1 250 ? 17.40000 70.26500 22.51500 1.000 86.38000 345 VAL C C 1
ATOM 5244 O O . VAL C 1 250 ? 16.70300 70.54900 21.55400 1.000 86.03000 345 VAL C O 1
ATOM 5248 N N . GLN C 1 251 ? 18.26500 71.13700 23.00500 1.000 87.74000 346 GLN C N 1
ATOM 5249 C CA . GLN C 1 251 ? 18.46100 72.40300 22.30400 1.000 100.02000 346 GLN C CA 1
ATOM 5250 C C . GLN C 1 251 ? 18.93000 72.14800 20.87700 1.000 92.53000 346 GLN C C 1
ATOM 5251 O O . GLN C 1 251 ? 18.48800 72.80900 19.91500 1.000 93.16000 346 GLN C O 1
ATOM 5257 N N . GLU C 1 252 ? 19.79300 71.14400 20.71700 1.000 94.60000 347 GLU C N 1
ATOM 5258 C CA . GLU C 1 252 ? 20.22200 70.76800 19.37600 1.000 94.73000 347 GLU C CA 1
ATOM 5259 C C . GLU C 1 252 ? 19.02900 70.36300 18.50600 1.000 91.99000 347 GLU C C 1
ATOM 5260 O O . GLU C 1 252 ? 18.87300 70.85300 17.38000 1.000 83.94000 347 GLU C O 1
ATOM 5266 N N . TYR C 1 253 ? 18.14000 69.51700 19.03100 1.000 91.24000 348 TYR C N 1
ATOM 5267 C CA . TYR C 1 253 ? 17.00600 69.08300 18.21500 1.000 95.03000 348 TYR C CA 1
ATOM 5268 C C . TYR C 1 253 ? 16.04600 70.23100 17.93900 1.000 93.83000 348 TYR C C 1
ATOM 5269 O O . TYR C 1 253 ? 15.41400 70.27700 16.88000 1.000 86.22000 348 TYR C O 1
ATOM 5278 N N . LEU C 1 254 ? 15.84900 71.11300 18.91600 1.000 90.82000 349 LEU C N 1
ATOM 5279 C CA . LEU C 1 254 ? 14.98000 72.26100 18.69900 1.000 86.73000 349 LEU C CA 1
ATOM 5280 C C . LEU C 1 254 ? 15.51500 73.08100 17.54600 1.000 95.29000 349 LEU C C 1
ATOM 5281 O O . LEU C 1 254 ? 14.75900 73.47100 16.64400 1.000 92.07000 349 LEU C O 1
ATOM 5283 N N . SER C 1 255 ? 16.83900 73.28800 17.52300 1.000 91.13000 350 SER C N 1
ATOM 5284 C CA . SER C 1 255 ? 17.44500 74.03200 16.42800 1.000 83.27000 350 SER C CA 1
ATOM 5285 C C . SER C 1 255 ? 17.23000 73.32700 15.09200 1.000 95.50000 350 SER C C 1
ATOM 5286 O O . SER C 1 255 ? 16.90800 73.97300 14.08900 1.000 108.26000 350 SER C O 1
ATOM 5289 N N . VAL C 1 256 ? 17.43300 72.01000 15.04200 1.000 94.15000 351 VAL C N 1
ATOM 5290 C CA . VAL C 1 256 ? 17.31100 71.31600 13.76200 1.000 97.99000 351 VAL C CA 1
ATOM 5291 C C . VAL C 1 256 ? 15.86300 71.33600 13.27400 1.000 90.43000 351 VAL C C 1
ATOM 5292 O O . VAL C 1 256 ? 15.59000 71.63600 12.10700 1.000 79.18000 351 VAL C O 1
ATOM 5296 N N . LEU C 1 257 ? 14.91100 71.06200 14.17400 1.000 98.44000 352 LEU C N 1
ATOM 5297 C CA . LEU C 1 257 ? 13.51400 70.91400 13.76700 1.000 104.65000 352 LEU C CA 1
ATOM 5298 C C . LEU C 1 257 ? 12.86300 72.24600 13.41300 1.000 105.13000 352 LEU C C 1
ATOM 5299 O O . LEU C 1 257 ? 11.94700 72.28100 12.57800 1.000 100.75000 352 LEU C O 1
ATOM 5301 N N . ARG C 1 258 ? 13.29200 73.34200 14.05000 1.000 109.86000 353 ARG C N 1
ATOM 5302 C CA . ARG C 1 258 ? 12.75000 74.65600 13.70800 1.000 100.11000 353 ARG C CA 1
ATOM 5303 C C . ARG C 1 258 ? 12.98300 75.00400 12.23900 1.000 105.22000 353 ARG C C 1
ATOM 5304 O O . ARG C 1 258 ? 12.08900 75.54200 11.57400 1.000 106.71000 353 ARG C O 1
ATOM 5306 N N . SER C 1 259 ? 14.17800 74.71000 11.71300 1.000 114.73000 354 SER C N 1
ATOM 5307 C CA . SER C 1 259 ? 14.50700 75.11800 10.34900 1.000 118.81000 354 SER C CA 1
ATOM 5308 C C . SER C 1 259 ? 13.56000 74.51400 9.30900 1.000 116.36000 354 SER C C 1
ATOM 5309 O O . SER C 1 259 ? 13.11800 75.21300 8.38700 1.000 112.58000 354 SER C O 1
ATOM 5312 N N . LYS C 1 260 ? 13.24300 73.22700 9.42400 1.000 101.00000 355 LYS C N 1
ATOM 5313 C CA . LYS C 1 260 ? 12.34200 72.59800 8.45700 1.000 100.10000 355 LYS C CA 1
ATOM 5314 C C . LYS C 1 260 ? 10.92000 73.13700 8.62900 1.000 107.22000 355 LYS C C 1
ATOM 5315 O O . LYS C 1 260 ? 10.30200 72.95200 9.67800 1.000 107.02000 355 LYS C O 1
ATOM 5317 N N . MET D 1 24 ? -5.82900 26.94600 -1.64600 1.000 90.26000 119 MET D N 1
ATOM 5318 C CA . MET D 1 24 ? -7.02700 27.18400 -0.85000 1.000 94.24000 119 MET D CA 1
ATOM 5319 C C . MET D 1 24 ? -7.84800 25.90900 -0.72800 1.000 100.06000 119 MET D C 1
ATOM 5320 O O . MET D 1 24 ? -9.05400 25.91700 -0.97300 1.000 102.13000 119 MET D O 1
ATOM 5325 N N . LEU D 1 25 ? -7.18100 24.80800 -0.37300 1.000 120.46000 120 LEU D N 1
ATOM 5326 C CA . LEU D 1 25 ? -7.87000 23.56400 -0.04900 1.000 86.85000 120 LEU D CA 1
ATOM 5327 C C . LEU D 1 25 ? -9.01400 23.88200 0.90600 1.000 83.33000 120 LEU D C 1
ATOM 5328 O O . LEU D 1 25 ? -8.77400 24.25800 2.05400 1.000 87.57000 120 LEU D O 1
ATOM 5333 N N . SER D 1 26 ? -10.25100 23.75700 0.44100 1.000 83.86000 121 SER D N 1
ATOM 5334 C CA . SER D 1 26 ? -11.41000 24.16000 1.22900 1.000 78.52000 121 SER D CA 1
ATOM 5335 C C . SER D 1 26 ? -11.28200 23.74800 2.68900 1.000 77.49000 121 SER D C 1
ATOM 5336 O O . SER D 1 26 ? -12.27800 23.49900 3.36100 1.000 77.97000 121 SER D O 1
ATOM 5338 N N . ASN D 1 34 ? -8.28700 19.32300 11.69900 1.000 96.64000 129 ASN D N 1
ATOM 5339 C CA . ASN D 1 34 ? -8.84100 18.01300 11.37400 1.000 97.31000 129 ASN D CA 1
ATOM 5340 C C . ASN D 1 34 ? -9.22100 17.90700 9.89900 1.000 101.69000 129 ASN D C 1
ATOM 5341 O O . ASN D 1 34 ? -10.06400 18.65600 9.41900 1.000 102.05000 129 ASN D O 1
ATOM 5346 N N . ARG D 1 35 ? -8.60100 16.96200 9.19100 1.000 112.71000 130 ARG D N 1
ATOM 5347 C CA . ARG D 1 35 ? -8.76100 16.82900 7.74200 1.000 109.64000 130 ARG D CA 1
ATOM 5348 C C . ARG D 1 35 ? -9.98600 15.97300 7.43800 1.000 106.34000 130 ARG D C 1
ATOM 5349 O O . ARG D 1 35 ? -9.95200 14.74500 7.55600 1.000 102.68000 130 ARG D O 1
ATOM 5351 N N . VAL D 1 36 ? -11.07000 16.63000 7.03600 1.000 108.98000 131 VAL D N 1
ATOM 5352 C CA . VAL D 1 36 ? -12.26500 15.95800 6.54300 1.000 99.28000 131 VAL D CA 1
ATOM 5353 C C . VAL D 1 36 ? -12.13500 15.88200 5.02500 1.000 99.48000 131 VAL D C 1
ATOM 5354 O O . VAL D 1 36 ? -12.25300 16.89700 4.33200 1.000 105.39000 131 VAL D O 1
ATOM 5356 N N . LEU D 1 37 ? -11.87600 14.68400 4.50400 1.000 91.84000 132 LEU D N 1
ATOM 5357 C CA . LEU D 1 37 ? -11.66900 14.48300 3.07700 1.000 83.67000 132 LEU D CA 1
ATOM 5358 C C . LEU D 1 37 ? -12.77200 13.60200 2.51700 1.000 81.84000 132 LEU D C 1
ATOM 5359 O O . LEU D 1 37 ? -12.99700 12.49300 3.01100 1.000 91.69000 132 LEU D O 1
ATOM 5364 N N . VAL D 1 38 ? -13.41700 14.08400 1.45800 1.000 86.94000 133 VAL D N 1
ATOM 5365 C CA . VAL D 1 38 ? -14.45900 13.36500 0.73100 1.000 80.60000 133 VAL D CA 1
ATOM 5366 C C . VAL D 1 38 ? -13.92500 13.13300 -0.67200 1.000 71.62000 133 VAL D C 1
ATOM 5367 O O . VAL D 1 38 ? -13.62000 14.09400 -1.39100 1.000 75.39000 133 VAL D O 1
ATOM 5371 N N . ILE D 1 39 ? -13.77900 11.87600 -1.04500 1.000 75.77000 134 ILE D N 1
ATOM 5372 C CA . ILE D 1 39 ? -13.08000 11.50400 -2.27000 1.000 82.73000 134 ILE D CA 1
ATOM 5373 C C . ILE D 1 39 ? -14.06400 11.37200 -3.42400 1.000 81.53000 134 ILE D C 1
ATOM 5374 O O . ILE D 1 39 ? -15.19700 10.90600 -3.24900 1.000 71.54000 134 ILE D O 1
ATOM 5379 N N . GLU D 1 40 ? -13.62400 11.78600 -4.61400 1.000 80.03000 135 GLU D N 1
ATOM 5380 C CA . GLU D 1 40 ? -14.47300 11.69600 -5.79200 1.000 78.77000 135 GLU D CA 1
ATOM 5381 C C . GLU D 1 40 ? -14.79900 10.23200 -6.07700 1.000 78.37000 135 GLU D C 1
ATOM 5382 O O . GLU D 1 40 ? -13.93600 9.35200 -5.99700 1.000 86.90000 135 GLU D O 1
ATOM 5388 N N . GLY D 1 41 ? -16.05800 9.97300 -6.40500 1.000 72.23000 136 GLY D N 1
ATOM 5389 C CA . GLY D 1 41 ? -16.51200 8.63200 -6.67000 1.000 79.18000 136 GLY D CA 1
ATOM 5390 C C . GLY D 1 41 ? -17.01400 7.88400 -5.45600 1.000 73.65000 136 GLY D C 1
ATOM 5391 O O . GLY D 1 41 ? -17.54000 6.77400 -5.60900 1.000 74.10000 136 GLY D O 1
ATOM 5392 N N . THR D 1 42 ? -16.83900 8.43400 -4.25700 1.000 71.83000 137 THR D N 1
ATOM 5393 C CA . THR D 1 42 ? -17.37000 7.80900 -3.05600 1.000 76.45000 137 THR D CA 1
ATOM 5394 C C . THR D 1 42 ? -18.86000 8.11300 -2.94000 1.000 82.37000 137 THR D C 1
ATOM 5395 O O . THR D 1 42 ? -19.36100 9.12700 -3.44300 1.000 64.95000 137 THR D O 1
ATOM 5399 N N . THR D 1 43 ? -19.56000 7.23500 -2.24000 1.000 78.57000 138 THR D N 1
ATOM 5400 C CA . THR D 1 43 ? -20.98900 7.38600 -2.04800 1.000 73.84000 138 THR D CA 1
ATOM 5401 C C . THR D 1 43 ? -21.30800 8.30600 -0.87400 1.000 73.94000 138 THR D C 1
ATOM 5402 O O . THR D 1 43 ? -20.48500 8.56400 0.01000 1.000 74.18000 138 THR D O 1
ATOM 5406 N N . PHE D 1 44 ? -22.53500 8.81800 -0.89500 1.000 62.79000 139 PHE D N 1
ATOM 5407 C CA . PHE D 1 44 ? -23.06100 9.53200 0.25600 1.000 66.12000 139 PHE D CA 1
ATOM 5408 C C . PHE D 1 44 ? -23.02500 8.67500 1.50800 1.000 78.27000 139 PHE D C 1
ATOM 5409 O O . PHE D 1 44 ? -22.58500 9.13300 2.56700 1.000 78.64000 139 PHE D O 1
ATOM 5417 N N . LYS D 1 45 ? -23.52000 7.43400 1.41400 1.000 82.85000 140 LYS D N 1
ATOM 5418 C CA . LYS D 1 45 ? -23.54400 6.56900 2.59000 1.000 72.03000 140 LYS D CA 1
ATOM 5419 C C . LYS D 1 45 ? -22.14800 6.42500 3.17600 1.000 70.02000 140 LYS D C 1
ATOM 5420 O O . LYS D 1 45 ? -21.96900 6.47300 4.39800 1.000 82.39000 140 LYS D O 1
ATOM 5422 N N . GLN D 1 46 ? -21.14200 6.25700 2.32000 1.000 61.35000 141 GLN D N 1
ATOM 5423 C CA . GLN D 1 46 ? -19.76600 6.22000 2.80600 1.000 74.01000 141 GLN D CA 1
ATOM 5424 C C . GLN D 1 46 ? -19.41600 7.49700 3.56600 1.000 77.13000 141 GLN D C 1
ATOM 5425 O O . GLN D 1 46 ? -18.77000 7.44800 4.62200 1.000 78.52000 141 GLN D O 1
ATOM 5431 N N . LEU D 1 47 ? -19.84300 8.65300 3.05000 1.000 83.33000 142 LEU D N 1
ATOM 5432 C CA . LEU D 1 47 ? -19.53800 9.91700 3.71600 1.000 86.42000 142 LEU D CA 1
ATOM 5433 C C . LEU D 1 47 ? -20.23700 10.02400 5.06600 1.000 84.02000 142 LEU D C 1
ATOM 5434 O O . LEU D 1 47 ? -19.64300 10.49800 6.04500 1.000 85.24000 142 LEU D O 1
ATOM 5439 N N . ILE D 1 48 ? -21.49400 9.58500 5.14600 1.000 74.90000 143 ILE D N 1
ATOM 5440 C CA . ILE D 1 48 ? -22.18400 9.62600 6.43000 1.000 76.54000 143 ILE D CA 1
ATOM 5441 C C . ILE D 1 48 ? -21.46100 8.73200 7.42700 1.000 81.57000 143 ILE D C 1
ATOM 5442 O O . ILE D 1 48 ? -21.30900 9.09000 8.59700 1.000 91.66000 143 ILE D O 1
ATOM 5447 N N . THR D 1 49 ? -21.02000 7.54300 6.98900 1.000 78.75000 144 THR D N 1
ATOM 5448 C CA . THR D 1 49 ? -20.34400 6.64500 7.92300 1.000 90.47000 144 THR D CA 1
ATOM 5449 C C . THR D 1 49 ? -19.02900 7.25600 8.38200 1.000 88.84000 144 THR D C 1
ATOM 5450 O O . THR D 1 49 ? -18.63700 7.11000 9.54700 1.000 94.79000 144 THR D O 1
ATOM 5454 N N . ALA D 1 50 ? -18.33800 7.95700 7.47700 1.000 80.32000 145 ALA D N 1
ATOM 5455 C CA . ALA D 1 50 ? -17.06000 8.56600 7.83100 1.000 87.26000 145 ALA D CA 1
ATOM 5456 C C . ALA D 1 50 ? -17.24600 9.75000 8.77100 1.000 90.69000 145 ALA D C 1
ATOM 5457 O O . ALA D 1 50 ? -16.33700 10.07600 9.54300 1.000 85.11000 145 ALA D O 1
ATOM 5459 N N . LEU D 1 51 ? -18.40300 10.41300 8.71100 1.000 89.52000 146 LEU D N 1
ATOM 5460 C CA . LEU D 1 51 ? -18.71100 11.43800 9.70500 1.000 90.41000 146 LEU D CA 1
ATOM 5461 C C . LEU D 1 51 ? -19.13100 10.81800 11.03600 1.000 99.32000 146 LEU D C 1
ATOM 5462 O O . LEU D 1 51 ? -18.77100 11.33000 12.10400 1.000 98.20000 146 LEU D O 1
ATOM 5467 N N . LYS D 1 52 ? -19.89900 9.72100 10.98400 1.000 99.75000 147 LYS D N 1
ATOM 5468 C CA . LYS D 1 52 ? -20.29300 8.97800 12.17500 1.000 106.18000 147 LYS D CA 1
ATOM 5469 C C . LYS D 1 52 ? -19.11800 8.24200 12.79700 1.000 107.49000 147 LYS D C 1
ATOM 5470 O O . LYS D 1 52 ? -19.16300 7.91800 13.98900 1.000 112.74000 147 LYS D O 1
ATOM 5472 N N . ASN D 1 53 ? -18.06500 7.98400 12.02200 1.000 100.72000 148 ASN D N 1
ATOM 5473 C CA . ASN D 1 53 ? -16.86500 7.33800 12.53000 1.000 93.38000 148 ASN D CA 1
ATOM 5474 C C . ASN D 1 53 ? -15.80400 8.35400 12.90900 1.000 93.88000 148 ASN D C 1
ATOM 5475 O O . ASN D 1 53 ? -14.61400 8.01900 12.95400 1.000 97.06000 148 ASN D O 1
ATOM 5477 N N . ASP D 1 54 ? -16.20900 9.58900 13.17800 1.000 99.72000 149 ASP D N 1
ATOM 5478 C CA . ASP D 1 54 ? -15.28200 10.63600 13.56500 1.000 107.69000 149 ASP D CA 1
ATOM 5479 C C . ASP D 1 54 ? -15.50600 11.09100 14.99800 1.000 108.73000 149 ASP D C 1
ATOM 5480 O O . ASP D 1 54 ? -16.63500 11.41200 15.39300 1.000 93.44000 149 ASP D O 1
ATOM 5482 N N . LYS D 1 55 ? -14.41200 11.11000 15.76600 1.000 106.54000 150 LYS D N 1
ATOM 5483 C CA . LYS D 1 55 ? -14.42600 11.74400 17.07500 1.000 106.17000 150 LYS D CA 1
ATOM 5484 C C . LYS D 1 55 ? -14.58300 13.24600 16.90800 1.000 109.47000 150 LYS D C 1
ATOM 5485 O O . LYS D 1 55 ? -15.31600 13.89500 17.66300 1.000 96.08000 150 LYS D O 1
ATOM 5487 N N . ASN D 1 56 ? -13.91600 13.80700 15.89400 1.000 105.79000 151 ASN D N 1
ATOM 5488 C CA . ASN D 1 56 ? -13.82300 15.25300 15.75600 1.000 108.46000 151 ASN D CA 1
ATOM 5489 C C . ASN D 1 56 ? -15.13500 15.90000 15.33200 1.000 113.80000 151 ASN D C 1
ATOM 5490 O O . ASN D 1 56 ? -15.31000 17.10600 15.54500 1.000 112.64000 151 ASN D O 1
ATOM 5492 N N . VAL D 1 57 ? -16.04400 15.15100 14.71300 1.000 106.68000 152 VAL D N 1
ATOM 5493 C CA . VAL D 1 57 ? -17.33400 15.67900 14.28100 1.000 106.07000 152 VAL D CA 1
ATOM 5494 C C . VAL D 1 57 ? -18.41600 15.12800 15.20000 1.000 110.01000 152 VAL D C 1
ATOM 5495 O O . VAL D 1 57 ? -18.53700 13.90600 15.35800 1.000 113.79000 152 VAL D O 1
ATOM 5497 N N . LYS D 1 58 ? -19.21800 16.02400 15.78200 1.000 111.73000 153 LYS D N 1
ATOM 5498 C CA . LYS D 1 58 ? -20.29500 15.61400 16.68000 1.000 118.79000 153 LYS D CA 1
ATOM 5499 C C . LYS D 1 58 ? -21.54400 15.24300 15.88400 1.000 112.70000 153 LYS D C 1
ATOM 5500 O O . LYS D 1 58 ? -21.91600 15.92700 14.92600 1.000 107.07000 153 LYS D O 1
ATOM 5502 N N . ASN D 1 59 ? -22.22400 14.18600 16.33700 1.000 108.11000 154 ASN D N 1
ATOM 5503 C CA . ASN D 1 59 ? -23.31800 13.54200 15.61000 1.000 106.02000 154 ASN D CA 1
ATOM 5504 C C . ASN D 1 59 ? -24.69600 13.98900 16.08000 1.000 104.01000 154 ASN D C 1
ATOM 5505 O O . ASN D 1 59 ? -25.10500 13.66000 17.19700 1.000 114.08000 154 ASN D O 1
ATOM 5510 N N . THR D 1 60 ? -25.41400 14.73500 15.24600 1.000 95.84000 155 THR D N 1
ATOM 5511 C CA . THR D 1 60 ? -26.80100 15.07500 15.55500 1.000 107.28000 155 THR D CA 1
ATOM 5512 C C . THR D 1 60 ? -27.83200 14.32700 14.71200 1.000 113.95000 155 THR D C 1
ATOM 5513 O O . THR D 1 60 ? -28.82000 13.83100 15.26100 1.000 118.92000 155 THR D O 1
ATOM 5517 N N . ILE D 1 61 ? -27.63400 14.19300 13.39800 1.000 108.00000 156 ILE D N 1
ATOM 5518 C CA . ILE D 1 61 ? -28.69900 13.66100 12.54600 1.000 114.79000 156 ILE D CA 1
ATOM 5519 C C . ILE D 1 61 ? -28.17400 12.60800 11.57700 1.000 111.08000 156 ILE D C 1
ATOM 5520 O O . ILE D 1 61 ? -28.85400 12.23500 10.61200 1.000 108.96000 156 ILE D O 1
ATOM 5522 N N . LEU D 1 62 ? -27.00600 12.04500 11.87900 1.000 103.03000 157 LEU D N 1
ATOM 5523 C CA . LEU D 1 62 ? -26.39000 11.11100 10.95000 1.000 96.45000 157 LEU D CA 1
ATOM 5524 C C . LEU D 1 62 ? -27.14900 9.79700 10.90100 1.000 98.83000 157 LEU D C 1
ATOM 5525 O O . LEU D 1 62 ? -27.09900 9.11000 9.87800 1.000 100.10000 157 LEU D O 1
ATOM 5530 N N . ASP D 1 63 ? -27.86500 9.44800 11.96700 1.000 102.28000 158 ASP D N 1
ATOM 5531 C CA . ASP D 1 63 ? -28.63000 8.21500 12.01900 1.000 96.17000 158 ASP D CA 1
ATOM 5532 C C . ASP D 1 63 ? -30.09100 8.44700 11.67300 1.000 95.28000 158 ASP D C 1
ATOM 5533 O O . ASP D 1 63 ? -30.91700 7.56400 11.90400 1.000 102.89000 158 ASP D O 1
ATOM 5538 N N . LEU D 1 64 ? -30.42600 9.61300 11.11300 1.000 101.27000 159 LEU D N 1
ATOM 5539 C CA . LEU D 1 64 ? -31.78000 9.85700 10.64800 1.000 111.80000 159 LEU D CA 1
ATOM 5540 C C . LEU D 1 64 ? -31.96200 9.16900 9.29500 1.000 108.45000 159 LEU D C 1
ATOM 5541 O O . LEU D 1 64 ? -30.98800 8.96600 8.56600 1.000 105.80000 159 LEU D O 1
ATOM 5543 N N . PRO D 1 65 ? -33.18700 8.78100 8.94100 1.000 111.59000 160 PRO D N 1
ATOM 5544 C CA . PRO D 1 65 ? -33.43700 8.35000 7.56000 1.000 114.03000 160 PRO D CA 1
ATOM 5545 C C . PRO D 1 65 ? -33.10700 9.47500 6.58700 1.000 111.98000 160 PRO D C 1
ATOM 5546 O O . PRO D 1 65 ? -33.12500 10.66300 6.93000 1.000 106.44000 160 PRO D O 1
ATOM 5550 N N . ASP D 1 66 ? -32.78700 9.08300 5.35200 1.000 112.38000 161 ASP D N 1
ATOM 5551 C CA . ASP D 1 66 ? -32.25800 10.04700 4.39300 1.000 106.73000 161 ASP D CA 1
ATOM 5552 C C . ASP D 1 66 ? -33.29800 11.10700 4.04900 1.000 110.49000 161 ASP D C 1
ATOM 5553 O O . ASP D 1 66 ? -32.95700 12.28400 3.88500 1.000 102.54000 161 ASP D O 1
ATOM 5555 N N . ASP D 1 67 ? -34.57400 10.72200 3.95800 1.000 114.51000 162 ASP D N 1
ATOM 5556 C CA . ASP D 1 67 ? -35.61600 11.71000 3.70100 1.000 106.99000 162 ASP D CA 1
ATOM 5557 C C . ASP D 1 67 ? -35.66100 12.73800 4.82300 1.000 111.21000 162 ASP D C 1
ATOM 5558 O O . ASP D 1 67 ? -35.61300 13.95100 4.57800 1.000 111.04000 162 ASP D O 1
ATOM 5560 N N . GLN D 1 68 ? -35.71300 12.26400 6.07300 1.000 119.83000 163 GLN D N 1
ATOM 5561 C CA . GLN D 1 68 ? -35.75300 13.17000 7.21800 1.000 117.08000 163 GLN D CA 1
ATOM 5562 C C . GLN D 1 68 ? -34.46300 13.96400 7.39800 1.000 105.65000 163 GLN D C 1
ATOM 5563 O O . GLN D 1 68 ? -34.51500 15.11300 7.84000 1.000 108.55000 163 GLN D O 1
ATOM 5569 N N . LEU D 1 69 ? -33.30100 13.40600 7.05400 1.000 96.84000 164 LEU D N 1
ATOM 5570 C CA . LEU D 1 69 ? -32.08200 14.19500 7.20400 1.000 100.45000 164 LEU D CA 1
ATOM 5571 C C . LEU D 1 69 ? -32.01200 15.28400 6.13700 1.000 101.46000 164 LEU D C 1
ATOM 5572 O O . LEU D 1 69 ? -31.59800 16.41700 6.42000 1.000 96.83000 164 LEU D O 1
ATOM 5577 N N . MET D 1 70 ? -32.41100 14.96300 4.90400 1.000 97.25000 165 MET D N 1
ATOM 5578 C CA . MET D 1 70 ? -32.48300 16.00600 3.88700 1.000 98.82000 165 MET D CA 1
ATOM 5579 C C . MET D 1 70 ? -33.47600 17.07100 4.32700 1.000 107.27000 165 MET D C 1
ATOM 5580 O O . MET D 1 70 ? -33.27400 18.26600 4.06900 1.000 98.53000 165 MET D O 1
ATOM 5582 N N . LYS D 1 71 ? -34.54300 16.65400 5.01600 1.000 109.14000 166 LYS D N 1
ATOM 5583 C CA . LYS D 1 71 ? -35.46400 17.61600 5.60500 1.000 104.82000 166 LYS D CA 1
ATOM 5584 C C . LYS D 1 71 ? -34.73700 18.47500 6.63700 1.000 100.83000 166 LYS D C 1
ATOM 5585 O O . LYS D 1 71 ? -34.97000 19.68800 6.74100 1.000 95.29000 166 LYS D O 1
ATOM 5591 N N . ALA D 1 72 ? -33.84200 17.84700 7.40600 1.000 99.75000 167 ALA D N 1
ATOM 5592 C CA . ALA D 1 72 ? -33.14500 18.53600 8.48700 1.000 105.89000 167 ALA D CA 1
ATOM 5593 C C . ALA D 1 72 ? -32.19900 19.60000 7.96000 1.000 99.60000 167 ALA D C 1
ATOM 5594 O O . ALA D 1 72 ? -32.11100 20.69800 8.52200 1.000 100.14000 167 ALA D O 1
ATOM 5596 N N . LEU D 1 73 ? -31.49300 19.29500 6.87400 1.000 102.89000 168 LEU D N 1
ATOM 5597 C CA . LEU D 1 73 ? -30.52500 20.22400 6.30800 1.000 92.16000 168 LEU D CA 1
ATOM 5598 C C . LEU D 1 73 ? -31.17500 21.27400 5.41300 1.000 95.17000 168 LEU D C 1
ATOM 5599 O O . LEU D 1 73 ? -30.50400 22.23800 5.02500 1.000 86.16000 168 LEU D O 1
ATOM 5601 N N . GLY D 1 74 ? -32.45600 21.11600 5.08400 1.000 93.51000 169 GLY D N 1
ATOM 5602 C CA . GLY D 1 74 ? -33.13900 22.06200 4.23000 1.000 83.48000 169 GLY D CA 1
ATOM 5603 C C . GLY D 1 74 ? -32.96600 21.82200 2.75200 1.000 91.09000 169 GLY D C 1
ATOM 5604 O O . GLY D 1 74 ? -33.35200 22.68200 1.95300 1.000 80.57000 169 GLY D O 1
ATOM 5605 N N . ILE D 1 75 ? -32.40400 20.68400 2.36900 1.000 93.49000 170 ILE D N 1
ATOM 5606 C CA . ILE D 1 75 ? -32.14300 20.38000 0.96100 1.000 80.45000 170 ILE D CA 1
ATOM 5607 C C . ILE D 1 75 ? -33.46500 19.99800 0.29600 1.000 82.31000 170 ILE D C 1
ATOM 5608 O O . ILE D 1 75 ? -34.23300 19.22000 0.88000 1.000 94.94000 170 ILE D O 1
ATOM 5613 N N . PRO D 1 76 ? -33.76400 20.51900 -0.89300 1.000 80.50000 171 PRO D N 1
ATOM 5614 C CA . PRO D 1 76 ? -35.07500 20.26600 -1.51000 1.000 77.82000 171 PRO D CA 1
ATOM 5615 C C . PRO D 1 76 ? -35.16800 19.01000 -2.36400 1.000 78.18000 171 PRO D C 1
ATOM 5616 O O . PRO D 1 76 ? -36.22800 18.78300 -2.95900 1.000 86.68000 171 PRO D O 1
ATOM 5620 N N . TYR D 1 77 ? -34.11000 18.20500 -2.45700 1.000 87.32000 172 TYR D N 1
ATOM 5621 C CA . TYR D 1 77 ? -34.14100 16.97200 -3.23600 1.000 83.75000 172 TYR D CA 1
ATOM 5622 C C . TYR D 1 77 ? -34.50100 15.79400 -2.33900 1.000 76.24000 172 TYR D C 1
ATOM 5623 O O . TYR D 1 77 ? -34.12600 15.74500 -1.16200 1.000 67.04000 172 TYR D O 1
ATOM 5632 N N . HIS D 1 78 ? -35.22900 14.83100 -2.91500 1.000 82.07000 173 HIS D N 1
ATOM 5633 C CA . HIS D 1 78 ? -35.72500 13.71200 -2.11700 1.000 81.81000 173 HIS D CA 1
ATOM 5634 C C . HIS D 1 78 ? -34.60600 12.73800 -1.76600 1.000 71.75000 173 HIS D C 1
ATOM 5635 O O . HIS D 1 78 ? -34.58100 12.19200 -0.65700 1.000 78.30000 173 HIS D O 1
ATOM 5642 N N . HIS D 1 79 ? -33.65900 12.51500 -2.69000 1.000 64.23000 174 HIS D N 1
ATOM 5643 C CA . HIS D 1 79 ? -32.58300 11.56500 -2.46800 1.000 68.20000 174 HIS D CA 1
ATOM 5644 C C . HIS D 1 79 ? -31.27700 12.32600 -2.28300 1.000 66.34000 174 HIS D C 1
ATOM 5645 O O . HIS D 1 79 ? -31.01600 13.28300 -3.02400 1.000 61.74000 174 HIS D O 1
ATOM 5652 N N . PRO D 1 80 ? -30.44300 11.94300 -1.32900 1.000 62.44000 175 PRO D N 1
ATOM 5653 C CA . PRO D 1 80 ? -29.24900 12.73800 -1.00600 1.000 65.87000 175 PRO D CA 1
ATOM 5654 C C . PRO D 1 80 ? -28.02900 12.47300 -1.87300 1.000 65.67000 175 PRO D C 1
ATOM 5655 O O . PRO D 1 80 ? -27.00000 13.12700 -1.66900 1.000 72.08000 175 PRO D O 1
ATOM 5659 N N . GLU D 1 81 ? -28.09100 11.52700 -2.80000 1.000 71.80000 176 GLU D N 1
ATOM 5660 C CA . GLU D 1 81 ? -26.89100 11.14000 -3.52400 1.000 61.20000 176 GLU D CA 1
ATOM 5661 C C . GLU D 1 81 ? -26.46600 12.19800 -4.52500 1.000 59.34000 176 GLU D C 1
ATOM 5662 O O . GLU D 1 81 ? -27.29300 12.77400 -5.24200 1.000 56.08000 176 GLU D O 1
ATOM 5668 N N . GLY D 1 82 ? -25.15300 12.39800 -4.60700 1.000 67.34000 177 GLY D N 1
ATOM 5669 C CA . GLY D 1 82 ? -24.54700 13.25300 -5.60200 1.000 70.71000 177 GLY D CA 1
ATOM 5670 C C . GLY D 1 82 ? -24.45600 14.71800 -5.24600 1.000 57.07000 177 GLY D C 1
ATOM 5671 O O . GLY D 1 82 ? -23.96400 15.50000 -6.06300 1.000 71.10000 177 GLY D O 1
ATOM 5672 N N . LEU D 1 83 ? -24.90900 15.11600 -4.06200 1.000 58.40000 178 LEU D N 1
ATOM 5673 C CA . LEU D 1 83 ? -25.09800 16.52100 -3.73900 1.000 75.30000 178 LEU D CA 1
ATOM 5674 C C . LEU D 1 83 ? -23.98800 17.12700 -2.88500 1.000 58.99000 178 LEU D C 1
ATOM 5675 O O . LEU D 1 83 ? -24.17600 18.22500 -2.36400 1.000 61.05000 178 LEU D O 1
ATOM 5680 N N . PHE D 1 84 ? -22.85500 16.45200 -2.70700 1.000 69.71000 179 PHE D N 1
ATOM 5681 C CA . PHE D 1 84 ? -21.81800 16.95800 -1.81000 1.000 66.66000 179 PHE D CA 1
ATOM 5682 C C . PHE D 1 84 ? -20.43700 16.83500 -2.43400 1.000 63.94000 179 PHE D C 1
ATOM 5683 O O . PHE D 1 84 ? -20.03700 15.74900 -2.85400 1.000 55.72000 179 PHE D O 1
ATOM 5691 N N . ALA D 1 85 ? -19.70200 17.94900 -2.45000 1.000 68.34000 180 ALA D N 1
ATOM 5692 C CA . ALA D 1 85 ? -18.52600 18.10900 -3.30100 1.000 68.78000 180 ALA D CA 1
ATOM 5693 C C . ALA D 1 85 ? -17.30900 17.42600 -2.68700 1.000 58.59000 180 ALA D C 1
ATOM 5694 O O . ALA D 1 85 ? -17.03500 17.61400 -1.50200 1.000 60.57000 180 ALA D O 1
ATOM 5696 N N . PRO D 1 86 ? -16.58500 16.59500 -3.44200 1.000 63.86000 181 PRO D N 1
ATOM 5697 C CA . PRO D 1 86 ? -15.33900 15.99800 -2.92500 1.000 69.30000 181 PRO D CA 1
ATOM 5698 C C . PRO D 1 86 ? -14.20600 17.01400 -2.89700 1.000 71.65000 181 PRO D C 1
ATOM 5699 O O . PRO D 1 86 ? -14.02000 17.76700 -3.85700 1.000 67.67000 181 PRO D O 1
ATOM 5703 N N . ASN D 1 87 ? -13.46200 17.04500 -1.78700 1.000 86.86000 182 ASN D N 1
ATOM 5704 C CA . ASN D 1 87 ? -12.33100 17.95900 -1.62300 1.000 81.76000 182 ASN D CA 1
ATOM 5705 C C . ASN D 1 87 ? -11.68100 17.69100 -0.26500 1.000 75.80000 182 ASN D C 1
ATOM 5706 O O . ASN D 1 87 ? -12.23200 16.97700 0.57900 1.000 70.75000 182 ASN D O 1
ATOM 5711 N N . THR D 1 88 ? -10.48600 18.26000 -0.08100 1.000 86.95000 183 THR D N 1
ATOM 5712 C CA . THR D 1 88 ? -9.73200 18.19500 1.17000 1.000 82.58000 183 THR D CA 1
ATOM 5713 C C . THR D 1 88 ? -10.06400 19.45900 1.95400 1.000 84.23000 183 THR D C 1
ATOM 5714 O O . THR D 1 88 ? -9.83300 20.57000 1.46000 1.000 82.92000 183 THR D O 1
ATOM 5718 N N . TYR D 1 89 ? -10.62200 19.30200 3.15400 1.000 82.05000 184 TYR D N 1
ATOM 5719 C CA . TYR D 1 89 ? -11.22200 20.44400 3.84100 1.000 95.74000 184 TYR D CA 1
ATOM 5720 C C . TYR D 1 89 ? -10.48800 20.98900 5.05700 1.000 102.55000 184 TYR D C 1
ATOM 5721 O O . TYR D 1 89 ? -10.45900 22.21200 5.24000 1.000 98.67000 184 TYR D O 1
ATOM 5730 N N . PHE D 1 90 ? -9.94100 20.15600 5.93300 1.000 105.37000 185 PHE D N 1
ATOM 5731 C CA . PHE D 1 90 ? -9.33900 20.65500 7.16900 1.000 105.71000 185 PHE D CA 1
ATOM 5732 C C . PHE D 1 90 ? -10.35000 21.49900 7.95700 1.000 105.55000 185 PHE D C 1
ATOM 5733 O O . PHE D 1 90 ? -10.23000 22.71700 8.08400 1.000 108.24000 185 PHE D O 1
ATOM 5741 N N . PHE D 1 91 ? -11.36700 20.81300 8.47100 1.000 114.13000 186 PHE D N 1
ATOM 5742 C CA . PHE D 1 91 ? -12.41900 21.46900 9.23400 1.000 117.73000 186 PHE D CA 1
ATOM 5743 C C . PHE D 1 91 ? -11.97500 21.70300 10.68100 1.000 127.08000 186 PHE D C 1
ATOM 5744 O O . PHE D 1 91 ? -10.99400 21.12800 11.16700 1.000 119.41000 186 PHE D O 1
ATOM 5752 N N . ALA D 1 92 ? -12.72400 22.56200 11.37600 1.000 123.10000 187 ALA D N 1
ATOM 5753 C CA . ALA D 1 92 ? -12.50400 22.80000 12.79700 1.000 111.81000 187 ALA D CA 1
ATOM 5754 C C . ALA D 1 92 ? -13.04400 21.62900 13.61300 1.000 117.66000 187 ALA D C 1
ATOM 5755 O O . ALA D 1 92 ? -14.17300 21.17700 13.39400 1.000 116.29000 187 ALA D O 1
ATOM 5757 N N . LYS D 1 93 ? -12.23600 21.13700 14.55200 1.000 112.33000 188 LYS D N 1
ATOM 5758 C CA . LYS D 1 93 ? -12.62300 19.98000 15.34600 1.000 111.35000 188 LYS D CA 1
ATOM 5759 C C . LYS D 1 93 ? -13.83200 20.30500 16.22300 1.000 114.01000 188 LYS D C 1
ATOM 5760 O O . LYS D 1 93 ? -14.11100 21.46400 16.54200 1.000 115.94000 188 LYS D O 1
ATOM 5762 N N . GLY D 1 94 ? -14.55700 19.25500 16.61100 1.000 114.41000 189 GLY D N 1
ATOM 5763 C CA . GLY D 1 94 ? -15.74600 19.42600 17.42600 1.000 108.20000 189 GLY D CA 1
ATOM 5764 C C . GLY D 1 94 ? -16.71100 20.43100 16.82900 1.000 115.35000 189 GLY D C 1
ATOM 5765 O O . GLY D 1 94 ? -17.08300 21.42400 17.46400 1.000 115.27000 189 GLY D O 1
ATOM 5766 N N . GLU D 1 95 ? -17.11700 20.17100 15.59200 1.000 114.00000 190 GLU D N 1
ATOM 5767 C CA . GLU D 1 95 ? -17.99700 21.04400 14.83300 1.000 104.36000 190 GLU D CA 1
ATOM 5768 C C . GLU D 1 95 ? -19.20300 20.22700 14.39000 1.000 97.76000 190 GLU D C 1
ATOM 5769 O O . GLU D 1 95 ? -19.08100 19.03000 14.10100 1.000 98.78000 190 GLU D O 1
ATOM 5775 N N . THR D 1 96 ? -20.37300 20.86400 14.38500 1.000 101.09000 191 THR D N 1
ATOM 5776 C CA . THR D 1 96 ? -21.60500 20.13800 14.10200 1.000 98.22000 191 THR D CA 1
ATOM 5777 C C . THR D 1 96 ? -21.57800 19.56000 12.69100 1.000 101.34000 191 THR D C 1
ATOM 5778 O O . THR D 1 96 ? -21.04600 20.16100 11.75500 1.000 97.43000 191 THR D O 1
ATOM 5782 N N . ASP D 1 97 ? -22.19900 18.39300 12.53100 1.000 104.50000 192 ASP D N 1
ATOM 5783 C CA . ASP D 1 97 ? -22.29300 17.80300 11.20300 1.000 101.39000 192 ASP D CA 1
ATOM 5784 C C . ASP D 1 97 ? -23.07900 18.69800 10.25600 1.000 98.63000 192 ASP D C 1
ATOM 5785 O O . ASP D 1 97 ? -22.77900 18.74800 9.05800 1.000 99.42000 192 ASP D O 1
ATOM 5790 N N . LYS D 1 98 ? -24.09000 19.40500 10.76700 1.000 100.26000 193 LYS D N 1
ATOM 5791 C CA . LYS D 1 98 ? -24.97400 20.15600 9.88300 1.000 99.71000 193 LYS D CA 1
ATOM 5792 C C . LYS D 1 98 ? -24.22500 21.26400 9.15800 1.000 93.13000 193 LYS D C 1
ATOM 5793 O O . LYS D 1 98 ? -24.41500 21.46400 7.95400 1.000 87.31000 193 LYS D O 1
ATOM 5795 N N . LYS D 1 99 ? -23.36800 22.00100 9.86300 1.000 100.89000 194 LYS D N 1
ATOM 5796 C CA . LYS D 1 99 ? -22.55700 22.99400 9.16800 1.000 105.79000 194 LYS D CA 1
ATOM 5797 C C . LYS D 1 99 ? -21.74600 22.33700 8.05300 1.000 98.69000 194 LYS D C 1
ATOM 5798 O O . LYS D 1 99 ? -21.76100 22.79500 6.90300 1.000 100.21000 194 LYS D O 1
ATOM 5800 N N . ILE D 1 100 ? -21.05000 21.24200 8.37300 1.000 89.55000 195 ILE D N 1
ATOM 5801 C CA . ILE D 1 100 ? -20.18600 20.59500 7.38500 1.000 90.00000 195 ILE D CA 1
ATOM 5802 C C . ILE D 1 100 ? -20.99100 20.20300 6.14900 1.000 93.12000 195 ILE D C 1
ATOM 5803 O O . ILE D 1 100 ? -20.62400 20.52800 5.01100 1.000 92.73000 195 ILE D O 1
ATOM 5805 N N . LEU D 1 101 ? -22.11200 19.51400 6.35400 1.000 79.04000 196 LEU D N 1
ATOM 5806 C CA . LEU D 1 101 ? -22.84200 18.96000 5.22200 1.000 78.34000 196 LEU D CA 1
ATOM 5807 C C . LEU D 1 101 ? -23.57900 20.04100 4.44200 1.000 80.78000 196 LEU D C 1
ATOM 5808 O O . LEU D 1 101 ? -23.62700 19.98100 3.21100 1.000 73.85000 196 LEU D O 1
ATOM 5813 N N . THR D 1 102 ? -24.18400 21.01900 5.12500 1.000 87.55000 197 THR D N 1
ATOM 5814 C CA . THR D 1 102 ? -24.81500 22.12200 4.40900 1.000 89.20000 197 THR D CA 1
ATOM 5815 C C . THR D 1 102 ? -23.78300 22.85700 3.56900 1.000 85.11000 197 THR D C 1
ATOM 5816 O O . THR D 1 102 ? -24.07000 23.27000 2.44000 1.000 76.57000 197 THR D O 1
ATOM 5820 N N . ASP D 1 103 ? -22.57100 23.03600 4.10800 1.000 85.78000 198 ASP D N 1
ATOM 5821 C CA . ASP D 1 103 ? -21.52800 23.71700 3.35200 1.000 82.26000 198 ASP D CA 1
ATOM 5822 C C . ASP D 1 103 ? -21.10900 22.89200 2.14300 1.000 74.79000 198 ASP D C 1
ATOM 5823 O O . ASP D 1 103 ? -20.89100 23.44200 1.06000 1.000 64.88000 198 ASP D O 1
ATOM 5825 N N . LEU D 1 104 ? -21.00100 21.57000 2.30200 1.000 76.58000 199 LEU D N 1
ATOM 5826 C CA . LEU D 1 104 ? -20.65500 20.72800 1.15900 1.000 67.98000 199 LEU D CA 1
ATOM 5827 C C . LEU D 1 104 ? -21.76000 20.74000 0.10500 1.000 67.27000 199 LEU D C 1
ATOM 5828 O O . LEU D 1 104 ? -21.48200 20.80900 -1.10400 1.000 60.71000 199 LEU D O 1
ATOM 5833 N N . TYR D 1 105 ? -23.01900 20.68400 0.54500 1.000 54.98000 200 TYR D N 1
ATOM 5834 C CA . TYR D 1 105 ? -24.13400 20.80200 -0.38500 1.000 63.39000 200 TYR D CA 1
ATOM 5835 C C . TYR D 1 105 ? -24.05200 22.10300 -1.16100 1.000 63.12000 200 TYR D C 1
ATOM 5836 O O . TYR D 1 105 ? -24.17400 22.11200 -2.39000 1.000 65.17000 200 TYR D O 1
ATOM 5845 N N . HIS D 1 106 ? -23.84100 23.21400 -0.45200 1.000 74.79000 201 HIS D N 1
ATOM 5846 C CA . HIS D 1 106 ? -23.77400 24.51400 -1.10500 1.000 71.74000 201 HIS D CA 1
ATOM 5847 C C . HIS D 1 106 ? -22.58900 24.60400 -2.04900 1.000 59.74000 201 HIS D C 1
ATOM 5848 O O . HIS D 1 106 ? -22.70700 25.15000 -3.14800 1.000 61.67000 201 HIS D O 1
ATOM 5855 N N . ARG D 1 107 ? -21.43600 24.08000 -1.64600 1.000 56.51000 202 ARG D N 1
ATOM 5856 C CA . ARG D 1 107 ? -20.27700 24.14500 -2.52300 1.000 57.34000 202 ARG D CA 1
ATOM 5857 C C . ARG D 1 107 ? -20.54400 23.38600 -3.81600 1.000 63.40000 202 ARG D C 1
ATOM 5858 O O . ARG D 1 107 ? -20.27200 23.89500 -4.91500 1.000 66.12000 202 ARG D O 1
ATOM 5860 N N . GLN D 1 108 ? -21.11500 22.17500 -3.72200 1.000 66.58000 203 GLN D N 1
ATOM 5861 C CA . GLN D 1 108 ? -21.32200 21.43600 -4.96400 1.000 72.90000 203 GLN D CA 1
ATOM 5862 C C . GLN D 1 108 ? -22.43700 22.06800 -5.79900 1.000 60.54000 203 GLN D C 1
ATOM 5863 O O . GLN D 1 108 ? -22.39600 22.02800 -7.03700 1.000 57.93000 203 GLN D O 1
ATOM 5869 N N . MET D 1 109 ? -23.47800 22.60400 -5.15100 1.000 58.78000 204 MET D N 1
ATOM 5870 C CA . MET D 1 109 ? -24.54700 23.23100 -5.93200 1.000 66.09000 204 MET D CA 1
ATOM 5871 C C . MET D 1 109 ? -24.06900 24.51900 -6.60300 1.000 63.47000 204 MET D C 1
ATOM 5872 O O . MET D 1 109 ? -24.52300 24.84100 -7.70900 1.000 56.58000 204 MET D O 1
ATOM 5877 N N . LYS D 1 110 ? -23.16100 25.25900 -5.95900 1.000 57.46000 205 LYS D N 1
ATOM 5878 C CA . LYS D 1 110 ? -22.48100 26.37500 -6.61400 1.000 66.30000 205 LYS D CA 1
ATOM 5879 C C . LYS D 1 110 ? -21.72800 25.89300 -7.84700 1.000 65.29000 205 LYS D C 1
ATOM 5880 O O . LYS D 1 110 ? -21.82600 26.49000 -8.92900 1.000 68.78000 205 LYS D O 1
ATOM 5886 N N . ALA D 1 111 ? -20.93600 24.82900 -7.69200 1.000 65.07000 206 ALA D N 1
ATOM 5887 C CA . ALA D 1 111 ? -20.21900 24.28800 -8.84500 1.000 62.76000 206 ALA D CA 1
ATOM 5888 C C . ALA D 1 111 ? -21.18700 23.90400 -9.96000 1.000 55.00000 206 ALA D C 1
ATOM 5889 O O . ALA D 1 111 ? -20.93100 24.17700 -11.14000 1.000 50.26000 206 ALA D O 1
ATOM 5891 N N . LEU D 1 112 ? -22.29800 23.25700 -9.60300 1.000 55.89000 207 LEU D N 1
ATOM 5892 C CA . LEU D 1 112 ? -23.23600 22.76600 -10.60300 1.000 56.11000 207 LEU D CA 1
ATOM 5893 C C . LEU D 1 112 ? -23.90100 23.91600 -11.33700 1.000 56.84000 207 LEU D C 1
ATOM 5894 O O . LEU D 1 112 ? -24.04100 23.86600 -12.56100 1.000 55.35000 207 LEU D O 1
ATOM 5899 N N . ASP D 1 113 ? -24.33000 24.95700 -10.60700 1.000 68.22000 208 ASP D N 1
ATOM 5900 C CA . ASP D 1 113 ? -24.93700 26.12200 -11.25700 1.000 50.14000 208 ASP D CA 1
ATOM 5901 C C . ASP D 1 113 ? -23.93200 26.83600 -12.15000 1.000 40.02000 208 ASP D C 1
ATOM 5902 O O . ASP D 1 113 ? -24.25600 27.21600 -13.28600 1.000 37.28000 208 ASP D O 1
ATOM 5907 N N . ALA D 1 114 ? -22.70100 27.01100 -11.66900 1.000 36.75000 209 ALA D N 1
ATOM 5908 C CA . ALA D 1 114 ? -21.67200 27.61100 -12.51000 1.000 40.23000 209 ALA D CA 1
ATOM 5909 C C . ALA D 1 114 ? -21.51600 26.83000 -13.80600 1.000 41.81000 209 ALA D C 1
ATOM 5910 O O . ALA D 1 114 ? -21.51900 27.40900 -14.89600 1.000 45.16000 209 ALA D O 1
ATOM 5912 N N . ALA D 1 115 ? -21.38400 25.50200 -13.70300 1.000 66.62000 210 ALA D N 1
ATOM 5913 C CA . ALA D 1 115 ? -21.15600 24.67800 -14.88800 1.000 53.00000 210 ALA D CA 1
ATOM 5914 C C . ALA D 1 115 ? -22.36700 24.68900 -15.81400 1.000 45.24000 210 ALA D C 1
ATOM 5915 O O . ALA D 1 115 ? -22.21900 24.74000 -17.04100 1.000 45.56000 210 ALA D O 1
ATOM 5917 N N . TRP D 1 116 ? -23.57000 24.66000 -15.23900 1.000 42.59000 211 TRP D N 1
ATOM 5918 C CA . TRP D 1 116 ? -24.79400 24.67000 -16.03000 1.000 47.91000 211 TRP D CA 1
ATOM 5919 C C . TRP D 1 116 ? -24.93800 25.97600 -16.80000 1.000 56.38000 211 TRP D C 1
ATOM 5920 O O . TRP D 1 116 ? -25.40400 25.98700 -17.95100 1.000 38.62000 211 TRP D O 1
ATOM 5931 N N . ALA D 1 117 ? -24.52200 27.08600 -16.18300 1.000 57.62000 212 ALA D N 1
ATOM 5932 C CA . ALA D 1 117 ? -24.64200 28.38300 -16.83300 1.000 47.73000 212 ALA D CA 1
ATOM 5933 C C . ALA D 1 117 ? -23.78000 28.44900 -18.08100 1.000 44.46000 212 ALA D C 1
ATOM 5934 O O . ALA D 1 117 ? -24.18000 29.04900 -19.08200 1.000 50.52000 212 ALA D O 1
ATOM 5936 N N . LYS D 1 118 ? -22.61700 27.79900 -18.05800 1.000 51.63000 213 LYS D N 1
ATOM 5937 C CA . LYS D 1 118 ? -21.66900 27.84000 -19.16100 1.000 56.10000 213 LYS D CA 1
ATOM 5938 C C . LYS D 1 118 ? -21.71700 26.58700 -20.03700 1.000 57.55000 213 LYS D C 1
ATOM 5939 O O . LYS D 1 118 ? -20.77300 26.33500 -20.79400 1.000 47.19000 213 LYS D O 1
ATOM 5945 N N . ARG D 1 119 ? -22.80500 25.82100 -19.98500 1.000 52.86000 214 ARG D N 1
ATOM 5946 C CA . ARG D 1 119 ? -22.81400 24.51400 -20.62500 1.000 53.58000 214 ARG D CA 1
ATOM 5947 C C . ARG D 1 119 ? -22.77700 24.60900 -22.14900 1.000 53.41000 214 ARG D C 1
ATOM 5948 O O . ARG D 1 119 ? -23.01000 25.66300 -22.74400 1.000 69.34000 214 ARG D O 1
ATOM 5956 N N . ALA D 1 120 ? -22.47300 23.47000 -22.77900 1.000 51.07000 215 ALA D N 1
ATOM 5957 C CA . ALA D 1 120 ? -22.44200 23.35700 -24.22700 1.000 44.01000 215 ALA D CA 1
ATOM 5958 C C . ALA D 1 120 ? -23.86100 23.27000 -24.76500 1.000 49.99000 215 ALA D C 1
ATOM 5959 O O . ALA D 1 120 ? -24.79700 22.94300 -24.02900 1.000 51.42000 215 ALA D O 1
ATOM 5961 N N . PRO D 1 121 ? -24.05500 23.58600 -26.03900 1.000 56.49000 216 PRO D N 1
ATOM 5962 C CA . PRO D 1 121 ? -25.40500 23.57600 -26.60800 1.000 51.69000 216 PRO D CA 1
ATOM 5963 C C . PRO D 1 121 ? -25.86600 22.18000 -26.95900 1.000 55.30000 216 PRO D C 1
ATOM 5964 O O . PRO D 1 121 ? -25.07100 21.25900 -27.13000 1.000 71.44000 216 PRO D O 1
ATOM 5968 N N . ASN D 1 122 ? -27.18100 22.05300 -27.11800 1.000 68.77000 217 ASN D N 1
ATOM 5969 C CA . ASN D 1 122 ? -27.79900 20.82200 -27.61000 1.000 71.26000 217 ASN D CA 1
ATOM 5970 C C . ASN D 1 122 ? -27.51700 19.62200 -26.71200 1.000 62.81000 217 ASN D C 1
ATOM 5971 O O . ASN D 1 122 ? -27.40500 18.49100 -27.19000 1.000 62.50000 217 ASN D O 1
ATOM 5976 N N . LEU D 1 123 ? -27.43500 19.83400 -25.44100 1.000 63.23000 218 LEU D N 1
ATOM 5977 C CA . LEU D 1 123 ? -27.23200 18.67100 -24.59000 1.000 54.96000 218 LEU D CA 1
ATOM 5978 C C . LEU D 1 123 ? -28.56600 18.03200 -24.22600 1.000 58.63000 218 LEU D C 1
ATOM 5979 O O . LEU D 1 123 ? -29.57700 18.72400 -24.08700 1.000 60.36000 218 LEU D O 1
ATOM 5984 N N . PRO D 1 124 ? -28.58600 16.72100 -24.03600 1.000 60.31000 219 PRO D N 1
ATOM 5985 C CA . PRO D 1 124 ? -29.86600 16.03600 -23.82300 1.000 52.13000 219 PRO D CA 1
ATOM 5986 C C . PRO D 1 124 ? -30.32000 16.03200 -22.37900 1.000 54.11000 219 PRO D C 1
ATOM 5987 O O . PRO D 1 124 ? -31.07300 15.14700 -21.97200 1.000 59.50000 219 PRO D O 1
ATOM 5991 N N . TYR D 1 125 ? -29.90700 17.02100 -21.60300 1.000 55.83000 220 TYR D N 1
ATOM 5992 C CA . TYR D 1 125 ? -30.28200 17.10700 -20.20000 1.000 53.08000 220 TYR D CA 1
ATOM 5993 C C . TYR D 1 125 ? -31.47600 18.04200 -20.06600 1.000 61.23000 220 TYR D C 1
ATOM 5994 O O . TYR D 1 125 ? -31.44500 19.17000 -20.56900 1.000 63.17000 220 TYR D O 1
ATOM 6003 N N . LYS D 1 126 ? -32.52000 17.57900 -19.37500 1.000 65.49000 221 LYS D N 1
ATOM 6004 C CA . LYS D 1 126 ? -33.67800 18.43800 -19.14500 1.000 70.47000 221 LYS D CA 1
ATOM 6005 C C . LYS D 1 126 ? -33.36200 19.52500 -18.12700 1.000 62.13000 221 LYS D C 1
ATOM 6006 O O . LYS D 1 126 ? -33.82500 20.66000 -18.25800 1.000 69.86000 221 LYS D O 1
ATOM 6008 N N . ASP D 1 127 ? -32.56600 19.19900 -17.11500 1.000 66.75000 222 ASP D N 1
ATOM 6009 C CA . ASP D 1 127 ? -32.25900 20.12700 -16.03900 1.000 62.34000 222 ASP D CA 1
ATOM 6010 C C . ASP D 1 127 ? -30.89900 19.77000 -15.44700 1.000 61.16000 222 ASP D C 1
ATOM 6011 O O . ASP D 1 127 ? -30.27100 18.77700 -15.82200 1.000 58.00000 222 ASP D O 1
ATOM 6016 N N . LYS D 1 128 ? -30.44700 20.59400 -14.50400 1.000 60.68000 223 LYS D N 1
ATOM 6017 C CA . LYS D 1 128 ? -29.12100 20.40500 -13.94100 1.000 58.57000 223 LYS D CA 1
ATOM 6018 C C . LYS D 1 128 ? -29.01300 19.11800 -13.14300 1.000 51.50000 223 LYS D C 1
ATOM 6019 O O . LYS D 1 128 ? -27.90300 18.60200 -12.97900 1.000 45.71000 223 LYS D O 1
ATOM 6025 N N . TYR D 1 129 ? -30.12900 18.59400 -12.63700 1.000 52.97000 224 TYR D N 1
ATOM 6026 C CA . TYR D 1 129 ? -30.07800 17.32500 -11.91700 1.000 64.29000 224 TYR D CA 1
ATOM 6027 C C . TYR D 1 129 ? -29.63600 16.18800 -12.83600 1.000 58.86000 224 TYR D C 1
ATOM 6028 O O . TYR D 1 129 ? -28.83100 15.33800 -12.43800 1.000 51.65000 224 TYR D O 1
ATOM 6037 N N . GLU D 1 130 ? -30.14900 16.14900 -14.06900 1.000 49.60000 225 GLU D N 1
ATOM 6038 C CA . GLU D 1 130 ? -29.69300 15.12500 -15.00000 1.000 49.65000 225 GLU D CA 1
ATOM 6039 C C . GLU D 1 130 ? -28.20200 15.26700 -15.26700 1.000 47.76000 225 GLU D C 1
ATOM 6040 O O . GLU D 1 130 ? -27.47800 14.26800 -15.34900 1.000 55.65000 225 GLU D O 1
ATOM 6046 N N . ALA D 1 131 ? -27.71600 16.50200 -15.37000 1.000 55.83000 226 ALA D N 1
ATOM 6047 C CA . ALA D 1 131 ? -26.28200 16.71500 -15.54000 1.000 49.82000 226 ALA D CA 1
ATOM 6048 C C . ALA D 1 131 ? -25.50100 16.15800 -14.35900 1.000 48.27000 226 ALA D C 1
ATOM 6049 O O . ALA D 1 131 ? -24.43400 15.56600 -14.53900 1.000 42.84000 226 ALA D O 1
ATOM 6051 N N . LEU D 1 132 ? -26.02200 16.32600 -13.13900 1.000 49.60000 227 LEU D N 1
ATOM 6052 C CA . LEU D 1 132 ? -25.33400 15.79900 -11.95900 1.000 49.86000 227 LEU D CA 1
ATOM 6053 C C . LEU D 1 132 ? -25.34000 14.27100 -11.95500 1.000 54.52000 227 LEU D C 1
ATOM 6054 O O . LEU D 1 132 ? -24.33800 13.63100 -11.60500 1.000 45.62000 227 LEU D O 1
ATOM 6059 N N . ILE D 1 133 ? -26.47100 13.67200 -12.31600 1.000 55.14000 228 ILE D N 1
ATOM 6060 C CA . ILE D 1 133 ? -26.53400 12.22200 -12.46700 1.000 54.43000 228 ILE D CA 1
ATOM 6061 C C . ILE D 1 133 ? -25.46600 11.75100 -13.45100 1.000 51.17000 228 ILE D C 1
ATOM 6062 O O . ILE D 1 133 ? -24.67100 10.84000 -13.16000 1.000 44.51000 228 ILE D O 1
ATOM 6067 N N . MET D 1 134 ? -25.42400 12.38200 -14.62800 1.000 49.56000 229 MET D N 1
ATOM 6068 C CA . MET D 1 134 ? -24.44600 11.98200 -15.62800 1.000 43.51000 229 MET D CA 1
ATOM 6069 C C . MET D 1 134 ? -23.03500 12.17400 -15.11000 1.000 48.11000 229 MET D C 1
ATOM 6070 O O . MET D 1 134 ? -22.15200 11.35600 -15.38600 1.000 44.18000 229 MET D O 1
ATOM 6075 N N . ALA D 1 135 ? -22.81000 13.24100 -14.34400 1.000 57.54000 230 ALA D N 1
ATOM 6076 C CA . ALA D 1 135 ? -21.49500 13.48800 -13.78000 1.000 41.30000 230 ALA D CA 1
ATOM 6077 C C . ALA D 1 135 ? -21.09000 12.36700 -12.84600 1.000 38.77000 230 ALA D C 1
ATOM 6078 O O . ALA D 1 135 ? -19.93300 11.94600 -12.84400 1.000 42.05000 230 ALA D O 1
ATOM 6080 N N . SER D 1 136 ? -22.02800 11.86700 -12.04200 1.000 48.59000 231 SER D N 1
ATOM 6081 C CA . SER D 1 136 ? -21.71300 10.73500 -11.16800 1.000 46.72000 231 SER D CA 1
ATOM 6082 C C . SER D 1 136 ? -21.35800 9.49300 -11.98200 1.000 53.06000 231 SER D C 1
ATOM 6083 O O . SER D 1 136 ? -20.39100 8.78000 -11.66800 1.000 50.64000 231 SER D O 1
ATOM 6086 N N . ILE D 1 137 ? -22.14200 9.20900 -13.02400 1.000 47.22000 232 ILE D N 1
ATOM 6087 C CA . ILE D 1 137 ? -21.84400 8.06500 -13.88900 1.000 38.36000 232 ILE D CA 1
ATOM 6088 C C . ILE D 1 137 ? -20.43100 8.19000 -14.44100 1.000 33.93000 232 ILE D C 1
ATOM 6089 O O . ILE D 1 137 ? -19.61300 7.26800 -14.35200 1.000 50.50000 232 ILE D O 1
ATOM 6094 N N . VAL D 1 138 ? -20.12400 9.35300 -15.00600 1.000 49.09000 233 VAL D N 1
ATOM 6095 C CA . VAL D 1 138 ? -18.81000 9.60500 -15.58600 1.000 46.09000 233 VAL D CA 1
ATOM 6096 C C . VAL D 1 138 ? -17.72000 9.45400 -14.53300 1.000 44.76000 233 VAL D C 1
ATOM 6097 O O . VAL D 1 138 ? -16.64400 8.91100 -14.80700 1.000 45.64000 233 VAL D O 1
ATOM 6101 N N . GLU D 1 139 ? -17.95200 9.99000 -13.33500 1.000 41.05000 234 GLU D N 1
ATOM 6102 C CA . GLU D 1 139 ? -16.94600 9.92500 -12.28900 1.000 50.59000 234 GLU D CA 1
ATOM 6103 C C . GLU D 1 139 ? -16.62100 8.47300 -11.97900 1.000 49.48000 234 GLU D C 1
ATOM 6104 O O . GLU D 1 139 ? -15.45100 8.07200 -11.96600 1.000 48.98000 234 GLU D O 1
ATOM 6110 N N . LYS D 1 140 ? -17.65700 7.65200 -11.79200 1.000 44.06000 235 LYS D N 1
ATOM 6111 C CA . LYS D 1 140 ? -17.39300 6.25500 -11.46900 1.000 58.10000 235 LYS D CA 1
ATOM 6112 C C . LYS D 1 140 ? -16.90000 5.44900 -12.65800 1.000 52.44000 235 LYS D C 1
ATOM 6113 O O . LYS D 1 140 ? -16.41000 4.33400 -12.45800 1.000 61.96000 235 LYS D O 1
ATOM 6119 N N . GLU D 1 141 ? -16.96700 5.98700 -13.86800 1.000 54.94000 236 GLU D N 1
ATOM 6120 C CA . GLU D 1 141 ? -16.56500 5.24900 -15.05400 1.000 49.83000 236 GLU D CA 1
ATOM 6121 C C . GLU D 1 141 ? -15.13600 5.53300 -15.49900 1.000 47.84000 236 GLU D C 1
ATOM 6122 O O . GLU D 1 141 ? -14.65600 4.88500 -16.43400 1.000 47.97000 236 GLU D O 1
ATOM 6128 N N . THR D 1 142 ? -14.42800 6.45700 -14.85200 1.000 57.24000 237 THR D N 1
ATOM 6129 C CA . THR D 1 142 ? -13.09200 6.80000 -15.32400 1.000 66.12000 237 THR D CA 1
ATOM 6130 C C . THR D 1 142 ? -12.21100 7.29800 -14.18700 1.000 55.20000 237 THR D C 1
ATOM 6131 O O . THR D 1 142 ? -12.68300 7.90300 -13.22200 1.000 61.87000 237 THR D O 1
ATOM 6135 N N . SER D 1 143 ? -10.91100 7.03500 -14.33900 1.000 57.85000 238 SER D N 1
ATOM 6136 C CA . SER D 1 143 ? -9.87800 7.42300 -13.39600 1.000 59.86000 238 SER D CA 1
ATOM 6137 C C . SER D 1 143 ? -8.88900 8.42900 -13.96800 1.000 59.88000 238 SER D C 1
ATOM 6138 O O . SER D 1 143 ? -8.12600 9.02500 -13.19900 1.000 66.23000 238 SER D O 1
ATOM 6141 N N . LEU D 1 144 ? -8.83700 8.59000 -15.28800 1.000 54.86000 239 LEU D N 1
ATOM 6142 C CA . LEU D 1 144 ? -7.97000 9.57500 -15.92800 1.000 49.53000 239 LEU D CA 1
ATOM 6143 C C . LEU D 1 144 ? -8.76400 10.83500 -16.24900 1.000 56.41000 239 LEU D C 1
ATOM 6144 O O . LEU D 1 144 ? -9.80000 10.76800 -16.91900 1.000 53.29000 239 LEU D O 1
ATOM 6149 N N . ASP D 1 145 ? -8.26200 11.98300 -15.79100 1.000 56.89000 240 ASP D N 1
ATOM 6150 C CA . ASP D 1 145 ? -8.93400 13.24300 -16.07200 1.000 43.70000 240 ASP D CA 1
ATOM 6151 C C . ASP D 1 145 ? -9.00100 13.49400 -17.57400 1.000 46.66000 240 ASP D C 1
ATOM 6152 O O . ASP D 1 145 ? -10.02800 13.94400 -18.10100 1.000 42.98000 240 ASP D O 1
ATOM 6157 N N . SER D 1 146 ? -7.91500 13.17800 -18.28500 1.000 44.53000 241 SER D N 1
ATOM 6158 C CA . SER D 1 146 ? -7.84300 13.42300 -19.72000 1.000 32.65000 241 SER D CA 1
ATOM 6159 C C . SER D 1 146 ? -8.99300 12.78500 -20.48400 1.000 38.92000 241 SER D C 1
ATOM 6160 O O . SER D 1 146 ? -9.35300 13.24500 -21.57400 1.000 55.67000 241 SER D O 1
ATOM 6163 N N . GLU D 1 147 ? -9.56000 11.71200 -19.96000 1.000 47.11000 242 GLU D N 1
ATOM 6164 C CA . GLU D 1 147 ? -10.59000 10.99600 -20.68700 1.000 47.81000 242 GLU D CA 1
ATOM 6165 C C . GLU D 1 147 ? -11.99800 11.40900 -20.29100 1.000 47.58000 242 GLU D C 1
ATOM 6166 O O . GLU D 1 147 ? -12.95900 10.96700 -20.93300 1.000 52.55000 242 GLU D O 1
ATOM 6172 N N . LEU D 1 148 ? -12.15500 12.26200 -19.28200 1.000 47.08000 243 LEU D N 1
ATOM 6173 C CA . LEU D 1 148 ? -13.49500 12.55500 -18.78400 1.000 48.86000 243 LEU D CA 1
ATOM 6174 C C . LEU D 1 148 ? -14.42700 12.93800 -19.92500 1.000 47.28000 243 LEU D C 1
ATOM 6175 O O . LEU D 1 148 ? -15.43700 12.27000 -20.16800 1.000 50.26000 243 LEU D O 1
ATOM 6180 N N . THR D 1 149 ? -14.05200 13.97200 -20.68500 1.000 50.22000 244 THR D N 1
ATOM 6181 C CA . THR D 1 149 ? -14.88400 14.44100 -21.79000 1.000 41.34000 244 THR D CA 1
ATOM 6182 C C . THR D 1 149 ? -15.25900 13.30500 -22.73000 1.000 52.91000 244 THR D C 1
ATOM 6183 O O . THR D 1 149 ? -16.41800 13.19100 -23.15000 1.000 40.47000 244 THR D O 1
ATOM 6187 N N . GLN D 1 150 ? -14.29600 12.43600 -23.04200 1.000 47.66000 245 GLN D N 1
ATOM 6188 C CA . GLN D 1 150 ? -14.54300 11.33600 -23.96300 1.000 36.33000 245 GLN D CA 1
ATOM 6189 C C . GLN D 1 150 ? -15.62100 10.41100 -23.41900 1.000 33.83000 245 GLN D C 1
ATOM 6190 O O . GLN D 1 150 ? -16.59000 10.07800 -24.11900 1.000 41.65000 245 GLN D O 1
ATOM 6196 N N . VAL D 1 151 ? -15.50100 10.02300 -22.15400 1.000 37.00000 246 VAL D N 1
ATOM 6197 C CA . VAL D 1 151 ? -16.54200 9.19000 -21.56600 1.000 30.63000 246 VAL D CA 1
ATOM 6198 C C . VAL D 1 151 ? -17.85900 9.93900 -21.64200 1.000 33.18000 246 VAL D C 1
ATOM 6199 O O . VAL D 1 151 ? -18.88100 9.40400 -22.09500 1.000 34.99000 246 VAL D O 1
ATOM 6203 N N . SER D 1 152 ? -17.82600 11.21900 -21.26000 1.000 34.60000 247 SER D N 1
ATOM 6204 C CA . SER D 1 152 ? -19.01600 12.05800 -21.29600 1.000 36.65000 247 SER D CA 1
ATOM 6205 C C . SER D 1 152 ? -19.62500 12.04000 -22.68800 1.000 31.51000 247 SER D C 1
ATOM 6206 O O . SER D 1 152 ? -20.82700 11.79700 -22.86000 1.000 46.16000 247 SER D O 1
ATOM 6209 N N . GLY D 1 153 ? -18.78000 12.21900 -23.70400 1.000 29.98000 248 GLY D N 1
ATOM 6210 C CA . GLY D 1 153 ? -19.28100 12.18800 -25.06400 1.000 31.32000 248 GLY D CA 1
ATOM 6211 C C . GLY D 1 153 ? -20.02400 10.90400 -25.33800 1.000 36.92000 248 GLY D C 1
ATOM 6212 O O . GLY D 1 153 ? -21.19100 10.91200 -25.74700 1.000 34.27000 248 GLY D O 1
ATOM 6213 N N . VAL D 1 154 ? -19.37300 9.77400 -25.04900 1.000 30.70000 249 VAL D N 1
ATOM 6214 C CA . VAL D 1 154 ? -19.98200 8.48700 -25.33700 1.000 39.66000 249 VAL D CA 1
ATOM 6215 C C . VAL D 1 154 ? -21.37700 8.44000 -24.74100 1.000 41.80000 249 VAL D C 1
ATOM 6216 O O . VAL D 1 154 ? -22.34100 8.04800 -25.41400 1.000 37.74000 249 VAL D O 1
ATOM 6220 N N . PHE D 1 155 ? -21.52700 8.87300 -23.48500 1.000 34.63000 250 PHE D N 1
ATOM 6221 C CA . PHE D 1 155 ? -22.85300 8.72800 -22.89100 1.000 36.06000 250 PHE D CA 1
ATOM 6222 C C . PHE D 1 155 ? -23.82500 9.71500 -23.52200 1.000 45.70000 250 PHE D C 1
ATOM 6223 O O . PHE D 1 155 ? -24.94500 9.34100 -23.89700 1.000 46.15000 250 PHE D O 1
ATOM 6231 N N . VAL D 1 156 ? -23.38400 10.95700 -23.73900 1.000 46.37000 251 VAL D N 1
ATOM 6232 C CA . VAL D 1 156 ? -24.29000 11.96200 -24.28500 1.000 43.01000 251 VAL D CA 1
ATOM 6233 C C . VAL D 1 156 ? -24.84000 11.50000 -25.62500 1.000 37.08000 251 VAL D C 1
ATOM 6234 O O . VAL D 1 156 ? -26.05900 11.43400 -25.82400 1.000 38.14000 251 VAL D O 1
ATOM 6238 N N . ARG D 1 157 ? -23.94700 11.14800 -26.55400 1.000 35.15000 252 ARG D N 1
ATOM 6239 C CA . ARG D 1 157 ? -24.38400 10.63900 -27.85100 1.000 40.65000 252 ARG D CA 1
ATOM 6240 C C . ARG D 1 157 ? -25.35900 9.48000 -27.68200 1.000 41.90000 252 ARG D C 1
ATOM 6241 O O . ARG D 1 157 ? -26.42400 9.46700 -28.30300 1.000 46.54000 252 ARG D O 1
ATOM 6249 N N . ARG D 1 158 ? -25.03900 8.52100 -26.80000 1.000 32.71000 253 ARG D N 1
ATOM 6250 C CA . ARG D 1 158 ? -25.95500 7.40400 -26.60400 1.000 39.35000 253 ARG D CA 1
ATOM 6251 C C . ARG D 1 158 ? -27.35000 7.91400 -26.27300 1.000 36.75000 253 ARG D C 1
ATOM 6252 O O . ARG D 1 158 ? -28.33400 7.47200 -26.87200 1.000 44.66000 253 ARG D O 1
ATOM 6260 N N . LEU D 1 159 ? -27.44900 8.89000 -25.36100 1.000 39.51000 254 LEU D N 1
ATOM 6261 C CA . LEU D 1 159 ? -28.76000 9.42100 -24.97600 1.000 53.55000 254 LEU D CA 1
ATOM 6262 C C . LEU D 1 159 ? -29.49000 10.00500 -26.17500 1.000 54.01000 254 LEU D C 1
ATOM 6263 O O . LEU D 1 159 ? -30.71200 9.86500 -26.30500 1.000 61.15000 254 LEU D O 1
ATOM 6268 N N . LYS D 1 160 ? -28.76100 10.68100 -27.05300 1.000 40.32000 255 LYS D N 1
ATOM 6269 C CA . LYS D 1 160 ? -29.39400 11.26300 -28.22800 1.000 48.79000 255 LYS D CA 1
ATOM 6270 C C . LYS D 1 160 ? -29.89300 10.18200 -29.18400 1.000 44.21000 255 LYS D C 1
ATOM 6271 O O . LYS D 1 160 ? -30.89700 10.37700 -29.87200 1.000 60.11000 255 LYS D O 1
ATOM 6277 N N . LEU D 1 161 ? -29.22300 9.04300 -29.22300 1.000 49.75000 256 LEU D N 1
ATOM 6278 C CA . LEU D 1 161 ? -29.55600 7.93700 -30.10000 1.000 57.79000 256 LEU D CA 1
ATOM 6279 C C . LEU D 1 161 ? -30.44900 6.90300 -29.45200 1.000 55.61000 256 LEU D C 1
ATOM 6280 O O . LEU D 1 161 ? -30.72600 5.88100 -30.08200 1.000 43.95000 256 LEU D O 1
ATOM 6285 N N . GLY D 1 162 ? -30.85300 7.11100 -28.20000 1.000 47.47000 257 GLY D N 1
ATOM 6286 C CA . GLY D 1 162 ? -31.71200 6.16200 -27.52900 1.000 46.66000 257 GLY D CA 1
ATOM 6287 C C . GLY D 1 162 ? -31.02100 4.92700 -26.99500 1.000 48.50000 257 GLY D C 1
ATOM 6288 O O . GLY D 1 162 ? -31.70400 4.03500 -26.46600 1.000 48.18000 257 GLY D O 1
ATOM 6289 N N . MET D 1 163 ? -29.70000 4.83700 -27.10300 1.000 45.22000 258 MET D N 1
ATOM 6290 C CA . MET D 1 163 ? -29.01500 3.66300 -26.60100 1.000 37.39000 258 MET D CA 1
ATOM 6291 C C . MET D 1 163 ? -28.92600 3.69900 -25.08200 1.000 48.54000 258 MET D C 1
ATOM 6292 O O . MET D 1 163 ? -28.85700 4.76400 -24.46100 1.000 48.21000 258 MET D O 1
ATOM 6297 N N . ARG D 1 164 ? -28.92700 2.51200 -24.48900 1.000 51.93000 259 ARG D N 1
ATOM 6298 C CA . ARG D 1 164 ? -28.73300 2.37800 -23.05800 1.000 51.50000 259 ARG D CA 1
ATOM 6299 C C . ARG D 1 164 ? -27.26700 2.57100 -22.69900 1.000 53.03000 259 ARG D C 1
ATOM 6300 O O . ARG D 1 164 ? -26.36400 2.25200 -23.47900 1.000 56.05000 259 ARG D O 1
ATOM 6308 N N . LEU D 1 165 ? -27.04100 3.13400 -21.51200 1.000 48.26000 260 LEU D N 1
ATOM 6309 C CA . LEU D 1 165 ? -25.68900 3.50100 -21.11500 1.000 51.73000 260 LEU D CA 1
ATOM 6310 C C . LEU D 1 165 ? -24.86800 2.27000 -20.77500 1.000 55.54000 260 LEU D C 1
ATOM 6311 O O . LEU D 1 165 ? -23.63900 2.28300 -20.93000 1.000 52.41000 260 LEU D O 1
ATOM 6316 N N . GLN D 1 166 ? -25.52400 1.21700 -20.28200 1.000 58.18000 261 GLN D N 1
ATOM 6317 C CA . GLN D 1 166 ? -24.88500 -0.07400 -20.04000 1.000 47.23000 261 GLN D CA 1
ATOM 6318 C C . GLN D 1 166 ? -23.61600 0.10100 -19.21400 1.000 39.33000 261 GLN D C 1
ATOM 6319 O O . GLN D 1 166 ? -22.52200 -0.27900 -19.63200 1.000 47.39000 261 GLN D O 1
ATOM 6325 N N . THR D 1 167 ? -23.75800 0.73400 -18.05400 1.000 47.95000 262 THR D N 1
ATOM 6326 C CA . THR D 1 167 ? -22.63200 1.04400 -17.18100 1.000 59.65000 262 THR D CA 1
ATOM 6327 C C . THR D 1 167 ? -22.78300 0.30000 -15.86100 1.000 53.17000 262 THR D C 1
ATOM 6328 O O . THR D 1 167 ? -23.85000 0.33400 -15.24200 1.000 53.97000 262 THR D O 1
ATOM 6332 N N . ASP D 1 168 ? -21.71700 -0.38100 -15.45100 1.000 57.66000 263 ASP D N 1
ATOM 6333 C CA . ASP D 1 168 ? -21.73100 -1.30700 -14.33300 1.000 51.80000 263 ASP D CA 1
ATOM 6334 C C . ASP D 1 168 ? -21.92400 -0.61200 -12.99900 1.000 61.60000 263 ASP D C 1
ATOM 6335 O O . ASP D 1 168 ? -22.62300 -1.17200 -12.14700 1.000 60.17000 263 ASP D O 1
ATOM 6340 N N . PRO D 1 169 ? -21.32100 0.56000 -12.75000 1.000 57.20000 264 PRO D N 1
ATOM 6341 C CA . PRO D 1 169 ? -21.57600 1.22500 -11.45900 1.000 50.13000 264 PRO D CA 1
ATOM 6342 C C . PRO D 1 169 ? -23.04700 1.50700 -11.22500 1.000 51.06000 264 PRO D C 1
ATOM 6343 O O . PRO D 1 169 ? -23.51600 1.44600 -10.07600 1.000 51.55000 264 PRO D O 1
ATOM 6347 N N . THR D 1 170 ? -23.81300 1.77900 -12.28800 1.000 50.46000 265 THR D N 1
ATOM 6348 C CA . THR D 1 170 ? -25.26000 1.91300 -12.10100 1.000 60.03000 265 THR D CA 1
ATOM 6349 C C . THR D 1 170 ? -25.89900 0.60800 -11.60200 1.000 61.32000 265 THR D C 1
ATOM 6350 O O . THR D 1 170 ? -26.78400 0.63100 -10.73900 1.000 64.17000 265 THR D O 1
ATOM 6354 N N . VAL D 1 171 ? -25.47100 -0.53900 -12.14100 1.000 65.42000 266 VAL D N 1
ATOM 6355 C CA . VAL D 1 171 ? -26.02300 -1.81600 -11.70900 1.000 69.38000 266 VAL D CA 1
ATOM 6356 C C . VAL D 1 171 ? -25.63900 -2.08200 -10.25100 1.000 59.48000 266 VAL D C 1
ATOM 6357 O O . VAL D 1 171 ? -26.47700 -2.54900 -9.43200 1.000 56.13000 266 VAL D O 1
ATOM 6361 N N . ILE D 1 172 ? -24.36900 -1.77800 -9.89500 1.000 48.74000 267 ILE D N 1
ATOM 6362 C CA . ILE D 1 172 ? -23.90500 -1.93100 -8.51600 1.000 61.21000 267 ILE D CA 1
ATOM 6363 C C . ILE D 1 172 ? -24.78400 -1.10200 -7.59600 1.000 63.10000 267 ILE D C 1
ATOM 6364 O O . ILE D 1 172 ? -25.23600 -1.58500 -6.56600 1.000 74.26000 267 ILE D O 1
ATOM 6369 N N . TYR D 1 173 ? -25.00500 0.16600 -7.95000 1.000 58.72000 268 TYR D N 1
ATOM 6370 C CA . TYR D 1 173 ? -25.80400 1.02000 -7.07700 1.000 59.91000 268 TYR D CA 1
ATOM 6371 C C . TYR D 1 173 ? -27.21900 0.48100 -6.95000 1.000 63.01000 268 TYR D C 1
ATOM 6372 O O . TYR D 1 173 ? -27.81200 0.50500 -5.86300 1.000 69.57000 268 TYR D O 1
ATOM 6381 N N . GLY D 1 174 ? -27.78600 0.00300 -8.05700 1.000 63.07000 269 GLY D N 1
ATOM 6382 C CA . GLY D 1 174 ? -29.13600 -0.52100 -8.00200 1.000 64.88000 269 GLY D CA 1
ATOM 6383 C C . GLY D 1 174 ? -29.25200 -1.75600 -7.13000 1.000 72.18000 269 GLY D C 1
ATOM 6384 O O . GLY D 1 174 ? -30.28300 -1.96800 -6.48400 1.000 83.76000 269 GLY D O 1
ATOM 6385 N N . MET D 1 175 ? -28.21100 -2.59500 -7.10200 1.000 75.46000 270 MET D N 1
ATOM 6386 C CA . MET D 1 175 ? -28.23600 -3.75300 -6.20400 1.000 74.50000 270 MET D CA 1
ATOM 6387 C C . MET D 1 175 ? -28.02700 -3.37000 -4.73500 1.000 77.07000 270 MET D C 1
ATOM 6388 O O . MET D 1 175 ? -28.54300 -4.05200 -3.83200 1.000 74.30000 270 MET D O 1
ATOM 6393 N N . GLY D 1 176 ? -27.26400 -2.30500 -4.48800 1.000 82.80000 271 GLY D N 1
ATOM 6394 C CA . GLY D 1 176 ? -27.14800 -1.73600 -3.15200 1.000 79.21000 271 GLY D CA 1
ATOM 6395 C C . GLY D 1 176 ? -26.48500 -2.67400 -2.16600 1.000 80.02000 271 GLY D C 1
ATOM 6396 O O . GLY D 1 176 ? -25.32700 -3.08100 -2.33300 1.000 77.60000 271 GLY D O 1
ATOM 6397 N N . ALA D 1 177 ? -27.21300 -3.01200 -1.10300 1.000 74.99000 272 ALA D N 1
ATOM 6398 C CA . ALA D 1 177 ? -26.64100 -3.85400 -0.05800 1.000 83.51000 272 ALA D CA 1
ATOM 6399 C C . ALA D 1 177 ? -26.30200 -5.24500 -0.56700 1.000 88.67000 272 ALA D C 1
ATOM 6400 O O . ALA D 1 177 ? -25.43100 -5.91600 0.00100 1.000 90.77000 272 ALA D O 1
ATOM 6402 N N . ASN D 1 178 ? -26.94400 -5.66600 -1.64900 1.000 94.56000 273 ASN D N 1
ATOM 6403 C CA . ASN D 1 178 ? -26.80000 -6.98500 -2.24200 1.000 77.10000 273 ASN D CA 1
ATOM 6404 C C . ASN D 1 178 ? -25.53600 -7.14700 -3.07700 1.000 89.90000 273 ASN D C 1
ATOM 6405 O O . ASN D 1 178 ? -25.39900 -8.16200 -3.77700 1.000 94.53000 273 ASN D O 1
ATOM 6410 N N . TYR D 1 179 ? -24.56300 -6.25800 -2.94100 1.000 92.28000 274 TYR D N 1
ATOM 6411 C CA . TYR D 1 179 ? -23.39200 -6.25800 -3.80300 1.000 96.29000 274 TYR D CA 1
ATOM 6412 C C . TYR D 1 179 ? -22.27500 -6.89000 -2.99100 1.000 104.74000 274 TYR D C 1
ATOM 6413 O O . TYR D 1 179 ? -21.94100 -6.41100 -1.89900 1.000 103.43000 274 TYR D O 1
ATOM 6422 N N . LYS D 1 180 ? -21.73900 -7.99500 -3.50300 1.000 100.29000 275 LYS D N 1
ATOM 6423 C CA . LYS D 1 180 ? -20.76700 -8.79300 -2.77500 1.000 99.68000 275 LYS D CA 1
ATOM 6424 C C . LYS D 1 180 ? -19.37900 -8.70100 -3.39600 1.000 107.01000 275 LYS D C 1
ATOM 6425 O O . LYS D 1 180 ? -18.53500 -9.57200 -3.15800 1.000 103.75000 275 LYS D O 1
ATOM 6427 N N . GLY D 1 181 ? -19.13400 -7.66500 -4.19400 1.000 98.40000 276 GLY D N 1
ATOM 6428 C CA . GLY D 1 181 ? -17.87400 -7.48300 -4.86800 1.000 98.17000 276 GLY D CA 1
ATOM 6429 C C . GLY D 1 181 ? -17.81000 -8.16900 -6.20700 1.000 95.13000 276 GLY D C 1
ATOM 6430 O O . GLY D 1 181 ? -16.75700 -8.13200 -6.85200 1.000 97.66000 276 GLY D O 1
ATOM 6431 N N . ASN D 1 182 ? -18.91900 -8.75200 -6.66400 1.000 100.38000 277 ASN D N 1
ATOM 6432 C CA . ASN D 1 182 ? -18.95800 -9.56800 -7.86800 1.000 105.64000 277 ASN D CA 1
ATOM 6433 C C . ASN D 1 182 ? -20.30600 -9.35800 -8.53400 1.000 95.97000 277 ASN D C 1
ATOM 6434 O O . ASN D 1 182 ? -21.31700 -9.13900 -7.86300 1.000 103.96000 277 ASN D O 1
ATOM 6436 N N . ILE D 1 183 ? -20.30500 -9.40800 -9.86000 1.000 97.82000 278 ILE D N 1
ATOM 6437 C CA . ILE D 1 183 ? -21.50600 -9.24200 -10.66700 1.000 93.25000 278 ILE D CA 1
ATOM 6438 C C . ILE D 1 183 ? -21.71500 -10.49300 -11.51100 1.000 97.83000 278 ILE D C 1
ATOM 6439 O O . ILE D 1 183 ? -20.75400 -11.08700 -12.01600 1.000 92.53000 278 ILE D O 1
ATOM 6444 N N . THR D 1 184 ? -22.97300 -10.90900 -11.63200 1.000 95.26000 279 THR D N 1
ATOM 6445 C CA . THR D 1 184 ? -23.35300 -12.05600 -12.44200 1.000 90.29000 279 THR D CA 1
ATOM 6446 C C . THR D 1 184 ? -24.10300 -11.56200 -13.67300 1.000 83.57000 279 THR D C 1
ATOM 6447 O O . THR D 1 184 ? -24.53000 -10.40700 -13.74300 1.000 84.71000 279 THR D O 1
ATOM 6451 N N . ARG D 1 185 ? -24.25800 -12.45300 -14.65900 1.000 84.39000 280 ARG D N 1
ATOM 6452 C CA . ARG D 1 185 ? -25.03700 -12.10200 -15.84800 1.000 85.54000 280 ARG D CA 1
ATOM 6453 C C . ARG D 1 185 ? -26.50100 -11.86800 -15.48100 1.000 84.90000 280 ARG D C 1
ATOM 6454 O O . ARG D 1 185 ? -27.17200 -11.00000 -16.05500 1.000 78.96000 280 ARG D O 1
ATOM 6456 N N . GLU D 1 186 ? -27.01200 -12.63700 -14.51800 1.000 90.90000 281 GLU D N 1
ATOM 6457 C CA . GLU D 1 186 ? -28.36900 -12.41600 -14.03500 1.000 88.03000 281 GLU D CA 1
ATOM 6458 C C . GLU D 1 186 ? -28.48400 -11.07500 -13.32200 1.000 81.82000 281 GLU D C 1
ATOM 6459 O O . GLU D 1 186 ? -29.53600 -10.42800 -13.39100 1.000 82.74000 281 GLU D O 1
ATOM 6461 N N . ASP D 1 187 ? -27.42300 -10.63900 -12.63000 1.000 86.96000 282 ASP D N 1
ATOM 6462 C CA . ASP D 1 187 ? -27.44100 -9.30000 -12.04900 1.000 75.69000 282 ASP D CA 1
ATOM 6463 C C . ASP D 1 187 ? -27.65000 -8.24600 -13.13100 1.000 78.49000 282 ASP D C 1
ATOM 6464 O O . ASP D 1 187 ? -28.47600 -7.33600 -12.98300 1.000 84.67000 282 ASP D O 1
ATOM 6469 N N . LEU D 1 188 ? -26.91300 -8.35800 -14.23700 1.000 71.88000 283 LEU D N 1
ATOM 6470 C CA . LEU D 1 188 ? -27.06600 -7.38000 -15.30500 1.000 72.89000 283 LEU D CA 1
ATOM 6471 C C . LEU D 1 188 ? -28.42300 -7.51000 -15.97700 1.000 71.73000 283 LEU D C 1
ATOM 6472 O O . LEU D 1 188 ? -28.93100 -6.53300 -16.53800 1.000 83.30000 283 LEU D O 1
ATOM 6477 N N . ARG D 1 189 ? -29.02800 -8.69600 -15.93400 1.000 71.00000 284 ARG D N 1
ATOM 6478 C CA . ARG D 1 189 ? -30.32000 -8.89800 -16.57400 1.000 65.07000 284 ARG D CA 1
ATOM 6479 C C . ARG D 1 189 ? -31.49200 -8.57200 -15.65600 1.000 66.37000 284 ARG D C 1
ATOM 6480 O O . ARG D 1 189 ? -32.62800 -8.49400 -16.13300 1.000 75.54000 284 ARG D O 1
ATOM 6482 N N . THR D 1 190 ? -31.24800 -8.35600 -14.36500 1.000 66.84000 285 THR D N 1
ATOM 6483 C CA . THR D 1 190 ? -32.32800 -8.12800 -13.40600 1.000 76.27000 285 THR D CA 1
ATOM 6484 C C . THR D 1 190 ? -32.71300 -6.65200 -13.39300 1.000 80.37000 285 THR D C 1
ATOM 6485 O O . THR D 1 190 ? -31.88400 -5.80800 -13.01200 1.000 67.53000 285 THR D O 1
ATOM 6489 N N . PRO D 1 191 ? -33.95500 -6.29900 -13.75100 1.000 72.61000 286 PRO D N 1
ATOM 6490 C CA . PRO D 1 191 ? -34.35400 -4.88300 -13.77200 1.000 74.58000 286 PRO D CA 1
ATOM 6491 C C . PRO D 1 191 ? -34.42700 -4.22400 -12.40100 1.000 83.77000 286 PRO D C 1
ATOM 6492 O O . PRO D 1 191 ? -35.27700 -4.57400 -11.57600 1.000 96.79000 286 PRO D O 1
ATOM 6496 N N . THR D 1 192 ? -33.47200 -3.32500 -12.12100 1.000 77.58000 287 THR D N 1
ATOM 6497 C CA . THR D 1 192 ? -33.49600 -2.36100 -11.03000 1.000 66.81000 287 THR D CA 1
ATOM 6498 C C . THR D 1 192 ? -33.90800 -0.99500 -11.55800 1.000 70.16000 287 THR D C 1
ATOM 6499 O O . THR D 1 192 ? -33.82400 -0.74000 -12.76200 1.000 73.85000 287 THR D O 1
ATOM 6503 N N . PRO D 1 193 ? -34.35900 -0.07500 -10.69500 1.000 84.32000 288 PRO D N 1
ATOM 6504 C CA . PRO D 1 193 ? -34.62200 1.29500 -11.18800 1.000 68.68000 288 PRO D CA 1
ATOM 6505 C C . PRO D 1 193 ? -33.37400 1.97600 -11.73100 1.000 64.34000 288 PRO D C 1
ATOM 6506 O O . PRO D 1 193 ? -33.47800 2.86200 -12.58700 1.000 59.64000 288 PRO D O 1
ATOM 6510 N N . TYR D 1 194 ? -32.19200 1.57300 -11.26600 1.000 67.61000 289 TYR D N 1
ATOM 6511 C CA . TYR D 1 194 ? -30.92900 2.15200 -11.69800 1.000 57.34000 289 TYR D CA 1
ATOM 6512 C C . TYR D 1 194 ? -30.18100 1.32100 -12.73500 1.000 56.10000 289 TYR D C 1
ATOM 6513 O O . TYR D 1 194 ? -29.04900 1.67600 -13.07800 1.000 59.99000 289 TYR D O 1
ATOM 6522 N N . ASN D 1 195 ? -30.74200 0.20900 -13.21400 1.000 69.63000 290 ASN D N 1
ATOM 6523 C CA . ASN D 1 195 ? -29.99700 -0.68600 -14.10300 1.000 68.36000 290 ASN D CA 1
ATOM 6524 C C . ASN D 1 195 ? -29.98500 -0.12400 -15.51700 1.000 50.45000 290 ASN D C 1
ATOM 6525 O O . ASN D 1 195 ? -30.98900 -0.20900 -16.23200 1.000 53.85000 290 ASN D O 1
ATOM 6530 N N . THR D 1 196 ? -28.83900 0.40000 -15.95000 1.000 50.41000 291 THR D N 1
ATOM 6531 C CA . THR D 1 196 ? -28.77100 1.01100 -17.27500 1.000 62.19000 291 THR D CA 1
ATOM 6532 C C . THR D 1 196 ? -28.61200 -0.00800 -18.39300 1.000 61.11000 291 THR D C 1
ATOM 6533 O O . THR D 1 196 ? -28.52200 0.38900 -19.55700 1.000 55.00000 291 THR D O 1
ATOM 6537 N N . TYR D 1 197 ? -28.57400 -1.30400 -18.07900 1.000 69.50000 292 TYR D N 1
ATOM 6538 C CA . TYR D 1 197 ? -28.69500 -2.31000 -19.12700 1.000 60.97000 292 TYR D CA 1
ATOM 6539 C C . TYR D 1 197 ? -30.15000 -2.58000 -19.49200 1.000 64.30000 292 TYR D C 1
ATOM 6540 O O . TYR D 1 197 ? -30.43300 -2.99400 -20.62000 1.000 64.48000 292 TYR D O 1
ATOM 6549 N N . THR D 1 198 ? -31.08600 -2.32900 -18.57400 1.000 63.83000 293 THR D N 1
ATOM 6550 C CA . THR D 1 198 ? -32.49700 -2.60200 -18.83000 1.000 66.36000 293 THR D CA 1
ATOM 6551 C C . THR D 1 198 ? -33.34900 -1.36000 -19.06300 1.000 67.99000 293 THR D C 1
ATOM 6552 O O . THR D 1 198 ? -34.35500 -1.45000 -19.77500 1.000 67.54000 293 THR D O 1
ATOM 6556 N N . ILE D 1 199 ? -32.98700 -0.20500 -18.49000 1.000 65.93000 294 ILE D N 1
ATOM 6557 C CA . ILE D 1 199 ? -33.74900 1.02800 -18.69100 1.000 63.47000 294 ILE D CA 1
ATOM 6558 C C . ILE D 1 199 ? -33.07300 1.89400 -19.74800 1.000 54.82000 294 ILE D C 1
ATOM 6559 O O . ILE D 1 199 ? -31.85900 1.82600 -19.97000 1.000 52.98000 294 ILE D O 1
ATOM 6564 N N . ASN D 1 200 ? -33.87500 2.73400 -20.39400 1.000 61.25000 295 ASN D N 1
ATOM 6565 C CA . ASN D 1 200 ? -33.40600 3.72500 -21.35700 1.000 67.15000 295 ASN D CA 1
ATOM 6566 C C . ASN D 1 200 ? -33.27800 5.08900 -20.68400 1.000 66.91000 295 ASN D C 1
ATOM 6567 O O . ASN D 1 200 ? -34.16700 5.51200 -19.93800 1.000 76.75000 295 ASN D O 1
ATOM 6572 N N . GLY D 1 201 ? -32.15700 5.74800 -20.92200 1.000 55.25000 296 GLY D N 1
ATOM 6573 C CA . GLY D 1 201 ? -31.90600 7.05000 -20.35400 1.000 63.18000 296 GLY D CA 1
ATOM 6574 C C . GLY D 1 201 ? -31.17900 6.96100 -19.02600 1.000 66.49000 296 GLY D C 1
ATOM 6575 O O . GLY D 1 201 ? -30.60700 5.93200 -18.65000 1.000 56.92000 296 GLY D O 1
ATOM 6576 N N . LEU D 1 202 ? -31.24000 8.07100 -18.28500 1.000 65.78000 297 LEU D N 1
ATOM 6577 C CA . LEU D 1 202 ? -30.50300 8.20400 -17.04100 1.000 54.95000 297 LEU D CA 1
ATOM 6578 C C . LEU D 1 202 ? -31.23900 7.54900 -15.87500 1.000 54.36000 297 LEU D C 1
ATOM 6579 O O . LEU D 1 202 ? -32.46800 7.44800 -15.88400 1.000 43.58000 297 LEU D O 1
ATOM 6584 N N . PRO D 1 203 ? -30.50900 7.10900 -14.85300 1.000 49.61000 298 PRO D N 1
ATOM 6585 C CA . PRO D 1 203 ? -31.16200 6.56100 -13.65900 1.000 50.70000 298 PRO D CA 1
ATOM 6586 C C . PRO D 1 203 ? -31.85600 7.65800 -12.87200 1.000 57.79000 298 PRO D C 1
ATOM 6587 O O . PRO D 1 203 ? -31.63900 8.85300 -13.12500 1.000 54.77000 298 PRO D O 1
ATOM 6591 N N . PRO D 1 204 ? -32.69400 7.29800 -11.90200 1.000 65.31000 299 PRO D N 1
ATOM 6592 C CA . PRO D 1 204 ? -33.48700 8.32800 -11.20600 1.000 59.69000 299 PRO D CA 1
ATOM 6593 C C . PRO D 1 204 ? -32.65100 9.32500 -10.41700 1.000 65.32000 299 PRO D C 1
ATOM 6594 O O . PRO D 1 204 ? -33.03700 10.49700 -10.32300 1.000 71.11000 299 PRO D O 1
ATOM 6598 N N . THR D 1 205 ? -31.53700 8.90800 -9.83100 1.000 65.36000 300 THR D N 1
ATOM 6599 C CA . THR D 1 205 ? -30.66300 9.78400 -9.06300 1.000 61.92000 300 THR D CA 1
ATOM 6600 C C . THR D 1 205 ? -29.21600 9.53300 -9.44400 1.000 62.85000 300 THR D C 1
ATOM 6601 O O . THR D 1 205 ? -28.91300 8.63700 -10.23600 1.000 56.79000 300 THR D O 1
ATOM 6605 N N . PRO D 1 206 ? -28.29400 10.33700 -8.92100 1.000 61.93000 301 PRO D N 1
ATOM 6606 C CA . PRO D 1 206 ? -26.86900 10.02000 -9.06500 1.000 59.03000 301 PRO D CA 1
ATOM 6607 C C . PRO D 1 206 ? -26.52800 8.75100 -8.29800 1.000 59.82000 301 PRO D C 1
ATOM 6608 O O . PRO D 1 206 ? -27.30000 8.26500 -7.46900 1.000 58.78000 301 PRO D O 1
ATOM 6612 N N . ILE D 1 207 ? -25.34900 8.20700 -8.60200 1.000 59.60000 302 ILE D N 1
ATOM 6613 C CA . ILE D 1 207 ? -24.86600 6.96700 -8.00700 1.000 41.67000 302 ILE D CA 1
ATOM 6614 C C . ILE D 1 207 ? -23.59000 7.15900 -7.20500 1.000 51.48000 302 ILE D C 1
ATOM 6615 O O . ILE D 1 207 ? -23.01600 6.17000 -6.73400 1.000 53.13000 302 ILE D O 1
ATOM 6620 N N . ALA D 1 208 ? -23.09600 8.39100 -7.08800 1.000 60.50000 303 ALA D N 1
ATOM 6621 C CA . ALA D 1 208 ? -21.87700 8.72500 -6.35000 1.000 58.47000 303 ALA D CA 1
ATOM 6622 C C . ALA D 1 208 ? -21.80500 10.24800 -6.25000 1.000 61.40000 303 ALA D C 1
ATOM 6623 O O . ALA D 1 208 ? -22.66500 10.96500 -6.77200 1.000 58.65000 303 ALA D O 1
ATOM 6625 N N . LEU D 1 209 ? -20.77100 10.74300 -5.57100 1.000 61.17000 304 LEU D N 1
ATOM 6626 C CA . LEU D 1 209 ? -20.56900 12.17900 -5.45400 1.000 55.88000 304 LEU D CA 1
ATOM 6627 C C . LEU D 1 209 ? -19.55700 12.63400 -6.49300 1.000 59.94000 304 LEU D C 1
ATOM 6628 O O . LEU D 1 209 ? -18.35500 12.36200 -6.32900 1.000 57.60000 304 LEU D O 1
ATOM 6633 N N . PRO D 1 210 ? -19.96800 13.34000 -7.54400 1.000 52.49000 305 PRO D N 1
ATOM 6634 C CA . PRO D 1 210 ? -19.02400 13.69600 -8.60500 1.000 51.73000 305 PRO D CA 1
ATOM 6635 C C . PRO D 1 210 ? -18.18500 14.91600 -8.27200 1.000 56.88000 305 PRO D C 1
ATOM 6636 O O . PRO D 1 210 ? -18.57200 15.78100 -7.48600 1.000 49.96000 305 PRO D O 1
ATOM 6640 N N . SER D 1 211 ? -17.00700 14.96700 -8.88000 1.000 59.00000 306 SER D N 1
ATOM 6641 C CA . SER D 1 211 ? -16.15300 16.12800 -8.73000 1.000 54.79000 306 SER D CA 1
ATOM 6642 C C . SER D 1 211 ? -16.58200 17.21100 -9.71200 1.000 58.94000 306 SER D C 1
ATOM 6643 O O . SER D 1 211 ? -17.35800 16.98000 -10.63900 1.000 60.26000 306 SER D O 1
ATOM 6646 N N . GLN D 1 212 ? -16.06100 18.41400 -9.50700 1.000 58.46000 307 GLN D N 1
ATOM 6647 C CA . GLN D 1 212 ? -16.37800 19.50600 -10.41700 1.000 60.48000 307 GLN D CA 1
ATOM 6648 C C . GLN D 1 212 ? -15.85800 19.21300 -11.81800 1.000 54.73000 307 GLN D C 1
ATOM 6649 O O . GLN D 1 212 ? -16.47100 19.60900 -12.82400 1.000 54.36000 307 GLN D O 1
ATOM 6655 N N . LYS D 1 213 ? -14.68800 18.57700 -11.90100 1.000 48.27000 308 LYS D N 1
ATOM 6656 C CA . LYS D 1 213 ? -14.16300 18.19400 -13.20600 1.000 58.22000 308 LYS D CA 1
ATOM 6657 C C . LYS D 1 213 ? -15.16800 17.31000 -13.93800 1.000 56.00000 308 LYS D C 1
ATOM 6658 O O . LYS D 1 213 ? -15.38500 17.45900 -15.14900 1.000 34.79000 308 LYS D O 1
ATOM 6664 N N . ALA D 1 214 ? -15.82200 16.40600 -13.20100 1.000 46.87000 309 ALA D N 1
ATOM 6665 C CA . ALA D 1 214 ? -16.78400 15.50300 -13.81100 1.000 44.07000 309 ALA D CA 1
ATOM 6666 C C . ALA D 1 214 ? -18.04200 16.24000 -14.22700 1.000 47.01000 309 ALA D C 1
ATOM 6667 O O . ALA D 1 214 ? -18.60300 15.96100 -15.29100 1.000 56.51000 309 ALA D O 1
ATOM 6669 N N . ILE D 1 215 ? -18.49800 17.19100 -13.41400 1.000 48.04000 310 ILE D N 1
ATOM 6670 C CA . ILE D 1 215 ? -19.67600 17.96800 -13.79000 1.000 47.68000 310 ILE D CA 1
ATOM 6671 C C . ILE D 1 215 ? -19.40000 18.74300 -15.07300 1.000 43.60000 310 ILE D C 1
ATOM 6672 O O . ILE D 1 215 ? -20.19100 18.71800 -16.02800 1.000 44.21000 310 ILE D O 1
ATOM 6677 N N . GLU D 1 216 ? -18.25800 19.42300 -15.12500 1.000 44.92000 311 GLU D N 1
ATOM 6678 C CA . GLU D 1 216 ? -17.93300 20.19000 -16.31900 1.000 48.87000 311 GLU D CA 1
ATOM 6679 C C . GLU D 1 216 ? -17.82400 19.27600 -17.53400 1.000 40.9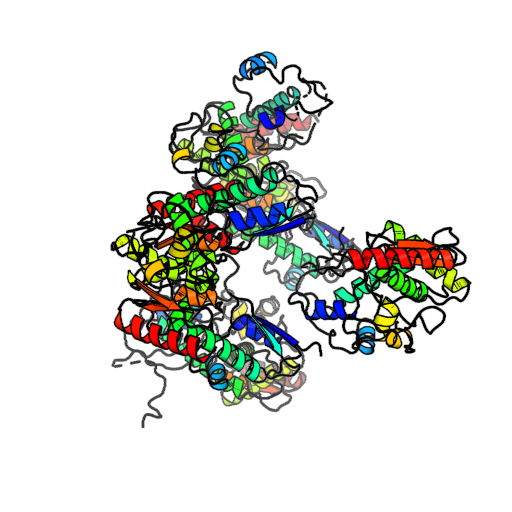5000 311 GLU D C 1
ATOM 6680 O O . GLU D 1 216 ? -18.33700 19.59500 -18.61600 1.000 49.01000 311 GLU D O 1
ATOM 6686 N N . ALA D 1 217 ? -17.17200 18.12700 -17.37500 1.000 39.18000 312 ALA D N 1
ATOM 6687 C CA . ALA D 1 217 ? -17.07400 17.19100 -18.49200 1.000 44.55000 312 ALA D CA 1
ATOM 6688 C C . ALA D 1 217 ? -18.45200 16.73700 -18.94500 1.000 39.56000 312 ALA D C 1
ATOM 6689 O O . ALA D 1 217 ? -18.72700 16.67300 -20.14700 1.000 41.51000 312 ALA D O 1
ATOM 6691 N N . ALA D 1 218 ? -19.33300 16.41900 -17.99700 1.000 41.31000 313 ALA D N 1
ATOM 6692 C CA . ALA D 1 218 ? -20.70300 16.06500 -18.34600 1.000 31.05000 313 ALA D CA 1
ATOM 6693 C C . ALA D 1 218 ? -21.36100 17.15400 -19.17200 1.000 44.11000 313 ALA D C 1
ATOM 6694 O O . ALA D 1 218 ? -22.19500 16.86100 -20.03100 1.000 42.83000 313 ALA D O 1
ATOM 6696 N N . LEU D 1 219 ? -21.01600 18.41800 -18.92000 1.000 51.79000 314 LEU D N 1
ATOM 6697 C CA . LEU D 1 219 ? -21.61600 19.51800 -19.66600 1.000 44.89000 314 LEU D CA 1
ATOM 6698 C C . LEU D 1 219 ? -20.78300 19.96800 -20.86200 1.000 50.09000 314 LEU D C 1
ATOM 6699 O O . LEU D 1 219 ? -21.19900 20.89000 -21.57400 1.000 41.42000 314 LEU D O 1
ATOM 6704 N N . HIS D 1 220 ? -19.65400 19.31000 -21.13400 1.000 52.55000 315 HIS D N 1
ATOM 6705 C CA . HIS D 1 220 ? -18.78500 19.65000 -22.26300 1.000 44.98000 315 HIS D CA 1
ATOM 6706 C C . HIS D 1 220 ? -18.25900 18.37800 -22.91800 1.000 39.11000 315 HIS D C 1
ATOM 6707 O O . HIS D 1 220 ? -17.07300 18.04600 -22.83300 1.000 35.96000 315 HIS D O 1
ATOM 6714 N N . PRO D 1 221 ? -19.13500 17.65500 -23.60900 1.000 40.95000 316 PRO D N 1
ATOM 6715 C CA . PRO D 1 221 ? -18.70900 16.42200 -24.29000 1.000 41.67000 316 PRO D CA 1
ATOM 6716 C C . PRO D 1 221 ? -17.78200 16.71100 -25.45900 1.000 35.46000 316 PRO D C 1
ATOM 6717 O O . PRO D 1 221 ? -17.79900 17.79000 -26.05000 1.000 52.97000 316 PRO D O 1
ATOM 6721 N N . ASP D 1 222 ? -17.00500 15.69600 -25.82400 1.000 39.77000 317 ASP D N 1
ATOM 6722 C CA . ASP D 1 222 ? -16.01900 15.82700 -26.88500 1.000 33.94000 317 ASP D CA 1
ATOM 6723 C C . ASP D 1 222 ? -16.68100 15.75300 -28.24800 1.000 36.47000 317 ASP D C 1
ATOM 6724 O O . ASP D 1 222 ? -17.81600 15.30000 -28.39000 1.000 38.46000 317 ASP D O 1
ATOM 6729 N N . ASP D 1 223 ? -15.95200 16.20400 -29.25600 1.000 36.74000 318 ASP D N 1
ATOM 6730 C CA . ASP D 1 223 ? -16.45800 16.27300 -30.62000 1.000 46.63000 318 ASP D CA 1
ATOM 6731 C C . ASP D 1 223 ? -15.97700 15.00200 -31.29300 1.000 42.12000 318 ASP D C 1
ATOM 6732 O O . ASP D 1 223 ? -14.85400 14.95100 -31.80100 1.000 46.71000 318 ASP D O 1
ATOM 6737 N N . SER D 1 224 ? -16.83200 13.98000 -31.30100 1.000 56.59000 319 SER D N 1
ATOM 6738 C CA . SER D 1 224 ? -16.48100 12.66000 -31.80900 1.000 53.93000 319 SER D CA 1
ATOM 6739 C C . SER D 1 224 ? -17.76400 11.91900 -32.13600 1.000 46.53000 319 SER D C 1
ATOM 6740 O O . SER D 1 224 ? -18.86000 12.33600 -31.76100 1.000 49.26000 319 SER D O 1
ATOM 6743 N N . ASN D 1 225 ? -17.61000 10.80300 -32.83100 1.000 53.40000 320 ASN D N 1
ATOM 6744 C CA . ASN D 1 225 ? -18.71900 9.91400 -33.13900 1.000 54.64000 320 ASN D CA 1
ATOM 6745 C C . ASN D 1 225 ? -18.73000 8.65500 -32.28000 1.000 41.01000 320 ASN D C 1
ATOM 6746 O O . ASN D 1 225 ? -19.63300 7.83200 -32.43300 1.000 41.03000 320 ASN D O 1
ATOM 6751 N N . ASN D 1 226 ? -17.78700 8.52100 -31.35000 1.000 44.48000 321 ASN D N 1
ATOM 6752 C CA . ASN D 1 226 ? -17.65000 7.31300 -30.54900 1.000 40.78000 321 ASN D CA 1
ATOM 6753 C C . ASN D 1 226 ? -18.84100 7.10600 -29.62400 1.000 47.97000 321 ASN D C 1
ATOM 6754 O O . ASN D 1 226 ? -19.25400 8.01900 -28.90800 1.000 47.81000 321 ASN D O 1
ATOM 6759 N N . ILE D 1 227 ? -19.37700 5.88500 -29.62500 1.000 49.43000 322 ILE D N 1
ATOM 6760 C CA . ILE D 1 227 ? -20.49900 5.51100 -28.76900 1.000 46.58000 322 ILE D CA 1
ATOM 6761 C C . ILE D 1 227 ? -20.18300 4.24500 -27.97300 1.000 44.43000 322 ILE D C 1
ATOM 6762 O O . ILE D 1 227 ? -21.05600 3.67400 -27.30000 1.000 40.48000 322 ILE D O 1
ATOM 6767 N N . TYR D 1 228 ? -18.92700 3.81100 -28.02100 1.000 43.32000 323 TYR D N 1
ATOM 6768 C CA . TYR D 1 228 ? -18.48500 2.67600 -27.22400 1.000 48.49000 323 TYR D CA 1
ATOM 6769 C C . TYR D 1 228 ? -17.15700 3.01100 -26.56500 1.000 38.97000 323 TYR D C 1
ATOM 6770 O O . TYR D 1 228 ? -16.34400 3.74100 -27.12500 1.000 50.10000 323 TYR D O 1
ATOM 6779 N N . PHE D 1 229 ? -16.90100 2.39200 -25.42000 1.000 36.23000 324 PHE D N 1
ATOM 6780 C CA . PHE D 1 229 ? -15.56900 2.45100 -24.83400 1.000 39.41000 324 PHE D CA 1
ATOM 6781 C C . PHE D 1 229 ? -15.41600 1.25100 -23.91300 1.000 47.04000 324 PHE D C 1
ATOM 6782 O O . PHE D 1 229 ? -16.39400 0.75400 -23.34500 1.000 48.80000 324 PHE D O 1
ATOM 6790 N N . VAL D 1 230 ? -14.17400 0.80600 -23.75500 1.000 32.62000 325 VAL D N 1
ATOM 6791 C CA . VAL D 1 230 ? -13.88200 -0.32300 -22.88600 1.000 43.61000 325 VAL D CA 1
ATOM 6792 C C . VAL D 1 230 ? -12.50400 -0.12000 -22.28500 1.000 42.87000 325 VAL D C 1
ATOM 6793 O O . VAL D 1 230 ? -11.61200 0.43500 -22.92400 1.000 37.78000 325 VAL D O 1
ATOM 6797 N N . ALA D 1 231 ? -12.33300 -0.58100 -21.04500 1.000 53.04000 326 ALA D N 1
ATOM 6798 C CA . ALA D 1 231 ? -11.05100 -0.46400 -20.36900 1.000 43.81000 326 ALA D CA 1
ATOM 6799 C C . ALA D 1 231 ? -9.95500 -1.15600 -21.16800 1.000 41.44000 326 ALA D C 1
ATOM 6800 O O . ALA D 1 231 ? -10.19000 -2.15900 -21.84100 1.000 55.88000 326 ALA D O 1
ATOM 6802 N N . THR D 1 232 ? -8.74600 -0.59400 -21.11200 1.000 50.58000 327 THR D N 1
ATOM 6803 C CA . THR D 1 232 ? -7.61200 -1.26100 -21.73500 1.000 65.16000 327 THR D CA 1
ATOM 6804 C C . THR D 1 232 ? -6.97000 -2.28600 -20.81200 1.000 68.14000 327 THR D C 1
ATOM 6805 O O . THR D 1 232 ? -6.43500 -3.29500 -21.28400 1.000 69.86000 327 THR D O 1
ATOM 6809 N N . GLY D 1 233 ? -6.98900 -2.03200 -19.50800 1.000 70.29000 328 GLY D N 1
ATOM 6810 C CA . GLY D 1 233 ? -6.30100 -2.85900 -18.55700 1.000 82.23000 328 GLY D CA 1
ATOM 6811 C C . GLY D 1 233 ? -4.91700 -2.36000 -18.22300 1.000 95.41000 328 GLY D C 1
ATOM 6812 O O . GLY D 1 233 ? -4.36200 -2.74400 -17.18800 1.000 103.70000 328 GLY D O 1
ATOM 6813 N N . ASN D 1 234 ? -4.35500 -1.50300 -19.07500 1.000 90.25000 329 ASN D N 1
ATOM 6814 C CA . ASN D 1 234 ? -3.06200 -0.87600 -18.84900 1.000 92.41000 329 ASN D CA 1
ATOM 6815 C C . ASN D 1 234 ? -3.21800 0.60100 -18.53600 1.000 81.09000 329 ASN D C 1
ATOM 6816 O O . ASN D 1 234 ? -2.26000 1.36800 -18.66800 1.000 82.84000 329 ASN D O 1
ATOM 6818 N N . GLY D 1 235 ? -4.41100 1.01100 -18.12100 1.000 73.90000 330 GLY D N 1
ATOM 6819 C CA . GLY D 1 235 ? -4.67800 2.40700 -17.87300 1.000 70.74000 330 GLY D CA 1
ATOM 6820 C C . GLY D 1 235 ? -5.41700 3.02900 -19.04700 1.000 85.82000 330 GLY D C 1
ATOM 6821 O O . GLY D 1 235 ? -4.92300 3.00600 -20.18600 1.000 61.87000 330 GLY D O 1
ATOM 6822 N N . GLY D 1 236 ? -6.60400 3.58200 -18.78400 1.000 80.58000 331 GLY D N 1
ATOM 6823 C CA . GLY D 1 236 ? -7.39600 4.20400 -19.82300 1.000 61.60000 331 GLY D CA 1
ATOM 6824 C C . GLY D 1 236 ? -8.42800 3.29100 -20.45600 1.000 62.41000 331 GLY D C 1
ATOM 6825 O O . GLY D 1 236 ? -8.66800 2.14900 -20.04700 1.000 64.49000 331 GLY D O 1
ATOM 6826 N N . HIS D 1 237 ? -9.04600 3.82300 -21.50700 1.000 53.71000 332 HIS D N 1
ATOM 6827 C CA . HIS D 1 237 ? -10.06600 3.11300 -22.25900 1.000 47.99000 332 HIS D CA 1
ATOM 6828 C C . HIS D 1 237 ? -9.78500 3.26300 -23.74900 1.000 51.33000 332 HIS D C 1
ATOM 6829 O O . HIS D 1 237 ? -9.03500 4.14500 -24.17300 1.000 48.25000 332 HIS D O 1
ATOM 6836 N N . LYS D 1 238 ? -10.36100 2.35600 -24.53200 1.000 41.92000 333 LYS D N 1
ATOM 6837 C CA . LYS D 1 238 ? -10.39300 2.44300 -25.98200 1.000 45.23000 333 LYS D CA 1
ATOM 6838 C C . LYS D 1 238 ? -11.81600 2.79100 -26.38300 1.000 48.73000 333 LYS D C 1
ATOM 6839 O O . LYS D 1 238 ? -12.76000 2.11100 -25.96300 1.000 47.72000 333 LYS D O 1
ATOM 6845 N N . PHE D 1 239 ? -11.95700 3.86300 -27.16600 1.000 47.84000 334 PHE D N 1
ATOM 6846 C CA . PHE D 1 239 ? -13.24300 4.39100 -27.59300 1.000 46.04000 334 PHE D CA 1
ATOM 6847 C C . PHE D 1 239 ? -13.46400 4.08800 -29.06800 1.000 37.20000 334 PHE D C 1
ATOM 6848 O O . PHE D 1 239 ? -12.53900 4.19400 -29.87900 1.000 39.10000 334 PHE D O 1
ATOM 6856 N N . THR D 1 240 ? -14.70400 3.77900 -29.42400 1.000 42.85000 335 THR D N 1
ATOM 6857 C CA . THR D 1 240 ? -15.00500 3.38700 -30.78800 1.000 37.06000 335 THR D CA 1
ATOM 6858 C C . THR D 1 240 ? -16.38900 3.88100 -31.16800 1.000 44.00000 335 THR D C 1
ATOM 6859 O O . THR D 1 240 ? -17.18900 4.25900 -30.31200 1.000 43.80000 335 THR D O 1
ATOM 6863 N N . ALA D 1 241 ? -16.65700 3.85600 -32.47300 1.000 48.59000 336 ALA D N 1
ATOM 6864 C CA . ALA D 1 241 ? -17.92900 4.28200 -33.03500 1.000 48.65000 336 ALA D CA 1
ATOM 6865 C C . ALA D 1 241 ? -18.74900 3.14100 -33.63800 1.000 54.87000 336 ALA D C 1
ATOM 6866 O O . ALA D 1 241 ? -19.87100 3.38000 -34.10200 1.000 63.01000 336 ALA D O 1
ATOM 6868 N N . ASP D 1 242 ? -18.22000 1.92300 -33.68500 1.000 46.54000 337 ASP D N 1
ATOM 6869 C CA . ASP D 1 242 ? -18.95300 0.79500 -34.25400 1.000 50.69000 337 ASP D CA 1
ATOM 6870 C C . ASP D 1 242 ? -18.75000 -0.45100 -33.40500 1.000 50.74000 337 ASP D C 1
ATOM 6871 O O . ASP D 1 242 ? -17.72600 -0.61300 -32.73600 1.000 47.98000 337 ASP D O 1
ATOM 6876 N N . LEU D 1 243 ? -19.73900 -1.34400 -33.45100 1.000 50.21000 338 LEU D N 1
ATOM 6877 C CA . LEU D 1 243 ? -19.75200 -2.46800 -32.52200 1.000 50.87000 338 LEU D CA 1
ATOM 6878 C C . LEU D 1 243 ? -18.63900 -3.46900 -32.80000 1.000 44.88000 338 LEU D C 1
ATOM 6879 O O . LEU D 1 243 ? -18.13300 -4.09400 -31.86400 1.000 47.15000 338 LEU D O 1
ATOM 6884 N N . GLN D 1 244 ? -18.24200 -3.64500 -34.06200 1.000 48.06000 339 GLN D N 1
ATOM 6885 C CA . GLN D 1 244 ? -17.19700 -4.62200 -34.34400 1.000 58.72000 339 GLN D CA 1
ATOM 6886 C C . GLN D 1 244 ? -15.86000 -4.15800 -33.78000 1.000 51.38000 339 GLN D C 1
ATOM 6887 O O . GLN D 1 244 ? -15.12000 -4.94700 -33.17300 1.000 59.62000 339 GLN D O 1
ATOM 6893 N N . ALA D 1 245 ? -15.53500 -2.88000 -33.96400 1.000 59.00000 340 ALA D N 1
ATOM 6894 C CA . ALA D 1 245 ? -14.32100 -2.33100 -33.36700 1.000 57.60000 340 ALA D CA 1
ATOM 6895 C C . ALA D 1 245 ? -14.37600 -2.39800 -31.84200 1.000 47.48000 340 ALA D C 1
ATOM 6896 O O . ALA D 1 245 ? -13.37400 -2.72300 -31.18300 1.000 46.88000 340 ALA D O 1
ATOM 6898 N N . HIS D 1 246 ? -15.54400 -2.11500 -31.26000 1.000 39.79000 341 HIS D N 1
ATOM 6899 C CA . HIS D 1 246 ? -15.66400 -2.24000 -29.81400 1.000 42.20000 341 HIS D CA 1
ATOM 6900 C C . HIS D 1 246 ? -15.42000 -3.66900 -29.35200 1.000 53.62000 341 HIS D C 1
ATOM 6901 O O . HIS D 1 246 ? -14.74700 -3.88900 -28.33600 1.000 44.96000 341 HIS D O 1
ATOM 6908 N N . ASN D 1 247 ? -15.99800 -4.65600 -30.05600 1.000 53.03000 342 ASN D N 1
ATOM 6909 C CA . ASN D 1 247 ? -15.83800 -6.04900 -29.64200 1.000 45.06000 342 ASN D CA 1
ATOM 6910 C C . ASN D 1 247 ? -14.39700 -6.50000 -29.78200 1.000 43.26000 342 ASN D C 1
ATOM 6911 O O . ASN D 1 247 ? -13.87900 -7.20600 -28.90900 1.000 50.74000 342 ASN D O 1
ATOM 6916 N N . GLN D 1 248 ? -13.72100 -6.08900 -30.86000 1.000 39.32000 343 GLN D N 1
ATOM 6917 C CA . GLN D 1 248 ? -12.29200 -6.36500 -30.94100 1.000 50.91000 343 GLN D CA 1
ATOM 6918 C C . GLN D 1 248 ? -11.57900 -5.81300 -29.71000 1.000 57.03000 343 GLN D C 1
ATOM 6919 O O . GLN D 1 248 ? -10.77600 -6.50900 -29.07200 1.000 54.20000 343 GLN D O 1
ATOM 6925 N N . ALA D 1 249 ? -11.89600 -4.56600 -29.33900 1.000 59.82000 344 ALA D N 1
ATOM 6926 C CA . ALA D 1 249 ? -11.24600 -3.96200 -28.18200 1.000 47.97000 344 ALA D CA 1
ATOM 6927 C C . ALA D 1 249 ? -11.53500 -4.75700 -26.92300 1.000 49.43000 344 ALA D C 1
ATOM 6928 O O . ALA D 1 249 ? -10.65500 -4.93700 -26.07300 1.000 59.47000 344 ALA D O 1
ATOM 6930 N N . VAL D 1 250 ? -12.76700 -5.24700 -26.79200 1.000 49.61000 345 VAL D N 1
ATOM 6931 C CA . VAL D 1 250 ? -13.14300 -6.02600 -25.61700 1.000 51.14000 345 VAL D CA 1
ATOM 6932 C C . VAL D 1 250 ? -12.33400 -7.31200 -25.55500 1.000 51.28000 345 VAL D C 1
ATOM 6933 O O . VAL D 1 250 ? -11.90500 -7.74000 -24.47700 1.000 45.47000 345 VAL D O 1
ATOM 6937 N N . GLN D 1 251 ? -12.13200 -7.96200 -26.70500 1.000 51.40000 346 GLN D N 1
ATOM 6938 C CA . GLN D 1 251 ? -11.33500 -9.18700 -26.72900 1.000 52.43000 346 GLN D CA 1
ATOM 6939 C C . GLN D 1 251 ? -9.90700 -8.92200 -26.27100 1.000 55.47000 346 GLN D C 1
ATOM 6940 O O . GLN D 1 251 ? -9.35800 -9.66000 -25.43500 1.000 51.92000 346 GLN D O 1
ATOM 6942 N N . GLU D 1 252 ? -9.31000 -7.84200 -26.77800 1.000 59.20000 347 GLU D N 1
ATOM 6943 C CA . GLU D 1 252 ? -7.96000 -7.46900 -26.35800 1.000 56.57000 347 GLU D CA 1
ATOM 6944 C C . GLU D 1 252 ? -7.89800 -7.20800 -24.85400 1.000 53.36000 347 GLU D C 1
ATOM 6945 O O . GLU D 1 252 ? -6.95700 -7.63300 -24.16800 1.000 52.41000 347 GLU D O 1
ATOM 6951 N N . TYR D 1 253 ? -8.89400 -6.50800 -24.32100 1.000 52.93000 348 TYR D N 1
ATOM 6952 C CA . TYR D 1 253 ? -8.89700 -6.23100 -22.89000 1.000 61.35000 348 TYR D CA 1
ATOM 6953 C C . TYR D 1 253 ? -9.01200 -7.50100 -22.07200 1.000 53.73000 348 TYR D C 1
ATOM 6954 O O . TYR D 1 253 ? -8.33600 -7.65000 -21.04700 1.000 50.17000 348 TYR D O 1
ATOM 6963 N N . LEU D 1 254 ? -9.87800 -8.42100 -22.49900 1.000 64.55000 349 LEU D N 1
ATOM 6964 C CA . LEU D 1 254 ? -10.01600 -9.68200 -21.78400 1.000 59.59000 349 LEU D CA 1
ATOM 6965 C C . LEU D 1 254 ? -8.70000 -10.44200 -21.76800 1.000 54.28000 349 LEU D C 1
ATOM 6966 O O . LEU D 1 254 ? -8.27400 -10.94300 -20.71900 1.000 56.75000 349 LEU D O 1
ATOM 6971 N N . SER D 1 255 ? -8.03500 -10.53100 -22.92000 1.000 50.48000 350 SER D N 1
ATOM 6972 C CA . SER D 1 255 ? -6.76100 -11.23900 -22.96600 1.000 50.93000 350 SER D CA 1
ATOM 6973 C C . SER D 1 255 ? -5.74400 -10.59000 -22.02600 1.000 61.55000 350 SER D C 1
ATOM 6974 O O . SER D 1 255 ? -5.06800 -11.27800 -21.23900 1.000 72.40000 350 SER D O 1
ATOM 6977 N N . VAL D 1 256 ? -5.65600 -9.26000 -22.05700 1.000 59.64000 351 VAL D N 1
ATOM 6978 C CA . VAL D 1 256 ? -4.64800 -8.57000 -21.25900 1.000 51.74000 351 VAL D CA 1
ATOM 6979 C C . VAL D 1 256 ? -4.92500 -8.77600 -19.77700 1.000 47.01000 351 VAL D C 1
ATOM 6980 O O . VAL D 1 256 ? -4.02600 -9.12100 -18.99200 1.000 55.88000 351 VAL D O 1
ATOM 6984 N N . LEU D 1 257 ? -6.19500 -8.63400 -19.37900 1.000 52.04000 352 LEU D N 1
ATOM 6985 C CA . LEU D 1 257 ? -6.50200 -8.70500 -17.95600 1.000 54.13000 352 LEU D CA 1
ATOM 6986 C C . LEU D 1 257 ? -6.34800 -10.12800 -17.42300 1.000 60.52000 352 LEU D C 1
ATOM 6987 O O . LEU D 1 257 ? -5.96300 -10.30800 -16.26400 1.000 62.98000 352 LEU D O 1
ATOM 6992 N N . ARG D 1 258 ? -6.65600 -11.13900 -18.23400 1.000 65.61000 353 ARG D N 1
ATOM 6993 C CA . ARG D 1 258 ? -6.42700 -12.50500 -17.80900 1.000 69.95000 353 ARG D CA 1
ATOM 6994 C C . ARG D 1 258 ? -4.94500 -12.72200 -17.63000 1.000 74.27000 353 ARG D C 1
ATOM 6995 O O . ARG D 1 258 ? -4.51600 -13.35900 -16.65800 1.000 77.66000 353 ARG D O 1
ATOM 7003 N N . SER D 1 259 ? -4.13200 -12.18700 -18.55300 1.000 63.91000 354 SER D N 1
ATOM 7004 C CA . SER D 1 259 ? -2.68100 -12.36900 -18.41700 1.000 64.35000 354 SER D CA 1
ATOM 7005 C C . SER D 1 259 ? -2.13400 -11.73100 -17.13400 1.000 74.73000 354 SER D C 1
ATOM 7006 O O . SER D 1 259 ? -1.28700 -12.31200 -16.44800 1.000 88.40000 354 SER D O 1
ATOM 7009 N N . LYS D 1 260 ? -2.63400 -10.56500 -16.76100 1.000 80.23000 355 LYS D N 1
ATOM 7010 C CA . LYS D 1 260 ? -2.07000 -9.88300 -15.59900 1.000 80.41000 355 LYS D CA 1
ATOM 7011 C C . LYS D 1 260 ? -2.29300 -10.64200 -14.29400 1.000 85.14000 355 LYS D C 1
ATOM 7012 O O . LYS D 1 260 ? -1.38500 -10.72500 -13.45300 1.000 93.63000 355 LYS D O 1
ATOM 7014 N N . LYS D 1 261 ? -3.45600 -11.25500 -14.13200 1.000 78.31000 356 LYS D N 1
ATOM 7015 C CA . LYS D 1 261 ? -3.78900 -11.92700 -12.88500 1.000 77.60000 356 LYS D CA 1
ATOM 7016 C C . LYS D 1 261 ? -3.44200 -13.40500 -13.01000 1.000 85.28000 356 LYS D C 1
ATOM 7017 O O . LYS D 1 261 ? -4.14400 -14.16000 -13.68900 1.000 88.84000 356 LYS D O 1
ATOM 7019 N N . LEU D 1 262 ? -2.35800 -13.81500 -12.34900 1.000 97.49000 357 LEU D N 1
ATOM 7020 C CA . LEU D 1 262 ? -1.95900 -15.21800 -12.28200 1.000 97.23000 357 LEU D CA 1
ATOM 7021 C C . LEU D 1 262 ? -1.90200 -15.73700 -10.85300 1.000 98.15000 357 LEU D C 1
ATOM 7022 O O . LEU D 1 262 ? -2.53400 -16.75300 -10.54100 1.000 101.13000 357 LEU D O 1
ATOM 7027 N N . GLU D 1 263 ? -1.16300 -15.06300 -9.97500 1.000 107.75000 358 GLU D N 1
ATOM 7028 C CA . GLU D 1 263 ? -1.00000 -15.47600 -8.58400 1.000 111.98000 358 GLU D CA 1
ATOM 7029 C C . GLU D 1 263 ? -0.95500 -14.22000 -7.72100 1.000 98.11000 358 GLU D C 1
ATOM 7030 O O . GLU D 1 263 ? -0.80800 -13.11100 -8.24400 1.000 92.56000 358 GLU D O 1
ATOM 7032 N N . LEU E 1 25 ? 7.70500 -3.13900 3.38100 1.000 103.48000 120 LEU E N 1
ATOM 7033 C CA . LEU E 1 25 ? 7.85900 -2.90700 1.94900 1.000 92.98000 120 LEU E CA 1
ATOM 7034 C C . LEU E 1 25 ? 9.13900 -2.11600 1.66100 1.000 88.76000 120 LEU E C 1
ATOM 7035 O O . LEU E 1 25 ? 9.40900 -1.09600 2.30300 1.000 93.34000 120 LEU E O 1
ATOM 7040 N N . SER E 1 26 ? 9.93400 -2.59800 0.70500 1.000 85.78000 121 SER E N 1
ATOM 7041 C CA . SER E 1 26 ? 11.16200 -1.92600 0.28400 1.000 83.35000 121 SER E CA 1
ATOM 7042 C C . SER E 1 26 ? 11.14700 -1.83200 -1.23600 1.000 76.18000 121 SER E C 1
ATOM 7043 O O . SER E 1 26 ? 11.23400 -2.85200 -1.92400 1.000 78.18000 121 SER E O 1
ATOM 7046 N N . ASP E 1 27 ? 11.05000 -0.61300 -1.76000 1.000 90.67000 122 ASP E N 1
ATOM 7047 C CA . ASP E 1 27 ? 10.84500 -0.39200 -3.18300 1.000 85.23000 122 ASP E CA 1
ATOM 7048 C C . ASP E 1 27 ? 12.04700 0.31800 -3.80200 1.000 73.80000 122 ASP E C 1
ATOM 7049 O O . ASP E 1 27 ? 12.81700 1.00200 -3.12100 1.000 74.21000 122 ASP E O 1
ATOM 7054 N N . ALA E 1 28 ? 12.19200 0.14000 -5.11500 1.000 76.31000 123 ALA E N 1
ATOM 7055 C CA . ALA E 1 28 ? 13.21800 0.82200 -5.90300 1.000 78.78000 123 ALA E CA 1
ATOM 7056 C C . ALA E 1 28 ? 12.57800 1.91100 -6.77700 1.000 72.82000 123 ALA E C 1
ATOM 7057 O O . ALA E 1 28 ? 12.80300 3.11400 -6.59200 1.000 55.25000 123 ALA E O 1
ATOM 7059 N N . MET E 1 33 ? 6.46800 -3.40100 -11.82000 1.000 86.83000 128 MET E N 1
ATOM 7060 C CA . MET E 1 33 ? 7.57500 -3.70800 -10.91800 1.000 95.28000 128 MET E CA 1
ATOM 7061 C C . MET E 1 33 ? 7.64400 -5.20800 -10.61500 1.000 89.85000 128 MET E C 1
ATOM 7062 O O . MET E 1 33 ? 6.63100 -5.91300 -10.68100 1.000 82.83000 128 MET E O 1
ATOM 7067 N N . ASN E 1 34 ? 8.84600 -5.68900 -10.29700 1.000 87.76000 129 ASN E N 1
ATOM 7068 C CA . ASN E 1 34 ? 9.07300 -7.08000 -9.91900 1.000 91.99000 129 ASN E CA 1
ATOM 7069 C C . ASN E 1 34 ? 9.09600 -7.17600 -8.40000 1.000 94.31000 129 ASN E C 1
ATOM 7070 O O . ASN E 1 34 ? 9.73500 -6.35600 -7.73700 1.000 98.44000 129 ASN E O 1
ATOM 7075 N N . ARG E 1 35 ? 8.40200 -8.16400 -7.84900 1.000 98.55000 130 ARG E N 1
ATOM 7076 C CA . ARG E 1 35 ? 8.31800 -8.33600 -6.39900 1.000 88.44000 130 ARG E CA 1
ATOM 7077 C C . ARG E 1 35 ? 9.16400 -9.54000 -5.99700 1.000 96.70000 130 ARG E C 1
ATOM 7078 O O . ARG E 1 35 ? 8.72300 -10.69000 -6.10400 1.000 95.41000 130 ARG E O 1
ATOM 7086 N N . VAL E 1 36 ? 10.37200 -9.26300 -5.51500 1.000 85.96000 131 VAL E N 1
ATOM 7087 C CA . VAL E 1 36 ? 11.25200 -10.28600 -4.96000 1.000 78.16000 131 VAL E CA 1
ATOM 7088 C C . VAL E 1 36 ? 10.98100 -10.34500 -3.46100 1.000 71.47000 131 VAL E C 1
ATOM 7089 O O . VAL E 1 36 ? 11.33600 -9.42800 -2.71500 1.000 80.00000 131 VAL E O 1
ATOM 7093 N N . LEU E 1 37 ? 10.31300 -11.40000 -3.01700 1.000 68.08000 132 LEU E N 1
ATOM 7094 C CA . LEU E 1 37 ? 10.03300 -11.59500 -1.60200 1.000 62.11000 132 LEU E CA 1
ATOM 7095 C C . LEU E 1 37 ? 11.05100 -12.58200 -1.04600 1.000 72.25000 132 LEU E C 1
ATOM 7096 O O . LEU E 1 37 ? 11.09400 -13.74100 -1.47100 1.000 72.77000 132 LEU E O 1
ATOM 7101 N N . VAL E 1 38 ? 11.84100 -12.13400 -0.07700 1.000 74.78000 133 VAL E N 1
ATOM 7102 C CA . VAL E 1 38 ? 12.82600 -12.97600 0.59300 1.000 66.09000 133 VAL E CA 1
ATOM 7103 C C . VAL E 1 38 ? 12.35000 -13.11900 2.03000 1.000 65.44000 133 VAL E C 1
ATOM 7104 O O . VAL E 1 38 ? 12.29900 -12.13200 2.77800 1.000 67.48000 133 VAL E O 1
ATOM 7108 N N . ILE E 1 39 ? 11.97300 -14.34200 2.41000 1.000 61.68000 134 ILE E N 1
ATOM 7109 C CA . ILE E 1 39 ? 11.36300 -14.60800 3.70800 1.000 65.27000 134 ILE E CA 1
ATOM 7110 C C . ILE E 1 39 ? 12.45500 -15.03700 4.67200 1.000 70.51000 134 ILE E C 1
ATOM 7111 O O . ILE E 1 39 ? 13.36600 -15.79200 4.30800 1.000 64.42000 134 ILE E O 1
ATOM 7113 N N . GLU E 1 40 ? 12.34200 -14.58300 5.91700 1.000 72.17000 135 GLU E N 1
ATOM 7114 C CA . GLU E 1 40 ? 13.34200 -14.88900 6.92800 1.000 68.11000 135 GLU E CA 1
ATOM 7115 C C . GLU E 1 40 ? 13.42300 -16.39300 7.16800 1.000 59.55000 135 GLU E C 1
ATOM 7116 O O . GLU E 1 40 ? 12.41100 -17.09400 7.17400 1.000 53.32000 135 GLU E O 1
ATOM 7122 N N . GLY E 1 41 ? 14.63800 -16.87800 7.38700 1.000 55.50000 136 GLY E N 1
ATOM 7123 C CA . GLY E 1 41 ? 14.89100 -18.28600 7.57700 1.000 62.25000 136 GLY E CA 1
ATOM 7124 C C . GLY E 1 41 ? 15.28100 -19.03600 6.32200 1.000 60.27000 136 GLY E C 1
ATOM 7125 O O . GLY E 1 41 ? 15.66700 -20.20700 6.41900 1.000 73.23000 136 GLY E O 1
ATOM 7126 N N . THR E 1 42 ? 15.20000 -18.40200 5.15400 1.000 60.05000 137 THR E N 1
ATOM 7127 C CA . THR E 1 42 ? 15.63000 -19.02300 3.91100 1.000 65.43000 137 THR E CA 1
ATOM 7128 C C . THR E 1 42 ? 17.14500 -18.94100 3.78700 1.000 59.64000 137 THR E C 1
ATOM 7129 O O . THR E 1 42 ? 17.78900 -18.05100 4.34600 1.000 55.91000 137 THR E O 1
ATOM 7133 N N . THR E 1 43 ? 17.70700 -19.86700 3.02600 1.000 64.90000 138 THR E N 1
ATOM 7134 C CA . THR E 1 43 ? 19.13600 -19.87600 2.77300 1.000 70.09000 138 THR E CA 1
ATOM 7135 C C . THR E 1 43 ? 19.47500 -18.94200 1.61900 1.000 59.14000 138 THR E C 1
ATOM 7136 O O . THR E 1 43 ? 18.61600 -18.54400 0.83100 1.000 60.82000 138 THR E O 1
ATOM 7140 N N . PHE E 1 44 ? 20.75000 -18.56000 1.55800 1.000 58.16000 139 PHE E N 1
ATOM 7141 C CA . PHE E 1 44 ? 21.26500 -17.81500 0.41500 1.000 56.02000 139 PHE E CA 1
ATOM 7142 C C . PHE E 1 44 ? 21.04500 -18.56400 -0.88200 1.000 67.10000 139 PHE E C 1
ATOM 7143 O O . PHE E 1 44 ? 20.66900 -17.97500 -1.90500 1.000 64.50000 139 PHE E O 1
ATOM 7151 N N . LYS E 1 45 ? 21.36900 -19.86300 -0.87000 1.000 76.48000 140 LYS E N 1
ATOM 7152 C CA . LYS E 1 45 ? 21.21600 -20.67900 -2.06600 1.000 66.99000 140 LYS E CA 1
ATOM 7153 C C . LYS E 1 45 ? 19.78700 -20.61000 -2.58500 1.000 67.66000 140 LYS E C 1
ATOM 7154 O O . LYS E 1 45 ? 19.56000 -20.53300 -3.79800 1.000 75.87000 140 LYS E O 1
ATOM 7156 N N . GLN E 1 46 ? 18.80700 -20.65800 -1.68000 1.000 58.54000 141 GLN E N 1
ATOM 7157 C CA . GLN E 1 46 ? 17.41300 -20.51800 -2.09300 1.000 60.42000 141 GLN E CA 1
ATOM 7158 C C . GLN E 1 46 ? 17.17100 -19.19600 -2.81000 1.000 65.06000 141 GLN E C 1
ATOM 7159 O O . GLN E 1 46 ? 16.46400 -19.15600 -3.82000 1.000 73.41000 141 GLN E O 1
ATOM 7165 N N . LEU E 1 47 ? 17.74100 -18.10100 -2.30600 1.000 73.14000 142 LEU E N 1
ATOM 7166 C CA . LEU E 1 47 ? 17.54300 -16.81200 -2.96200 1.000 62.98000 142 LEU E CA 1
ATOM 7167 C C . LEU E 1 47 ? 18.18900 -16.80200 -4.34200 1.000 63.00000 142 LEU E C 1
ATOM 7168 O O . LEU E 1 47 ? 17.61000 -16.28500 -5.30800 1.000 67.29000 142 LEU E O 1
ATOM 7173 N N . ILE E 1 48 ? 19.37800 -17.39100 -4.46400 1.000 67.27000 143 ILE E N 1
ATOM 7174 C CA . ILE E 1 48 ? 20.04300 -17.43400 -5.76400 1.000 73.59000 143 ILE E CA 1
ATOM 7175 C C . ILE E 1 48 ? 19.20500 -18.22800 -6.76200 1.000 74.95000 143 ILE E C 1
ATOM 7176 O O . ILE E 1 48 ? 19.01400 -17.81500 -7.91400 1.000 83.30000 143 ILE E O 1
ATOM 7181 N N . THR E 1 49 ? 18.69400 -19.38300 -6.33800 1.000 74.01000 144 THR E N 1
ATOM 7182 C CA . THR E 1 49 ? 17.88800 -20.18700 -7.25000 1.000 77.06000 144 THR E CA 1
ATOM 7183 C C . THR E 1 49 ? 16.58200 -19.47600 -7.59200 1.000 77.54000 144 THR E C 1
ATOM 7184 O O . THR E 1 49 ? 16.11900 -19.53400 -8.73600 1.000 91.34000 144 THR E O 1
ATOM 7188 N N . ALA E 1 50 ? 15.99100 -18.77100 -6.62800 1.000 81.27000 145 ALA E N 1
ATOM 7189 C CA . ALA E 1 50 ? 14.73400 -18.08000 -6.88000 1.000 89.19000 145 ALA E CA 1
ATOM 7190 C C . ALA E 1 50 ? 14.90900 -16.87800 -7.79400 1.000 92.54000 145 ALA E C 1
ATOM 7191 O O . ALA E 1 50 ? 13.94000 -16.45900 -8.43300 1.000 96.09000 145 ALA E O 1
ATOM 7193 N N . LEU E 1 51 ? 16.11000 -16.30900 -7.85900 1.000 83.86000 146 LEU E N 1
ATOM 7194 C CA . LEU E 1 51 ? 16.36500 -15.23400 -8.80700 1.000 85.43000 146 LEU E CA 1
ATOM 7195 C C . LEU E 1 51 ? 16.77300 -15.73800 -10.18500 1.000 87.82000 146 LEU E C 1
ATOM 7196 O O . LEU E 1 51 ? 16.37600 -15.14000 -11.19200 1.000 91.75000 146 LEU E O 1
ATOM 7201 N N . LYS E 1 52 ? 17.54500 -16.82600 -10.26000 1.000 90.24000 147 LYS E N 1
ATOM 7202 C CA . LYS E 1 52 ? 17.88200 -17.38200 -11.56500 1.000 94.77000 147 LYS E CA 1
ATOM 7203 C C . LYS E 1 52 ? 16.65100 -17.88900 -12.30300 1.000 89.24000 147 LYS E C 1
ATOM 7204 O O . LYS E 1 52 ? 16.66800 -17.94800 -13.53400 1.000 104.04000 147 LYS E O 1
ATOM 7206 N N . ASN E 1 53 ? 15.58300 -18.23500 -11.58400 1.000 82.53000 148 ASN E N 1
ATOM 7207 C CA . ASN E 1 53 ? 14.33300 -18.68600 -12.17600 1.000 91.81000 148 ASN E CA 1
ATOM 7208 C C . ASN E 1 53 ? 13.29600 -17.57200 -12.23500 1.000 87.97000 148 ASN E C 1
ATOM 7209 O O . ASN E 1 53 ? 12.09100 -17.84600 -12.24100 1.000 89.50000 148 ASN E O 1
ATOM 7214 N N . ASP E 1 54 ? 13.74300 -16.32200 -12.23300 1.000 98.56000 149 ASP E N 1
ATOM 7215 C CA . ASP E 1 54 ? 12.87400 -15.16600 -12.40000 1.000 95.10000 149 ASP E CA 1
ATOM 7216 C C . ASP E 1 54 ? 13.18400 -14.61000 -13.78200 1.000 102.45000 149 ASP E C 1
ATOM 7217 O O . ASP E 1 54 ? 14.34200 -14.29300 -14.08000 1.000 98.58000 149 ASP E O 1
ATOM 7222 N N . LYS E 1 55 ? 12.15500 -14.47900 -14.62100 1.000 104.08000 150 LYS E N 1
ATOM 7223 C CA . LYS E 1 55 ? 12.36700 -13.92600 -15.95600 1.000 94.08000 150 LYS E CA 1
ATOM 7224 C C . LYS E 1 55 ? 12.80700 -12.46800 -15.88500 1.000 95.92000 150 LYS E C 1
ATOM 7225 O O . LYS E 1 55 ? 13.71100 -12.04500 -16.61700 1.000 95.59000 150 LYS E O 1
ATOM 7227 N N . ASN E 1 56 ? 12.20700 -11.69900 -14.97300 1.000 98.40000 151 ASN E N 1
ATOM 7228 C CA . ASN E 1 56 ? 12.36700 -10.24900 -14.94200 1.000 90.77000 151 ASN E CA 1
ATOM 7229 C C . ASN E 1 56 ? 13.74200 -9.78000 -14.47500 1.000 91.99000 151 ASN E C 1
ATOM 7230 O O . ASN E 1 56 ? 14.07500 -8.60600 -14.67700 1.000 86.79000 151 ASN E O 1
ATOM 7235 N N . VAL E 1 57 ? 14.53400 -10.63700 -13.84000 1.000 98.25000 152 VAL E N 1
ATOM 7236 C CA . VAL E 1 57 ? 15.84600 -10.25600 -13.32300 1.000 106.06000 152 VAL E CA 1
ATOM 7237 C C . VAL E 1 57 ? 16.91900 -10.76000 -14.27900 1.000 99.23000 152 VAL E C 1
ATOM 7238 O O . VAL E 1 57 ? 16.91800 -11.93900 -14.66400 1.000 95.06000 152 VAL E O 1
ATOM 7242 N N . LYS E 1 58 ? 17.85200 -9.87700 -14.64600 1.000 87.16000 153 LYS E N 1
ATOM 7243 C CA . LYS E 1 58 ? 18.89200 -10.25700 -15.59100 1.000 92.20000 153 LYS E CA 1
ATOM 7244 C C . LYS E 1 58 ? 19.93400 -11.10200 -14.87300 1.000 88.68000 153 LYS E C 1
ATOM 7245 O O . LYS E 1 58 ? 20.39600 -10.74700 -13.78400 1.000 83.66000 153 LYS E O 1
ATOM 7251 N N . ASN E 1 59 ? 20.32800 -12.20100 -15.52000 1.000 95.78000 154 ASN E N 1
ATOM 7252 C CA . ASN E 1 59 ? 21.20500 -13.22200 -14.94200 1.000 95.68000 154 ASN E CA 1
ATOM 7253 C C . ASN E 1 59 ? 22.61800 -13.00000 -15.45900 1.000 95.21000 154 ASN E C 1
ATOM 7254 O O . ASN E 1 59 ? 22.95100 -13.41500 -16.57000 1.000 107.52000 154 ASN E O 1
ATOM 7259 N N . THR E 1 60 ? 23.45900 -12.35600 -14.65400 1.000 95.69000 155 THR E N 1
ATOM 7260 C CA . THR E 1 60 ? 24.83800 -12.11800 -15.06000 1.000 97.73000 155 THR E CA 1
ATOM 7261 C C . THR E 1 60 ? 25.83700 -13.03000 -14.36100 1.000 85.26000 155 THR E C 1
ATOM 7262 O O . THR E 1 60 ? 26.70700 -13.60800 -15.01800 1.000 82.98000 155 THR E O 1
ATOM 7266 N N . ILE E 1 61 ? 25.70200 -13.20800 -13.04600 1.000 88.21000 156 ILE E N 1
ATOM 7267 C CA . ILE E 1 61 ? 26.75100 -13.87000 -12.27500 1.000 97.28000 156 ILE E CA 1
ATOM 7268 C C . ILE E 1 61 ? 26.22400 -14.88600 -11.26400 1.000 96.62000 156 ILE E C 1
ATOM 7269 O O . ILE E 1 61 ? 26.94500 -15.28800 -10.34100 1.000 90.68000 156 ILE E O 1
ATOM 7274 N N . LEU E 1 62 ? 24.99300 -15.35700 -11.44900 1.000 99.15000 157 LEU E N 1
ATOM 7275 C CA . LEU E 1 62 ? 24.38300 -16.19100 -10.42200 1.000 94.99000 157 LEU E CA 1
ATOM 7276 C C . LEU E 1 62 ? 24.99100 -17.58000 -10.38500 1.000 95.29000 157 LEU E C 1
ATOM 7277 O O . LEU E 1 62 ? 24.90100 -18.24900 -9.35400 1.000 92.05000 157 LEU E O 1
ATOM 7282 N N . ASP E 1 63 ? 25.57800 -18.03700 -11.48800 1.000 89.63000 158 ASP E N 1
ATOM 7283 C CA . ASP E 1 63 ? 26.14600 -19.37300 -11.57000 1.000 105.47000 158 ASP E CA 1
ATOM 7284 C C . ASP E 1 63 ? 27.65800 -19.40200 -11.37200 1.000 109.41000 158 ASP E C 1
ATOM 7285 O O . ASP E 1 63 ? 28.29400 -20.41400 -11.69300 1.000 110.80000 158 ASP E O 1
ATOM 7290 N N . LEU E 1 64 ? 28.24300 -18.33000 -10.83700 1.000 104.72000 159 LEU E N 1
ATOM 7291 C CA . LEU E 1 64 ? 29.65600 -18.34800 -10.49700 1.000 108.69000 159 LEU E CA 1
ATOM 7292 C C . LEU E 1 64 ? 29.84200 -19.05700 -9.15800 1.000 100.39000 159 LEU E C 1
ATOM 7293 O O . LEU E 1 64 ? 28.91700 -19.09500 -8.34500 1.000 98.30000 159 LEU E O 1
ATOM 7298 N N . PRO E 1 65 ? 31.01200 -19.64300 -8.90400 1.000 100.52000 160 PRO E N 1
ATOM 7299 C CA . PRO E 1 65 ? 31.29200 -20.12900 -7.54500 1.000 101.01000 160 PRO E CA 1
ATOM 7300 C C . PRO E 1 65 ? 31.17200 -18.98300 -6.54900 1.000 97.41000 160 PRO E C 1
ATOM 7301 O O . PRO E 1 65 ? 31.34400 -17.81000 -6.89300 1.000 98.24000 160 PRO E O 1
ATOM 7305 N N . ASP E 1 66 ? 30.86700 -19.34100 -5.29600 1.000 97.51000 161 ASP E N 1
ATOM 7306 C CA . ASP E 1 66 ? 30.45900 -18.34500 -4.30500 1.000 96.45000 161 ASP E CA 1
ATOM 7307 C C . ASP E 1 66 ? 31.59500 -17.39100 -3.94000 1.000 93.61000 161 ASP E C 1
ATOM 7308 O O . ASP E 1 66 ? 31.35400 -16.20700 -3.68100 1.000 86.69000 161 ASP E O 1
ATOM 7310 N N . ASP E 1 67 ? 32.83600 -17.88300 -3.88200 1.000 103.78000 162 ASP E N 1
ATOM 7311 C CA . ASP E 1 67 ? 33.95800 -16.98600 -3.59900 1.000 104.42000 162 ASP E CA 1
ATOM 7312 C C . ASP E 1 67 ? 34.06500 -15.91500 -4.68400 1.000 99.99000 162 ASP E C 1
ATOM 7313 O O . ASP E 1 67 ? 34.19700 -14.71600 -4.39000 1.000 92.68000 162 ASP E O 1
ATOM 7318 N N . GLN E 1 68 ? 34.00100 -16.33800 -5.95300 1.000 95.20000 163 GLN E N 1
ATOM 7319 C CA . GLN E 1 68 ? 34.03900 -15.38800 -7.05600 1.000 94.89000 163 GLN E CA 1
ATOM 7320 C C . GLN E 1 68 ? 32.83000 -14.46800 -7.02600 1.000 93.52000 163 GLN E C 1
ATOM 7321 O O . GLN E 1 68 ? 32.93800 -13.29100 -7.38300 1.000 96.54000 163 GLN E O 1
ATOM 7323 N N . LEU E 1 69 ? 31.69200 -14.96200 -6.53400 1.000 94.17000 164 LEU E N 1
ATOM 7324 C CA . LEU E 1 69 ? 30.50400 -14.12000 -6.45500 1.000 95.05000 164 LEU E CA 1
ATOM 7325 C C . LEU E 1 69 ? 30.68000 -13.03900 -5.39600 1.000 92.81000 164 LEU E C 1
ATOM 7326 O O . LEU E 1 69 ? 30.24100 -11.90000 -5.58400 1.000 82.84000 164 LEU E O 1
ATOM 7331 N N . MET E 1 70 ? 31.27100 -13.40100 -4.25000 1.000 96.21000 165 MET E N 1
ATOM 7332 C CA . MET E 1 70 ? 31.53000 -12.43200 -3.18800 1.000 92.75000 165 MET E CA 1
ATOM 7333 C C . MET E 1 70 ? 32.55500 -11.38900 -3.61800 1.000 93.89000 165 MET E C 1
ATOM 7334 O O . MET E 1 70 ? 32.41700 -10.20600 -3.28600 1.000 86.09000 165 MET E O 1
ATOM 7339 N N . LYS E 1 71 ? 33.59100 -11.80500 -4.35600 1.000 101.50000 166 LYS E N 1
ATOM 7340 C CA . LYS E 1 71 ? 34.52300 -10.82500 -4.91300 1.000 94.97000 166 LYS E CA 1
ATOM 7341 C C . LYS E 1 71 ? 33.83100 -9.91900 -5.92300 1.000 90.95000 166 LYS E C 1
ATOM 7342 O O . LYS E 1 71 ? 34.06300 -8.70400 -5.93500 1.000 95.07000 166 LYS E O 1
ATOM 7348 N N . ALA E 1 72 ? 32.95500 -10.48400 -6.76000 1.000 96.50000 167 ALA E N 1
ATOM 7349 C CA . ALA E 1 72 ? 32.27500 -9.68400 -7.77700 1.000 96.46000 167 ALA E CA 1
ATOM 7350 C C . ALA E 1 72 ? 31.31000 -8.68800 -7.14700 1.000 91.24000 167 ALA E C 1
ATOM 7351 O O . ALA E 1 72 ? 31.17600 -7.55700 -7.63000 1.000 91.62000 167 ALA E O 1
ATOM 7353 N N . LEU E 1 73 ? 30.63200 -9.08900 -6.06800 1.000 95.01000 168 LEU E N 1
ATOM 7354 C CA . LEU E 1 73 ? 29.65400 -8.23800 -5.40300 1.000 96.55000 168 LEU E CA 1
ATOM 7355 C C . LEU E 1 73 ? 30.30200 -7.21900 -4.47400 1.000 91.45000 168 LEU E C 1
ATOM 7356 O O . LEU E 1 73 ? 29.61000 -6.30900 -4.00000 1.000 78.17000 168 LEU E O 1
ATOM 7361 N N . GLY E 1 74 ? 31.60300 -7.34900 -4.21100 1.000 79.45000 169 GLY E N 1
ATOM 7362 C CA . GLY E 1 74 ? 32.30000 -6.45000 -3.32700 1.000 79.95000 169 GLY E CA 1
ATOM 7363 C C . GLY E 1 74 ? 32.21100 -6.79900 -1.86200 1.000 85.96000 169 GLY E C 1
ATOM 7364 O O . GLY E 1 74 ? 32.71600 -6.03600 -1.03000 1.000 85.15000 169 GLY E O 1
ATOM 7365 N N . ILE E 1 75 ? 31.59700 -7.92200 -1.51900 1.000 87.90000 170 ILE E N 1
ATOM 7366 C CA . ILE E 1 75 ? 31.40500 -8.28300 -0.11400 1.000 82.19000 170 ILE E CA 1
ATOM 7367 C C . ILE E 1 75 ? 32.70900 -8.86400 0.42400 1.000 76.31000 170 ILE E C 1
ATOM 7368 O O . ILE E 1 75 ? 33.33200 -9.69500 -0.25400 1.000 83.83000 170 ILE E O 1
ATOM 7373 N N . PRO E 1 76 ? 33.15900 -8.44600 1.60900 1.000 75.39000 171 PRO E N 1
ATOM 7374 C CA . PRO E 1 76 ? 34.45400 -8.91200 2.12800 1.000 77.47000 171 PRO E CA 1
ATOM 7375 C C . PRO E 1 76 ? 34.40400 -10.24700 2.85400 1.000 84.70000 171 PRO E C 1
ATOM 7376 O O . PRO E 1 76 ? 35.43500 -10.67800 3.38800 1.000 88.93000 171 PRO E O 1
ATOM 7380 N N . TYR E 1 77 ? 33.25800 -10.91200 2.89200 1.000 84.03000 172 TYR E N 1
ATOM 7381 C CA . TYR E 1 77 ? 33.12600 -12.17300 3.60600 1.000 81.22000 172 TYR E CA 1
ATOM 7382 C C . TYR E 1 77 ? 33.38900 -13.36400 2.69500 1.000 82.60000 172 TYR E C 1
ATOM 7383 O O . TYR E 1 77 ? 33.14700 -13.31400 1.48400 1.000 81.47000 172 TYR E O 1
ATOM 7392 N N . HIS E 1 78 ? 33.92100 -14.43500 3.29800 1.000 78.93000 173 HIS E N 1
ATOM 7393 C CA . HIS E 1 78 ? 34.26400 -15.62700 2.52900 1.000 80.16000 173 HIS E CA 1
ATOM 7394 C C . HIS E 1 78 ? 33.01600 -16.40900 2.13400 1.000 76.88000 173 HIS E C 1
ATOM 7395 O O . HIS E 1 78 ? 32.93500 -16.93300 1.01800 1.000 76.89000 173 HIS E O 1
ATOM 7402 N N . HIS E 1 79 ? 32.02300 -16.50400 3.05300 1.000 74.38000 174 HIS E N 1
ATOM 7403 C CA . HIS E 1 79 ? 30.78000 -17.24500 2.89200 1.000 75.69000 174 HIS E CA 1
ATOM 7404 C C . HIS E 1 79 ? 29.60200 -16.28100 2.84800 1.000 69.29000 174 HIS E C 1
ATOM 7405 O O . HIS E 1 79 ? 29.54200 -15.34400 3.65400 1.000 63.47000 174 HIS E O 1
ATOM 7412 N N . PRO E 1 80 ? 28.63700 -16.48700 1.95200 1.000 75.74000 175 PRO E N 1
ATOM 7413 C CA . PRO E 1 80 ? 27.58000 -15.48700 1.76200 1.000 70.66000 175 PRO E CA 1
ATOM 7414 C C . PRO E 1 80 ? 26.39800 -15.60800 2.71100 1.000 60.73000 175 PRO E C 1
ATOM 7415 O O . PRO E 1 80 ? 25.51800 -14.74200 2.67500 1.000 70.52000 175 PRO E O 1
ATOM 7419 N N . GLU E 1 81 ? 26.35600 -16.61700 3.57300 1.000 61.61000 176 GLU E N 1
ATOM 7420 C CA . GLU E 1 81 ? 25.13500 -16.89700 4.31600 1.000 63.43000 176 GLU E CA 1
ATOM 7421 C C . GLU E 1 81 ? 24.86200 -15.82700 5.36200 1.000 54.80000 176 GLU E C 1
ATOM 7422 O O . GLU E 1 81 ? 25.76900 -15.36800 6.06300 1.000 58.83000 176 GLU E O 1
ATOM 7428 N N . GLY E 1 82 ? 23.59100 -15.43800 5.45500 1.000 56.34000 177 GLY E N 1
ATOM 7429 C CA . GLY E 1 82 ? 23.09500 -14.52800 6.46600 1.000 53.34000 177 GLY E CA 1
ATOM 7430 C C . GLY E 1 82 ? 23.27200 -13.05700 6.16800 1.000 57.30000 177 GLY E C 1
ATOM 7431 O O . GLY E 1 82 ? 22.79600 -12.22900 6.95200 1.000 57.47000 177 GLY E O 1
ATOM 7432 N N . LEU E 1 83 ? 23.89300 -12.70300 5.04600 1.000 53.54000 178 LEU E N 1
ATOM 7433 C CA . LEU E 1 83 ? 24.32200 -11.33600 4.77900 1.000 59.26000 178 LEU E CA 1
ATOM 7434 C C . LEU E 1 83 ? 23.39500 -10.56100 3.85400 1.000 52.92000 178 LEU E C 1
ATOM 7435 O O . LEU E 1 83 ? 23.77600 -9.49300 3.38400 1.000 60.73000 178 LEU E O 1
ATOM 7440 N N . PHE E 1 84 ? 22.20000 -11.06300 3.58000 1.000 52.93000 179 PHE E N 1
ATOM 7441 C CA . PHE E 1 84 ? 21.25700 -10.43100 2.66800 1.000 53.36000 179 PHE E CA 1
ATOM 7442 C C . PHE E 1 84 ? 19.90500 -10.44100 3.35000 1.000 51.30000 179 PHE E C 1
ATOM 7443 O O . PHE E 1 84 ? 19.43400 -11.49600 3.77700 1.000 49.64000 179 PHE E O 1
ATOM 7451 N N . ALA E 1 85 ? 19.30600 -9.28000 3.47300 1.000 58.58000 180 ALA E N 1
ATOM 7452 C CA . ALA E 1 85 ? 18.22600 -9.11200 4.43500 1.000 56.47000 180 ALA E CA 1
ATOM 7453 C C . ALA E 1 85 ? 16.91300 -9.64100 3.87000 1.000 56.05000 180 ALA E C 1
ATOM 7454 O O . ALA E 1 85 ? 16.51700 -9.25200 2.77200 1.000 61.23000 180 ALA E O 1
ATOM 7456 N N . PRO E 1 86 ? 16.20500 -10.49800 4.60600 1.000 65.91000 181 PRO E N 1
ATOM 7457 C CA . PRO E 1 86 ? 14.88000 -10.93600 4.14600 1.000 69.33000 181 PRO E CA 1
ATOM 7458 C C . PRO E 1 86 ? 13.90700 -9.77900 4.25800 1.000 66.87000 181 PRO E C 1
ATOM 7459 O O . PRO E 1 86 ? 13.89700 -9.06200 5.25900 1.000 68.57000 181 PRO E O 1
ATOM 7463 N N . ASN E 1 87 ? 13.10900 -9.58000 3.21300 1.000 72.00000 182 ASN E N 1
ATOM 7464 C CA . ASN E 1 87 ? 12.14300 -8.48900 3.18500 1.000 75.99000 182 ASN E CA 1
ATOM 7465 C C . ASN E 1 87 ? 11.33200 -8.61900 1.90100 1.000 73.71000 182 ASN E C 1
ATOM 7466 O O . ASN E 1 87 ? 11.60100 -9.47800 1.05600 1.000 71.92000 182 ASN E O 1
ATOM 7471 N N . THR E 1 88 ? 10.29300 -7.79400 1.80600 1.000 81.56000 183 THR E N 1
ATOM 7472 C CA . THR E 1 88 ? 9.43400 -7.70300 0.62600 1.000 82.78000 183 THR E CA 1
ATOM 7473 C C . THR E 1 88 ? 10.00600 -6.58400 -0.24200 1.000 85.46000 183 THR E C 1
ATOM 7474 O O . THR E 1 88 ? 9.89100 -5.39800 0.09300 1.000 68.56000 183 THR E O 1
ATOM 7478 N N . TYR E 1 89 ? 10.69000 -6.95500 -1.32300 1.000 79.12000 184 TYR E N 1
ATOM 7479 C CA . TYR E 1 89 ? 11.39000 -6.01300 -2.17600 1.000 77.83000 184 TYR E CA 1
ATOM 7480 C C . TYR E 1 89 ? 10.65200 -5.83700 -3.49400 1.000 83.86000 184 TYR E C 1
ATOM 7481 O O . TYR E 1 89 ? 10.13400 -6.80200 -4.06100 1.000 90.95000 184 TYR E O 1
ATOM 7490 N N . PHE E 1 90 ? 10.63000 -4.60300 -3.98400 1.000 90.58000 185 PHE E N 1
ATOM 7491 C CA . PHE E 1 90 ? 10.04700 -4.26700 -5.27500 1.000 84.57000 185 PHE E CA 1
ATOM 7492 C C . PHE E 1 90 ? 11.11200 -3.55700 -6.09400 1.000 87.26000 185 PHE E C 1
ATOM 7493 O O . PHE E 1 90 ? 11.61000 -2.49800 -5.69200 1.000 76.66000 185 PHE E O 1
ATOM 7501 N N . PHE E 1 91 ? 11.47300 -4.15700 -7.22100 1.000 86.11000 186 PHE E N 1
ATOM 7502 C CA . PHE E 1 91 ? 12.47700 -3.63500 -8.13300 1.000 98.79000 186 PHE E CA 1
ATOM 7503 C C . PHE E 1 91 ? 11.83900 -3.22900 -9.45900 1.000 100.51000 186 PHE E C 1
ATOM 7504 O O . PHE E 1 91 ? 10.65100 -3.46200 -9.71800 1.000 96.82000 186 PHE E O 1
ATOM 7512 N N . ALA E 1 92 ? 12.65700 -2.61500 -10.31000 1.000 91.73000 187 ALA E N 1
ATOM 7513 C CA . ALA E 1 92 ? 12.26900 -2.35900 -11.68800 1.000 91.17000 187 ALA E CA 1
ATOM 7514 C C . ALA E 1 92 ? 12.37500 -3.65100 -12.48800 1.000 91.48000 187 ALA E C 1
ATOM 7515 O O . ALA E 1 92 ? 13.36200 -4.38200 -12.36900 1.000 87.28000 187 ALA E O 1
ATOM 7517 N N . LYS E 1 93 ? 11.35000 -3.94300 -13.28700 1.000 85.36000 188 LYS E N 1
ATOM 7518 C CA . LYS E 1 93 ? 11.40700 -5.09000 -14.18200 1.000 88.08000 188 LYS E CA 1
ATOM 7519 C C . LYS E 1 93 ? 12.63800 -4.98800 -15.07500 1.000 90.88000 188 LYS E C 1
ATOM 7520 O O . LYS E 1 93 ? 12.87000 -3.96000 -15.72000 1.000 90.67000 188 LYS E O 1
ATOM 7522 N N . GLY E 1 94 ? 13.43400 -6.05500 -15.10400 1.000 85.00000 189 GLY E N 1
ATOM 7523 C CA . GLY E 1 94 ? 14.67100 -6.04800 -15.85900 1.000 88.97000 189 GLY E CA 1
ATOM 7524 C C . GLY E 1 94 ? 15.88200 -5.59200 -15.08400 1.000 84.70000 189 GLY E C 1
ATOM 7525 O O . GLY E 1 94 ? 16.90000 -5.24700 -15.69600 1.000 85.35000 189 GLY E O 1
ATOM 7526 N N . GLU E 1 95 ? 15.80300 -5.57700 -13.75800 1.000 89.85000 190 GLU E N 1
ATOM 7527 C CA . GLU E 1 95 ? 16.92500 -5.18400 -12.92200 1.000 85.78000 190 GLU E CA 1
ATOM 7528 C C . GLU E 1 95 ? 18.02100 -6.23900 -12.98100 1.000 89.10000 190 GLU E C 1
ATOM 7529 O O . GLU E 1 95 ? 17.76400 -7.42400 -13.22800 1.000 81.74000 190 GLU E O 1
ATOM 7535 N N . THR E 1 96 ? 19.25700 -5.79200 -12.77200 1.000 90.60000 191 THR E N 1
ATOM 7536 C CA . THR E 1 96 ? 20.39300 -6.70000 -12.73200 1.000 91.07000 191 THR E CA 1
ATOM 7537 C C . THR E 1 96 ? 20.46700 -7.37000 -11.36500 1.000 88.81000 191 THR E C 1
ATOM 7538 O O . THR E 1 96 ? 20.06100 -6.80000 -10.34800 1.000 85.89000 191 THR E O 1
ATOM 7542 N N . ASP E 1 97 ? 20.98500 -8.60100 -11.35300 1.000 98.65000 192 ASP E N 1
ATOM 7543 C CA . ASP E 1 97 ? 21.13700 -9.33800 -10.10100 1.000 90.25000 192 ASP E CA 1
ATOM 7544 C C . ASP E 1 97 ? 22.06100 -8.61600 -9.12600 1.000 91.22000 192 ASP E C 1
ATOM 7545 O O . ASP E 1 97 ? 21.80000 -8.58300 -7.91400 1.000 77.04000 192 ASP E O 1
ATOM 7550 N N . LYS E 1 98 ? 23.13400 -8.00800 -9.63700 1.000 93.83000 193 LYS E N 1
ATOM 7551 C CA . LYS E 1 98 ? 24.11100 -7.39800 -8.74800 1.000 92.37000 193 LYS E CA 1
ATOM 7552 C C . LYS E 1 98 ? 23.48300 -6.25400 -7.96700 1.000 82.66000 193 LYS E C 1
ATOM 7553 O O . LYS E 1 98 ? 23.75000 -6.09400 -6.77500 1.000 80.18000 193 LYS E O 1
ATOM 7555 N N . LYS E 1 99 ? 22.63900 -5.45000 -8.61900 1.000 75.26000 194 LYS E N 1
ATOM 7556 C CA . LYS E 1 99 ? 21.92000 -4.39700 -7.90300 1.000 81.60000 194 LYS E CA 1
ATOM 7557 C C . LYS E 1 99 ? 21.04100 -4.97900 -6.80100 1.000 83.33000 194 LYS E C 1
ATOM 7558 O O . LYS E 1 99 ? 21.09500 -4.53100 -5.64800 1.000 90.28000 194 LYS E O 1
ATOM 7560 N N . ILE E 1 100 ? 20.20000 -5.96100 -7.14000 1.000 81.05000 195 ILE E N 1
ATOM 7561 C CA . ILE E 1 100 ? 19.30100 -6.54600 -6.14600 1.000 77.92000 195 ILE E CA 1
ATOM 7562 C C . ILE E 1 100 ? 20.09300 -6.99800 -4.92400 1.000 83.44000 195 ILE E C 1
ATOM 7563 O O . ILE E 1 100 ? 19.78100 -6.63600 -3.78000 1.000 74.58000 195 ILE E O 1
ATOM 7565 N N . LEU E 1 101 ? 21.16400 -7.76200 -5.15900 1.000 91.10000 196 LEU E N 1
ATOM 7566 C CA . LEU E 1 101 ? 21.89300 -8.37600 -4.05300 1.000 82.73000 196 LEU E CA 1
ATOM 7567 C C . LEU E 1 101 ? 22.72400 -7.35100 -3.28800 1.000 81.54000 196 LEU E C 1
ATOM 7568 O O . LEU E 1 101 ? 22.83500 -7.43700 -2.06100 1.000 82.00000 196 LEU E O 1
ATOM 7573 N N . THR E 1 102 ? 23.35600 -6.40200 -3.98500 1.000 70.55000 197 THR E N 1
ATOM 7574 C CA . THR E 1 102 ? 24.09000 -5.36300 -3.27800 1.000 74.01000 197 THR E CA 1
ATOM 7575 C C . THR E 1 102 ? 23.15000 -4.59100 -2.36700 1.000 74.96000 197 THR E C 1
ATOM 7576 O O . THR E 1 102 ? 23.50300 -4.26200 -1.23000 1.000 75.99000 197 THR E O 1
ATOM 7580 N N . ASP E 1 103 ? 21.93800 -4.29900 -2.84800 1.000 81.13000 198 ASP E N 1
ATOM 7581 C CA . ASP E 1 103 ? 20.98300 -3.56900 -2.02500 1.000 78.33000 198 ASP E CA 1
ATOM 7582 C C . ASP E 1 103 ? 20.57600 -4.39900 -0.81400 1.000 79.01000 198 ASP E C 1
ATOM 7583 O O . ASP E 1 103 ? 20.48100 -3.86800 0.30200 1.000 66.90000 198 ASP E O 1
ATOM 7588 N N . LEU E 1 104 ? 20.37500 -5.71500 -1.01000 1.000 79.02000 199 LEU E N 1
ATOM 7589 C CA . LEU E 1 104 ? 19.99800 -6.58300 0.10700 1.000 64.17000 199 LEU E CA 1
ATOM 7590 C C . LEU E 1 104 ? 21.11500 -6.69900 1.14500 1.000 72.87000 199 LEU E C 1
ATOM 7591 O O . LEU E 1 104 ? 20.86200 -6.62700 2.35700 1.000 69.75000 199 LEU E O 1
ATOM 7596 N N . TYR E 1 105 ? 22.35400 -6.88400 0.68500 1.000 68.41000 200 TYR E N 1
ATOM 7597 C CA . TYR E 1 105 ? 23.50800 -6.91100 1.57900 1.000 66.31000 200 TYR E CA 1
ATOM 7598 C C . TYR E 1 105 ? 23.66400 -5.60700 2.35100 1.000 64.80000 200 TYR E C 1
ATOM 7599 O O . TYR E 1 105 ? 23.89200 -5.61400 3.56700 1.000 62.79000 200 TYR E O 1
ATOM 7608 N N . HIS E 1 106 ? 23.59600 -4.47600 1.65400 1.000 61.27000 201 HIS E N 1
ATOM 7609 C CA . HIS E 1 106 ? 23.73900 -3.20500 2.34000 1.000 63.74000 201 HIS E CA 1
ATOM 7610 C C . HIS E 1 106 ? 22.62500 -3.03700 3.36200 1.000 67.54000 201 HIS E C 1
ATOM 7611 O O . HIS E 1 106 ? 22.86600 -2.54100 4.46700 1.000 66.42000 201 HIS E O 1
ATOM 7618 N N . ARG E 1 107 ? 21.40200 -3.47100 3.03000 1.000 63.13000 202 ARG E N 1
ATOM 7619 C CA . ARG E 1 107 ? 20.31300 -3.37400 3.99900 1.000 60.46000 202 ARG E CA 1
ATOM 7620 C C . ARG E 1 107 ? 20.60700 -4.22100 5.23300 1.000 70.41000 202 ARG E C 1
ATOM 7621 O O . ARG E 1 107 ? 20.39300 -3.77700 6.37500 1.000 69.10000 202 ARG E O 1
ATOM 7629 N N . GLN E 1 108 ? 21.12800 -5.43800 5.02300 1.000 60.17000 203 GLN E N 1
ATOM 7630 C CA . GLN E 1 108 ? 21.42800 -6.30900 6.15200 1.000 56.25000 203 GLN E CA 1
ATOM 7631 C C . GLN E 1 108 ? 22.51700 -5.71500 7.03000 1.000 58.66000 203 GLN E C 1
ATOM 7632 O O . GLN E 1 108 ? 22.44300 -5.78800 8.26100 1.000 58.87000 203 GLN E O 1
ATOM 7638 N N . MET E 1 109 ? 23.56000 -5.16000 6.41900 1.000 55.07000 204 MET E N 1
ATOM 7639 C CA . MET E 1 109 ? 24.64900 -4.61300 7.22000 1.000 63.29000 204 MET E CA 1
ATOM 7640 C C . MET E 1 109 ? 24.21100 -3.31700 7.90000 1.000 59.03000 204 MET E C 1
ATOM 7641 O O . MET E 1 109 ? 24.69500 -2.99000 8.98800 1.000 47.26000 204 MET E O 1
ATOM 7646 N N . LYS E 1 110 ? 23.29200 -2.57300 7.28600 1.000 55.24000 205 LYS E N 1
ATOM 7647 C CA . LYS E 1 110 ? 22.67800 -1.45700 7.99100 1.000 67.60000 205 LYS E CA 1
ATOM 7648 C C . LYS E 1 110 ? 22.02100 -1.94000 9.27700 1.000 61.18000 205 LYS E C 1
ATOM 7649 O O . LYS E 1 110 ? 22.31900 -1.43700 10.37100 1.000 64.53000 205 LYS E O 1
ATOM 7651 N N . ALA E 1 111 ? 21.14300 -2.94100 9.16400 1.000 67.84000 206 ALA E N 1
ATOM 7652 C CA . ALA E 1 111 ? 20.46900 -3.46900 10.34900 1.000 64.15000 206 ALA E CA 1
ATOM 7653 C C . ALA E 1 111 ? 21.47200 -3.98000 11.37900 1.000 58.66000 206 ALA E C 1
ATOM 7654 O O . ALA E 1 111 ? 21.34300 -3.71000 12.58000 1.000 53.50000 206 ALA E O 1
ATOM 7656 N N . LEU E 1 112 ? 22.47500 -4.72500 10.92500 1.000 54.75000 207 LEU E N 1
ATOM 7657 C CA . LEU E 1 112 ? 23.41800 -5.33600 11.85100 1.000 55.98000 207 LEU E CA 1
ATOM 7658 C C . LEU E 1 112 ? 24.26200 -4.28300 12.55700 1.000 55.41000 207 LEU E C 1
ATOM 7659 O O . LEU E 1 112 ? 24.49600 -4.38300 13.76500 1.000 57.35000 207 LEU E O 1
ATOM 7664 N N . ASP E 1 113 ? 24.73800 -3.27200 11.82900 1.000 68.00000 208 ASP E N 1
ATOM 7665 C CA . ASP E 1 113 ? 25.53000 -2.22400 12.46500 1.000 60.73000 208 ASP E CA 1
ATOM 7666 C C . ASP E 1 113 ? 24.68900 -1.45400 13.48100 1.000 51.40000 208 ASP E C 1
ATOM 7667 O O . ASP E 1 113 ? 25.11200 -1.22800 14.62600 1.000 38.28000 208 ASP E O 1
ATOM 7672 N N . ALA E 1 114 ? 23.47300 -1.07200 13.09300 1.000 40.06000 209 ALA E N 1
ATOM 7673 C CA . ALA E 1 114 ? 22.60000 -0.39400 14.04200 1.000 42.10000 209 ALA E CA 1
ATOM 7674 C C . ALA E 1 114 ? 22.40400 -1.24300 15.29800 1.000 51.04000 209 ALA E C 1
ATOM 7675 O O . ALA E 1 114 ? 22.57500 -0.75600 16.41900 1.000 51.67000 209 ALA E O 1
ATOM 7677 N N . ALA E 1 115 ? 22.08000 -2.53300 15.13300 1.000 57.29000 210 ALA E N 1
ATOM 7678 C CA . ALA E 1 115 ? 21.80100 -3.37400 16.29700 1.000 55.53000 210 ALA E CA 1
ATOM 7679 C C . ALA E 1 115 ? 23.04200 -3.57200 17.16800 1.000 54.36000 210 ALA E C 1
ATOM 7680 O O . ALA E 1 115 ? 22.94800 -3.57500 18.40400 1.000 47.52000 210 ALA E O 1
ATOM 7682 N N . TRP E 1 116 ? 24.21300 -3.74100 16.55000 1.000 48.67000 211 TRP E N 1
ATOM 7683 C CA . TRP E 1 116 ? 25.43600 -3.89600 17.32500 1.000 47.87000 211 TRP E CA 1
ATOM 7684 C C . TRP E 1 116 ? 25.73300 -2.62800 18.12100 1.000 51.72000 211 TRP E C 1
ATOM 7685 O O . TRP E 1 116 ? 26.21000 -2.69700 19.25900 1.000 52.44000 211 TRP E O 1
ATOM 7696 N N . ALA E 1 117 ? 25.42600 -1.45600 17.55200 1.000 56.11000 212 ALA E N 1
ATOM 7697 C CA . ALA E 1 117 ? 25.72400 -0.20700 18.25400 1.000 57.81000 212 ALA E CA 1
ATOM 7698 C C . ALA E 1 117 ? 24.90600 -0.06700 19.53300 1.000 57.41000 212 ALA E C 1
ATOM 7699 O O . ALA E 1 117 ? 25.36500 0.55500 20.49800 1.000 63.93000 212 ALA E O 1
ATOM 7701 N N . LYS E 1 118 ? 23.68100 -0.59200 19.54600 1.000 50.13000 213 LYS E N 1
ATOM 7702 C CA . LYS E 1 118 ? 22.77400 -0.46900 20.67800 1.000 48.07000 213 LYS E CA 1
ATOM 7703 C C . LYS E 1 118 ? 22.68800 -1.74600 21.51500 1.000 52.82000 213 LYS E C 1
ATOM 7704 O O . LYS E 1 118 ? 21.71400 -1.92000 22.26000 1.000 57.89000 213 LYS E O 1
ATOM 7710 N N . ARG E 1 119 ? 23.67800 -2.63300 21.41000 1.000 41.14000 214 ARG E N 1
ATOM 7711 C CA . ARG E 1 119 ? 23.57500 -3.96800 21.98300 1.000 53.73000 214 ARG E CA 1
ATOM 7712 C C . ARG E 1 119 ? 23.66800 -3.94900 23.50400 1.000 53.81000 214 ARG E C 1
ATOM 7713 O O . ARG E 1 119 ? 24.10000 -2.97300 24.12700 1.000 49.98000 214 ARG E O 1
ATOM 7721 N N . ALA E 1 120 ? 23.27000 -5.07000 24.09800 1.000 47.35000 215 ALA E N 1
ATOM 7722 C CA . ALA E 1 120 ? 23.33200 -5.23000 25.53900 1.000 39.71000 215 ALA E CA 1
ATOM 7723 C C . ALA E 1 120 ? 24.75400 -5.53200 25.99800 1.000 40.19000 215 ALA E C 1
ATOM 7724 O O . ALA E 1 120 ? 25.58400 -6.02000 25.23100 1.000 46.01000 215 ALA E O 1
ATOM 7726 N N . PRO E 1 121 ? 25.06400 -5.24800 27.25300 1.000 61.59000 216 PRO E N 1
ATOM 7727 C CA . PRO E 1 121 ? 26.41800 -5.50800 27.75100 1.000 56.15000 216 PRO E CA 1
ATOM 7728 C C . PRO E 1 121 ? 26.61300 -6.97900 28.08300 1.000 55.22000 216 PRO E C 1
ATOM 7729 O O . PRO E 1 121 ? 25.66100 -7.75300 28.18500 1.000 58.90000 216 PRO E O 1
ATOM 7733 N N . ASN E 1 122 ? 27.88900 -7.36000 28.21300 1.000 67.42000 217 ASN E N 1
ATOM 7734 C CA . ASN E 1 122 ? 28.29000 -8.71400 28.61900 1.000 59.10000 217 ASN E CA 1
ATOM 7735 C C . ASN E 1 122 ? 27.77400 -9.78000 27.65600 1.000 61.77000 217 ASN E C 1
ATOM 7736 O O . ASN E 1 122 ? 27.33300 -10.85700 28.07000 1.000 66.19000 217 ASN E O 1
ATOM 7741 N N . LEU E 1 123 ? 27.78800 -9.48000 26.40800 1.000 53.76000 218 LEU E N 1
ATOM 7742 C CA . LEU E 1 123 ? 27.37800 -10.50700 25.46400 1.000 57.53000 218 LEU E CA 1
ATOM 7743 C C . LEU E 1 123 ? 28.56400 -11.37900 25.04600 1.000 54.03000 218 LEU E C 1
ATOM 7744 O O . LEU E 1 123 ? 29.69800 -10.89600 24.94200 1.000 57.54000 218 LEU E O 1
ATOM 7749 N N . PRO E 1 124 ? 28.33400 -12.67100 24.77200 1.000 58.29000 219 PRO E N 1
ATOM 7750 C CA . PRO E 1 124 ? 29.46700 -13.55100 24.45800 1.000 60.80000 219 PRO E CA 1
ATOM 7751 C C . PRO E 1 124 ? 29.86700 -13.57200 22.99000 1.000 53.95000 219 PRO E C 1
ATOM 7752 O O . PRO E 1 124 ? 30.46300 -14.54900 22.52500 1.000 68.10000 219 PRO E O 1
ATOM 7756 N N . TYR E 1 125 ? 29.60100 -12.50000 22.26000 1.000 50.98000 220 TYR E N 1
ATOM 7757 C CA . TYR E 1 125 ? 29.97400 -12.41200 20.85300 1.000 65.66000 220 TYR E CA 1
ATOM 7758 C C . TYR E 1 125 ? 31.29300 -11.64600 20.77500 1.000 66.10000 220 TYR E C 1
ATOM 7759 O O . TYR E 1 125 ? 31.44200 -10.59700 21.40800 1.000 63.08000 220 TYR E O 1
ATOM 7768 N N . LYS E 1 126 ? 32.26000 -12.18800 20.03300 1.000 64.94000 221 LYS E N 1
ATOM 7769 C CA . LYS E 1 126 ? 33.51000 -11.46400 19.83000 1.000 59.71000 221 LYS E CA 1
ATOM 7770 C C . LYS E 1 126 ? 33.29800 -10.26400 18.91600 1.000 61.09000 221 LYS E C 1
ATOM 7771 O O . LYS E 1 126 ? 33.89700 -9.20200 19.12300 1.000 74.37000 221 LYS E O 1
ATOM 7773 N N . ASP E 1 127 ? 32.43600 -10.40700 17.91300 1.000 61.19000 222 ASP E N 1
ATOM 7774 C CA . ASP E 1 127 ? 32.19400 -9.35600 16.93800 1.000 55.55000 222 ASP E CA 1
ATOM 7775 C C . ASP E 1 127 ? 30.77300 -9.52500 16.42000 1.000 59.61000 222 ASP E C 1
ATOM 7776 O O . ASP E 1 127 ? 30.02900 -10.40000 16.87100 1.000 50.82000 222 ASP E O 1
ATOM 7781 N N . LYS E 1 128 ? 30.38300 -8.63500 15.50000 1.000 62.41000 223 LYS E N 1
ATOM 7782 C CA . LYS E 1 128 ? 29.02500 -8.64500 14.96800 1.000 48.90000 223 LYS E CA 1
ATOM 7783 C C . LYS E 1 128 ? 28.73900 -9.87400 14.11300 1.000 60.10000 223 LYS E C 1
ATOM 7784 O O . LYS E 1 128 ? 27.57100 -10.25700 13.96100 1.000 58.75000 223 LYS E O 1
ATOM 7790 N N . TYR E 1 129 ? 29.76900 -10.49400 13.52800 1.000 63.56000 224 TYR E N 1
ATOM 7791 C CA . TYR E 1 129 ? 29.51300 -11.68500 12.72800 1.000 61.22000 224 TYR E CA 1
ATOM 7792 C C . TYR E 1 129 ? 28.96500 -12.80500 13.59800 1.000 55.34000 224 TYR E C 1
ATOM 7793 O O . TYR E 1 129 ? 28.01800 -13.49400 13.20000 1.000 56.89000 224 TYR E O 1
ATOM 7802 N N . GLU E 1 130 ? 29.53800 -12.99800 14.79400 1.000 52.04000 225 GLU E N 1
ATOM 7803 C CA . GLU E 1 130 ? 29.01300 -14.02600 15.68800 1.000 56.55000 225 GLU E CA 1
ATOM 7804 C C . GLU E 1 130 ? 27.56700 -13.72400 16.07400 1.000 58.11000 225 GLU E C 1
ATOM 7805 O O . GLU E 1 130 ? 26.73700 -14.63700 16.17400 1.000 63.02000 225 GLU E O 1
ATOM 7811 N N . ALA E 1 131 ? 27.24100 -12.44600 16.27000 1.000 56.64000 226 ALA E N 1
ATOM 7812 C CA . ALA E 1 131 ? 25.86000 -12.06300 16.54800 1.000 54.02000 226 ALA E CA 1
ATOM 7813 C C . ALA E 1 131 ? 24.93700 -12.41400 15.38600 1.000 50.81000 226 ALA E C 1
ATOM 7814 O O . ALA E 1 131 ? 23.78900 -12.82300 15.59500 1.000 47.97000 226 ALA E O 1
ATOM 7816 N N . LEU E 1 132 ? 25.40600 -12.22800 14.14900 1.000 55.52000 227 LEU E N 1
ATOM 7817 C CA . LEU E 1 132 ? 24.58000 -12.57600 12.99400 1.000 60.69000 227 LEU E CA 1
ATOM 7818 C C . LEU E 1 132 ? 24.38400 -14.08900 12.89400 1.000 49.16000 227 LEU E C 1
ATOM 7819 O O . LEU E 1 132 ? 23.27300 -14.56400 12.61900 1.000 37.95000 227 LEU E O 1
ATOM 7824 N N . ILE E 1 133 ? 25.45300 -14.85400 13.12300 1.000 56.78000 228 ILE E N 1
ATOM 7825 C CA . ILE E 1 133 ? 25.34000 -16.31100 13.17400 1.000 51.75000 228 ILE E CA 1
ATOM 7826 C C . ILE E 1 133 ? 24.26200 -16.70200 14.17700 1.000 52.07000 228 ILE E C 1
ATOM 7827 O O . ILE E 1 133 ? 23.38100 -17.54200 13.90800 1.000 45.28000 228 ILE E O 1
ATOM 7832 N N . MET E 1 134 ? 24.34200 -16.12000 15.37500 1.000 44.55000 229 MET E N 1
ATOM 7833 C CA . MET E 1 134 ? 23.37600 -16.46500 16.40900 1.000 48.52000 229 MET E CA 1
ATOM 7834 C C . MET E 1 134 ? 21.97200 -16.04900 15.98000 1.000 46.580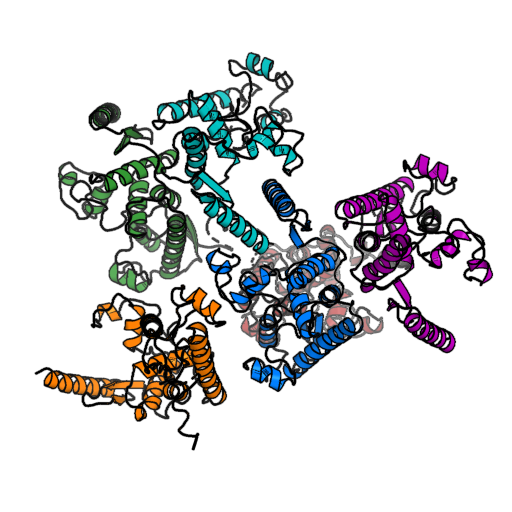00 229 MET E C 1
ATOM 7835 O O . MET E 1 134 ? 20.97200 -16.70000 16.32000 1.000 53.40000 229 MET E O 1
ATOM 7840 N N . ALA E 1 135 ? 21.87300 -14.92300 15.27400 1.000 47.70000 230 ALA E N 1
ATOM 7841 C CA . ALA E 1 135 ? 20.56800 -14.47700 14.79800 1.000 55.03000 230 ALA E CA 1
ATOM 7842 C C . ALA E 1 135 ? 19.97400 -15.51500 13.86200 1.000 52.15000 230 ALA E C 1
ATOM 7843 O O . ALA E 1 135 ? 18.77100 -15.79000 13.89700 1.000 44.24000 230 ALA E O 1
ATOM 7845 N N . SER E 1 136 ? 20.81700 -16.11000 13.02100 1.000 54.20000 231 SER E N 1
ATOM 7846 C CA . SER E 1 136 ? 20.35100 -17.16100 12.12200 1.000 54.56000 231 SER E CA 1
ATOM 7847 C C . SER E 1 136 ? 19.84300 -18.36500 12.90300 1.000 53.94000 231 SER E C 1
ATOM 7848 O O . SER E 1 136 ? 18.78500 -18.93000 12.58200 1.000 52.55000 231 SER E O 1
ATOM 7851 N N . ILE E 1 137 ? 20.59700 -18.79100 13.92100 1.000 53.64000 232 ILE E N 1
ATOM 7852 C CA . ILE E 1 137 ? 20.14600 -19.92700 14.73500 1.000 40.98000 232 ILE E CA 1
ATOM 7853 C C . ILE E 1 137 ? 18.80300 -19.62100 15.38900 1.000 48.38000 232 ILE E C 1
ATOM 7854 O O . ILE E 1 137 ? 17.87100 -20.44000 15.37000 1.000 52.29000 232 ILE E O 1
ATOM 7859 N N . VAL E 1 138 ? 18.70100 -18.45200 16.01900 1.000 54.51000 233 VAL E N 1
ATOM 7860 C CA . VAL E 1 138 ? 17.46500 -18.06800 16.69400 1.000 50.64000 233 VAL E CA 1
ATOM 7861 C C . VAL E 1 138 ? 16.31400 -18.05500 15.70100 1.000 50.02000 233 VAL E C 1
ATOM 7862 O O . VAL E 1 138 ? 15.24800 -18.63200 15.94900 1.000 46.69000 233 VAL E O 1
ATOM 7866 N N . GLU E 1 139 ? 16.53500 -17.43700 14.53700 1.000 52.59000 234 GLU E N 1
ATOM 7867 C CA . GLU E 1 139 ? 15.50000 -17.37100 13.51600 1.000 56.87000 234 GLU E CA 1
ATOM 7868 C C . GLU E 1 139 ? 15.04200 -18.77100 13.14500 1.000 55.91000 234 GLU E C 1
ATOM 7869 O O . GLU E 1 139 ? 13.83800 -19.02700 13.01200 1.000 55.21000 234 GLU E O 1
ATOM 7875 N N . LYS E 1 140 ? 15.98200 -19.69800 12.99000 1.000 49.75000 235 LYS E N 1
ATOM 7876 C CA . LYS E 1 140 ? 15.56500 -21.03100 12.59200 1.000 58.01000 235 LYS E CA 1
ATOM 7877 C C . LYS E 1 140 ? 14.93000 -21.80200 13.73900 1.000 53.39000 235 LYS E C 1
ATOM 7878 O O . LYS E 1 140 ? 14.31800 -22.84800 13.49500 1.000 54.31000 235 LYS E O 1
ATOM 7884 N N . GLU E 1 141 ? 15.02600 -21.30300 14.97200 1.000 45.89000 236 GLU E N 1
ATOM 7885 C CA . GLU E 1 141 ? 14.47900 -22.02200 16.11500 1.000 43.20000 236 GLU E CA 1
ATOM 7886 C C . GLU E 1 141 ? 13.09700 -21.55100 16.55000 1.000 46.77000 236 GLU E C 1
ATOM 7887 O O . GLU E 1 141 ? 12.52800 -22.14300 17.47400 1.000 57.23000 236 GLU E O 1
ATOM 7893 N N . THR E 1 142 ? 12.54100 -20.50500 15.94000 1.000 46.89000 237 THR E N 1
ATOM 7894 C CA . THR E 1 142 ? 11.25200 -20.02400 16.41700 1.000 46.66000 237 THR E CA 1
ATOM 7895 C C . THR E 1 142 ? 10.44800 -19.33900 15.32500 1.000 49.70000 237 THR E C 1
ATOM 7896 O O . THR E 1 142 ? 10.99900 -18.77200 14.37900 1.000 60.19000 237 THR E O 1
ATOM 7900 N N . SER E 1 143 ? 9.11900 -19.42100 15.47800 1.000 51.84000 238 SER E N 1
ATOM 7901 C CA . SER E 1 143 ? 8.16100 -18.81700 14.56500 1.000 62.07000 238 SER E CA 1
ATOM 7902 C C . SER E 1 143 ? 7.35600 -17.68900 15.19700 1.000 77.37000 238 SER E C 1
ATOM 7903 O O . SER E 1 143 ? 6.78100 -16.87300 14.46400 1.000 73.07000 238 SER E O 1
ATOM 7906 N N . LEU E 1 144 ? 7.31000 -17.61500 16.52400 1.000 64.51000 239 LEU E N 1
ATOM 7907 C CA . LEU E 1 144 ? 6.62200 -16.54500 17.22900 1.000 60.69000 239 LEU E CA 1
ATOM 7908 C C . LEU E 1 144 ? 7.62700 -15.46600 17.61700 1.000 61.30000 239 LEU E C 1
ATOM 7909 O O . LEU E 1 144 ? 8.67800 -15.77600 18.19500 1.000 56.13000 239 LEU E O 1
ATOM 7914 N N . ASP E 1 145 ? 7.31100 -14.20700 17.28300 1.000 61.28000 240 ASP E N 1
ATOM 7915 C CA . ASP E 1 145 ? 8.15700 -13.09200 17.70900 1.000 65.01000 240 ASP E CA 1
ATOM 7916 C C . ASP E 1 145 ? 8.23600 -13.03300 19.23200 1.000 52.20000 240 ASP E C 1
ATOM 7917 O O . ASP E 1 145 ? 9.29500 -12.72900 19.80100 1.000 53.13000 240 ASP E O 1
ATOM 7922 N N . SER E 1 146 ? 7.12700 -13.36200 19.90400 1.000 54.46000 241 SER E N 1
ATOM 7923 C CA . SER E 1 146 ? 7.07600 -13.29500 21.35800 1.000 53.67000 241 SER E CA 1
ATOM 7924 C C . SER E 1 146 ? 8.22700 -14.04300 22.01400 1.000 53.86000 241 SER E C 1
ATOM 7925 O O . SER E 1 146 ? 8.66000 -13.67500 23.11000 1.000 59.00000 241 SER E O 1
ATOM 7928 N N . GLU E 1 147 ? 8.72300 -15.10500 21.37500 1.000 53.83000 242 GLU E N 1
ATOM 7929 C CA . GLU E 1 147 ? 9.72300 -15.96400 21.98800 1.000 56.20000 242 GLU E CA 1
ATOM 7930 C C . GLU E 1 147 ? 11.15000 -15.65900 21.56100 1.000 50.79000 242 GLU E C 1
ATOM 7931 O O . GLU E 1 147 ? 12.08000 -16.22400 22.15100 1.000 44.93000 242 GLU E O 1
ATOM 7937 N N . LEU E 1 148 ? 11.35900 -14.77500 20.58400 1.000 42.85000 243 LEU E N 1
ATOM 7938 C CA . LEU E 1 148 ? 12.71200 -14.56700 20.07000 1.000 43.96000 243 LEU E CA 1
ATOM 7939 C C . LEU E 1 148 ? 13.70700 -14.28600 21.19800 1.000 41.21000 243 LEU E C 1
ATOM 7940 O O . LEU E 1 148 ? 14.71800 -14.97800 21.34100 1.000 51.92000 243 LEU E O 1
ATOM 7945 N N . THR E 1 149 ? 13.44200 -13.27000 22.01200 1.000 48.74000 244 THR E N 1
ATOM 7946 C CA . THR E 1 149 ? 14.36200 -12.96800 23.10000 1.000 51.79000 244 THR E CA 1
ATOM 7947 C C . THR E 1 149 ? 14.63100 -14.20500 23.94400 1.000 43.58000 244 THR E C 1
ATOM 7948 O O . THR E 1 149 ? 15.79400 -14.55300 24.20000 1.000 45.90000 244 THR E O 1
ATOM 7952 N N . GLN E 1 150 ? 13.56800 -14.94200 24.30200 1.000 52.77000 245 GLN E N 1
ATOM 7953 C CA . GLN E 1 150 ? 13.75400 -16.14200 25.12400 1.000 53.28000 245 GLN E CA 1
ATOM 7954 C C . GLN E 1 150 ? 14.63300 -17.16300 24.41500 1.000 41.43000 245 GLN E C 1
ATOM 7955 O O . GLN E 1 150 ? 15.58200 -17.69500 25.00800 1.000 45.22000 245 GLN E O 1
ATOM 7961 N N . VAL E 1 151 ? 14.39200 -17.40800 23.13200 1.000 33.46000 246 VAL E N 1
ATOM 7962 C CA . VAL E 1 151 ? 15.27400 -18.33600 22.44500 1.000 45.39000 246 VAL E CA 1
ATOM 7963 C C . VAL E 1 151 ? 16.70900 -17.84700 22.56700 1.000 44.30000 246 VAL E C 1
ATOM 7964 O O . VAL E 1 151 ? 17.58800 -18.56200 23.06100 1.000 55.66000 246 VAL E O 1
ATOM 7968 N N . SER E 1 152 ? 16.94400 -16.58100 22.22400 1.000 39.56000 247 SER E N 1
ATOM 7969 C CA . SER E 1 152 ? 18.30200 -16.06400 22.27900 1.000 44.57000 247 SER E CA 1
ATOM 7970 C C . SER E 1 152 ? 18.88600 -16.27500 23.66400 1.000 38.09000 247 SER E C 1
ATOM 7971 O O . SER E 1 152 ? 20.01200 -16.78100 23.80600 1.000 39.89000 247 SER E O 1
ATOM 7974 N N . GLY E 1 153 ? 18.09700 -15.97200 24.70100 1.000 39.33000 248 GLY E N 1
ATOM 7975 C CA . GLY E 1 153 ? 18.59300 -16.13500 26.05700 1.000 44.21000 248 GLY E CA 1
ATOM 7976 C C . GLY E 1 153 ? 19.12400 -17.52900 26.28600 1.000 46.29000 248 GLY E C 1
ATOM 7977 O O . GLY E 1 153 ? 20.28300 -17.71000 26.67400 1.000 47.06000 248 GLY E O 1
ATOM 7978 N N . VAL E 1 154 ? 18.29900 -18.53700 25.97400 1.000 44.80000 249 VAL E N 1
ATOM 7979 C CA . VAL E 1 154 ? 18.69500 -19.92300 26.20800 1.000 43.71000 249 VAL E CA 1
ATOM 7980 C C . VAL E 1 154 ? 20.05800 -20.18400 25.58700 1.000 45.67000 249 VAL E C 1
ATOM 7981 O O . VAL E 1 154 ? 20.95500 -20.76800 26.21000 1.000 43.35000 249 VAL E O 1
ATOM 7985 N N . PHE E 1 155 ? 20.23500 -19.75600 24.34400 1.000 42.16000 250 PHE E N 1
ATOM 7986 C CA . PHE E 1 155 ? 21.49900 -20.04500 23.68900 1.000 47.29000 250 PHE E CA 1
ATOM 7987 C C . PHE E 1 155 ? 22.62100 -19.19100 24.26100 1.000 52.59000 250 PHE E C 1
ATOM 7988 O O . PHE E 1 155 ? 23.70400 -19.71100 24.55600 1.000 50.46000 250 PHE E O 1
ATOM 7996 N N . VAL E 1 156 ? 22.36900 -17.88900 24.46600 1.000 52.34000 251 VAL E N 1
ATOM 7997 C CA . VAL E 1 156 ? 23.42800 -16.99800 24.94400 1.000 41.02000 251 VAL E CA 1
ATOM 7998 C C . VAL E 1 156 ? 23.96900 -17.52100 26.26600 1.000 37.41000 251 VAL E C 1
ATOM 7999 O O . VAL E 1 156 ? 25.18400 -17.69800 26.44400 1.000 37.89000 251 VAL E O 1
ATOM 8003 N N . ARG E 1 157 ? 23.06100 -17.81200 27.20000 1.000 40.71000 252 ARG E N 1
ATOM 8004 C CA . ARG E 1 157 ? 23.46000 -18.41300 28.46400 1.000 47.39000 252 ARG E CA 1
ATOM 8005 C C . ARG E 1 157 ? 24.31100 -19.65700 28.22200 1.000 47.87000 252 ARG E C 1
ATOM 8006 O O . ARG E 1 157 ? 25.40900 -19.78900 28.77900 1.000 44.83000 252 ARG E O 1
ATOM 8014 N N . ARG E 1 158 ? 23.85700 -20.55000 27.33200 1.000 46.62000 253 ARG E N 1
ATOM 8015 C CA . ARG E 1 158 ? 24.62300 -21.76400 27.06700 1.000 52.62000 253 ARG E CA 1
ATOM 8016 C C . ARG E 1 158 ? 26.05100 -21.43700 26.66300 1.000 55.42000 253 ARG E C 1
ATOM 8017 O O . ARG E 1 158 ? 27.00500 -22.05100 27.15300 1.000 67.57000 253 ARG E O 1
ATOM 8025 N N . LEU E 1 159 ? 26.22100 -20.46000 25.77300 1.000 52.26000 254 LEU E N 1
ATOM 8026 C CA . LEU E 1 159 ? 27.56600 -20.11300 25.33300 1.000 54.13000 254 LEU E CA 1
ATOM 8027 C C . LEU E 1 159 ? 28.41700 -19.72300 26.52700 1.000 52.36000 254 LEU E C 1
ATOM 8028 O O . LEU E 1 159 ? 29.59200 -20.10000 26.62700 1.000 59.65000 254 LEU E O 1
ATOM 8033 N N . LYS E 1 160 ? 27.81800 -18.98900 27.46200 1.000 59.16000 255 LYS E N 1
ATOM 8034 C CA . LYS E 1 160 ? 28.55800 -18.54700 28.63300 1.000 60.15000 255 LYS E CA 1
ATOM 8035 C C . LYS E 1 160 ? 28.90600 -19.71200 29.54600 1.000 56.22000 255 LYS E C 1
ATOM 8036 O O . LYS E 1 160 ? 29.98000 -19.72200 30.16000 1.000 66.43000 255 LYS E O 1
ATOM 8042 N N . LEU E 1 161 ? 28.05400 -20.72600 29.59400 1.000 56.99000 256 LEU E N 1
ATOM 8043 C CA . LEU E 1 161 ? 28.24600 -21.86600 30.48100 1.000 63.47000 256 LEU E CA 1
ATOM 8044 C C . LEU E 1 161 ? 29.03600 -22.98400 29.82300 1.000 57.27000 256 LEU E C 1
ATOM 8045 O O . LEU E 1 161 ? 29.25000 -24.02500 30.44700 1.000 67.59000 256 LEU E O 1
ATOM 8050 N N . GLY E 1 162 ? 29.46700 -22.79500 28.58600 1.000 54.26000 257 GLY E N 1
ATOM 8051 C CA . GLY E 1 162 ? 30.20100 -23.81600 27.89000 1.000 55.72000 257 GLY E CA 1
ATOM 8052 C C . GLY E 1 162 ? 29.35300 -24.93100 27.31600 1.000 58.65000 257 GLY E C 1
ATOM 8053 O O . GLY E 1 162 ? 29.91000 -25.86700 26.72800 1.000 65.35000 257 GLY E O 1
ATOM 8054 N N . MET E 1 163 ? 28.03200 -24.85300 27.43900 1.000 57.41000 258 MET E N 1
ATOM 8055 C CA . MET E 1 163 ? 27.17800 -25.91400 26.93800 1.000 61.14000 258 MET E CA 1
ATOM 8056 C C . MET E 1 163 ? 27.08600 -25.83900 25.42500 1.000 64.45000 258 MET E C 1
ATOM 8057 O O . MET E 1 163 ? 27.14000 -24.76100 24.82900 1.000 65.25000 258 MET E O 1
ATOM 8062 N N . ARG E 1 164 ? 26.93300 -27.00400 24.80800 1.000 69.47000 259 ARG E N 1
ATOM 8063 C CA . ARG E 1 164 ? 26.73400 -27.06100 23.37100 1.000 67.20000 259 ARG E CA 1
ATOM 8064 C C . ARG E 1 164 ? 25.30800 -26.65500 23.05500 1.000 64.77000 259 ARG E C 1
ATOM 8065 O O . ARG E 1 164 ? 24.39000 -26.92600 23.83500 1.000 60.45000 259 ARG E O 1
ATOM 8073 N N . LEU E 1 165 ? 25.12500 -25.98900 21.90900 1.000 62.38000 260 LEU E N 1
ATOM 8074 C CA . LEU E 1 165 ? 23.82400 -25.40300 21.61100 1.000 59.22000 260 LEU E CA 1
ATOM 8075 C C . LEU E 1 165 ? 22.80300 -26.46500 21.25900 1.000 55.42000 260 LEU E C 1
ATOM 8076 O O . LEU E 1 165 ? 21.61300 -26.27100 21.52100 1.000 59.23000 260 LEU E O 1
ATOM 8081 N N . GLN E 1 166 ? 23.23700 -27.58000 20.67100 1.000 56.58000 261 GLN E N 1
ATOM 8082 C CA . GLN E 1 166 ? 22.35300 -28.71800 20.41700 1.000 47.12000 261 GLN E CA 1
ATOM 8083 C C . GLN E 1 166 ? 21.09500 -28.30800 19.66200 1.000 44.22000 261 GLN E C 1
ATOM 8084 O O . GLN E 1 166 ? 19.97100 -28.62400 20.05300 1.000 47.32000 261 GLN E O 1
ATOM 8090 N N . THR E 1 167 ? 21.29700 -27.62000 18.54800 1.000 52.15000 262 THR E N 1
ATOM 8091 C CA . THR E 1 167 ? 20.21400 -27.09800 17.72600 1.000 58.13000 262 THR E CA 1
ATOM 8092 C C . THR E 1 167 ? 20.29300 -27.80600 16.37700 1.000 57.32000 262 THR E C 1
ATOM 8093 O O . THR E 1 167 ? 21.36400 -27.86700 15.76700 1.000 65.73000 262 THR E O 1
ATOM 8097 N N . ASP E 1 168 ? 19.17700 -28.37000 15.93800 1.000 48.13000 263 ASP E N 1
ATOM 8098 C CA . ASP E 1 168 ? 19.13900 -29.24700 14.77400 1.000 47.76000 263 ASP E CA 1
ATOM 8099 C C . ASP E 1 168 ? 19.33700 -28.55500 13.43000 1.000 54.73000 263 ASP E C 1
ATOM 8100 O O . ASP E 1 168 ? 19.92100 -29.15700 12.51300 1.000 53.68000 263 ASP E O 1
ATOM 8105 N N . PRO E 1 169 ? 18.80100 -27.33900 13.23300 1.000 55.97000 264 PRO E N 1
ATOM 8106 C CA . PRO E 1 169 ? 19.04200 -26.66700 11.94300 1.000 51.40000 264 PRO E CA 1
ATOM 8107 C C . PRO E 1 169 ? 20.52600 -26.55700 11.63200 1.000 49.38000 264 PRO E C 1
ATOM 8108 O O . PRO E 1 169 ? 20.91800 -26.63900 10.46000 1.000 51.62000 264 PRO E O 1
ATOM 8112 N N . THR E 1 170 ? 21.37100 -26.45800 12.66100 1.000 47.17000 265 THR E N 1
ATOM 8113 C CA . THR E 1 170 ? 22.80600 -26.38700 12.42600 1.000 62.59000 265 THR E CA 1
ATOM 8114 C C . THR E 1 170 ? 23.31500 -27.69400 11.84100 1.000 61.06000 265 THR E C 1
ATOM 8115 O O . THR E 1 170 ? 24.14000 -27.69000 10.91900 1.000 68.31000 265 THR E O 1
ATOM 8119 N N . VAL E 1 171 ? 22.82400 -28.82800 12.35300 1.000 58.08000 266 VAL E N 1
ATOM 8120 C CA . VAL E 1 171 ? 23.26700 -30.11300 11.81900 1.000 74.06000 266 VAL E CA 1
ATOM 8121 C C . VAL E 1 171 ? 22.74700 -30.30500 10.40600 1.000 65.63000 266 VAL E C 1
ATOM 8122 O O . VAL E 1 171 ? 23.45500 -30.82500 9.53900 1.000 57.02000 266 VAL E O 1
ATOM 8126 N N . ILE E 1 172 ? 21.49600 -29.93000 10.15200 1.000 54.77000 267 ILE E N 1
ATOM 8127 C CA . ILE E 1 172 ? 20.99500 -29.99400 8.78200 1.000 55.92000 267 ILE E CA 1
ATOM 8128 C C . ILE E 1 172 ? 21.93800 -29.23900 7.84300 1.000 68.96000 267 ILE E C 1
ATOM 8129 O O . ILE E 1 172 ? 22.37500 -29.75500 6.79800 1.000 75.26000 267 ILE E O 1
ATOM 8134 N N . TYR E 1 173 ? 22.27400 -27.99900 8.22300 1.000 62.40000 268 TYR E N 1
ATOM 8135 C CA . TYR E 1 173 ? 23.15400 -27.16700 7.40900 1.000 62.65000 268 TYR E CA 1
ATOM 8136 C C . TYR E 1 173 ? 24.51300 -27.83400 7.22500 1.000 54.44000 268 TYR E C 1
ATOM 8137 O O . TYR E 1 173 ? 25.11400 -27.75100 6.14800 1.000 60.47000 268 TYR E O 1
ATOM 8146 N N . GLY E 1 174 ? 25.02900 -28.46200 8.28300 1.000 56.31000 269 GLY E N 1
ATOM 8147 C CA . GLY E 1 174 ? 26.31000 -29.14200 8.19600 1.000 71.67000 269 GLY E CA 1
ATOM 8148 C C . GLY E 1 174 ? 26.28900 -30.33300 7.26000 1.000 65.10000 269 GLY E C 1
ATOM 8149 O O . GLY E 1 174 ? 27.30100 -30.65700 6.62800 1.000 62.85000 269 GLY E O 1
ATOM 8150 N N . MET E 1 175 ? 25.15100 -31.01500 7.17300 1.000 66.11000 270 MET E N 1
ATOM 8151 C CA . MET E 1 175 ? 25.09000 -32.14400 6.25700 1.000 79.74000 270 MET E CA 1
ATOM 8152 C C . MET E 1 175 ? 24.99400 -31.64200 4.83200 1.000 79.81000 270 MET E C 1
ATOM 8153 O O . MET E 1 175 ? 25.50100 -32.28600 3.90500 1.000 85.00000 270 MET E O 1
ATOM 8158 N N . GLY E 1 176 ? 24.35200 -30.49300 4.64800 1.000 74.22000 271 GLY E N 1
ATOM 8159 C CA . GLY E 1 176 ? 24.32000 -29.86800 3.33900 1.000 67.86000 271 GLY E CA 1
ATOM 8160 C C . GLY E 1 176 ? 23.61300 -30.65600 2.26700 1.000 73.10000 271 GLY E C 1
ATOM 8161 O O . GLY E 1 176 ? 22.42100 -30.92000 2.40100 1.000 80.64000 271 GLY E O 1
ATOM 8162 N N . ALA E 1 177 ? 24.32800 -31.03800 1.20600 1.000 73.38000 272 ALA E N 1
ATOM 8163 C CA . ALA E 1 177 ? 23.67100 -31.70500 0.09000 1.000 81.03000 272 ALA E CA 1
ATOM 8164 C C . ALA E 1 177 ? 23.09800 -33.06100 0.47500 1.000 90.17000 272 ALA E C 1
ATOM 8165 O O . ALA E 1 177 ? 22.09400 -33.48800 -0.10700 1.000 95.19000 272 ALA E O 1
ATOM 8167 N N . ASN E 1 178 ? 23.66800 -33.71600 1.48600 1.000 86.63000 273 ASN E N 1
ATOM 8168 C CA . ASN E 1 178 ? 23.22500 -35.04000 1.89500 1.000 79.73000 273 ASN E CA 1
ATOM 8169 C C . ASN E 1 178 ? 21.96500 -35.00400 2.74200 1.000 84.02000 273 ASN E C 1
ATOM 8170 O O . ASN E 1 178 ? 21.59300 -36.02500 3.33600 1.000 83.19000 273 ASN E O 1
ATOM 8175 N N . TYR E 1 179 ? 21.25600 -33.88100 2.74500 1.000 88.13000 274 TYR E N 1
ATOM 8176 C CA . TYR E 1 179 ? 20.06900 -33.70000 3.56600 1.000 87.52000 274 TYR E CA 1
ATOM 8177 C C . TYR E 1 179 ? 18.89200 -33.77400 2.61400 1.000 86.84000 274 TYR E C 1
ATOM 8178 O O . TYR E 1 179 ? 18.79100 -32.96100 1.68700 1.000 93.89000 274 TYR E O 1
ATOM 8187 N N . LYS E 1 180 ? 18.02600 -34.76400 2.82100 1.000 76.81000 275 LYS E N 1
ATOM 8188 C CA . LYS E 1 180 ? 16.92000 -35.03900 1.91500 1.000 93.98000 275 LYS E CA 1
ATOM 8189 C C . LYS E 1 180 ? 15.57000 -34.75800 2.56500 1.000 94.39000 275 LYS E C 1
ATOM 8190 O O . LYS E 1 180 ? 14.54200 -35.26300 2.10000 1.000 100.66000 275 LYS E O 1
ATOM 8192 N N . GLY E 1 181 ? 15.55500 -33.94100 3.61500 1.000 93.75000 276 GLY E N 1
ATOM 8193 C CA . GLY E 1 181 ? 14.34700 -33.65100 4.35900 1.000 91.77000 276 GLY E CA 1
ATOM 8194 C C . GLY E 1 181 ? 14.12800 -34.50900 5.58400 1.000 90.39000 276 GLY E C 1
ATOM 8195 O O . GLY E 1 181 ? 13.06200 -34.40800 6.20600 1.000 89.96000 276 GLY E O 1
ATOM 8196 N N . ASN E 1 182 ? 15.11200 -35.32000 5.97200 1.000 85.61000 277 ASN E N 1
ATOM 8197 C CA . ASN E 1 182 ? 14.99000 -36.23200 7.10100 1.000 90.32000 277 ASN E CA 1
ATOM 8198 C C . ASN E 1 182 ? 16.34400 -36.33900 7.78900 1.000 94.97000 277 ASN E C 1
ATOM 8199 O O . ASN E 1 182 ? 17.38800 -36.32900 7.12900 1.000 98.10000 277 ASN E O 1
ATOM 8201 N N . ILE E 1 183 ? 16.31500 -36.43500 9.11800 1.000 84.52000 278 ILE E N 1
ATOM 8202 C CA . ILE E 1 183 ? 17.51300 -36.55000 9.94300 1.000 79.66000 278 ILE E CA 1
ATOM 8203 C C . ILE E 1 183 ? 17.43100 -37.83900 10.75200 1.000 80.78000 278 ILE E C 1
ATOM 8204 O O . ILE E 1 183 ? 16.37800 -38.17400 11.30300 1.000 68.28000 278 ILE E O 1
ATOM 8206 N N . THR E 1 184 ? 18.55200 -38.55000 10.82700 1.000 78.38000 279 THR E N 1
ATOM 8207 C CA . THR E 1 184 ? 18.68600 -39.81500 11.53600 1.000 68.41000 279 THR E CA 1
ATOM 8208 C C . THR E 1 184 ? 19.54600 -39.62100 12.78200 1.000 73.51000 279 THR E C 1
ATOM 8209 O O . THR E 1 184 ? 20.19500 -38.58800 12.95900 1.000 75.96000 279 THR E O 1
ATOM 8213 N N . ARG E 1 185 ? 19.55700 -40.62900 13.65800 1.000 73.26000 280 ARG E N 1
ATOM 8214 C CA . ARG E 1 185 ? 20.34700 -40.51800 14.88500 1.000 73.78000 280 ARG E CA 1
ATOM 8215 C C . ARG E 1 185 ? 21.84300 -40.42800 14.59000 1.000 76.42000 280 ARG E C 1
ATOM 8216 O O . ARG E 1 185 ? 22.57700 -39.67700 15.25100 1.000 80.21000 280 ARG E O 1
ATOM 8218 N N . GLU E 1 186 ? 22.32100 -41.17900 13.60000 1.000 78.72000 281 GLU E N 1
ATOM 8219 C CA . GLU E 1 186 ? 23.73000 -41.05100 13.24100 1.000 94.06000 281 GLU E CA 1
ATOM 8220 C C . GLU E 1 186 ? 24.01300 -39.70300 12.57700 1.000 83.07000 281 GLU E C 1
ATOM 8221 O O . GLU E 1 186 ? 25.14000 -39.20200 12.67700 1.000 81.22000 281 GLU E O 1
ATOM 8227 N N . ASP E 1 187 ? 23.03700 -39.11000 11.87300 1.000 82.04000 282 ASP E N 1
ATOM 8228 C CA . ASP E 1 187 ? 23.25800 -37.75300 11.37000 1.000 80.31000 282 ASP E CA 1
ATOM 8229 C C . ASP E 1 187 ? 23.62300 -36.81800 12.51000 1.000 70.05000 282 ASP E C 1
ATOM 8230 O O . ASP E 1 187 ? 24.57400 -36.03700 12.40800 1.000 73.87000 282 ASP E O 1
ATOM 8235 N N . LEU E 1 188 ? 22.87900 -36.88700 13.61100 1.000 69.24000 283 LEU E N 1
ATOM 8236 C CA . LEU E 1 188 ? 23.21000 -36.07900 14.77200 1.000 69.45000 283 LEU E CA 1
ATOM 8237 C C . LEU E 1 188 ? 24.51300 -36.53600 15.40700 1.000 75.68000 283 LEU E C 1
ATOM 8238 O O . LEU E 1 188 ? 25.16000 -35.74200 16.10000 1.000 73.25000 283 LEU E O 1
ATOM 8243 N N . ARG E 1 189 ? 24.90800 -37.79600 15.19000 1.000 84.04000 284 ARG E N 1
ATOM 8244 C CA . ARG E 1 189 ? 26.13500 -38.31300 15.78300 1.000 85.89000 284 ARG E CA 1
ATOM 8245 C C . ARG E 1 189 ? 27.37700 -38.00600 14.94500 1.000 77.17000 284 ARG E C 1
ATOM 8246 O O . ARG E 1 189 ? 28.49200 -38.08900 15.47200 1.000 66.33000 284 ARG E O 1
ATOM 8254 N N . THR E 1 190 ? 27.20300 -37.58300 13.68400 1.000 80.84000 285 THR E N 1
ATOM 8255 C CA . THR E 1 190 ? 28.31900 -37.39000 12.75600 1.000 72.28000 285 THR E CA 1
ATOM 8256 C C . THR E 1 190 ? 28.88500 -35.97900 12.85500 1.000 83.70000 285 THR E C 1
ATOM 8257 O O . THR E 1 190 ? 28.16600 -35.01300 12.55100 1.000 76.47000 285 THR E O 1
ATOM 8261 N N . PRO E 1 191 ? 30.16800 -35.80900 13.22300 1.000 85.37000 286 PRO E N 1
ATOM 8262 C CA . PRO E 1 191 ? 30.73300 -34.45300 13.34300 1.000 80.70000 286 PRO E CA 1
ATOM 8263 C C . PRO E 1 191 ? 30.94400 -33.68400 12.03800 1.000 72.88000 286 PRO E C 1
ATOM 8264 O O . PRO E 1 191 ? 31.85800 -33.98900 11.26800 1.000 84.57000 286 PRO E O 1
ATOM 8268 N N . THR E 1 192 ? 30.09800 -32.69700 11.77300 1.000 80.78000 287 THR E N 1
ATOM 8269 C CA . THR E 1 192 ? 30.34300 -31.66700 10.77400 1.000 66.87000 287 THR E CA 1
ATOM 8270 C C . THR E 1 192 ? 30.82300 -30.38300 11.43900 1.000 67.78000 287 THR E C 1
ATOM 8271 O O . THR E 1 192 ? 30.67300 -30.20600 12.65200 1.000 64.75000 287 THR E O 1
ATOM 8275 N N . PRO E 1 193 ? 31.40600 -29.45400 10.67500 1.000 83.53000 288 PRO E N 1
ATOM 8276 C CA . PRO E 1 193 ? 31.77100 -28.14800 11.26200 1.000 75.32000 288 PRO E CA 1
ATOM 8277 C C . PRO E 1 193 ? 30.58000 -27.37500 11.81700 1.000 72.83000 288 PRO E C 1
ATOM 8278 O O . PRO E 1 193 ? 30.76600 -26.54000 12.71400 1.000 68.12000 288 PRO E O 1
ATOM 8282 N N . TYR E 1 194 ? 29.36600 -27.63000 11.31600 1.000 68.13000 289 TYR E N 1
ATOM 8283 C CA . TYR E 1 194 ? 28.16100 -26.93500 11.74600 1.000 65.97000 289 TYR E CA 1
ATOM 8284 C C . TYR E 1 194 ? 27.36200 -27.71500 12.78100 1.000 72.19000 289 TYR E C 1
ATOM 8285 O O . TYR E 1 194 ? 26.32500 -27.22800 13.23800 1.000 62.92000 289 TYR E O 1
ATOM 8294 N N . ASN E 1 195 ? 27.82400 -28.89700 13.18200 1.000 74.72000 290 ASN E N 1
ATOM 8295 C CA . ASN E 1 195 ? 27.06800 -29.73700 14.10400 1.000 65.65000 290 ASN E CA 1
ATOM 8296 C C . ASN E 1 195 ? 27.29300 -29.25700 15.52900 1.000 67.81000 290 ASN E C 1
ATOM 8297 O O . ASN E 1 195 ? 28.33900 -29.53400 16.11900 1.000 63.42000 290 ASN E O 1
ATOM 8302 N N . THR E 1 196 ? 26.28800 -28.59000 16.10500 1.000 74.65000 291 THR E N 1
ATOM 8303 C CA . THR E 1 196 ? 26.38400 -28.05900 17.46000 1.000 54.05000 291 THR E CA 1
ATOM 8304 C C . THR E 1 196 ? 26.14700 -29.11000 18.53300 1.000 59.68000 291 THR E C 1
ATOM 8305 O O . THR E 1 196 ? 26.14400 -28.76100 19.71700 1.000 61.42000 291 THR E O 1
ATOM 8309 N N . TYR E 1 197 ? 25.91800 -30.37500 18.16100 1.000 75.10000 292 TYR E N 1
ATOM 8310 C CA . TYR E 1 197 ? 25.97600 -31.44400 19.15500 1.000 66.42000 292 TYR E CA 1
ATOM 8311 C C . TYR E 1 197 ? 27.40500 -31.91900 19.37900 1.000 64.07000 292 TYR E C 1
ATOM 8312 O O . TYR E 1 197 ? 27.73200 -32.41000 20.46500 1.000 60.80000 292 TYR E O 1
ATOM 8321 N N . THR E 1 198 ? 28.26800 -31.75000 18.38000 1.000 68.33000 293 THR E N 1
ATOM 8322 C CA . THR E 1 198 ? 29.65400 -32.18600 18.45100 1.000 65.41000 293 THR E CA 1
ATOM 8323 C C . THR E 1 198 ? 30.62700 -31.03600 18.64800 1.000 68.68000 293 THR E C 1
ATOM 8324 O O . THR E 1 198 ? 31.70100 -31.24500 19.21300 1.000 79.66000 293 THR E O 1
ATOM 8328 N N . ILE E 1 199 ? 30.27200 -29.83100 18.21900 1.000 78.52000 294 ILE E N 1
ATOM 8329 C CA . ILE E 1 199 ? 31.14400 -28.67000 18.34100 1.000 81.66000 294 ILE E CA 1
ATOM 8330 C C . ILE E 1 199 ? 30.75600 -27.91900 19.60400 1.000 76.46000 294 ILE E C 1
ATOM 8331 O O . ILE E 1 199 ? 29.61500 -27.99400 20.07700 1.000 73.13000 294 ILE E O 1
ATOM 8336 N N . ASN E 1 200 ? 31.70800 -27.17600 20.15000 1.000 81.31000 295 ASN E N 1
ATOM 8337 C CA . ASN E 1 200 ? 31.45400 -26.30900 21.28700 1.000 80.72000 295 ASN E CA 1
ATOM 8338 C C . ASN E 1 200 ? 31.30900 -24.88900 20.75300 1.000 79.86000 295 ASN E C 1
ATOM 8339 O O . ASN E 1 200 ? 32.17400 -24.41000 20.01000 1.000 77.22000 295 ASN E O 1
ATOM 8344 N N . GLY E 1 201 ? 30.22500 -24.22200 21.11300 1.000 71.29000 296 GLY E N 1
ATOM 8345 C CA . GLY E 1 201 ? 30.04300 -22.86000 20.65700 1.000 75.60000 296 GLY E CA 1
ATOM 8346 C C . GLY E 1 201 ? 29.29400 -22.76800 19.34200 1.000 61.54000 296 GLY E C 1
ATOM 8347 O O . GLY E 1 201 ? 28.52800 -23.65000 18.94900 1.000 64.90000 296 GLY E O 1
ATOM 8348 N N . LEU E 1 202 ? 29.51300 -21.64800 18.66500 1.000 64.65000 297 LEU E N 1
ATOM 8349 C CA . LEU E 1 202 ? 28.81700 -21.31000 17.43400 1.000 58.87000 297 LEU E CA 1
ATOM 8350 C C . LEU E 1 202 ? 29.44000 -21.99700 16.21900 1.000 60.11000 297 LEU E C 1
ATOM 8351 O O . LEU E 1 202 ? 30.62400 -22.35500 16.23400 1.000 56.43000 297 LEU E O 1
ATOM 8356 N N . PRO E 1 203 ? 28.65000 -22.21800 15.16900 1.000 41.87000 298 PRO E N 1
ATOM 8357 C CA . PRO E 1 203 ? 29.19400 -22.78600 13.93000 1.000 52.33000 298 PRO E CA 1
ATOM 8358 C C . PRO E 1 203 ? 30.01600 -21.75700 13.17900 1.000 56.75000 298 PRO E C 1
ATOM 8359 O O . PRO E 1 203 ? 29.95300 -20.56000 13.48800 1.000 53.26000 298 PRO E O 1
ATOM 8363 N N . PRO E 1 204 ? 30.77600 -22.17600 12.16400 1.000 58.05000 299 PRO E N 1
ATOM 8364 C CA . PRO E 1 204 ? 31.69900 -21.23400 11.50900 1.000 59.50000 299 PRO E CA 1
ATOM 8365 C C . PRO E 1 204 ? 31.01100 -20.08100 10.79300 1.000 61.06000 299 PRO E C 1
ATOM 8366 O O . PRO E 1 204 ? 31.55800 -18.97000 10.77200 1.000 70.90000 299 PRO E O 1
ATOM 8370 N N . THR E 1 205 ? 29.84200 -20.29200 10.20600 1.000 58.59000 300 THR E N 1
ATOM 8371 C CA . THR E 1 205 ? 29.10800 -19.25200 9.49800 1.000 64.22000 300 THR E CA 1
ATOM 8372 C C . THR E 1 205 ? 27.65000 -19.29800 9.91500 1.000 65.68000 300 THR E C 1
ATOM 8373 O O . THR E 1 205 ? 27.22900 -20.18900 10.66000 1.000 56.63000 300 THR E O 1
ATOM 8377 N N . PRO E 1 206 ? 26.84700 -18.33400 9.46400 1.000 57.11000 301 PRO E N 1
ATOM 8378 C CA . PRO E 1 206 ? 25.39900 -18.43800 9.66300 1.000 55.48000 301 PRO E CA 1
ATOM 8379 C C . PRO E 1 206 ? 24.83800 -19.61100 8.87200 1.000 54.76000 301 PRO E C 1
ATOM 8380 O O . PRO E 1 206 ? 25.47900 -20.15100 7.96400 1.000 50.96000 301 PRO E O 1
ATOM 8384 N N . ILE E 1 207 ? 23.61600 -20.00000 9.23500 1.000 55.88000 302 ILE E N 1
ATOM 8385 C CA . ILE E 1 207 ? 22.92600 -21.12800 8.62000 1.000 51.51000 302 ILE E CA 1
ATOM 8386 C C . ILE E 1 207 ? 21.66300 -20.69800 7.89400 1.000 57.25000 302 ILE E C 1
ATOM 8387 O O . ILE E 1 207 ? 20.95800 -21.55400 7.34700 1.000 56.03000 302 ILE E O 1
ATOM 8392 N N . ALA E 1 208 ? 21.35800 -19.40600 7.86900 1.000 54.53000 303 ALA E N 1
ATOM 8393 C CA . ALA E 1 208 ? 20.15700 -18.89900 7.21900 1.000 52.12000 303 ALA E CA 1
ATOM 8394 C C . ALA E 1 208 ? 20.26900 -17.37900 7.17000 1.000 56.84000 303 ALA E C 1
ATOM 8395 O O . ALA E 1 208 ? 21.24300 -16.79400 7.65300 1.000 60.34000 303 ALA E O 1
ATOM 8397 N N . LEU E 1 209 ? 19.26200 -16.74500 6.57400 1.000 50.53000 304 LEU E N 1
ATOM 8398 C CA . LEU E 1 209 ? 19.21900 -15.29500 6.48300 1.000 54.24000 304 LEU E CA 1
ATOM 8399 C C . LEU E 1 209 ? 18.37600 -14.76400 7.62900 1.000 59.32000 304 LEU E C 1
ATOM 8400 O O . LEU E 1 209 ? 17.14500 -14.93000 7.60400 1.000 57.72000 304 LEU E O 1
ATOM 8405 N N . PRO E 1 210 ? 18.96200 -14.11600 8.63400 1.000 55.11000 305 PRO E N 1
ATOM 8406 C CA . PRO E 1 210 ? 18.16900 -13.69300 9.79200 1.000 47.42000 305 PRO E CA 1
ATOM 8407 C C . PRO E 1 210 ? 17.40300 -12.40200 9.54400 1.000 52.27000 305 PRO E C 1
ATOM 8408 O O . PRO E 1 210 ? 17.81400 -11.53200 8.77000 1.000 52.69000 305 PRO E O 1
ATOM 8412 N N . SER E 1 211 ? 16.27100 -12.28500 10.23400 1.000 55.04000 306 SER E N 1
ATOM 8413 C CA . SER E 1 211 ? 15.46900 -11.07800 10.13100 1.000 47.83000 306 SER E CA 1
ATOM 8414 C C . SER E 1 211 ? 16.01700 -9.99800 11.06000 1.000 49.47000 306 SER E C 1
ATOM 8415 O O . SER E 1 211 ? 16.86400 -10.24000 11.92200 1.000 44.56000 306 SER E O 1
ATOM 8418 N N . GLN E 1 212 ? 15.50400 -8.78300 10.88800 1.000 59.61000 307 GLN E N 1
ATOM 8419 C CA . GLN E 1 212 ? 15.94000 -7.69000 11.74900 1.000 59.56000 307 GLN E CA 1
ATOM 8420 C C . GLN E 1 212 ? 15.57400 -7.96500 13.19500 1.000 55.64000 307 GLN E C 1
ATOM 8421 O O . GLN E 1 212 ? 16.38500 -7.75100 14.10700 1.000 49.23000 307 GLN E O 1
ATOM 8427 N N . LYS E 1 213 ? 14.35800 -8.46600 13.41800 1.000 55.08000 308 LYS E N 1
ATOM 8428 C CA . LYS E 1 213 ? 13.93200 -8.80400 14.76700 1.000 58.02000 308 LYS E CA 1
ATOM 8429 C C . LYS E 1 213 ? 14.83500 -9.86600 15.37500 1.000 54.87000 308 LYS E C 1
ATOM 8430 O O . LYS E 1 213 ? 15.15100 -9.80400 16.56800 1.000 50.34000 308 LYS E O 1
ATOM 8436 N N . ALA E 1 214 ? 15.27100 -10.83900 14.56300 1.000 60.07000 309 ALA E N 1
ATOM 8437 C CA . ALA E 1 214 ? 16.12600 -11.91700 15.05900 1.000 52.00000 309 ALA E CA 1
ATOM 8438 C C . ALA E 1 214 ? 17.52300 -11.41300 15.40500 1.000 44.86000 309 ALA E C 1
ATOM 8439 O O . ALA E 1 214 ? 18.12400 -11.86500 16.38600 1.000 39.62000 309 ALA E O 1
ATOM 8441 N N . ILE E 1 215 ? 18.06200 -10.47900 14.61900 1.000 51.12000 310 ILE E N 1
ATOM 8442 C CA . ILE E 1 215 ? 19.33700 -9.86700 14.98700 1.000 53.85000 310 ILE E CA 1
ATOM 8443 C C . ILE E 1 215 ? 19.19400 -9.10900 16.30100 1.000 44.04000 310 ILE E C 1
ATOM 8444 O O . ILE E 1 215 ? 20.02900 -9.23600 17.21700 1.000 32.14000 310 ILE E O 1
ATOM 8449 N N . GLU E 1 216 ? 18.13000 -8.31000 16.41500 1.000 44.17000 311 GLU E N 1
ATOM 8450 C CA . GLU E 1 216 ? 17.92300 -7.55000 17.64700 1.000 58.64000 311 GLU E CA 1
ATOM 8451 C C . GLU E 1 216 ? 17.77300 -8.48200 18.84600 1.000 52.78000 311 GLU E C 1
ATOM 8452 O O . GLU E 1 216 ? 18.30900 -8.20300 19.92800 1.000 44.10000 311 GLU E O 1
ATOM 8458 N N . ALA E 1 217 ? 17.02800 -9.58000 18.68000 1.000 44.41000 312 ALA E N 1
ATOM 8459 C CA . ALA E 1 217 ? 16.86600 -10.54500 19.76400 1.000 42.14000 312 ALA E CA 1
ATOM 8460 C C . ALA E 1 217 ? 18.20200 -11.15800 20.14800 1.000 42.48000 312 ALA E C 1
ATOM 8461 O O . ALA E 1 217 ? 18.54200 -11.23500 21.33400 1.000 35.93000 312 ALA E O 1
ATOM 8463 N N . ALA E 1 218 ? 18.98700 -11.56800 19.14600 1.000 46.67000 313 ALA E N 1
ATOM 8464 C CA . ALA E 1 218 ? 20.31300 -12.10500 19.40900 1.000 41.84000 313 ALA E CA 1
ATOM 8465 C C . ALA E 1 218 ? 21.15400 -11.12700 20.21000 1.000 43.92000 313 ALA E C 1
ATOM 8466 O O . ALA E 1 218 ? 22.00000 -11.55000 21.00400 1.000 49.01000 313 ALA E O 1
ATOM 8468 N N . LEU E 1 219 ? 20.96200 -9.82500 20.00300 1.000 50.78000 314 LEU E N 1
ATOM 8469 C CA . LEU E 1 219 ? 21.73800 -8.83600 20.74400 1.000 44.09000 314 LEU E CA 1
ATOM 8470 C C . LEU E 1 219 ? 21.03800 -8.33600 22.00100 1.000 46.16000 314 LEU E C 1
ATOM 8471 O O . LEU E 1 219 ? 21.60800 -7.51200 22.72200 1.000 50.58000 314 LEU E O 1
ATOM 8476 N N . HIS E 1 220 ? 19.84100 -8.82400 22.30800 1.000 49.23000 315 HIS E N 1
ATOM 8477 C CA . HIS E 1 220 ? 19.13300 -8.44300 23.53200 1.000 42.80000 315 HIS E CA 1
ATOM 8478 C C . HIS E 1 220 ? 18.45800 -9.66000 24.14000 1.000 45.71000 315 HIS E C 1
ATOM 8479 O O . HIS E 1 220 ? 17.22800 -9.79200 24.11600 1.000 52.39000 315 HIS E O 1
ATOM 8486 N N . PRO E 1 221 ? 19.23500 -10.56400 24.71800 1.000 50.53000 316 PRO E N 1
ATOM 8487 C CA . PRO E 1 221 ? 18.64600 -11.75100 25.35600 1.000 47.62000 316 PRO E CA 1
ATOM 8488 C C . PRO E 1 221 ? 17.84700 -11.38300 26.60200 1.000 50.96000 316 PRO E C 1
ATOM 8489 O O . PRO E 1 221 ? 18.03100 -10.32400 27.20600 1.000 65.63000 316 PRO E O 1
ATOM 8493 N N . ASP E 1 222 ? 16.94200 -12.28200 26.97900 1.000 47.09000 317 ASP E N 1
ATOM 8494 C CA . ASP E 1 222 ? 16.09000 -12.08500 28.14400 1.000 46.82000 317 ASP E CA 1
ATOM 8495 C C . ASP E 1 222 ? 16.82800 -12.43000 29.43700 1.000 51.51000 317 ASP E C 1
ATOM 8496 O O . ASP E 1 222 ? 17.87800 -13.07700 29.44200 1.000 55.24000 317 ASP E O 1
ATOM 8501 N N . ASP E 1 223 ? 16.27700 -11.95000 30.54400 1.000 51.73000 318 ASP E N 1
ATOM 8502 C CA . ASP E 1 223 ? 16.83500 -12.18500 31.87200 1.000 51.71000 318 ASP E CA 1
ATOM 8503 C C . ASP E 1 223 ? 16.09600 -13.37300 32.47800 1.000 51.58000 318 ASP E C 1
ATOM 8504 O O . ASP E 1 223 ? 14.98600 -13.22800 33.00000 1.000 50.82000 318 ASP E O 1
ATOM 8509 N N . SER E 1 224 ? 16.71500 -14.54700 32.40800 1.000 57.39000 319 SER E N 1
ATOM 8510 C CA . SER E 1 224 ? 16.09300 -15.77800 32.87700 1.000 46.21000 319 SER E CA 1
ATOM 8511 C C . SER E 1 224 ? 17.21100 -16.75600 33.17300 1.000 41.88000 319 SER E C 1
ATOM 8512 O O . SER E 1 224 ? 18.36700 -16.52000 32.81800 1.000 42.94000 319 SER E O 1
ATOM 8515 N N . ASN E 1 225 ? 16.86000 -17.85900 33.82700 1.000 53.43000 320 ASN E N 1
ATOM 8516 C CA . ASN E 1 225 ? 17.81500 -18.93200 34.08000 1.000 51.78000 320 ASN E CA 1
ATOM 8517 C C . ASN E 1 225 ? 17.61200 -20.12500 33.15400 1.000 43.45000 320 ASN E C 1
ATOM 8518 O O . ASN E 1 225 ? 18.36200 -21.09800 33.24100 1.000 58.44000 320 ASN E O 1
ATOM 8523 N N . ASN E 1 226 ? 16.63800 -20.06200 32.25600 1.000 45.16000 321 ASN E N 1
ATOM 8524 C CA . ASN E 1 226 ? 16.29200 -21.20600 31.42800 1.000 38.73000 321 ASN E CA 1
ATOM 8525 C C . ASN E 1 226 ? 17.39600 -21.53600 30.43500 1.000 53.67000 321 ASN E C 1
ATOM 8526 O O . ASN E 1 226 ? 17.89800 -20.64700 29.74200 1.000 48.37000 321 ASN E O 1
ATOM 8531 N N . ILE E 1 227 ? 17.76300 -22.82400 30.34300 1.000 63.71000 322 ILE E N 1
ATOM 8532 C CA . ILE E 1 227 ? 18.74200 -23.21800 29.33300 1.000 52.18000 322 ILE E CA 1
ATOM 8533 C C . ILE E 1 227 ? 18.22800 -24.37000 28.47800 1.000 48.46000 322 ILE E C 1
ATOM 8534 O O . ILE E 1 227 ? 18.98100 -24.93700 27.67400 1.000 55.75000 322 ILE E O 1
ATOM 8539 N N . TYR E 1 228 ? 16.95700 -24.72300 28.62200 1.000 45.29000 323 TYR E N 1
ATOM 8540 C CA . TYR E 1 228 ? 16.37600 -25.77800 27.79700 1.000 55.82000 323 TYR E CA 1
ATOM 8541 C C . TYR E 1 228 ? 15.05100 -25.30100 27.22800 1.000 47.59000 323 TYR E C 1
ATOM 8542 O O . TYR E 1 228 ? 14.34300 -24.52400 27.87000 1.000 56.66000 323 TYR E O 1
ATOM 8551 N N . PHE E 1 229 ? 14.67900 -25.81100 26.05600 1.000 47.23000 324 PHE E N 1
ATOM 8552 C CA . PHE E 1 229 ? 13.32800 -25.55500 25.57500 1.000 47.67000 324 PHE E CA 1
ATOM 8553 C C . PHE E 1 229 ? 12.92000 -26.59300 24.54200 1.000 51.28000 324 PHE E C 1
ATOM 8554 O O . PHE E 1 229 ? 13.76500 -27.23600 23.91500 1.000 44.77000 324 PHE E O 1
ATOM 8562 N N . VAL E 1 230 ? 11.60400 -26.77400 24.40200 1.000 46.25000 325 VAL E N 1
ATOM 8563 C CA . VAL E 1 230 ? 11.07600 -27.70500 23.40800 1.000 48.97000 325 VAL E CA 1
ATOM 8564 C C . VAL E 1 230 ? 9.71200 -27.24300 22.91400 1.000 41.65000 325 VAL E C 1
ATOM 8565 O O . VAL E 1 230 ? 8.90500 -26.71000 23.67100 1.000 52.15000 325 VAL E O 1
ATOM 8569 N N . ALA E 1 231 ? 9.44300 -27.50600 21.63700 1.000 52.38000 326 ALA E N 1
ATOM 8570 C CA . ALA E 1 231 ? 8.18900 -27.10200 21.01400 1.000 55.76000 326 ALA E CA 1
ATOM 8571 C C . ALA E 1 231 ? 6.96500 -27.71100 21.69300 1.000 57.85000 326 ALA E C 1
ATOM 8572 O O . ALA E 1 231 ? 7.00600 -28.81700 22.23800 1.000 61.89000 326 ALA E O 1
ATOM 8574 N N . THR E 1 232 ? 5.87700 -26.93600 21.68600 1.000 68.38000 327 THR E N 1
ATOM 8575 C CA . THR E 1 232 ? 4.56200 -27.37500 22.13700 1.000 61.56000 327 THR E CA 1
ATOM 8576 C C . THR E 1 232 ? 3.76500 -28.05900 21.03500 1.000 69.36000 327 THR E C 1
ATOM 8577 O O . THR E 1 232 ? 2.91400 -28.90800 21.32500 1.000 73.11000 327 THR E O 1
ATOM 8581 N N . GLY E 1 233 ? 4.01000 -27.70300 19.77500 1.000 71.11000 328 GLY E N 1
ATOM 8582 C CA . GLY E 1 233 ? 3.20200 -28.18100 18.67500 1.000 73.44000 328 GLY E CA 1
ATOM 8583 C C . GLY E 1 233 ? 2.21400 -27.17400 18.13200 1.000 82.62000 328 GLY E C 1
ATOM 8584 O O . GLY E 1 233 ? 1.62700 -27.42100 17.06700 1.000 85.15000 328 GLY E O 1
ATOM 8585 N N . ASN E 1 234 ? 1.98700 -26.06700 18.84200 1.000 84.38000 329 ASN E N 1
ATOM 8586 C CA . ASN E 1 234 ? 1.11600 -24.99900 18.37200 1.000 74.01000 329 ASN E CA 1
ATOM 8587 C C . ASN E 1 234 ? 1.91000 -23.77500 17.93700 1.000 70.65000 329 ASN E C 1
ATOM 8588 O O . ASN E 1 234 ? 1.34600 -22.68600 17.80700 1.000 85.13000 329 ASN E O 1
ATOM 8590 N N . GLY E 1 235 ? 3.20200 -23.94800 17.66900 1.000 82.13000 330 GLY E N 1
ATOM 8591 C CA . GLY E 1 235 ? 4.07600 -22.86900 17.29200 1.000 71.04000 330 GLY E CA 1
ATOM 8592 C C . GLY E 1 235 ? 4.97000 -22.36200 18.40700 1.000 67.88000 330 GLY E C 1
ATOM 8593 O O . GLY E 1 235 ? 6.00700 -21.75800 18.11400 1.000 63.39000 330 GLY E O 1
ATOM 8594 N N . GLY E 1 236 ? 4.61100 -22.60300 19.67000 1.000 66.39000 331 GLY E N 1
ATOM 8595 C CA . GLY E 1 236 ? 5.38600 -22.13000 20.79700 1.000 68.66000 331 GLY E CA 1
ATOM 8596 C C . GLY E 1 236 ? 6.34400 -23.17000 21.35900 1.000 59.66000 331 GLY E C 1
ATOM 8597 O O . GLY E 1 236 ? 6.52200 -24.26000 20.81900 1.000 58.59000 331 GLY E O 1
ATOM 8598 N N . HIS E 1 237 ? 6.98600 -22.79400 22.46900 1.000 50.73000 332 HIS E N 1
ATOM 8599 C CA . HIS E 1 237 ? 7.92700 -23.64400 23.18200 1.000 45.96000 332 HIS E CA 1
ATOM 8600 C C . HIS E 1 237 ? 7.69800 -23.54800 24.68100 1.000 46.01000 332 HIS E C 1
ATOM 8601 O O . HIS E 1 237 ? 7.09300 -22.59900 25.17700 1.000 58.65000 332 HIS E O 1
ATOM 8608 N N . LYS E 1 238 ? 8.18100 -24.55800 25.39600 1.000 50.40000 333 LYS E N 1
ATOM 8609 C CA . LYS E 1 238 ? 8.27800 -24.55100 26.84800 1.000 43.76000 333 LYS E CA 1
ATOM 8610 C C . LYS E 1 238 ? 9.75000 -24.42000 27.22100 1.000 46.71000 333 LYS E C 1
ATOM 8611 O O . LYS E 1 238 ? 10.58500 -25.18500 26.71700 1.000 52.13000 333 LYS E O 1
ATOM 8613 N N . PHE E 1 239 ? 10.06000 -23.42500 28.06400 1.000 49.80000 334 PHE E N 1
ATOM 8614 C CA . PHE E 1 239 ? 11.41600 -23.08600 28.49300 1.000 42.02000 334 PHE E CA 1
ATOM 8615 C C . PHE E 1 239 ? 11.61200 -23.45800 29.95400 1.000 45.44000 334 PHE E C 1
ATOM 8616 O O . PHE E 1 239 ? 10.68300 -23.34200 30.76000 1.000 50.15000 334 PHE E O 1
ATOM 8624 N N . THR E 1 240 ? 12.79900 -23.95500 30.28700 1.000 47.63000 335 THR E N 1
ATOM 8625 C CA . THR E 1 240 ? 13.05400 -24.35700 31.66200 1.000 55.79000 335 THR E CA 1
ATOM 8626 C C . THR E 1 240 ? 14.55100 -24.31100 31.93600 1.000 55.46000 335 THR E C 1
ATOM 8627 O O . THR E 1 240 ? 15.38000 -24.19200 31.02300 1.000 39.83000 335 THR E O 1
ATOM 8631 N N . ALA E 1 241 ? 14.87400 -24.41600 33.22400 1.000 55.79000 336 ALA E N 1
ATOM 8632 C CA . ALA E 1 241 ? 16.23300 -24.42700 33.72900 1.000 54.69000 336 ALA E CA 1
ATOM 8633 C C . ALA E 1 241 ? 16.67700 -25.78900 34.25000 1.000 64.45000 336 ALA E C 1
ATOM 8634 O O . ALA E 1 241 ? 17.81700 -25.90100 34.72100 1.000 63.59000 336 ALA E O 1
ATOM 8636 N N . ASP E 1 242 ? 15.81800 -26.82200 34.20100 1.000 78.57000 337 ASP E N 1
ATOM 8637 C CA . ASP E 1 242 ? 16.17400 -28.14600 34.71100 1.000 84.03000 337 ASP E CA 1
ATOM 8638 C C . ASP E 1 242 ? 15.79700 -29.23500 33.71200 1.000 82.61000 337 ASP E C 1
ATOM 8639 O O . ASP E 1 242 ? 14.82300 -29.10600 32.95800 1.000 80.15000 337 ASP E O 1
ATOM 8644 N N . LEU E 1 243 ? 16.53900 -30.34900 33.75500 1.000 82.13000 338 LEU E N 1
ATOM 8645 C CA . LEU E 1 243 ? 16.34900 -31.36800 32.72600 1.000 75.36000 338 LEU E CA 1
ATOM 8646 C C . LEU E 1 243 ? 15.04700 -32.14300 32.89100 1.000 71.07000 338 LEU E C 1
ATOM 8647 O O . LEU E 1 243 ? 14.46200 -32.56100 31.88900 1.000 76.82000 338 LEU E O 1
ATOM 8652 N N . GLN E 1 244 ? 14.58100 -32.36500 34.12500 1.000 68.20000 339 GLN E N 1
ATOM 8653 C CA . GLN E 1 244 ? 13.41900 -33.23400 34.31900 1.000 71.81000 339 GLN E CA 1
ATOM 8654 C C . GLN E 1 244 ? 12.13400 -32.60500 33.79600 1.000 74.65000 339 GLN E C 1
ATOM 8655 O O . GLN E 1 244 ? 11.32400 -33.28200 33.14300 1.000 76.77000 339 GLN E O 1
ATOM 8657 N N . ALA E 1 245 ? 11.91600 -31.32100 34.08700 1.000 80.98000 340 ALA E N 1
ATOM 8658 C CA . ALA E 1 245 ? 10.76100 -30.63200 33.52000 1.000 74.25000 340 ALA E CA 1
ATOM 8659 C C . ALA E 1 245 ? 10.86600 -30.60700 32.00400 1.000 76.14000 340 ALA E C 1
ATOM 8660 O O . ALA E 1 245 ? 9.87100 -30.81900 31.28800 1.000 73.89000 340 ALA E O 1
ATOM 8662 N N . HIS E 1 246 ? 12.08500 -30.39800 31.50100 1.000 68.84000 341 HIS E N 1
ATOM 8663 C CA . HIS E 1 246 ? 12.30500 -30.44600 30.06500 1.000 69.58000 341 HIS E CA 1
ATOM 8664 C C . HIS E 1 246 ? 11.87500 -31.80100 29.51100 1.000 72.85000 341 HIS E C 1
ATOM 8665 O O . HIS E 1 246 ? 11.19800 -31.86900 28.48600 1.000 73.32000 341 HIS E O 1
ATOM 8672 N N . ASN E 1 247 ? 12.22100 -32.88900 30.20300 1.000 76.72000 342 ASN E N 1
ATOM 8673 C CA . ASN E 1 247 ? 11.88900 -34.23000 29.72000 1.000 78.58000 342 ASN E CA 1
ATOM 8674 C C . ASN E 1 247 ? 10.38200 -34.49200 29.76100 1.000 71.53000 342 ASN E C 1
ATOM 8675 O O . ASN E 1 247 ? 9.81500 -35.09000 28.83600 1.000 69.68000 342 ASN E O 1
ATOM 8680 N N . GLN E 1 248 ? 9.70100 -34.04900 30.81400 1.000 67.19000 343 GLN E N 1
ATOM 8681 C CA . GLN E 1 248 ? 8.24400 -34.16300 30.80100 1.000 66.90000 343 GLN E CA 1
ATOM 8682 C C . GLN E 1 248 ? 7.68000 -33.48200 29.55900 1.000 80.88000 343 GLN E C 1
ATOM 8683 O O . GLN E 1 248 ? 6.85000 -34.05600 28.83100 1.000 87.42000 343 GLN E O 1
ATOM 8685 N N . ALA E 1 249 ? 8.16200 -32.26600 29.27800 1.000 79.34000 344 ALA E N 1
ATOM 8686 C CA . ALA E 1 249 ? 7.66900 -31.52800 28.11800 1.000 72.97000 344 ALA E CA 1
ATOM 8687 C C . ALA E 1 249 ? 8.01000 -32.24000 26.80900 1.000 75.73000 344 ALA E C 1
ATOM 8688 O O . ALA E 1 249 ? 7.20200 -32.25300 25.86800 1.000 75.45000 344 ALA E O 1
ATOM 8690 N N . VAL E 1 250 ? 9.20700 -32.82700 26.72300 1.000 80.08000 345 VAL E N 1
ATOM 8691 C CA . VAL E 1 250 ? 9.62000 -33.44700 25.46700 1.000 81.44000 345 VAL E CA 1
ATOM 8692 C C . VAL E 1 250 ? 8.73600 -34.64200 25.16600 1.000 92.86000 345 VAL E C 1
ATOM 8693 O O . VAL E 1 250 ? 8.28600 -34.82900 24.02900 1.000 85.72000 345 VAL E O 1
ATOM 8697 N N . GLN E 1 251 ? 8.45900 -35.46300 26.18500 1.000 92.31000 346 GLN E N 1
ATOM 8698 C CA . GLN E 1 251 ? 7.56700 -36.59600 25.96100 1.000 96.66000 346 GLN E CA 1
ATOM 8699 C C . GLN E 1 251 ? 6.16600 -36.13600 25.57200 1.000 94.66000 346 GLN E C 1
ATOM 8700 O O . GLN E 1 251 ? 5.53600 -36.73700 24.69600 1.000 99.51000 346 GLN E O 1
ATOM 8706 N N . GLU E 1 252 ? 5.64400 -35.09400 26.22300 1.000 81.40000 347 GLU E N 1
ATOM 8707 C CA . GLU E 1 252 ? 4.32800 -34.59500 25.82300 1.000 91.20000 347 GLU E CA 1
ATOM 8708 C C . GLU E 1 252 ? 4.30400 -34.16200 24.35700 1.000 90.33000 347 GLU E C 1
ATOM 8709 O O . GLU E 1 252 ? 3.35000 -34.47000 23.62000 1.000 90.78000 347 GLU E O 1
ATOM 8711 N N . TYR E 1 253 ? 5.34200 -33.44800 23.91300 1.000 83.26000 348 TYR E N 1
ATOM 8712 C CA . TYR E 1 253 ? 5.38200 -33.02100 22.51500 1.000 82.76000 348 TYR E CA 1
ATOM 8713 C C . TYR E 1 253 ? 5.51900 -34.22000 21.58400 1.000 84.04000 348 TYR E C 1
ATOM 8714 O O . TYR E 1 253 ? 4.90500 -34.25600 20.50800 1.000 76.73000 348 TYR E O 1
ATOM 8723 N N . LEU E 1 254 ? 6.32000 -35.21400 21.98600 1.000 91.47000 349 LEU E N 1
ATOM 8724 C CA . LEU E 1 254 ? 6.45800 -36.43300 21.19300 1.000 90.05000 349 LEU E CA 1
ATOM 8725 C C . LEU E 1 254 ? 5.11000 -37.12300 21.03100 1.000 87.90000 349 LEU E C 1
ATOM 8726 O O . LEU E 1 254 ? 4.74200 -37.53900 19.92400 1.000 84.08000 349 LEU E O 1
ATOM 8728 N N . SER E 1 255 ? 4.35000 -37.22800 22.12500 1.000 86.50000 350 SER E N 1
ATOM 8729 C CA . SER E 1 255 ? 3.03900 -37.86300 22.06400 1.000 93.72000 350 SER E CA 1
ATOM 8730 C C . SER E 1 255 ? 2.11100 -37.10700 21.12800 1.000 89.76000 350 SER E C 1
ATOM 8731 O O . SER E 1 255 ? 1.42000 -37.71500 20.30400 1.000 98.38000 350 SER E O 1
ATOM 8733 N N . VAL E 1 256 ? 2.08600 -35.77800 21.23600 1.000 87.93000 351 VAL E N 1
ATOM 8734 C CA . VAL E 1 256 ? 1.18300 -34.99400 20.39800 1.000 97.46000 351 VAL E CA 1
ATOM 8735 C C . VAL E 1 256 ? 1.55700 -35.15700 18.93400 1.000 96.34000 351 VAL E C 1
ATOM 8736 O O . VAL E 1 256 ? 0.68900 -35.30700 18.06300 1.000 104.16000 351 VAL E O 1
ATOM 8738 N N . LEU E 1 257 ? 2.85700 -35.14300 18.63700 1.000 92.09000 352 LEU E N 1
ATOM 8739 C CA . LEU E 1 257 ? 3.28300 -35.21000 17.24700 1.000 90.87000 352 LEU E CA 1
ATOM 8740 C C . LEU E 1 257 ? 3.06500 -36.59600 16.64400 1.000 99.95000 352 LEU E C 1
ATOM 8741 O O . LEU E 1 257 ? 2.74000 -36.70100 15.45300 1.000 94.73000 352 LEU E O 1
ATOM 8746 N N . ARG E 1 258 ? 3.24900 -37.67100 17.42500 1.000 100.32000 353 ARG E N 1
ATOM 8747 C CA . ARG E 1 258 ? 2.92400 -39.00200 16.91200 1.000 98.07000 353 ARG E CA 1
ATOM 8748 C C . ARG E 1 258 ? 1.42400 -39.16500 16.70100 1.000 103.21000 353 ARG E C 1
ATOM 8749 O O . ARG E 1 258 ? 0.97000 -39.56900 15.62300 1.000 104.64000 353 ARG E O 1
ATOM 8757 N N . SER E 1 259 ? 0.64200 -38.84200 17.73200 1.000 100.22000 354 SER E N 1
ATOM 8758 C CA . SER E 1 259 ? -0.79900 -39.04400 17.69600 1.000 106.24000 354 SER E CA 1
ATOM 8759 C C . SER E 1 259 ? -1.46800 -38.21000 16.61800 1.000 104.39000 354 SER E C 1
ATOM 8760 O O . SER E 1 259 ? -2.49200 -38.62600 16.06200 1.000 107.55000 354 SER E O 1
ATOM 8763 N N . LYS E 1 260 ? -0.94800 -37.01400 16.34300 1.000 103.22000 355 LYS E N 1
ATOM 8764 C CA . LYS E 1 260 ? -1.58000 -36.17900 15.33100 1.000 111.17000 355 LYS E CA 1
ATOM 8765 C C . LYS E 1 260 ? -1.52500 -36.84800 13.96000 1.000 110.58000 355 LYS E C 1
ATOM 8766 O O . LYS E 1 260 ? -2.53700 -36.89400 13.24800 1.000 107.11000 355 LYS E O 1
ATOM 8768 N N . LYS E 1 261 ? -0.37000 -37.39300 13.58300 1.000 109.59000 356 LYS E N 1
ATOM 8769 C CA . LYS E 1 261 ? -0.21900 -38.05900 12.29400 1.000 102.19000 356 LYS E CA 1
ATOM 8770 C C . LYS E 1 261 ? 0.35300 -39.46700 12.46600 1.000 109.80000 356 LYS E C 1
ATOM 8771 O O . LYS E 1 261 ? 1.52900 -39.63900 12.79400 1.000 105.13000 356 LYS E O 1
ATOM 8773 N N . LEU F 1 37 ? 16.43600 36.77000 -0.35100 1.000 90.30000 132 LEU F N 1
ATOM 8774 C CA . LEU F 1 37 ? 17.77100 36.87800 -0.93000 1.000 102.92000 132 LEU F CA 1
ATOM 8775 C C . LEU F 1 37 ? 18.79800 36.27800 0.02700 1.000 111.14000 132 LEU F C 1
ATOM 8776 O O . LEU F 1 37 ? 19.13200 35.09200 -0.06700 1.000 110.74000 132 LEU F O 1
ATOM 8778 N N . VAL F 1 38 ? 19.28700 37.10500 0.95000 1.000 113.70000 133 VAL F N 1
ATOM 8779 C CA . VAL F 1 38 ? 20.20800 36.68200 2.00300 1.000 111.04000 133 VAL F CA 1
ATOM 8780 C C . VAL F 1 38 ? 19.48400 36.88300 3.33400 1.000 107.47000 133 VAL F C 1
ATOM 8781 O O . VAL F 1 38 ? 19.21800 38.02100 3.74500 1.000 105.59000 133 VAL F O 1
ATOM 8785 N N . ILE F 1 39 ? 19.17800 35.78200 4.01000 1.000 98.93000 134 ILE F N 1
ATOM 8786 C CA . ILE F 1 39 ? 18.35000 35.79300 5.20900 1.000 88.16000 134 ILE F CA 1
ATOM 8787 C C . ILE F 1 39 ? 19.26000 35.83600 6.42600 1.000 87.20000 134 ILE F C 1
ATOM 8788 O O . ILE F 1 39 ? 20.37600 35.30400 6.41300 1.000 89.87000 134 ILE F O 1
ATOM 8790 N N . GLU F 1 40 ? 18.79100 36.49800 7.48300 1.000 85.54000 135 GLU F N 1
ATOM 8791 C CA . GLU F 1 40 ? 19.58400 36.61800 8.69900 1.000 82.64000 135 GLU F CA 1
ATOM 8792 C C . GLU F 1 40 ? 19.88300 35.23800 9.27800 1.000 86.12000 135 GLU F C 1
ATOM 8793 O O . GLU F 1 40 ? 19.01800 34.35900 9.30900 1.000 88.34000 135 GLU F O 1
ATOM 8795 N N . GLY F 1 41 ? 21.12300 35.05800 9.75400 1.000 85.62000 136 GLY F N 1
ATOM 8796 C CA . GLY F 1 41 ? 21.57200 33.80300 10.32500 1.000 81.32000 136 GLY F CA 1
ATOM 8797 C C . GLY F 1 41 ? 22.25000 32.85500 9.36000 1.000 88.19000 136 GLY F C 1
ATOM 8798 O O . GLY F 1 41 ? 22.79100 31.83300 9.79900 1.000 89.47000 136 GLY F O 1
ATOM 8799 N N . THR F 1 42 ? 22.25700 33.16800 8.07000 1.000 103.15000 137 THR F N 1
ATOM 8800 C CA . THR F 1 42 ? 22.88600 32.34000 7.05300 1.000 108.71000 137 THR F CA 1
ATOM 8801 C C . THR F 1 42 ? 24.40200 32.52700 7.07100 1.000 105.29000 137 THR F C 1
ATOM 8802 O O . THR F 1 42 ? 24.93400 33.50000 7.61300 1.000 96.00000 137 THR F O 1
ATOM 8806 N N . THR F 1 43 ? 25.10000 31.56500 6.48000 1.000 104.67000 138 THR F N 1
ATOM 8807 C CA . THR F 1 43 ? 26.54700 31.64800 6.41600 1.000 101.49000 138 THR F CA 1
ATOM 8808 C C . THR F 1 43 ? 26.98100 32.55600 5.27300 1.000 108.74000 138 THR F C 1
ATOM 8809 O O . THR F 1 43 ? 26.23700 32.79800 4.31700 1.000 109.46000 138 THR F O 1
ATOM 8811 N N . PHE F 1 44 ? 28.19900 33.09100 5.39500 1.000 100.82000 139 PHE F N 1
ATOM 8812 C CA . PHE F 1 44 ? 28.79100 33.78400 4.26000 1.000 103.79000 139 PHE F CA 1
ATOM 8813 C C . PHE F 1 44 ? 28.89000 32.84700 3.06800 1.000 114.73000 139 PHE F C 1
ATOM 8814 O O . PHE F 1 44 ? 28.59900 33.23100 1.93100 1.000 109.44000 139 PHE F O 1
ATOM 8822 N N . LYS F 1 45 ? 29.36800 31.62100 3.31200 1.000 112.84000 140 LYS F N 1
ATOM 8823 C CA . LYS F 1 45 ? 29.48500 30.63500 2.24300 1.000 105.40000 140 LYS F CA 1
ATOM 8824 C C . LYS F 1 45 ? 28.14100 30.40400 1.56200 1.000 115.80000 140 LYS F C 1
ATOM 8825 O O . LYS F 1 45 ? 28.07500 30.22500 0.33600 1.000 120.38000 140 LYS F O 1
ATOM 8827 N N . GLN F 1 46 ? 27.06100 30.37700 2.35000 1.000 113.26000 141 GLN F N 1
ATOM 8828 C CA . GLN F 1 46 ? 25.72500 30.22000 1.78400 1.000 109.51000 141 GLN F CA 1
ATOM 8829 C C . GLN F 1 46 ? 25.44400 31.29100 0.73800 1.000 116.19000 141 GLN F C 1
ATOM 8830 O O . GLN F 1 46 ? 24.91200 30.99400 -0.33700 1.000 125.48000 141 GLN F O 1
ATOM 8832 N N . LEU F 1 47 ? 25.78500 32.54700 1.03900 1.000 119.59000 142 LEU F N 1
ATOM 8833 C CA . LEU F 1 47 ? 25.61400 33.62100 0.06400 1.000 112.20000 142 LEU F CA 1
ATOM 8834 C C . LEU F 1 47 ? 26.58700 33.46400 -1.09900 1.000 114.12000 142 LEU F C 1
ATOM 8835 O O . LEU F 1 47 ? 26.24100 33.75200 -2.25100 1.000 108.83000 142 LEU F O 1
ATOM 8837 N N . ILE F 1 48 ? 27.80700 32.99900 -0.81400 1.000 119.65000 143 ILE F N 1
ATOM 8838 C CA . ILE F 1 48 ? 28.83200 32.88300 -1.84900 1.000 116.37000 143 ILE F CA 1
ATOM 8839 C C . ILE F 1 48 ? 28.37900 31.93900 -2.95500 1.000 116.90000 143 ILE F C 1
ATOM 8840 O O . ILE F 1 48 ? 28.48600 32.25900 -4.14600 1.000 118.22000 143 ILE F O 1
ATOM 8842 N N . THR F 1 49 ? 27.86000 30.76400 -2.58900 1.000 120.34000 144 THR F N 1
ATOM 8843 C CA . THR F 1 49 ? 27.41400 29.84500 -3.63600 1.000 120.73000 144 THR F CA 1
ATOM 8844 C C . THR F 1 49 ? 26.18600 30.38500 -4.37300 1.000 119.31000 144 THR F C 1
ATOM 8845 O O . THR F 1 49 ? 26.10800 30.28900 -5.60400 1.000 121.34000 144 THR F O 1
ATOM 8849 N N . ALA F 1 50 ? 25.23300 30.97300 -3.65100 1.000 113.66000 145 ALA F N 1
ATOM 8850 C CA . ALA F 1 50 ? 24.02500 31.52500 -4.27500 1.000 113.42000 145 ALA F CA 1
ATOM 8851 C C . ALA F 1 50 ? 24.31500 32.85400 -4.98600 1.000 118.09000 145 ALA F C 1
ATOM 8852 O O . ALA F 1 50 ? 23.39800 33.58300 -5.38300 1.000 97.44000 145 ALA F O 1
ATOM 8854 N N . LYS F 1 52 ? 26.92600 32.63800 -6.87300 1.000 121.76000 147 LYS F N 1
ATOM 8855 C CA . LYS F 1 52 ? 27.86900 32.03900 -7.81100 1.000 119.12000 147 LYS F CA 1
ATOM 8856 C C . LYS F 1 52 ? 27.17900 31.06000 -8.75000 1.000 124.97000 147 LYS F C 1
ATOM 8857 O O . LYS F 1 52 ? 27.69300 30.75300 -9.82500 1.000 127.38000 147 LYS F O 1
ATOM 8859 N N . ASN F 1 53 ? 26.01200 30.56900 -8.33400 1.000 121.98000 148 ASN F N 1
ATOM 8860 C CA . ASN F 1 53 ? 25.21700 29.64700 -9.13200 1.000 118.83000 148 ASN F CA 1
ATOM 8861 C C . ASN F 1 53 ? 24.07000 30.32900 -9.86700 1.000 120.71000 148 ASN F C 1
ATOM 8862 O O . ASN F 1 53 ? 23.06300 29.67600 -10.16200 1.000 118.85000 148 ASN F O 1
ATOM 8867 N N . ASP F 1 54 ? 24.17200 31.62900 -10.12700 1.000 128.18000 149 ASP F N 1
ATOM 8868 C CA . ASP F 1 54 ? 23.13900 32.35200 -10.85200 1.000 132.59000 149 ASP F CA 1
ATOM 8869 C C . ASP F 1 54 ? 23.62800 32.85700 -12.20500 1.000 133.15000 149 ASP F C 1
ATOM 8870 O O . ASP F 1 54 ? 24.83100 33.00400 -12.46200 1.000 127.16000 149 ASP F O 1
ATOM 8875 N N . LYS F 1 55 ? 22.64400 33.12500 -13.07100 1.000 137.78000 150 LYS F N 1
ATOM 8876 C CA . LYS F 1 55 ? 22.92200 33.74000 -14.36300 1.000 136.69000 150 LYS F CA 1
ATOM 8877 C C . LYS F 1 55 ? 23.41800 35.17100 -14.19400 1.000 134.26000 150 LYS F C 1
ATOM 8878 O O . LYS F 1 55 ? 24.32200 35.61500 -14.91300 1.000 128.59000 150 LYS F O 1
ATOM 8880 N N . ASN F 1 56 ? 22.82900 35.91700 -13.25600 1.000 136.97000 151 ASN F N 1
ATOM 8881 C CA . ASN F 1 56 ? 23.10200 37.34800 -13.21100 1.000 127.77000 151 ASN F CA 1
ATOM 8882 C C . ASN F 1 56 ? 24.51100 37.65500 -12.72200 1.000 116.92000 151 ASN F C 1
ATOM 8883 O O . ASN F 1 56 ? 25.12500 38.62200 -13.18800 1.000 119.36000 151 ASN F O 1
ATOM 8885 N N . VAL F 1 57 ? 25.05400 36.86000 -11.80600 1.000 118.55000 152 VAL F N 1
ATOM 8886 C CA . VAL F 1 57 ? 26.39800 37.09300 -11.28600 1.000 113.56000 152 VAL F CA 1
ATOM 8887 C C . VAL F 1 57 ? 27.32900 35.98600 -11.76200 1.000 117.74000 152 VAL F C 1
ATOM 8888 O O . VAL F 1 57 ? 27.09000 34.80100 -11.49500 1.000 118.26000 152 VAL F O 1
ATOM 8890 N N . LYS F 1 58 ? 28.40400 36.37900 -12.43900 1.000 114.16000 153 LYS F N 1
ATOM 8891 C CA . LYS F 1 58 ? 29.43100 35.45900 -12.90200 1.000 117.69000 153 LYS F CA 1
ATOM 8892 C C . LYS F 1 58 ? 30.48800 35.26600 -11.81500 1.000 118.64000 153 LYS F C 1
ATOM 8893 O O . LYS F 1 58 ? 30.57500 36.02700 -10.84900 1.000 118.73000 153 LYS F O 1
ATOM 8895 N N . ASN F 1 59 ? 31.33200 34.25600 -12.01000 1.000 120.41000 154 ASN F N 1
ATOM 8896 C CA . ASN F 1 59 ? 32.33200 33.85700 -11.02100 1.000 112.50000 154 ASN F CA 1
ATOM 8897 C C . ASN F 1 59 ? 33.59600 34.60200 -11.44300 1.000 114.64000 154 ASN F C 1
ATOM 8898 O O . ASN F 1 59 ? 34.41200 34.11300 -12.22600 1.000 124.47000 154 ASN F O 1
ATOM 8903 N N . THR F 1 60 ? 33.76700 35.80300 -10.87400 1.000 120.53000 155 THR F N 1
ATOM 8904 C CA . THR F 1 60 ? 34.88600 36.69300 -11.17300 1.000 118.81000 155 THR F CA 1
ATOM 8905 C C . THR F 1 60 ? 35.95700 36.65600 -10.09400 1.000 118.62000 155 THR F C 1
ATOM 8906 O O . THR F 1 60 ? 37.14000 36.48000 -10.40100 1.000 108.13000 155 THR F O 1
ATOM 8908 N N . ILE F 1 61 ? 35.55500 36.75900 -8.82900 1.000 120.33000 156 ILE F N 1
ATOM 8909 C CA . ILE F 1 61 ? 36.48300 36.77400 -7.70600 1.000 112.76000 156 ILE F CA 1
ATOM 8910 C C . ILE F 1 61 ? 35.89700 35.81700 -6.67900 1.000 121.93000 156 ILE F C 1
ATOM 8911 O O . ILE F 1 61 ? 36.37200 35.73900 -5.54200 1.000 120.28000 156 ILE F O 1
ATOM 8916 N N . LEU F 1 62 ? 34.89300 35.04000 -7.10700 1.000 124.57000 157 LEU F N 1
ATOM 8917 C CA . LEU F 1 62 ? 34.12200 34.20200 -6.19500 1.000 117.03000 157 LEU F CA 1
ATOM 8918 C C . LEU F 1 62 ? 34.87200 32.94200 -5.78800 1.000 113.56000 157 LEU F C 1
ATOM 8919 O O . LEU F 1 62 ? 34.65800 32.43300 -4.68300 1.000 112.62000 157 LEU F O 1
ATOM 8924 N N . ASP F 1 63 ? 35.74800 32.43000 -6.64800 1.000 115.40000 158 ASP F N 1
ATOM 8925 C CA . ASP F 1 63 ? 36.51700 31.23300 -6.34800 1.000 113.03000 158 ASP F CA 1
ATOM 8926 C C . ASP F 1 63 ? 37.93000 31.56800 -5.89400 1.000 125.19000 158 ASP F C 1
ATOM 8927 O O . ASP F 1 63 ? 38.77700 30.67100 -5.82400 1.000 133.40000 158 ASP F O 1
ATOM 8929 N N . LEU F 1 64 ? 38.19500 32.84000 -5.55400 1.000 115.58000 159 LEU F N 1
ATOM 8930 C CA . LEU F 1 64 ? 39.49300 33.23500 -5.03100 1.000 116.58000 159 LEU F CA 1
ATOM 8931 C C . LEU F 1 64 ? 39.58100 32.81400 -3.56700 1.000 113.89000 159 LEU F C 1
ATOM 8932 O O . LEU F 1 64 ? 38.55300 32.68200 -2.89800 1.000 106.41000 159 LEU F O 1
ATOM 8934 N N . PRO F 1 65 ? 40.78800 32.59400 -3.03800 1.000 124.25000 160 PRO F N 1
ATOM 8935 C CA . PRO F 1 65 ? 40.90300 32.39300 -1.58800 1.000 124.07000 160 PRO F CA 1
ATOM 8936 C C . PRO F 1 65 ? 40.32600 33.59300 -0.85500 1.000 124.47000 160 PRO F C 1
ATOM 8937 O O . PRO F 1 65 ? 40.38700 34.72800 -1.33300 1.000 124.11000 160 PRO F O 1
ATOM 8941 N N . ASP F 1 66 ? 39.77200 33.33000 0.33000 1.000 121.14000 161 ASP F N 1
ATOM 8942 C CA . ASP F 1 66 ? 38.98300 34.35100 1.01200 1.000 120.31000 161 ASP F CA 1
ATOM 8943 C C . ASP F 1 66 ? 39.85200 35.49800 1.51800 1.000 121.04000 161 ASP F C 1
ATOM 8944 O O . ASP F 1 66 ? 39.41500 36.65200 1.51600 1.000 123.28000 161 ASP F O 1
ATOM 8946 N N . ASP F 1 67 ? 41.06500 35.21000 1.99400 1.000 117.14000 162 ASP F N 1
ATOM 8947 C CA . ASP F 1 67 ? 41.94800 36.29000 2.43700 1.000 118.02000 162 ASP F CA 1
ATOM 8948 C C . ASP F 1 67 ? 42.32100 37.20100 1.27000 1.000 115.26000 162 ASP F C 1
ATOM 8949 O O . ASP F 1 67 ? 42.16600 38.43200 1.33800 1.000 111.65000 162 ASP F O 1
ATOM 8951 N N . GLN F 1 68 ? 42.80200 36.60400 0.17600 1.000 116.59000 163 GLN F N 1
ATOM 8952 C CA . GLN F 1 68 ? 43.11900 37.38200 -1.01400 1.000 117.27000 163 GLN F CA 1
ATOM 8953 C C . GLN F 1 68 ? 41.86200 38.02100 -1.58200 1.000 113.38000 163 GLN F C 1
ATOM 8954 O O . GLN F 1 68 ? 41.92800 39.09900 -2.17900 1.000 117.15000 163 GLN F O 1
ATOM 8956 N N . LEU F 1 69 ? 40.70200 37.39200 -1.37300 1.000 113.81000 164 LEU F N 1
ATOM 8957 C CA . LEU F 1 69 ? 39.46300 37.97900 -1.86300 1.000 116.20000 164 LEU F CA 1
ATOM 8958 C C . LEU F 1 69 ? 39.10400 39.21600 -1.05700 1.000 119.54000 164 LEU F C 1
ATOM 8959 O O . LEU F 1 69 ? 38.62100 40.20600 -1.61300 1.000 116.31000 164 LEU F O 1
ATOM 8964 N N . MET F 1 70 ? 39.30300 39.16300 0.26100 1.000 119.03000 165 MET F N 1
ATOM 8965 C CA . MET F 1 70 ? 39.06200 40.32800 1.10300 1.000 120.61000 165 MET F CA 1
ATOM 8966 C C . MET F 1 70 ? 40.00100 41.45700 0.72000 1.000 119.51000 165 MET F C 1
ATOM 8967 O O . MET F 1 70 ? 39.62500 42.63500 0.76100 1.000 110.95000 165 MET F O 1
ATOM 8972 N N . LYS F 1 71 ? 41.23100 41.11200 0.34200 1.000 122.06000 166 LYS F N 1
ATOM 8973 C CA . LYS F 1 71 ? 42.13700 42.12200 -0.18700 1.000 115.63000 166 LYS F CA 1
ATOM 8974 C C . LYS F 1 71 ? 41.58800 42.71200 -1.48600 1.000 119.06000 166 LYS F C 1
ATOM 8975 O O . LYS F 1 71 ? 41.65000 43.92800 -1.70800 1.000 124.10000 166 LYS F O 1
ATOM 8981 N N . ALA F 1 72 ? 41.03400 41.85200 -2.34900 1.000 126.32000 167 ALA F N 1
ATOM 8982 C CA . ALA F 1 72 ? 40.54600 42.27200 -3.66200 1.000 113.30000 167 ALA F CA 1
ATOM 8983 C C . ALA F 1 72 ? 39.27000 43.10500 -3.59100 1.000 109.85000 167 ALA F C 1
ATOM 8984 O O . ALA F 1 72 ? 39.08500 44.02400 -4.39800 1.000 120.38000 167 ALA F O 1
ATOM 8986 N N . LEU F 1 73 ? 38.37300 42.80500 -2.65300 1.000 109.56000 168 LEU F N 1
ATOM 8987 C CA . LEU F 1 73 ? 37.06300 43.44800 -2.64400 1.000 110.66000 168 LEU F CA 1
ATOM 8988 C C . LEU F 1 73 ? 37.09100 44.86600 -2.09000 1.000 111.46000 168 LEU F C 1
ATOM 8989 O O . LEU F 1 73 ? 36.10300 45.59500 -2.25300 1.000 83.09000 168 LEU F O 1
ATOM 8991 N N . GLY F 1 74 ? 38.19500 45.28100 -1.47500 1.000 108.28000 169 GLY F N 1
ATOM 8992 C CA . GLY F 1 74 ? 38.31900 46.62600 -0.95100 1.000 99.12000 169 GLY F CA 1
ATOM 8993 C C . GLY F 1 74 ? 37.76600 46.85100 0.43700 1.000 103.27000 169 GLY F C 1
ATOM 8994 O O . GLY F 1 74 ? 37.64500 48.00300 0.86200 1.000 106.75000 169 GLY F O 1
ATOM 8995 N N . PRO F 1 76 ? 38.66000 45.13000 4.09400 1.000 82.19000 171 PRO F N 1
ATOM 8996 C CA . PRO F 1 76 ? 39.77500 45.41300 5.01600 1.000 81.65000 171 PRO F CA 1
ATOM 8997 C C . PRO F 1 76 ? 39.85200 44.46800 6.21800 1.000 90.79000 171 PRO F C 1
ATOM 8998 O O . PRO F 1 76 ? 40.72200 44.63200 7.07900 1.000 83.86000 171 PRO F O 1
ATOM 9002 N N . TYR F 1 77 ? 38.93100 43.51000 6.27500 1.000 106.39000 172 TYR F N 1
ATOM 9003 C CA . TYR F 1 77 ? 38.92100 42.45400 7.27800 1.000 103.43000 172 TYR F CA 1
ATOM 9004 C C . TYR F 1 77 ? 39.56100 41.20600 6.68200 1.000 98.98000 172 TYR F C 1
ATOM 9005 O O . TYR F 1 77 ? 39.45400 40.95300 5.47900 1.000 107.31000 172 TYR F O 1
ATOM 9007 N N . HIS F 1 78 ? 40.23000 40.42400 7.53000 1.000 93.36000 173 HIS F N 1
ATOM 9008 C CA . HIS F 1 78 ? 40.93100 39.24500 7.02600 1.000 105.48000 173 HIS F CA 1
ATOM 9009 C C . HIS F 1 78 ? 39.95900 38.11600 6.67800 1.000 113.81000 173 HIS F C 1
ATOM 9010 O O . HIS F 1 78 ? 40.16700 37.39600 5.69500 1.000 108.20000 173 HIS F O 1
ATOM 9012 N N . HIS F 1 79 ? 38.89100 37.93800 7.47800 1.000 113.87000 174 HIS F N 1
ATOM 9013 C CA . HIS F 1 79 ? 37.89700 36.88300 7.29200 1.000 105.45000 174 HIS F CA 1
ATOM 9014 C C . HIS F 1 79 ? 36.54700 37.48100 6.89500 1.000 105.02000 174 HIS F C 1
ATOM 9015 O O . HIS F 1 79 ? 36.15000 38.52000 7.43700 1.000 101.83000 174 HIS F O 1
ATOM 9017 N N . PRO F 1 80 ? 35.81900 36.86400 5.96600 1.000 102.28000 175 PRO F N 1
ATOM 9018 C CA . PRO F 1 80 ? 34.62700 37.51100 5.39200 1.000 107.01000 175 PRO F CA 1
ATOM 9019 C C . PRO F 1 80 ? 33.30900 37.31500 6.13200 1.000 102.79000 175 PRO F C 1
ATOM 9020 O O . PRO F 1 80 ? 32.29700 37.86700 5.68100 1.000 98.16000 175 PRO F O 1
ATOM 9024 N N . GLU F 1 81 ? 33.26200 36.53400 7.20800 1.000 105.89000 176 GLU F N 1
ATOM 9025 C CA . GLU F 1 81 ? 31.98100 36.19100 7.81200 1.000 88.56000 176 GLU F CA 1
ATOM 9026 C C . GLU F 1 81 ? 31.41900 37.40800 8.54500 1.000 84.30000 176 GLU F C 1
ATOM 9027 O O . GLU F 1 81 ? 32.15400 38.14500 9.21200 1.000 86.35000 176 GLU F O 1
ATOM 9033 N N . GLY F 1 82 ? 30.11600 37.63600 8.40400 1.000 83.69000 177 GLY F N 1
ATOM 9034 C CA . GLY F 1 82 ? 29.44900 38.67100 9.17000 1.000 85.13000 177 GLY F CA 1
ATOM 9035 C C . GLY F 1 82 ? 29.51400 40.07100 8.59900 1.000 92.14000 177 GLY F C 1
ATOM 9036 O O . GLY F 1 82 ? 28.97300 40.99500 9.22200 1.000 92.13000 177 GLY F O 1
ATOM 9037 N N . LEU F 1 83 ? 30.15700 40.26300 7.44900 1.000 93.66000 178 LEU F N 1
ATOM 9038 C CA . LEU F 1 83 ? 30.42800 41.58800 6.91100 1.000 84.90000 178 LEU F CA 1
ATOM 9039 C C . LEU F 1 83 ? 29.43300 41.99900 5.82600 1.000 84.44000 178 LEU F C 1
ATOM 9040 O O . LEU F 1 83 ? 29.63800 43.02000 5.17400 1.000 85.99000 178 LEU F O 1
ATOM 9045 N N . PHE F 1 84 ? 28.35100 41.25100 5.64400 1.000 81.10000 179 PHE F N 1
ATOM 9046 C CA . PHE F 1 84 ? 27.38300 41.48500 4.58400 1.000 85.16000 179 PHE F CA 1
ATOM 9047 C C . PHE F 1 84 ? 25.99000 41.40400 5.17000 1.000 79.07000 179 PHE F C 1
ATOM 9048 O O . PHE F 1 84 ? 25.66500 40.43100 5.85100 1.000 95.63000 179 PHE F O 1
ATOM 9056 N N . ALA F 1 85 ? 25.19500 42.42200 4.93700 1.000 86.42000 180 ALA F N 1
ATOM 9057 C CA . ALA F 1 85 ? 23.97400 42.57800 5.70800 1.000 86.25000 180 ALA F CA 1
ATOM 9058 C C . ALA F 1 85 ? 22.86800 41.69600 5.14100 1.000 98.44000 180 ALA F C 1
ATOM 9059 O O . ALA F 1 85 ? 22.56800 41.77600 3.94400 1.000 106.70000 180 ALA F O 1
ATOM 9061 N N . PRO F 1 86 ? 22.23300 40.85900 5.96300 1.000 97.07000 181 PRO F N 1
ATOM 9062 C CA . PRO F 1 86 ? 21.06000 40.11700 5.48500 1.000 102.70000 181 PRO F CA 1
ATOM 9063 C C . PRO F 1 86 ? 19.86600 41.05300 5.35600 1.000 110.18000 181 PRO F C 1
ATOM 9064 O O . PRO F 1 86 ? 19.56500 41.82700 6.26900 1.000 111.32000 181 PRO F O 1
ATOM 9068 N N . ASN F 1 87 ? 19.16500 40.94600 4.23200 1.000 112.37000 182 ASN F N 1
ATOM 9069 C CA . ASN F 1 87 ? 17.97000 41.73800 3.95800 1.000 115.37000 182 ASN F CA 1
ATOM 9070 C C . ASN F 1 87 ? 17.24600 41.11200 2.78000 1.000 117.40000 182 ASN F C 1
ATOM 9071 O O . ASN F 1 87 ? 17.78300 40.24900 2.08000 1.000 116.06000 182 ASN F O 1
ATOM 9076 N N . THR F 1 88 ? 16.03100 41.59500 2.54600 1.000 123.96000 183 THR F N 1
ATOM 9077 C CA . THR F 1 88 ? 15.22500 41.15100 1.41200 1.000 120.50000 183 THR F CA 1
ATOM 9078 C C . THR F 1 88 ? 15.37600 42.11700 0.23300 1.000 119.22000 183 THR F C 1
ATOM 9079 O O . THR F 1 88 ? 14.40800 42.71100 -0.24600 1.000 101.51000 183 THR F O 1
ATOM 9081 N N . TYR F 1 89 ? 16.62800 42.33500 -0.17800 1.000 116.86000 184 TYR F N 1
ATOM 9082 C CA . TYR F 1 89 ? 16.92300 43.20400 -1.32200 1.000 108.52000 184 TYR F CA 1
ATOM 9083 C C . TYR F 1 89 ? 17.43600 42.32600 -2.46100 1.000 116.92000 184 TYR F C 1
ATOM 9084 O O . TYR F 1 89 ? 18.34900 41.51100 -2.26100 1.000 114.61000 184 TYR F O 1
ATOM 9093 N N . THR F 1 96 ? 25.77400 42.57600 -11.81400 1.000 98.48000 191 THR F N 1
ATOM 9094 C CA . THR F 1 96 ? 27.16700 42.90400 -11.53400 1.000 110.50000 191 THR F CA 1
ATOM 9095 C C . THR F 1 96 ? 27.68700 42.07300 -10.36400 1.000 114.93000 191 THR F C 1
ATOM 9096 O O . THR F 1 96 ? 26.92900 41.71900 -9.46400 1.000 113.80000 191 THR F O 1
ATOM 9098 N N . ASP F 1 97 ? 28.97900 41.73200 -10.39700 1.000 113.81000 192 ASP F N 1
ATOM 9099 C CA . ASP F 1 97 ? 29.58800 41.05100 -9.25600 1.000 121.87000 192 ASP F CA 1
ATOM 9100 C C . ASP F 1 97 ? 29.63600 41.96300 -8.03100 1.000 122.28000 192 ASP F C 1
ATOM 9101 O O . ASP F 1 97 ? 29.35600 41.52600 -6.90800 1.000 127.93000 192 ASP F O 1
ATOM 9106 N N . LYS F 1 98 ? 29.97900 43.23900 -8.23800 1.000 135.78000 193 LYS F N 1
ATOM 9107 C CA . LYS F 1 98 ? 30.14200 44.18300 -7.13400 1.000 123.02000 193 LYS F CA 1
ATOM 9108 C C . LYS F 1 98 ? 28.81100 44.54400 -6.47700 1.000 121.28000 193 LYS F C 1
ATOM 9109 O O . LYS F 1 98 ? 28.76800 44.77900 -5.26700 1.000 116.96000 193 LYS F O 1
ATOM 9111 N N . LYS F 1 99 ? 27.74200 44.69400 -7.25800 1.000 123.75000 194 LYS F N 1
ATOM 9112 C CA . LYS F 1 99 ? 26.41400 44.93600 -6.69100 1.000 119.47000 194 LYS F CA 1
ATOM 9113 C C . LYS F 1 99 ? 26.29700 46.38000 -6.21500 1.000 111.36000 194 LYS F C 1
ATOM 9114 O O . LYS F 1 99 ? 25.24500 46.80500 -5.74100 1.000 100.51000 194 LYS F O 1
ATOM 9116 N N . LEU F 1 101 ? 28.01400 42.27100 -3.65800 1.000 106.19000 196 LEU F N 1
ATOM 9117 C CA . LEU F 1 101 ? 28.50700 42.15100 -2.28900 1.000 109.32000 196 LEU F CA 1
ATOM 9118 C C . LEU F 1 101 ? 28.87400 43.52000 -1.72000 1.000 103.40000 196 LEU F C 1
ATOM 9119 O O . LEU F 1 101 ? 28.55300 43.84500 -0.57000 1.000 92.95000 196 LEU F O 1
ATOM 9121 N N . THR F 1 102 ? 29.46900 44.35200 -2.57700 1.000 106.97000 197 THR F N 1
ATOM 9122 C CA . THR F 1 102 ? 29.94300 45.66100 -2.14800 1.000 105.08000 197 THR F CA 1
ATOM 9123 C C . THR F 1 102 ? 28.83000 46.47300 -1.49800 1.000 106.53000 197 THR F C 1
ATOM 9124 O O . THR F 1 102 ? 28.97700 46.94600 -0.36200 1.000 105.99000 197 THR F O 1
ATOM 9128 N N . ASP F 1 103 ? 27.66000 46.53100 -2.13600 1.000 103.88000 198 ASP F N 1
ATOM 9129 C CA . ASP F 1 103 ? 26.58900 47.34100 -1.57400 1.000 99.41000 198 ASP F CA 1
ATOM 9130 C C . ASP F 1 103 ? 26.18200 46.78700 -0.22300 1.000 93.18000 198 ASP F C 1
ATOM 9131 O O . ASP F 1 103 ? 26.10000 47.52900 0.76800 1.000 87.42000 198 ASP F O 1
ATOM 9133 N N . LEU F 1 104 ? 26.10000 45.45900 -0.12800 1.000 94.65000 199 LEU F N 1
ATOM 9134 C CA . LEU F 1 104 ? 25.73100 44.84700 1.13900 1.000 100.04000 199 LEU F CA 1
ATOM 9135 C C . LEU F 1 104 ? 26.74600 45.19100 2.22100 1.000 96.75000 199 LEU F C 1
ATOM 9136 O O . LEU F 1 104 ? 26.36600 45.59400 3.32900 1.000 93.90000 199 LEU F O 1
ATOM 9138 N N . TYR F 1 105 ? 28.04100 45.14400 1.89100 1.000 93.96000 200 TYR F N 1
ATOM 9139 C CA . TYR F 1 105 ? 29.03900 45.50000 2.89100 1.000 91.23000 200 TYR F CA 1
ATOM 9140 C C . TYR F 1 105 ? 28.78900 46.91000 3.39500 1.000 89.67000 200 TYR F C 1
ATOM 9141 O O . TYR F 1 105 ? 28.71000 47.14500 4.60700 1.000 84.77000 200 TYR F O 1
ATOM 9150 N N . HIS F 1 106 ? 28.59000 47.85800 2.47300 1.000 92.97000 201 HIS F N 1
ATOM 9151 C CA . HIS F 1 106 ? 28.37300 49.22700 2.91600 1.000 86.73000 201 HIS F CA 1
ATOM 9152 C C . HIS F 1 106 ? 27.12400 49.27900 3.77400 1.000 86.03000 201 HIS F C 1
ATOM 9153 O O . HIS F 1 106 ? 27.15400 49.78100 4.91100 1.000 81.68000 201 HIS F O 1
ATOM 9155 N N . ARG F 1 107 ? 26.07400 48.58900 3.31900 1.000 92.93000 202 ARG F N 1
ATOM 9156 C CA . ARG F 1 107 ? 24.82900 48.56300 4.06900 1.000 92.24000 202 ARG F CA 1
ATOM 9157 C C . ARG F 1 107 ? 25.06800 47.96000 5.43900 1.000 89.52000 202 ARG F C 1
ATOM 9158 O O . ARG F 1 107 ? 24.51700 48.43600 6.43800 1.000 83.65000 202 ARG F O 1
ATOM 9160 N N . GLN F 1 108 ? 25.89000 46.90600 5.50500 1.000 91.14000 203 GLN F N 1
ATOM 9161 C CA . GLN F 1 108 ? 26.19700 46.30000 6.79500 1.000 82.36000 203 GLN F CA 1
ATOM 9162 C C . GLN F 1 108 ? 27.00000 47.24700 7.67700 1.000 76.83000 203 GLN F C 1
ATOM 9163 O O . GLN F 1 108 ? 26.61800 47.51100 8.82600 1.000 79.02000 203 GLN F O 1
ATOM 9169 N N . MET F 1 109 ? 28.05900 47.85900 7.12900 1.000 79.39000 204 MET F N 1
ATOM 9170 C CA . MET F 1 109 ? 28.91800 48.66200 7.99900 1.000 79.94000 204 MET F CA 1
ATOM 9171 C C . MET F 1 109 ? 28.20300 49.92200 8.44600 1.000 67.62000 204 MET F C 1
ATOM 9172 O O . MET F 1 109 ? 28.25700 50.28400 9.62900 1.000 62.58000 204 MET F O 1
ATOM 9177 N N . LYS F 1 110 ? 27.40500 50.50800 7.55300 1.000 72.75000 205 LYS F N 1
ATOM 9178 C CA . LYS F 1 110 ? 26.55500 51.61600 7.94900 1.000 69.24000 205 LYS F CA 1
ATOM 9179 C C . LYS F 1 110 ? 25.72700 51.21300 9.15600 1.000 67.20000 205 LYS F C 1
ATOM 9180 O O . LYS F 1 110 ? 25.79600 51.85600 10.21200 1.000 72.03000 205 LYS F O 1
ATOM 9182 N N . ALA F 1 111 ? 25.04200 50.07200 9.06200 1.000 75.89000 206 ALA F N 1
ATOM 9183 C CA . ALA F 1 111 ? 24.21000 49.64400 10.17800 1.000 72.61000 206 ALA F CA 1
ATOM 9184 C C . ALA F 1 111 ? 25.04200 49.54100 11.44400 1.000 75.17000 206 ALA F C 1
ATOM 9185 O O . ALA F 1 111 ? 24.73200 50.18400 12.46000 1.000 75.17000 206 ALA F O 1
ATOM 9187 N N . LEU F 1 112 ? 26.20100 48.88200 11.35000 1.000 72.64000 207 LEU F N 1
ATOM 9188 C CA . LEU F 1 112 ? 26.99400 48.67400 12.55300 1.000 69.71000 207 LEU F CA 1
ATOM 9189 C C . LEU F 1 112 ? 27.44300 50.00900 13.11800 1.000 68.90000 207 LEU F C 1
ATOM 9190 O O . LEU F 1 112 ? 27.31500 50.26500 14.32400 1.000 61.09000 207 LEU F O 1
ATOM 9195 N N . ASP F 1 113 ? 27.87700 50.91200 12.24000 1.000 77.72000 208 ASP F N 1
ATOM 9196 C CA . ASP F 1 113 ? 28.35400 52.20300 12.70700 1.000 69.12000 208 ASP F CA 1
ATOM 9197 C C . ASP F 1 113 ? 27.23600 52.93900 13.42700 1.000 69.88000 208 ASP F C 1
ATOM 9198 O O . ASP F 1 113 ? 27.41500 53.41100 14.56000 1.000 68.85000 208 ASP F O 1
ATOM 9203 N N . ALA F 1 114 ? 26.03700 52.94700 12.83500 1.000 67.68000 209 ALA F N 1
ATOM 9204 C CA . ALA F 1 114 ? 24.92200 53.59000 13.51500 1.000 69.53000 209 ALA F CA 1
ATOM 9205 C C . ALA F 1 114 ? 24.75200 52.97500 14.89200 1.000 62.44000 209 ALA F C 1
ATOM 9206 O O . ALA F 1 114 ? 24.77000 53.67800 15.91200 1.000 62.33000 209 ALA F O 1
ATOM 9208 N N . ALA F 1 115 ? 24.72200 51.64200 14.94600 1.000 67.78000 210 ALA F N 1
ATOM 9209 C CA . ALA F 1 115 ? 24.48200 50.98400 16.21800 1.000 64.96000 210 ALA F CA 1
ATOM 9210 C C . ALA F 1 115 ? 25.61100 51.28300 17.18900 1.000 54.29000 210 ALA F C 1
ATOM 9211 O O . ALA F 1 115 ? 25.36600 51.57800 18.36600 1.000 55.39000 210 ALA F O 1
ATOM 9213 N N . TRP F 1 116 ? 26.85600 51.28400 16.70200 1.000 55.27000 211 TRP F N 1
ATOM 9214 C CA . TRP F 1 116 ? 27.94900 51.53400 17.62900 1.000 56.32000 211 TRP F CA 1
ATOM 9215 C C . TRP F 1 116 ? 27.85800 52.94300 18.18200 1.000 59.83000 211 TRP F C 1
ATOM 9216 O O . TRP F 1 116 ? 28.17600 53.16500 19.35800 1.000 57.96000 211 TRP F O 1
ATOM 9227 N N . ALA F 1 117 ? 27.39800 53.89600 17.35400 1.000 70.09000 212 ALA F N 1
ATOM 9228 C CA . ALA F 1 117 ? 27.37700 55.29900 17.76700 1.000 61.25000 212 ALA F CA 1
ATOM 9229 C C . ALA F 1 117 ? 26.40700 55.53400 18.91800 1.000 66.26000 212 ALA F C 1
ATOM 9230 O O . ALA F 1 117 ? 26.71200 56.29100 19.84600 1.000 52.11000 212 ALA F O 1
ATOM 9232 N N . LYS F 1 118 ? 25.26600 54.84400 18.91200 1.000 70.62000 213 LYS F N 1
ATOM 9233 C CA . LYS F 1 118 ? 24.24500 55.02000 19.93300 1.000 67.89000 213 LYS F CA 1
ATOM 9234 C C . LYS F 1 118 ? 24.31600 53.93900 21.01300 1.000 72.93000 213 LYS F C 1
ATOM 9235 O O . LYS F 1 118 ? 23.36000 53.77600 21.78200 1.000 70.64000 213 LYS F O 1
ATOM 9241 N N . ARG F 1 119 ? 25.44800 53.25000 21.14000 1.000 63.52000 214 ARG F N 1
ATOM 9242 C CA . ARG F 1 119 ? 25.47400 52.05900 21.97200 1.000 52.79000 214 ARG F CA 1
ATOM 9243 C C . ARG F 1 119 ? 25.32900 52.40700 23.45800 1.000 49.14000 214 ARG F C 1
ATOM 9244 O O . ARG F 1 119 ? 25.48000 53.55600 23.88800 1.000 63.66000 214 ARG F O 1
ATOM 9252 N N . ALA F 1 120 ? 25.04600 51.37700 24.24600 1.000 54.95000 215 ALA F N 1
ATOM 9253 C CA . ALA F 1 120 ? 24.88600 51.49400 25.68800 1.000 51.33000 215 ALA F CA 1
ATOM 9254 C C . ALA F 1 120 ? 26.23400 51.57800 26.40200 1.000 52.49000 215 ALA F C 1
ATOM 9255 O O . ALA F 1 120 ? 27.27100 51.20200 25.84800 1.000 57.28000 215 ALA F O 1
ATOM 9257 N N . PRO F 1 121 ? 26.25300 52.10700 27.62300 1.000 56.32000 216 PRO F N 1
ATOM 9258 C CA . PRO F 1 121 ? 27.51400 52.21400 28.36500 1.000 58.21000 216 PRO F CA 1
ATOM 9259 C C . PRO F 1 121 ? 27.90600 50.91100 29.05500 1.000 51.37000 216 PRO F C 1
ATOM 9260 O O . PRO F 1 121 ? 27.09300 50.01100 29.27100 1.000 64.13000 216 PRO F O 1
ATOM 9264 N N . ASN F 1 122 ? 29.18600 50.85300 29.42000 1.000 61.11000 217 ASN F N 1
ATOM 9265 C CA . ASN F 1 122 ? 29.79600 49.76000 30.19000 1.000 71.28000 217 ASN F CA 1
ATOM 9266 C C . ASN F 1 122 ? 29.66000 48.41900 29.46500 1.000 69.70000 217 ASN F C 1
ATOM 9267 O O . ASN F 1 122 ? 29.46400 47.37000 30.08500 1.000 69.51000 217 ASN F O 1
ATOM 9272 N N . LEU F 1 123 ? 29.76400 48.44800 28.14900 1.000 66.06000 218 LEU F N 1
ATOM 9273 C CA . LEU F 1 123 ? 29.68900 47.20700 27.39400 1.000 59.74000 218 LEU F CA 1
ATOM 9274 C C . LEU F 1 123 ? 31.06800 46.55700 27.31600 1.000 51.78000 218 LEU F C 1
ATOM 9275 O O . LEU F 1 123 ? 32.09200 47.24800 27.28900 1.000 54.04000 218 LEU F O 1
ATOM 9280 N N . PRO F 1 124 ? 31.13900 45.23600 27.28700 1.000 64.52000 219 PRO F N 1
ATOM 9281 C CA . PRO F 1 124 ? 32.45600 44.58900 27.33500 1.000 62.61000 219 PRO F CA 1
ATOM 9282 C C . PRO F 1 124 ? 33.10900 44.43500 25.97200 1.000 65.22000 219 PRO F C 1
ATOM 9283 O O . PRO F 1 124 ? 33.91500 43.52400 25.76800 1.000 73.46000 219 PRO F O 1
ATOM 9287 N N . TYR F 1 125 ? 32.78800 45.31600 25.03600 1.000 70.27000 220 TYR F N 1
ATOM 9288 C CA . TYR F 1 125 ? 33.35700 45.26200 23.69800 1.000 64.67000 220 TYR F CA 1
ATOM 9289 C C . TYR F 1 125 ? 34.51100 46.25200 23.59900 1.000 78.63000 220 TYR F C 1
ATOM 9290 O O . TYR F 1 125 ? 34.37500 47.41900 23.99200 1.000 72.36000 220 TYR F O 1
ATOM 9299 N N . LYS F 1 126 ? 35.65300 45.78200 23.09600 1.000 79.77000 221 LYS F N 1
ATOM 9300 C CA . LYS F 1 126 ? 36.76500 46.69500 22.84600 1.000 83.24000 221 LYS F CA 1
ATOM 9301 C C . LYS F 1 126 ? 36.50700 47.56200 21.61700 1.000 73.01000 221 LYS F C 1
ATOM 9302 O O . LYS F 1 126 ? 36.92200 48.72300 21.57500 1.000 74.20000 221 LYS F O 1
ATOM 9308 N N . ASP F 1 127 ? 35.84500 47.01400 20.60000 1.000 75.68000 222 ASP F N 1
ATOM 9309 C CA . ASP F 1 127 ? 35.61600 47.73700 19.35900 1.000 69.55000 222 ASP F CA 1
ATOM 9310 C C . ASP F 1 127 ? 34.34600 47.20600 18.70500 1.000 70.52000 222 ASP F C 1
ATOM 9311 O O . ASP F 1 127 ? 33.71900 46.26000 19.18900 1.000 67.24000 222 ASP F O 1
ATOM 9316 N N . LYS F 1 128 ? 33.98000 47.81700 17.57900 1.000 63.98000 223 LYS F N 1
ATOM 9317 C CA . LYS F 1 128 ? 32.74100 47.44500 16.91100 1.000 63.76000 223 LYS F CA 1
ATOM 9318 C C . LYS F 1 128 ? 32.80100 46.03000 16.35300 1.000 75.99000 223 LYS F C 1
ATOM 9319 O O . LYS F 1 128 ? 31.75600 45.38500 16.18800 1.000 78.31000 223 LYS F O 1
ATOM 9321 N N . TYR F 1 129 ? 34.00400 45.52700 16.05400 1.000 87.39000 224 TYR F N 1
ATOM 9322 C CA . TYR F 1 129 ? 34.11800 44.16700 15.52900 1.000 73.80000 224 TYR F CA 1
ATOM 9323 C C . TYR F 1 129 ? 33.66000 43.14500 16.55700 1.000 58.18000 224 TYR F C 1
ATOM 9324 O O . TYR F 1 129 ? 32.96700 42.18300 16.21600 1.000 69.34000 224 TYR F O 1
ATOM 9326 N N . GLU F 1 130 ? 34.04900 43.32500 17.82000 1.000 55.96000 225 GLU F N 1
ATOM 9327 C CA . GLU F 1 130 ? 33.58200 42.41500 18.86000 1.000 68.02000 225 GLU F CA 1
ATOM 9328 C C . GLU F 1 130 ? 32.06700 42.48400 19.00500 1.000 62.60000 225 GLU F C 1
ATOM 9329 O O . GLU F 1 130 ? 31.40500 41.46000 19.22500 1.000 60.28000 225 GLU F O 1
ATOM 9335 N N . ALA F 1 131 ? 31.49800 43.68100 18.87200 1.000 65.79000 226 ALA F N 1
ATOM 9336 C CA . ALA F 1 131 ? 30.04700 43.80400 18.88400 1.000 59.37000 226 ALA F CA 1
ATOM 9337 C C . ALA F 1 131 ? 29.43300 43.01500 17.73900 1.000 54.04000 226 ALA F C 1
ATOM 9338 O O . ALA F 1 131 ? 28.36000 42.42300 17.89100 1.000 46.07000 226 ALA F O 1
ATOM 9340 N N . LEU F 1 132 ? 30.08300 43.01600 16.57000 1.000 55.15000 227 LEU F N 1
ATOM 9341 C CA . LEU F 1 132 ? 29.54500 42.25600 15.44400 1.000 61.29000 227 LEU F CA 1
ATOM 9342 C C . LEU F 1 132 ? 29.62100 40.76300 15.70800 1.000 60.45000 227 LEU F C 1
ATOM 9343 O O . LEU F 1 132 ? 28.69000 40.01500 15.38400 1.000 67.92000 227 LEU F O 1
ATOM 9348 N N . ILE F 1 133 ? 30.73800 40.31200 16.27600 1.000 67.60000 228 ILE F N 1
ATOM 9349 C CA . ILE F 1 133 ? 30.86300 38.91400 16.68500 1.000 64.15000 228 ILE F CA 1
ATOM 9350 C C . ILE F 1 133 ? 29.70400 38.54400 17.60200 1.000 61.56000 228 ILE F C 1
ATOM 9351 O O . ILE F 1 133 ? 29.03100 37.52000 17.41300 1.000 57.69000 228 ILE F O 1
ATOM 9356 N N . MET F 1 134 ? 29.46400 39.37200 18.62100 1.000 58.45000 229 MET F N 1
ATOM 9357 C CA . MET F 1 134 ? 28.38100 39.07400 19.55000 1.000 58.85000 229 MET F CA 1
ATOM 9358 C C . MET F 1 134 ? 27.02900 39.10200 18.85600 1.000 55.61000 229 MET F C 1
ATOM 9359 O O . MET F 1 134 ? 26.14900 38.29800 19.17700 1.000 59.44000 229 MET F O 1
ATOM 9364 N N . ALA F 1 135 ? 26.84200 40.01900 17.90700 1.000 58.72000 230 ALA F N 1
ATOM 9365 C CA . ALA F 1 135 ? 25.57600 40.08400 17.19400 1.000 58.48000 230 ALA F CA 1
ATOM 9366 C C . ALA F 1 135 ? 25.33700 38.79500 16.43300 1.000 51.75000 230 ALA F C 1
ATOM 9367 O O . ALA F 1 135 ? 24.21200 38.28700 16.40000 1.000 58.22000 230 ALA F O 1
ATOM 9369 N N . SER F 1 136 ? 26.38700 38.24600 15.81900 1.000 59.52000 231 SER F N 1
ATOM 9370 C CA . SER F 1 136 ? 26.24800 36.96100 15.13300 1.000 54.37000 231 SER F CA 1
ATOM 9371 C C . SER F 1 136 ? 25.90400 35.85500 16.12300 1.000 57.21000 231 SER F C 1
ATOM 9372 O O . SER F 1 136 ? 24.99400 35.05200 15.88600 1.000 55.10000 231 SER F O 1
ATOM 9375 N N . ILE F 1 137 ? 26.60700 35.82000 17.26200 1.000 62.77000 232 ILE F N 1
ATOM 9376 C CA . ILE F 1 137 ? 26.31700 34.81400 18.28500 1.000 56.46000 232 ILE F CA 1
ATOM 9377 C C . ILE F 1 137 ? 24.84900 34.87300 18.68300 1.000 59.26000 232 ILE F C 1
ATOM 9378 O O . ILE F 1 137 ? 24.15800 33.85100 18.75000 1.000 61.73000 232 ILE F O 1
ATOM 9383 N N . VAL F 1 138 ? 24.36500 36.07200 18.99700 1.000 57.04000 233 VAL F N 1
ATOM 9384 C CA . VAL F 1 138 ? 22.97500 36.26200 19.40100 1.000 58.03000 233 VAL F CA 1
ATOM 9385 C C . VAL F 1 138 ? 22.01400 35.83400 18.29600 1.000 62.89000 233 VAL F C 1
ATOM 9386 O O . VAL F 1 138 ? 20.97000 35.22000 18.56100 1.000 58.31000 233 VAL F O 1
ATOM 9390 N N . GLU F 1 139 ? 22.33500 36.17500 17.04300 1.000 69.28000 234 GLU F N 1
ATOM 9391 C CA . GLU F 1 139 ? 21.39200 35.96400 15.94800 1.000 65.26000 234 GLU F CA 1
ATOM 9392 C C . GLU F 1 139 ? 20.98100 34.51100 15.80900 1.000 68.16000 234 GLU F C 1
ATOM 9393 O O . GLU F 1 139 ? 19.78600 34.19800 15.77400 1.000 79.06000 234 GLU F O 1
ATOM 9399 N N . LYS F 1 140 ? 21.95200 33.60800 15.71800 1.000 76.95000 235 LYS F N 1
ATOM 9400 C CA . LYS F 1 140 ? 21.62600 32.20500 15.50400 1.000 80.28000 235 LYS F CA 1
ATOM 9401 C C . LYS F 1 140 ? 21.17900 31.49200 16.77700 1.000 77.30000 235 LYS F C 1
ATOM 9402 O O . LYS F 1 140 ? 20.78000 30.32300 16.70300 1.000 72.01000 235 LYS F O 1
ATOM 9408 N N . GLU F 1 141 ? 21.22500 32.15000 17.93300 1.000 68.08000 236 GLU F N 1
ATOM 9409 C CA . GLU F 1 141 ? 20.77400 31.52600 19.17000 1.000 65.58000 236 GLU F CA 1
ATOM 9410 C C . GLU F 1 141 ? 19.28600 31.75300 19.43300 1.000 70.93000 236 GLU F C 1
ATOM 9411 O O . GLU F 1 141 ? 18.76500 31.25700 20.44100 1.000 60.84000 236 GLU F O 1
ATOM 9417 N N . THR F 1 142 ? 18.59700 32.51900 18.58500 1.000 75.44000 237 THR F N 1
ATOM 9418 C CA . THR F 1 142 ? 17.17000 32.74100 18.77000 1.000 74.97000 237 THR F CA 1
ATOM 9419 C C . THR F 1 142 ? 16.55600 33.09700 17.42300 1.000 82.41000 237 THR F C 1
ATOM 9420 O O . THR F 1 142 ? 17.24600 33.57100 16.51700 1.000 89.26000 237 THR F O 1
ATOM 9424 N N . SER F 1 143 ? 15.25800 32.82600 17.29300 1.000 78.50000 238 SER F N 1
ATOM 9425 C CA . SER F 1 143 ? 14.48700 33.18700 16.11300 1.000 78.12000 238 SER F CA 1
ATOM 9426 C C . SER F 1 143 ? 13.45400 34.26600 16.40900 1.000 83.61000 238 SER F C 1
ATOM 9427 O O . SER F 1 143 ? 12.90200 34.84200 15.46400 1.000 89.70000 238 SER F O 1
ATOM 9430 N N . LEU F 1 144 ? 13.16400 34.53600 17.68400 1.000 76.42000 239 LEU F N 1
ATOM 9431 C CA . LEU F 1 144 ? 12.19400 35.55200 18.08200 1.000 81.44000 239 LEU F CA 1
ATOM 9432 C C . LEU F 1 144 ? 12.89700 36.86500 18.41100 1.000 75.97000 239 LEU F C 1
ATOM 9433 O O . LEU F 1 144 ? 13.84700 36.88600 19.20000 1.000 71.06000 239 LEU F O 1
ATOM 9438 N N . ASP F 1 145 ? 12.42600 37.95800 17.80100 1.000 75.73000 240 ASP F N 1
ATOM 9439 C CA . ASP F 1 145 ? 12.99900 39.27300 18.07700 1.000 70.90000 240 ASP F CA 1
ATOM 9440 C C . ASP F 1 145 ? 12.82000 39.66900 19.53700 1.000 64.09000 240 ASP F C 1
ATOM 9441 O O . ASP F 1 145 ? 13.71300 40.28000 20.13600 1.000 56.48000 240 ASP F O 1
ATOM 9446 N N . SER F 1 146 ? 11.65900 39.34500 20.11500 1.000 68.87000 241 SER F N 1
ATOM 9447 C CA . SER F 1 146 ? 11.34500 39.71600 21.49300 1.000 65.19000 241 SER F CA 1
ATOM 9448 C C . SER F 1 146 ? 12.41800 39.28000 22.48600 1.000 65.33000 241 SER F C 1
ATOM 9449 O O . SER F 1 146 ? 12.57800 39.89800 23.54900 1.000 67.12000 241 SER F O 1
ATOM 9452 N N . GLU F 1 147 ? 13.14300 38.21300 22.18000 1.000 65.73000 242 GLU F N 1
ATOM 9453 C CA . GLU F 1 147 ? 14.14400 37.68200 23.09300 1.000 68.99000 242 GLU F CA 1
ATOM 9454 C C . GLU F 1 147 ? 15.55300 38.17200 22.77900 1.000 68.05000 242 GLU F C 1
ATOM 9455 O O . GLU F 1 147 ? 16.47900 37.88700 23.54700 1.000 61.30000 242 GLU F O 1
ATOM 9461 N N . LEU F 1 148 ? 15.73800 38.92100 21.69000 1.000 65.43000 243 LEU F N 1
ATOM 9462 C CA . LEU F 1 148 ? 17.08300 39.31200 21.28600 1.000 57.19000 243 LEU F CA 1
ATOM 9463 C C . LEU F 1 148 ? 17.84700 39.94700 22.44700 1.000 54.00000 243 LEU F C 1
ATOM 9464 O O . LEU F 1 148 ? 18.89900 39.45300 22.86300 1.000 56.13000 243 LEU F O 1
ATOM 9469 N N . THR F 1 149 ? 17.31500 41.04100 23.00100 1.000 63.95000 244 THR F N 1
ATOM 9470 C CA . THR F 1 149 ? 17.99100 41.70700 24.11300 1.000 55.17000 244 THR F CA 1
ATOM 9471 C C . THR F 1 149 ? 18.28100 40.73100 25.24900 1.000 56.05000 244 THR F C 1
ATOM 9472 O O . THR F 1 149 ? 19.39200 40.71400 25.80200 1.000 48.32000 244 THR F O 1
ATOM 9476 N N . GLN F 1 150 ? 17.31400 39.87000 25.57600 1.000 57.27000 245 GLN F N 1
ATOM 9477 C CA . GLN F 1 150 ? 17.53000 38.92400 26.66500 1.000 53.16000 245 GLN F CA 1
ATOM 9478 C C . GLN F 1 150 ? 18.70300 38.00600 26.35100 1.000 41.73000 245 GLN F C 1
ATOM 9479 O O . GLN F 1 150 ? 19.60400 37.81500 27.17900 1.000 57.01000 245 GLN F O 1
ATOM 9485 N N . VAL F 1 151 ? 18.74400 37.46800 25.13800 1.000 45.18000 246 VAL F N 1
ATOM 9486 C CA . VAL F 1 151 ? 19.88400 36.63300 24.78400 1.000 52.01000 246 VAL F CA 1
ATOM 9487 C C . VAL F 1 151 ? 21.15700 37.44900 24.92500 1.000 47.97000 246 VAL F C 1
ATOM 9488 O O . VAL F 1 151 ? 22.12100 37.02400 25.57800 1.000 50.09000 246 VAL F O 1
ATOM 9492 N N . SER F 1 152 ? 21.14800 38.66700 24.37100 1.000 47.12000 247 SER F N 1
ATOM 9493 C CA . SER F 1 152 ? 22.32100 39.53000 24.45100 1.000 55.51000 247 SER F CA 1
ATOM 9494 C C . SER F 1 152 ? 22.73600 39.72400 25.90100 1.000 47.65000 247 SER F C 1
ATOM 9495 O O . SER F 1 152 ? 23.91800 39.58700 26.25900 1.000 48.78000 247 SER F O 1
ATOM 9498 N N . GLY F 1 153 ? 21.75700 39.99500 26.76300 1.000 43.52000 248 GLY F N 1
ATOM 9499 C CA . GLY F 1 153 ? 22.07500 40.14100 28.16900 1.000 43.96000 248 GLY F CA 1
ATOM 9500 C C . GLY F 1 153 ? 22.84200 38.94500 28.68300 1.000 47.84000 248 GLY F C 1
ATOM 9501 O O . GLY F 1 153 ? 23.95800 39.07900 29.20100 1.000 47.73000 248 GLY F O 1
ATOM 9502 N N . VAL F 1 154 ? 22.29800 37.74300 28.44600 1.000 47.03000 249 VAL F N 1
ATOM 9503 C CA . VAL F 1 154 ? 22.92900 36.52300 28.94700 1.000 48.17000 249 VAL F CA 1
ATOM 9504 C C . VAL F 1 154 ? 24.40800 36.52100 28.59000 1.000 45.23000 249 VAL F C 1
ATOM 9505 O O . VAL F 1 154 ? 25.27600 36.33000 29.44800 1.000 39.98000 249 VAL F O 1
ATOM 9509 N N . PHE F 1 155 ? 24.72000 36.79600 27.32600 1.000 40.48000 250 PHE F N 1
ATOM 9510 C CA . PHE F 1 155 ? 26.11700 36.71500 26.92600 1.000 42.84000 250 PHE F CA 1
ATOM 9511 C C . PHE F 1 155 ? 26.90900 37.90600 27.44600 1.000 45.76000 250 PHE F C 1
ATOM 9512 O O . PHE F 1 155 ? 28.00500 37.73100 27.99700 1.000 50.83000 250 PHE F O 1
ATOM 9520 N N . VAL F 1 156 ? 26.35100 39.11200 27.36200 1.000 50.90000 251 VAL F N 1
ATOM 9521 C CA . VAL F 1 156 ? 27.10500 40.27400 27.82100 1.000 53.65000 251 VAL F CA 1
ATOM 9522 C C . VAL F 1 156 ? 27.48400 40.09600 29.28500 1.000 46.99000 251 VAL F C 1
ATOM 9523 O O . VAL F 1 156 ? 28.66300 40.19000 29.66000 1.000 54.57000 251 VAL F O 1
ATOM 9527 N N . ARG F 1 157 ? 26.49100 39.79100 30.13000 1.000 43.58000 252 ARG F N 1
ATOM 9528 C CA . ARG F 1 157 ? 26.78300 39.58200 31.54200 1.000 56.87000 252 ARG F CA 1
ATOM 9529 C C . ARG F 1 157 ? 27.85800 38.51500 31.72000 1.000 58.04000 252 ARG F C 1
ATOM 9530 O O . ARG F 1 157 ? 28.79000 38.69800 32.51200 1.000 53.59000 252 ARG F O 1
ATOM 9538 N N . ARG F 1 158 ? 27.75800 37.40100 30.98500 1.000 49.61000 253 ARG F N 1
ATOM 9539 C CA . ARG F 1 158 ? 28.75900 36.34900 31.13400 1.000 50.48000 253 ARG F CA 1
ATOM 9540 C C . ARG F 1 158 ? 30.15400 36.90700 30.91800 1.000 53.33000 253 ARG F C 1
ATOM 9541 O O . ARG F 1 158 ? 31.07100 36.67100 31.71800 1.000 49.58000 253 ARG F O 1
ATOM 9549 N N . LEU F 1 159 ? 30.31900 37.69400 29.85100 1.000 54.07000 254 LEU F N 1
ATOM 9550 C CA . LEU F 1 159 ? 31.62500 38.29500 29.59500 1.000 52.53000 254 LEU F CA 1
ATOM 9551 C C . LEU F 1 159 ? 32.09200 39.14900 30.77900 1.000 47.76000 254 LEU F C 1
ATOM 9552 O O . LEU F 1 159 ? 33.24500 39.04700 31.21600 1.000 41.44000 254 LEU F O 1
ATOM 9557 N N . LYS F 1 160 ? 31.21400 39.97600 31.33200 1.000 50.46000 255 LYS F N 1
ATOM 9558 C CA . LYS F 1 160 ? 31.62300 40.79200 32.45600 1.000 67.84000 255 LYS F CA 1
ATOM 9559 C C . LYS F 1 160 ? 31.91600 39.93700 33.67300 1.000 54.79000 255 LYS F C 1
ATOM 9560 O O . LYS F 1 160 ? 32.74600 40.32600 34.50900 1.000 67.71000 255 LYS F O 1
ATOM 9566 N N . LEU F 1 161 ? 31.25300 38.78000 33.80100 1.000 60.78000 256 LEU F N 1
ATOM 9567 C CA . LEU F 1 161 ? 31.48400 37.95500 34.98900 1.000 59.37000 256 LEU F CA 1
ATOM 9568 C C . LEU F 1 161 ? 32.63400 36.97300 34.77900 1.000 61.65000 256 LEU F C 1
ATOM 9569 O O . LEU F 1 161 ? 32.99600 36.24800 35.71100 1.000 61.27000 256 LEU F O 1
ATOM 9574 N N . GLY F 1 162 ? 33.24800 36.96900 33.59600 1.000 62.94000 257 GLY F N 1
ATOM 9575 C CA . GLY F 1 162 ? 34.34300 36.07300 33.28800 1.000 65.31000 257 GLY F CA 1
ATOM 9576 C C . GLY F 1 162 ? 33.94900 34.68200 32.86100 1.000 57.96000 257 GLY F C 1
ATOM 9577 O O . GLY F 1 162 ? 34.83700 33.85000 32.63400 1.000 62.52000 257 GLY F O 1
ATOM 9578 N N . MET F 1 163 ? 32.65800 34.40800 32.72200 1.000 58.54000 258 MET F N 1
ATOM 9579 C CA . MET F 1 163 ? 32.17400 33.09200 32.34200 1.000 53.25000 258 MET F CA 1
ATOM 9580 C C . MET F 1 163 ? 32.32900 32.84900 30.84600 1.000 55.91000 258 MET F C 1
ATOM 9581 O O . MET F 1 163 ? 32.25800 33.77400 30.03700 1.000 56.12000 258 MET F O 1
ATOM 9586 N N . ARG F 1 164 ? 32.52700 31.58200 30.48200 1.000 57.28000 259 ARG F N 1
ATOM 9587 C CA . ARG F 1 164 ? 32.54400 31.20700 29.07700 1.000 55.39000 259 ARG F CA 1
ATOM 9588 C C . ARG F 1 164 ? 31.11700 31.21500 28.54000 1.000 49.70000 259 ARG F C 1
ATOM 9589 O O . ARG F 1 164 ? 30.15500 30.95200 29.26400 1.000 52.40000 259 ARG F O 1
ATOM 9591 N N . LEU F 1 165 ? 30.97300 31.56900 27.26400 1.000 53.16000 260 LEU F N 1
ATOM 9592 C CA . LEU F 1 165 ? 29.63000 31.74800 26.72200 1.000 59.27000 260 LEU F CA 1
ATOM 9593 C C . LEU F 1 165 ? 28.93300 30.41700 26.51600 1.000 67.82000 260 LEU F C 1
ATOM 9594 O O . LEU F 1 165 ? 27.70700 30.33600 26.66700 1.000 71.79000 260 LEU F O 1
ATOM 9599 N N . GLN F 1 166 ? 29.68800 29.36900 26.18100 1.000 79.73000 261 GLN F N 1
ATOM 9600 C CA . GLN F 1 166 ? 29.14900 28.01300 26.09900 1.000 67.58000 261 GLN F CA 1
ATOM 9601 C C . GLN F 1 166 ? 27.91000 27.95400 25.21200 1.000 65.19000 261 GLN F C 1
ATOM 9602 O O . GLN F 1 166 ? 26.85900 27.43400 25.59000 1.000 62.69000 261 GLN F O 1
ATOM 9608 N N . THR F 1 167 ? 28.05900 28.47400 24.00000 1.000 70.94000 262 THR F N 1
ATOM 9609 C CA . THR F 1 167 ? 26.98800 28.55300 23.01700 1.000 73.65000 262 THR F CA 1
ATOM 9610 C C . THR F 1 167 ? 27.36200 27.62500 21.86800 1.000 74.62000 262 THR F C 1
ATOM 9611 O O . THR F 1 167 ? 28.46900 27.71100 21.32600 1.000 75.45000 262 THR F O 1
ATOM 9615 N N . ASP F 1 168 ? 26.44500 26.73800 21.51100 1.000 80.04000 263 ASP F N 1
ATOM 9616 C CA . ASP F 1 168 ? 26.73600 25.62800 20.61200 1.000 80.94000 263 ASP F CA 1
ATOM 9617 C C . ASP F 1 168 ? 27.06000 26.10200 19.19800 1.000 82.00000 263 ASP F C 1
ATOM 9618 O O . ASP F 1 168 ? 27.91700 25.50100 18.53100 1.000 82.49000 263 ASP F O 1
ATOM 9623 N N . PRO F 1 169 ? 26.39900 27.15400 18.69600 1.000 74.70000 264 PRO F N 1
ATOM 9624 C CA . PRO F 1 169 ? 26.70200 27.61100 17.32700 1.000 73.81000 264 PRO F CA 1
ATOM 9625 C C . PRO F 1 169 ? 28.17000 27.92200 17.09600 1.000 74.80000 264 PRO F C 1
ATOM 9626 O O . PRO F 1 169 ? 28.65500 27.74700 15.97300 1.000 77.49000 264 PRO F O 1
ATOM 9630 N N . THR F 1 170 ? 28.91000 28.34000 18.12200 1.000 75.19000 265 THR F N 1
ATOM 9631 C CA . THR F 1 170 ? 30.32900 28.61800 17.92300 1.000 84.02000 265 THR F CA 1
ATOM 9632 C C . THR F 1 170 ? 31.09300 27.34400 17.58100 1.000 85.94000 265 THR F C 1
ATOM 9633 O O . THR F 1 170 ? 31.89700 27.32000 16.64100 1.000 88.03000 265 THR F O 1
ATOM 9637 N N . VAL F 1 171 ? 30.82500 26.26100 18.31300 1.000 85.26000 266 VAL F N 1
ATOM 9638 C CA . VAL F 1 171 ? 31.49500 24.99000 18.03700 1.000 90.41000 266 VAL F CA 1
ATOM 9639 C C . VAL F 1 171 ? 31.02400 24.39600 16.71100 1.000 81.93000 266 VAL F C 1
ATOM 9640 O O . VAL F 1 171 ? 31.82900 23.88000 15.92400 1.000 87.58000 266 VAL F O 1
ATOM 9644 N N . ILE F 1 172 ? 29.71600 24.43700 16.45200 1.000 72.46000 267 ILE F N 1
ATOM 9645 C CA . ILE F 1 172 ? 29.20200 23.98100 15.16400 1.000 75.37000 267 ILE F CA 1
ATOM 9646 C C . ILE F 1 172 ? 29.94500 24.68400 14.03100 1.000 89.22000 267 ILE F C 1
ATOM 9647 O O . ILE F 1 172 ? 30.39900 24.05400 13.06600 1.000 100.81000 267 ILE F O 1
ATOM 9649 N N . TYR F 1 173 ? 30.08200 26.00700 14.13700 1.000 89.64000 268 TYR F N 1
ATOM 9650 C CA . TYR F 1 173 ? 30.83200 26.76700 13.14600 1.000 92.32000 268 TYR F CA 1
ATOM 9651 C C . TYR F 1 173 ? 32.28700 26.32600 13.06900 1.000 90.64000 268 TYR F C 1
ATOM 9652 O O . TYR F 1 173 ? 32.82200 26.13400 11.97000 1.000 90.05000 268 TYR F O 1
ATOM 9661 N N . GLY F 1 174 ? 32.93400 26.11900 14.22000 1.000 85.41000 269 GLY F N 1
ATOM 9662 C CA . GLY F 1 174 ? 34.35000 25.79300 14.19400 1.000 91.38000 269 GLY F CA 1
ATOM 9663 C C . GLY F 1 174 ? 34.62300 24.48500 13.48000 1.000 104.27000 269 GLY F C 1
ATOM 9664 O O . GLY F 1 174 ? 35.63000 24.34400 12.77800 1.000 102.98000 269 GLY F O 1
ATOM 9665 N N . MET F 1 175 ? 33.72400 23.51600 13.64300 1.000 101.73000 270 MET F N 1
ATOM 9666 C CA . MET F 1 175 ? 33.87100 22.24700 12.93500 1.000 107.98000 270 MET F CA 1
ATOM 9667 C C . MET F 1 175 ? 33.39400 22.32900 11.48800 1.000 101.99000 270 MET F C 1
ATOM 9668 O O . MET F 1 175 ? 33.91100 21.60500 10.63200 1.000 106.36000 270 MET F O 1
ATOM 9673 N N . GLY F 1 176 ? 32.41900 23.17200 11.19500 1.000 103.84000 271 GLY F N 1
ATOM 9674 C CA . GLY F 1 176 ? 32.05600 23.40100 9.81200 1.000 97.71000 271 GLY F CA 1
ATOM 9675 C C . GLY F 1 176 ? 31.55400 22.14400 9.15500 1.000 98.66000 271 GLY F C 1
ATOM 9676 O O . GLY F 1 176 ? 30.54000 21.57500 9.56000 1.000 99.95000 271 GLY F O 1
ATOM 9677 N N . ALA F 1 177 ? 32.24300 21.74700 8.08600 1.000 104.63000 272 ALA F N 1
ATOM 9678 C CA . ALA F 1 177 ? 31.85800 20.57400 7.31600 1.000 110.09000 272 ALA F CA 1
ATOM 9679 C C . ALA F 1 177 ? 31.89800 19.29700 8.16300 1.000 109.57000 272 ALA F C 1
ATOM 9680 O O . ALA F 1 177 ? 31.37100 18.27300 7.71800 1.000 105.15000 272 ALA F O 1
ATOM 9682 N N . ASN F 1 178 ? 32.63800 19.27600 9.29300 1.000 108.97000 273 ASN F N 1
ATOM 9683 C CA . ASN F 1 178 ? 32.62700 18.11000 10.18100 1.000 106.90000 273 ASN F CA 1
ATOM 9684 C C . ASN F 1 178 ? 31.39700 18.02500 11.07900 1.000 107.09000 273 ASN F C 1
ATOM 9685 O O . ASN F 1 178 ? 31.38200 17.18100 11.98700 1.000 103.35000 273 ASN F O 1
ATOM 9690 N N . TYR F 1 179 ? 30.32900 18.75900 10.80000 1.000 111.37000 274 TYR F N 1
ATOM 9691 C CA . TYR F 1 179 ? 29.18500 18.82200 11.70100 1.000 111.72000 274 TYR F CA 1
ATOM 9692 C C . TYR F 1 179 ? 28.13900 17.90200 11.09500 1.000 102.20000 274 TYR F C 1
ATOM 9693 O O . TYR F 1 179 ? 27.76400 18.07300 9.93100 1.000 101.68000 274 TYR F O 1
ATOM 9702 N N . LYS F 1 180 ? 27.70200 16.90400 11.86300 1.000 96.37000 275 LYS F N 1
ATOM 9703 C CA . LYS F 1 180 ? 26.84700 15.85500 11.32600 1.000 104.25000 275 LYS F CA 1
ATOM 9704 C C . LYS F 1 180 ? 25.40500 15.98100 11.80100 1.000 103.88000 275 LYS F C 1
ATOM 9705 O O . LYS F 1 180 ? 24.64300 15.01500 11.71000 1.000 108.79000 275 LYS F O 1
ATOM 9707 N N . GLY F 1 181 ? 25.01600 17.16100 12.28100 1.000 95.57000 276 GLY F N 1
ATOM 9708 C CA . GLY F 1 181 ? 23.67700 17.42200 12.75900 1.000 83.71000 276 GLY F CA 1
ATOM 9709 C C . GLY F 1 181 ? 23.46200 17.11500 14.22200 1.000 95.23000 276 GLY F C 1
ATOM 9710 O O . GLY F 1 181 ? 22.33400 17.26400 14.70600 1.000 89.19000 276 GLY F O 1
ATOM 9711 N N . ASN F 1 182 ? 24.51000 16.72100 14.94400 1.000 97.03000 277 ASN F N 1
ATOM 9712 C CA . ASN F 1 182 ? 24.41900 16.31100 16.33800 1.000 97.36000 277 ASN F CA 1
ATOM 9713 C C . ASN F 1 182 ? 25.73800 16.69100 16.98900 1.000 95.93000 277 ASN F C 1
ATOM 9714 O O . ASN F 1 182 ? 26.78400 16.67900 16.33300 1.000 82.10000 277 ASN F O 1
ATOM 9719 N N . ILE F 1 183 ? 25.68600 17.04500 18.27300 1.000 101.90000 278 ILE F N 1
ATOM 9720 C CA . ILE F 1 183 ? 26.87500 17.42800 19.02700 1.000 117.26000 278 ILE F CA 1
ATOM 9721 C C . ILE F 1 183 ? 27.06500 16.45000 20.17900 1.000 114.32000 278 ILE F C 1
ATOM 9722 O O . ILE F 1 183 ? 26.11200 16.14000 20.90500 1.000 106.21000 278 ILE F O 1
ATOM 9727 N N . THR F 1 184 ? 28.29900 15.97300 20.33900 1.000 114.64000 279 THR F N 1
ATOM 9728 C CA . THR F 1 184 ? 28.71100 15.03900 21.37800 1.000 102.82000 279 THR F CA 1
ATOM 9729 C C . THR F 1 184 ? 29.70400 15.70500 22.32800 1.000 98.39000 279 THR F C 1
ATOM 9730 O O . THR F 1 184 ? 30.22000 16.79400 22.06500 1.000 102.81000 279 THR F O 1
ATOM 9734 N N . ARG F 1 185 ? 29.98500 15.01500 23.44000 1.000 93.94000 280 ARG F N 1
ATOM 9735 C CA . ARG F 1 185 ? 30.91700 15.54400 24.43600 1.000 86.55000 280 ARG F CA 1
ATOM 9736 C C . ARG F 1 185 ? 32.33200 15.70400 23.88400 1.000 85.08000 280 ARG F C 1
ATOM 9737 O O . ARG F 1 185 ? 33.03900 16.66300 24.22900 1.000 79.88000 280 ARG F O 1
ATOM 9739 N N . GLU F 1 186 ? 32.76300 14.79200 23.01200 1.000 102.25000 281 GLU F N 1
ATOM 9740 C CA . GLU F 1 186 ? 34.09300 14.93300 22.42900 1.000 99.72000 281 GLU F CA 1
ATOM 9741 C C . GLU F 1 186 ? 34.18700 16.19200 21.58000 1.000 91.53000 281 GLU F C 1
ATOM 9742 O O . GLU F 1 186 ? 35.24800 16.82700 21.52700 1.000 85.75000 281 GLU F O 1
ATOM 9744 N N . ASP F 1 187 ? 33.09200 16.57400 20.91700 1.000 97.66000 282 ASP F N 1
ATOM 9745 C CA . ASP F 1 187 ? 33.08100 17.82000 20.15400 1.000 103.06000 282 ASP F CA 1
ATOM 9746 C C . ASP F 1 187 ? 33.29900 19.02900 21.05900 1.000 89.14000 282 ASP F C 1
ATOM 9747 O O . ASP F 1 187 ? 34.10700 19.91400 20.75400 1.000 89.17000 282 ASP F O 1
ATOM 9752 N N . LEU F 1 188 ? 32.56500 19.09000 22.17300 1.000 91.09000 283 LEU F N 1
ATOM 9753 C CA . LEU F 1 188 ? 32.66600 20.22500 23.08200 1.000 90.04000 283 LEU F CA 1
ATOM 9754 C C . LEU F 1 188 ? 33.98400 20.27200 23.83700 1.000 84.77000 283 LEU F C 1
ATOM 9755 O O . LEU F 1 188 ? 34.38400 21.36200 24.25500 1.000 78.92000 283 LEU F O 1
ATOM 9757 N N . ARG F 1 189 ? 34.67100 19.14000 24.02000 1.000 85.79000 284 ARG F N 1
ATOM 9758 C CA . ARG F 1 189 ? 35.92800 19.16200 24.76100 1.000 87.02000 284 ARG F CA 1
ATOM 9759 C C . ARG F 1 189 ? 37.14200 19.44700 23.87900 1.000 80.07000 284 ARG F C 1
ATOM 9760 O O . ARG F 1 189 ? 38.21400 19.76500 24.40800 1.000 77.37000 284 ARG F O 1
ATOM 9768 N N . THR F 1 190 ? 36.99100 19.41600 22.56300 1.000 81.42000 285 THR F N 1
ATOM 9769 C CA . THR F 1 190 ? 38.12900 19.59800 21.67100 1.000 85.20000 285 THR F CA 1
ATOM 9770 C C . THR F 1 190 ? 38.37800 21.08700 21.47500 1.000 87.57000 285 THR F C 1
ATOM 9771 O O . THR F 1 190 ? 37.49100 21.79200 20.97500 1.000 79.31000 285 THR F O 1
ATOM 9775 N N . PRO F 1 191 ? 39.54900 21.60500 21.84100 1.000 82.86000 286 PRO F N 1
ATOM 9776 C CA . PRO F 1 191 ? 39.79900 23.04900 21.70000 1.000 86.52000 286 PRO F CA 1
ATOM 9777 C C . PRO F 1 191 ? 39.80700 23.51900 20.25300 1.000 81.38000 286 PRO F C 1
ATOM 9778 O O . PRO F 1 191 ? 40.70700 23.17000 19.48400 1.000 98.19000 286 PRO F O 1
ATOM 9782 N N . THR F 1 192 ? 38.76700 24.23900 19.85000 1.000 94.30000 287 THR F N 1
ATOM 9783 C CA . THR F 1 192 ? 38.76700 24.97400 18.59100 1.000 90.84000 287 THR F CA 1
ATOM 9784 C C . THR F 1 192 ? 39.04300 26.45800 18.81400 1.000 84.42000 287 THR F C 1
ATOM 9785 O O . THR F 1 192 ? 38.92500 26.96300 19.93400 1.000 86.61000 287 THR F O 1
ATOM 9787 N N . PRO F 1 193 ? 39.43500 27.19100 17.76300 1.000 84.76000 288 PRO F N 1
ATOM 9788 C CA . PRO F 1 193 ? 39.56500 28.65400 17.90700 1.000 90.31000 288 PRO F CA 1
ATOM 9789 C C . PRO F 1 193 ? 38.24000 29.32800 18.21900 1.000 88.20000 288 PRO F C 1
ATOM 9790 O O . PRO F 1 193 ? 38.21900 30.40800 18.83100 1.000 76.25000 288 PRO F O 1
ATOM 9794 N N . TYR F 1 194 ? 37.13100 28.71700 17.80100 1.000 79.69000 289 TYR F N 1
ATOM 9795 C CA . TYR F 1 194 ? 35.80100 29.25200 18.02800 1.000 74.41000 289 TYR F CA 1
ATOM 9796 C C . TYR F 1 194 ? 35.06700 28.55500 19.17000 1.000 86.14000 289 TYR F C 1
ATOM 9797 O O . TYR F 1 194 ? 33.88900 28.84600 19.38500 1.000 88.01000 289 TYR F O 1
ATOM 9806 N N . ASN F 1 195 ? 35.70400 27.62300 19.88400 1.000 88.61000 290 ASN F N 1
ATOM 9807 C CA . ASN F 1 195 ? 34.99500 26.80600 20.87200 1.000 84.87000 290 ASN F CA 1
ATOM 9808 C C . ASN F 1 195 ? 34.77700 27.61300 22.14600 1.000 80.52000 290 ASN F C 1
ATOM 9809 O O . ASN F 1 195 ? 35.71100 27.77900 22.93500 1.000 74.57000 290 ASN F O 1
ATOM 9814 N N . THR F 1 196 ? 33.54300 28.06100 22.39000 1.000 78.58000 291 THR F N 1
ATOM 9815 C CA . THR F 1 196 ? 33.25300 28.87600 23.56900 1.000 76.30000 291 THR F CA 1
ATOM 9816 C C . THR F 1 196 ? 33.04400 28.05900 24.84500 1.000 70.43000 291 THR F C 1
ATOM 9817 O O . THR F 1 196 ? 32.80000 28.64100 25.90700 1.000 65.71000 291 THR F O 1
ATOM 9821 N N . TYR F 1 197 ? 33.15100 26.73500 24.78700 1.000 79.10000 292 TYR F N 1
ATOM 9822 C CA . TYR F 1 197 ? 33.20100 25.96700 26.02500 1.000 76.80000 292 TYR F CA 1
ATOM 9823 C C . TYR F 1 197 ? 34.59900 25.91600 26.63000 1.000 76.70000 292 TYR F C 1
ATOM 9824 O O . TYR F 1 197 ? 34.73300 25.74900 27.85000 1.000 77.57000 292 TYR F O 1
ATOM 9833 N N . THR F 1 198 ? 35.64300 26.06500 25.81600 1.000 74.18000 293 THR F N 1
ATOM 9834 C CA . THR F 1 198 ? 37.00500 25.93500 26.31300 1.000 71.73000 293 THR F CA 1
ATOM 9835 C C . THR F 1 198 ? 37.74900 27.25000 26.38800 1.000 69.05000 293 THR F C 1
ATOM 9836 O O . THR F 1 198 ? 38.66200 27.37600 27.20600 1.000 69.87000 293 THR F O 1
ATOM 9840 N N . ILE F 1 199 ? 37.38900 28.22400 25.55500 1.000 87.91000 294 ILE F N 1
ATOM 9841 C CA . ILE F 1 199 ? 38.08700 29.50000 25.49900 1.000 77.65000 294 ILE F CA 1
ATOM 9842 C C . ILE F 1 199 ? 37.34400 30.52800 26.33500 1.000 63.90000 294 ILE F C 1
ATOM 9843 O O . ILE F 1 199 ? 36.12800 30.45300 26.53200 1.000 63.23000 294 ILE F O 1
ATOM 9848 N N . ASN F 1 200 ? 38.07500 31.54000 26.78500 1.000 76.23000 295 ASN F N 1
ATOM 9849 C CA . ASN F 1 200 ? 37.48000 32.64600 27.52100 1.000 79.63000 295 ASN F CA 1
ATOM 9850 C C . ASN F 1 200 ? 37.25100 33.82900 26.58900 1.000 78.13000 295 ASN F C 1
ATOM 9851 O O . ASN F 1 200 ? 38.15400 34.22900 25.84600 1.000 80.84000 295 ASN F O 1
ATOM 9856 N N . GLY F 1 201 ? 36.04200 34.37700 26.62700 1.000 77.75000 296 GLY F N 1
ATOM 9857 C CA . GLY F 1 201 ? 35.71800 35.55800 25.85400 1.000 75.31000 296 GLY F CA 1
ATOM 9858 C C . GLY F 1 201 ? 35.16100 35.24600 24.48200 1.000 71.76000 296 GLY F C 1
ATOM 9859 O O . GLY F 1 201 ? 34.72900 34.12700 24.18000 1.000 70.13000 296 GLY F O 1
ATOM 9860 N N . LEU F 1 202 ? 35.21000 36.27200 23.61100 1.000 72.17000 297 LEU F N 1
ATOM 9861 C CA . LEU F 1 202 ? 34.61600 36.12100 22.29300 1.000 73.94000 297 LEU F CA 1
ATOM 9862 C C . LEU F 1 202 ? 35.54200 35.36000 21.34600 1.000 68.95000 297 LEU F C 1
ATOM 9863 O O . LEU F 1 202 ? 36.76500 35.38800 21.50000 1.000 68.87000 297 LEU F O 1
ATOM 9868 N N . PRO F 1 203 ? 34.97600 34.67000 20.36100 1.000 66.01000 298 PRO F N 1
ATOM 9869 C CA . PRO F 1 203 ? 35.80000 34.01500 19.35000 1.000 72.13000 298 PRO F CA 1
ATOM 9870 C C . PRO F 1 203 ? 36.44400 35.04200 18.43700 1.000 84.96000 298 PRO F C 1
ATOM 9871 O O . PRO F 1 203 ? 36.11200 36.23700 18.49100 1.000 74.56000 298 PRO F O 1
ATOM 9875 N N . PRO F 1 204 ? 37.39300 34.61500 17.59700 1.000 89.98000 299 PRO F N 1
ATOM 9876 C CA . PRO F 1 204 ? 38.12600 35.59800 16.78000 1.000 91.89000 299 PRO F CA 1
ATOM 9877 C C . PRO F 1 204 ? 37.26200 36.31200 15.75200 1.000 91.46000 299 PRO F C 1
ATOM 9878 O O . PRO F 1 204 ? 37.49700 37.50000 15.48100 1.000 77.12000 299 PRO F O 1
ATOM 9882 N N . THR F 1 205 ? 36.27900 35.63700 15.16400 1.000 80.27000 300 THR F N 1
ATOM 9883 C CA . THR F 1 205 ? 35.42800 36.23000 14.14200 1.000 88.88000 300 THR F CA 1
ATOM 9884 C C . THR F 1 205 ? 33.95700 35.91200 14.34300 1.000 85.10000 300 THR F C 1
ATOM 9885 O O . THR F 1 205 ? 33.58600 35.08500 15.18000 1.000 71.05000 300 THR F O 1
ATOM 9889 N N . PRO F 1 206 ? 33.08500 36.55900 13.56800 1.000 83.42000 301 PRO F N 1
ATOM 9890 C CA . PRO F 1 206 ? 31.66800 36.18500 13.57000 1.000 75.98000 301 PRO F CA 1
ATOM 9891 C C . PRO F 1 206 ? 31.46100 34.80600 12.97400 1.000 80.08000 301 PRO F C 1
ATOM 9892 O O . PRO F 1 206 ? 32.33100 34.25200 12.29600 1.000 82.17000 301 PRO F O 1
ATOM 9896 N N . ILE F 1 207 ? 30.27000 34.26500 13.22700 1.000 74.14000 302 ILE F N 1
ATOM 9897 C CA . ILE F 1 207 ? 29.90600 32.92200 12.80200 1.000 78.90000 302 ILE F CA 1
ATOM 9898 C C . ILE F 1 207 ? 28.71700 32.89000 11.85100 1.000 80.25000 302 ILE F C 1
ATOM 9899 O O . ILE F 1 207 ? 28.28600 31.79700 11.46100 1.000 74.46000 302 ILE F O 1
ATOM 9904 N N . ALA F 1 208 ? 28.17100 34.03800 11.46500 1.000 85.05000 303 ALA F N 1
ATOM 9905 C CA . ALA F 1 208 ? 27.02100 34.08500 10.56300 1.000 88.08000 303 ALA F CA 1
ATOM 9906 C C . ALA F 1 208 ? 26.80400 35.53700 10.14500 1.000 73.71000 303 ALA F C 1
ATOM 9907 O O . ALA F 1 208 ? 27.54500 36.43600 10.55100 1.000 69.71000 303 ALA F O 1
ATOM 9909 N N . LEU F 1 209 ? 25.78200 35.75500 9.31200 1.000 81.78000 304 LEU F N 1
ATOM 9910 C CA . LEU F 1 209 ? 25.43800 37.09400 8.85400 1.000 83.53000 304 LEU F CA 1
ATOM 9911 C C . LEU F 1 209 ? 24.36100 37.69900 9.76400 1.000 80.40000 304 LEU F C 1
ATOM 9912 O O . LEU F 1 209 ? 23.18500 37.29400 9.65700 1.000 65.93000 304 LEU F O 1
ATOM 9914 N N . PRO F 1 210 ? 24.71000 38.64800 10.62700 1.000 73.52000 305 PRO F N 1
ATOM 9915 C CA . PRO F 1 210 ? 23.72300 39.15900 11.58900 1.000 54.89000 305 PRO F CA 1
ATOM 9916 C C . PRO F 1 210 ? 22.88200 40.27900 11.01800 1.000 66.46000 305 PRO F C 1
ATOM 9917 O O . PRO F 1 210 ? 23.31400 41.02900 10.14200 1.000 71.64000 305 PRO F O 1
ATOM 9921 N N . SER F 1 211 ? 21.66600 40.39200 11.54300 1.000 59.86000 306 SER F N 1
ATOM 9922 C CA . SER F 1 211 ? 20.75100 41.44600 11.14400 1.000 58.69000 306 SER F CA 1
ATOM 9923 C C . SER F 1 211 ? 20.98900 42.72400 11.95500 1.000 62.88000 306 SER F C 1
ATOM 9924 O O . SER F 1 211 ? 21.70400 42.73600 12.95500 1.000 53.61000 306 SER F O 1
ATOM 9927 N N . GLN F 1 212 ? 20.35700 43.81000 11.49400 1.000 65.98000 307 GLN F N 1
ATOM 9928 C CA . GLN F 1 212 ? 20.43300 45.10500 12.16700 1.000 69.99000 307 GLN F CA 1
ATOM 9929 C C . GLN F 1 212 ? 19.83700 45.00400 13.56700 1.000 67.88000 307 GLN F C 1
ATOM 9930 O O . GLN F 1 212 ? 20.36200 45.59000 14.52800 1.000 70.10000 307 GLN F O 1
ATOM 9936 N N . LYS F 1 213 ? 18.73700 44.25400 13.69500 1.000 58.66000 308 LYS F N 1
ATOM 9937 C CA . LYS F 1 213 ? 18.13600 44.01400 15.00300 1.000 66.86000 308 LYS F CA 1
ATOM 9938 C C . LYS F 1 213 ? 19.09500 43.26900 15.92400 1.000 63.35000 308 LYS F C 1
ATOM 9939 O O . LYS F 1 213 ? 19.19200 43.58200 17.11800 1.000 58.37000 308 LYS F O 1
ATOM 9945 N N . ALA F 1 214 ? 19.84900 42.31200 15.37700 1.000 60.97000 309 ALA F N 1
ATOM 9946 C CA . ALA F 1 214 ? 20.79800 41.56400 16.19400 1.000 55.32000 309 ALA F CA 1
ATOM 9947 C C . ALA F 1 214 ? 21.95600 42.44200 16.64400 1.000 58.67000 309 ALA F C 1
ATOM 9948 O O . ALA F 1 214 ? 22.41400 42.33300 17.78500 1.000 52.48000 309 ALA F O 1
ATOM 9950 N N . ILE F 1 215 ? 22.42800 43.33400 15.76900 1.000 67.04000 310 ILE F N 1
ATOM 9951 C CA . ILE F 1 215 ? 23.49200 44.26600 16.14200 1.000 51.03000 310 ILE F CA 1
ATOM 9952 C C . ILE F 1 215 ? 23.02200 45.19300 17.25300 1.000 52.93000 310 ILE F C 1
ATOM 9953 O O . ILE F 1 215 ? 23.68500 45.34200 18.29200 1.000 50.95000 310 ILE F O 1
ATOM 9958 N N . GLU F 1 216 ? 21.85700 45.82200 17.06200 1.000 54.12000 311 GLU F N 1
ATOM 9959 C CA . GLU F 1 216 ? 21.36600 46.72600 18.09500 1.000 60.58000 311 GLU F CA 1
ATOM 9960 C C . GLU F 1 216 ? 21.18100 45.99300 19.41400 1.000 56.83000 311 GLU F C 1
ATOM 9961 O O . GLU F 1 216 ? 21.56100 46.50000 20.47800 1.000 61.10000 311 GLU F O 1
ATOM 9967 N N . ALA F 1 217 ? 20.62600 44.78600 19.36600 1.000 53.37000 312 ALA F N 1
ATOM 9968 C CA . ALA F 1 217 ? 20.46600 44.02100 20.59400 1.000 54.57000 312 ALA F CA 1
ATOM 9969 C C . ALA F 1 217 ? 21.81700 43.76000 21.23900 1.000 52.74000 312 ALA F C 1
ATOM 9970 O O . ALA F 1 217 ? 21.97800 43.94300 22.45100 1.000 39.56000 312 ALA F O 1
ATOM 9972 N N . ALA F 1 218 ? 22.81300 43.36400 20.43800 1.000 49.37000 313 ALA F N 1
ATOM 9973 C CA . ALA F 1 218 ? 24.14600 43.15000 20.98000 1.000 39.95000 313 ALA F CA 1
ATOM 9974 C C . ALA F 1 218 ? 24.63800 44.39000 21.68600 1.000 41.92000 313 ALA F C 1
ATOM 9975 O O . ALA F 1 218 ? 25.33200 44.29300 22.70500 1.000 49.11000 313 ALA F O 1
ATOM 9977 N N . LEU F 1 219 ? 24.25800 45.56300 21.19000 1.000 60.69000 314 LEU F N 1
ATOM 9978 C CA . LEU F 1 219 ? 24.70700 46.80500 21.80000 1.000 55.05000 314 LEU F CA 1
ATOM 9979 C C . LEU F 1 219 ? 23.74500 47.33600 22.84900 1.000 48.77000 314 LEU F C 1
ATOM 9980 O O . LEU F 1 219 ? 24.03700 48.37400 23.45400 1.000 48.36000 314 LEU F O 1
ATOM 9985 N N . HIS F 1 220 ? 22.64200 46.63700 23.12400 1.000 51.64000 315 HIS F N 1
ATOM 9986 C CA . HIS F 1 220 ? 21.67600 47.06400 24.13900 1.000 52.19000 315 HIS F CA 1
ATOM 9987 C C . HIS F 1 220 ? 21.13200 45.87900 24.91700 1.000 50.38000 315 HIS F C 1
ATOM 9988 O O . HIS F 1 220 ? 19.97500 45.48100 24.74400 1.000 56.98000 315 HIS F O 1
ATOM 9995 N N . PRO F 1 221 ? 21.93200 45.29400 25.80500 1.000 55.14000 316 PRO F N 1
ATOM 9996 C CA . PRO F 1 221 ? 21.45400 44.14800 26.59200 1.000 54.07000 316 PRO F CA 1
ATOM 9997 C C . PRO F 1 221 ? 20.35600 44.54100 27.57200 1.000 43.61000 316 PRO F C 1
ATOM 9998 O O . PRO F 1 221 ? 20.21700 45.69700 27.96100 1.000 44.85000 316 PRO F O 1
ATOM 10002 N N . ASP F 1 222 ? 19.57100 43.54500 27.97700 1.000 48.44000 317 ASP F N 1
ATOM 10003 C CA . ASP F 1 222 ? 18.47900 43.78800 28.90900 1.000 47.07000 317 ASP F CA 1
ATOM 10004 C C . ASP F 1 222 ? 19.00300 43.88700 30.33800 1.000 45.12000 317 ASP F C 1
ATOM 10005 O O . ASP F 1 222 ? 20.11300 43.45900 30.65500 1.000 52.42000 317 ASP F O 1
ATOM 10010 N N . ASP F 1 223 ? 18.17800 44.45700 31.20600 1.000 45.16000 318 ASP F N 1
ATOM 10011 C CA . ASP F 1 223 ? 18.52200 44.67000 32.60500 1.000 46.14000 318 ASP F CA 1
ATOM 10012 C C . ASP F 1 223 ? 17.97200 43.50700 33.41000 1.000 46.66000 318 ASP F C 1
ATOM 10013 O O . ASP F 1 223 ? 16.81000 43.52000 33.82400 1.000 60.22000 318 ASP F O 1
ATOM 10018 N N . SER F 1 224 ? 18.81600 42.51200 33.65500 1.000 55.95000 319 SER F N 1
ATOM 10019 C CA . SER F 1 224 ? 18.39400 41.31000 34.36000 1.000 51.16000 319 SER F CA 1
ATOM 10020 C C . SER F 1 224 ? 19.63500 40.61200 34.88700 1.000 52.85000 319 SER F C 1
ATOM 10021 O O . SER F 1 224 ? 20.76300 40.95300 34.53000 1.000 48.86000 319 SER F O 1
ATOM 10024 N N . ASN F 1 225 ? 19.41200 39.60300 35.71900 1.000 55.92000 320 ASN F N 1
ATOM 10025 C CA . ASN F 1 225 ? 20.49700 38.78000 36.23100 1.000 49.89000 320 ASN F CA 1
ATOM 10026 C C . ASN F 1 225 ? 20.61100 37.43900 35.52300 1.000 47.52000 320 ASN F C 1
ATOM 10027 O O . ASN F 1 225 ? 21.49900 36.65500 35.86000 1.000 58.82000 320 ASN F O 1
ATOM 10032 N N . ASN F 1 226 ? 19.76600 37.16800 34.53400 1.000 42.06000 321 ASN F N 1
ATOM 10033 C CA . ASN F 1 226 ? 19.74800 35.86000 33.89800 1.000 44.51000 321 ASN F CA 1
ATOM 10034 C C . ASN F 1 226 ? 21.01100 35.62900 33.08500 1.000 51.08000 321 ASN F C 1
ATOM 10035 O O . ASN F 1 226 ? 21.39300 36.46900 32.26800 1.000 42.87000 321 ASN F O 1
ATOM 10040 N N . ILE F 1 227 ? 21.64400 34.46800 33.29100 1.000 58.93000 322 ILE F N 1
ATOM 10041 C CA . ILE F 1 227 ? 22.84100 34.10100 32.54000 1.000 55.17000 322 ILE F CA 1
ATOM 10042 C C . ILE F 1 227 ? 22.70300 32.71700 31.91900 1.000 52.90000 322 ILE F C 1
ATOM 10043 O O . ILE F 1 227 ? 23.67200 32.17600 31.37800 1.000 53.23000 322 ILE F O 1
ATOM 10048 N N . TYR F 1 228 ? 21.50500 32.14200 31.97300 1.000 59.57000 323 TYR F N 1
ATOM 10049 C CA . TYR F 1 228 ? 21.22600 30.86200 31.34300 1.000 61.82000 323 TYR F CA 1
ATOM 10050 C C . TYR F 1 228 ? 19.94100 30.97400 30.54700 1.000 54.13000 323 TYR F C 1
ATOM 10051 O O . TYR F 1 228 ? 19.06200 31.77000 30.88300 1.000 51.00000 323 TYR F O 1
ATOM 10060 N N . PHE F 1 229 ? 19.82200 30.14200 29.51500 1.000 46.96000 324 PHE F N 1
ATOM 10061 C CA . PHE F 1 229 ? 18.54300 30.01400 28.83600 1.000 46.77000 324 PHE F CA 1
ATOM 10062 C C . PHE F 1 229 ? 18.45600 28.69900 28.08400 1.000 48.96000 324 PHE F C 1
ATOM 10063 O O . PHE F 1 229 ? 19.45400 28.18700 27.57400 1.000 53.15000 324 PHE F O 1
ATOM 10071 N N . VAL F 1 230 ? 17.22700 28.20100 27.96200 1.000 51.62000 325 VAL F N 1
ATOM 10072 C CA . VAL F 1 230 ? 16.97600 26.95300 27.24600 1.000 48.57000 325 VAL F CA 1
ATOM 10073 C C . VAL F 1 230 ? 15.61900 27.06900 26.56600 1.000 48.36000 325 VAL F C 1
ATOM 10074 O O . VAL F 1 230 ? 14.69800 27.69700 27.09100 1.000 48.21000 325 VAL F O 1
ATOM 10078 N N . ALA F 1 231 ? 15.48500 26.43500 25.40400 1.000 56.49000 326 ALA F N 1
ATOM 10079 C CA . ALA F 1 231 ? 14.21900 26.48800 24.68100 1.000 55.85000 326 ALA F CA 1
ATOM 10080 C C . ALA F 1 231 ? 13.08000 26.02500 25.58700 1.000 57.10000 326 ALA F C 1
ATOM 10081 O O . ALA F 1 231 ? 13.24600 25.15700 26.44600 1.000 52.87000 326 ALA F O 1
ATOM 10083 N N . THR F 1 232 ? 11.90000 26.60600 25.39100 1.000 61.52000 327 THR F N 1
ATOM 10084 C CA . THR F 1 232 ? 10.76700 26.15600 26.20100 1.000 68.90000 327 THR F CA 1
ATOM 10085 C C . THR F 1 232 ? 10.13800 24.87400 25.64400 1.000 71.13000 327 THR F C 1
ATOM 10086 O O . THR F 1 232 ? 9.56600 24.05800 26.39600 1.000 68.91000 327 THR F O 1
ATOM 10090 N N . GLY F 1 233 ? 10.21100 24.69600 24.33100 1.000 66.20000 328 GLY F N 1
ATOM 10091 C CA . GLY F 1 233 ? 9.54700 23.61500 23.64900 1.000 58.58000 328 GLY F CA 1
ATOM 10092 C C . GLY F 1 233 ? 8.21300 24.00700 23.05700 1.000 62.63000 328 GLY F C 1
ATOM 10093 O O . GLY F 1 233 ? 7.72900 23.33900 22.13700 1.000 68.22000 328 GLY F O 1
ATOM 10094 N N . ASN F 1 234 ? 7.63200 25.10300 23.53600 1.000 76.40000 329 ASN F N 1
ATOM 10095 C CA . ASN F 1 234 ? 6.40300 25.65500 22.98800 1.000 74.39000 329 ASN F CA 1
ATOM 10096 C C . ASN F 1 234 ? 6.66700 26.95500 22.23600 1.000 70.57000 329 ASN F C 1
ATOM 10097 O O . ASN F 1 234 ? 5.73700 27.73400 22.00000 1.000 75.91000 329 ASN F O 1
ATOM 10099 N N . GLY F 1 235 ? 7.92100 27.19800 21.84800 1.000 66.04000 330 GLY F N 1
ATOM 10100 C CA . GLY F 1 235 ? 8.28900 28.42300 21.16700 1.000 69.68000 330 GLY F CA 1
ATOM 10101 C C . GLY F 1 235 ? 8.91600 29.40200 22.13900 1.000 81.30000 330 GLY F C 1
ATOM 10102 O O . GLY F 1 235 ? 8.26600 29.81800 23.10600 1.000 78.63000 330 GLY F O 1
ATOM 10103 N N . GLY F 1 236 ? 10.17100 29.76800 21.91800 1.000 67.09000 331 GLY F N 1
ATOM 10104 C CA . GLY F 1 236 ? 10.84100 30.68400 22.81400 1.000 62.72000 331 GLY F CA 1
ATOM 10105 C C . GLY F 1 236 ? 11.82000 29.98900 23.73700 1.000 53.13000 331 GLY F C 1
ATOM 10106 O O . GLY F 1 236 ? 12.10300 28.79500 23.62000 1.000 67.58000 331 GLY F O 1
ATOM 10107 N N . HIS F 1 237 ? 12.32900 30.76900 24.69200 1.000 55.14000 332 HIS F N 1
ATOM 10108 C CA . HIS F 1 237 ? 13.30300 30.30800 25.66800 1.000 53.23000 332 HIS F CA 1
ATOM 10109 C C . HIS F 1 237 ? 12.87900 30.74700 27.06500 1.000 59.80000 332 HIS F C 1
ATOM 10110 O O . HIS F 1 237 ? 12.11400 31.70300 27.24100 1.000 51.21000 332 HIS F O 1
ATOM 10117 N N . LYS F 1 238 ? 13.37700 30.01000 28.05800 1.000 63.79000 333 LYS F N 1
ATOM 10118 C CA . LYS F 1 238 ? 13.27100 30.35500 29.46700 1.000 61.51000 333 LYS F CA 1
ATOM 10119 C C . LYS F 1 238 ? 14.65200 30.78100 29.93100 1.000 57.63000 333 LYS F C 1
ATOM 10120 O O . LYS F 1 238 ? 15.62300 30.03000 29.76000 1.000 49.87000 333 LYS F O 1
ATOM 10126 N N . PHE F 1 239 ? 14.72700 31.97700 30.51300 1.000 55.85000 334 PHE F N 1
ATOM 10127 C CA . PHE F 1 239 ? 15.97000 32.58000 30.96900 1.000 49.76000 334 PHE F CA 1
ATOM 10128 C C . PHE F 1 239 ? 16.01100 32.49200 32.48800 1.000 41.52000 334 PHE F C 1
ATOM 10129 O O . PHE F 1 239 ? 14.99200 32.69400 33.15600 1.000 38.11000 334 PHE F O 1
ATOM 10137 N N . THR F 1 240 ? 17.19800 32.21900 33.02800 1.000 44.10000 335 THR F N 1
ATOM 10138 C CA . THR F 1 240 ? 17.34200 31.93800 34.44900 1.000 49.99000 335 THR F CA 1
ATOM 10139 C C . THR F 1 240 ? 18.67800 32.48200 34.91100 1.000 54.21000 335 THR F C 1
ATOM 10140 O O . THR F 1 240 ? 19.58600 32.69200 34.10000 1.000 52.54000 335 THR F O 1
ATOM 10144 N N . ALA F 1 241 ? 18.81200 32.64400 36.23600 1.000 59.11000 336 ALA F N 1
ATOM 10145 C CA . ALA F 1 241 ? 20.02000 33.20500 36.83000 1.000 61.54000 336 ALA F CA 1
ATOM 10146 C C . ALA F 1 241 ? 20.84700 32.24100 37.68200 1.000 62.97000 336 ALA F C 1
ATOM 10147 O O . ALA F 1 241 ? 21.93800 32.62200 38.11600 1.000 62.48000 336 ALA F O 1
ATOM 10149 N N . ASP F 1 242 ? 20.37800 31.01900 37.93200 1.000 75.52000 337 ASP F N 1
ATOM 10150 C CA . ASP F 1 242 ? 21.11800 30.02800 38.70900 1.000 77.37000 337 ASP F CA 1
ATOM 10151 C C . ASP F 1 242 ? 20.96600 28.67100 38.03600 1.000 67.13000 337 ASP F C 1
ATOM 10152 O O . ASP F 1 242 ? 19.97100 28.40700 37.35500 1.000 63.50000 337 ASP F O 1
ATOM 10157 N N . LEU F 1 243 ? 21.96200 27.80300 38.23600 1.000 70.61000 338 LEU F N 1
ATOM 10158 C CA . LEU F 1 243 ? 22.00500 26.57200 37.45400 1.000 68.25000 338 LEU F CA 1
ATOM 10159 C C . LEU F 1 243 ? 20.84300 25.64800 37.78500 1.000 67.68000 338 LEU F C 1
ATOM 10160 O O . LEU F 1 243 ? 20.36400 24.91700 36.90800 1.000 65.78000 338 LEU F O 1
ATOM 10165 N N . GLN F 1 244 ? 20.37600 25.65800 39.03300 1.000 67.08000 339 GLN F N 1
ATOM 10166 C CA . GLN F 1 244 ? 19.29500 24.74900 39.39500 1.000 78.36000 339 GLN F CA 1
ATOM 10167 C C . GLN F 1 244 ? 18.01500 25.11600 38.65500 1.000 73.37000 339 GLN F C 1
ATOM 10168 O O . GLN F 1 244 ? 17.32200 24.23800 38.11700 1.000 60.40000 339 GLN F O 1
ATOM 10170 N N . ALA F 1 245 ? 17.71200 26.41700 38.58100 1.000 73.55000 340 ALA F N 1
ATOM 10171 C CA . ALA F 1 245 ? 16.55200 26.86400 37.81900 1.000 68.87000 340 ALA F CA 1
ATOM 10172 C C . ALA F 1 245 ? 16.69000 26.49600 36.34900 1.000 64.39000 340 ALA F C 1
ATOM 10173 O O . ALA F 1 245 ? 15.71600 26.08200 35.70500 1.000 58.83000 340 ALA F O 1
ATOM 10175 N N . HIS F 1 246 ? 17.89700 26.62000 35.79900 1.000 56.54000 341 HIS F N 1
ATOM 10176 C CA . HIS F 1 246 ? 18.09300 26.22100 34.41300 1.000 56.22000 341 HIS F CA 1
ATOM 10177 C C . HIS F 1 246 ? 17.79800 24.74200 34.21400 1.000 70.21000 341 HIS F C 1
ATOM 10178 O O . HIS F 1 246 ? 17.14900 24.36700 33.23200 1.000 67.36000 341 HIS F O 1
ATOM 10185 N N . ASN F 1 247 ? 18.28200 23.87900 35.12200 1.000 74.57000 342 ASN F N 1
ATOM 10186 C CA . ASN F 1 247 ? 18.04400 22.45100 34.93700 1.000 59.76000 342 ASN F CA 1
ATOM 10187 C C . ASN F 1 247 ? 16.55900 22.13300 35.07500 1.000 61.32000 342 ASN F C 1
ATOM 10188 O O . ASN F 1 247 ? 16.02900 21.27800 34.36100 1.000 65.72000 342 ASN F O 1
ATOM 10193 N N . GLN F 1 248 ? 15.86500 22.79000 36.00100 1.000 59.83000 343 GLN F N 1
ATOM 10194 C CA . GLN F 1 248 ? 14.41300 22.63900 36.03000 1.000 53.72000 343 GLN F CA 1
ATOM 10195 C C . GLN F 1 248 ? 13.80800 23.00500 34.67500 1.000 74.36000 343 GLN F C 1
ATOM 10196 O O . GLN F 1 248 ? 12.91700 22.31100 34.17200 1.000 69.42000 343 GLN F O 1
ATOM 10202 N N . ALA F 1 249 ? 14.26500 24.11300 34.08000 1.000 73.81000 344 ALA F N 1
ATOM 10203 C CA . ALA F 1 249 ? 13.72100 24.53200 32.79100 1.000 66.38000 344 ALA F CA 1
ATOM 10204 C C . ALA F 1 249 ? 14.01900 23.51300 31.69700 1.000 55.41000 344 ALA F C 1
ATOM 10205 O O . ALA F 1 249 ? 13.17700 23.26000 30.83000 1.000 58.40000 344 ALA F O 1
ATOM 10207 N N . VAL F 1 250 ? 15.22300 22.94000 31.70100 1.000 66.09000 345 VAL F N 1
ATOM 10208 C CA . VAL F 1 250 ? 15.56400 21.94400 30.68400 1.000 73.13000 345 VAL F CA 1
ATOM 10209 C C . VAL F 1 250 ? 14.70300 20.69600 30.86000 1.000 73.67000 345 VAL F C 1
ATOM 10210 O O . VAL F 1 250 ? 14.23300 20.10400 29.88400 1.000 62.87000 345 VAL F O 1
ATOM 10214 N N . GLN F 1 251 ? 14.50700 20.26100 32.10500 1.000 59.14000 346 GLN F N 1
ATOM 10215 C CA . GLN F 1 251 ? 13.61900 19.13600 32.36200 1.000 69.96000 346 GLN F CA 1
ATOM 10216 C C . GLN F 1 251 ? 12.20000 19.44800 31.89600 1.000 72.08000 346 GLN F C 1
ATOM 10217 O O . GLN F 1 251 ? 11.52600 18.59000 31.30800 1.000 73.94000 346 GLN F O 1
ATOM 10223 N N . GLU F 1 252 ? 11.72800 20.67400 32.12900 1.000 69.32000 347 GLU F N 1
ATOM 10224 C CA . GLU F 1 252 ? 10.41900 21.07500 31.60000 1.000 67.45000 347 GLU F CA 1
ATOM 10225 C C . GLU F 1 252 ? 10.39700 20.96300 30.07200 1.000 70.06000 347 GLU F C 1
ATOM 10226 O O . GLU F 1 252 ? 9.40400 20.54000 29.46000 1.000 76.09000 347 GLU F O 1
ATOM 10232 N N . TYR F 1 253 ? 11.49200 21.38000 29.44900 1.000 68.97000 348 TYR F N 1
ATOM 10233 C CA . TYR F 1 253 ? 11.60700 21.32500 28.00600 1.000 68.74000 348 TYR F CA 1
ATOM 10234 C C . TYR F 1 253 ? 11.55500 19.89300 27.54200 1.000 81.03000 348 TYR F C 1
ATOM 10235 O O . TYR F 1 253 ? 10.87300 19.60400 26.55600 1.000 74.48000 348 TYR F O 1
ATOM 10244 N N . LEU F 1 254 ? 12.20000 18.98000 28.28700 1.000 80.05000 349 LEU F N 1
ATOM 10245 C CA . LEU F 1 254 ? 12.12300 17.55400 27.98600 1.000 78.66000 349 LEU F CA 1
ATOM 10246 C C . LEU F 1 254 ? 10.67400 17.06600 28.04500 1.000 79.21000 349 LEU F C 1
ATOM 10247 O O . LEU F 1 254 ? 10.22000 16.33500 27.16600 1.000 81.84000 349 LEU F O 1
ATOM 10252 N N . SER F 1 255 ? 9.93600 17.47000 29.06800 1.000 69.85000 350 SER F N 1
ATOM 10253 C CA . SER F 1 255 ? 8.58200 16.96300 29.21000 1.000 73.88000 350 SER F CA 1
ATOM 10254 C C . SER F 1 255 ? 7.68400 17.48700 28.12000 1.000 72.95000 350 SER F C 1
ATOM 10255 O O . SER F 1 255 ? 6.94200 16.72200 27.50000 1.000 88.43000 350 SER F O 1
ATOM 10258 N N . VAL F 1 256 ? 7.73600 18.78600 27.85400 1.000 92.36000 351 VAL F N 1
ATOM 10259 C CA . VAL F 1 256 ? 6.94700 19.32500 26.73300 1.000 91.94000 351 VAL F CA 1
ATOM 10260 C C . VAL F 1 256 ? 7.33000 18.66300 25.40500 1.000 94.37000 351 VAL F C 1
ATOM 10261 O O . VAL F 1 256 ? 6.47500 18.45500 24.54200 1.000 99.14000 351 VAL F O 1
ATOM 10265 N N . LEU F 1 257 ? 8.60600 18.39600 25.18400 1.000 93.66000 352 LEU F N 1
ATOM 10266 C CA . LEU F 1 257 ? 9.02000 17.78400 23.93800 1.000 103.62000 352 LEU F CA 1
ATOM 10267 C C . LEU F 1 257 ? 8.52800 16.35300 23.83900 1.000 99.83000 352 LEU F C 1
ATOM 10268 O O . LEU F 1 257 ? 8.22100 15.89200 22.72300 1.000 93.60000 352 LEU F O 1
ATOM 10273 N N . ARG F 1 258 ? 8.44100 15.65200 24.99000 1.000 93.34000 353 ARG F N 1
ATOM 10274 C CA . ARG F 1 258 ? 7.80600 14.33400 24.98900 1.000 93.44000 353 ARG F CA 1
ATOM 10275 C C . ARG F 1 258 ? 6.33400 14.47500 24.62100 1.000 87.24000 353 ARG F C 1
ATOM 10276 O O . ARG F 1 258 ? 5.82600 13.73600 23.77600 1.000 89.86000 353 ARG F O 1
ATOM 10284 N N . SER F 1 259 ? 5.64000 15.42900 25.24900 1.000 90.52000 354 SER F N 1
ATOM 10285 C CA . SER F 1 259 ? 4.21600 15.63400 24.99500 1.000 103.61000 354 SER F CA 1
ATOM 10286 C C . SER F 1 259 ? 3.97000 15.99100 23.53200 1.000 106.65000 354 SER F C 1
ATOM 10287 O O . SER F 1 259 ? 2.94100 15.62300 22.95100 1.000 101.85000 354 SER F O 1
ATOM 10290 N N . LYS F 1 260 ? 4.88900 16.74500 22.93100 1.000 105.15000 355 LYS F N 1
ATOM 10291 C CA . LYS F 1 260 ? 4.75900 17.12900 21.53600 1.000 99.85000 355 LYS F CA 1
ATOM 10292 C C . LYS F 1 260 ? 4.89500 15.92700 20.62000 1.000 99.99000 355 LYS F C 1
ATOM 10293 O O . LYS F 1 260 ? 4.56200 16.03400 19.43800 1.000 89.93000 355 LYS F O 1
ATOM 10295 N N . LYS F 1 261 ? 5.36600 14.79400 21.14500 1.000 106.62000 356 LYS F N 1
ATOM 10296 C CA . LYS F 1 261 ? 5.52100 13.57200 20.36200 1.000 107.72000 356 LYS F CA 1
ATOM 10297 C C . LYS F 1 261 ? 4.17300 12.92600 20.02500 1.000 104.61000 356 LYS F C 1
ATOM 10298 O O . LYS F 1 261 ? 3.15200 13.21300 20.65200 1.000 108.92000 356 LYS F O 1
#

Organism: Acinetobacter baumannii (strain ACICU) (NCBI:txid405416)

Secondary structure (DSSP, 8-state):
---EEEE--TT--HHHHHHHHHT-SSSB-SSTTS-HHHHHHHHT-S-SS-TT-S--SEEEE-TT-BHHHHHHHHHHHHHHHHHHHHHTPPSS-S-SSHHHHHHHHHHHHHH-S-GGGHHHHHHHHHHHHHHT-----HHHHHHHHGGG--S---HHHHHS--TT-TTTSSSS-SS-SS---HHHHHHHTS-BS----EEEE-SSSSEEEESSHHHHHHHHHHHHHHHHH-/--TTT-S----EE--EE-TT--HHHHHHHHHT-TTEE-SSTTS-HHHHHHHTT---SS-TT-S--EE--EETTEEHHHHHHHHHHHHHHHHHHHHHTPPTT-S-SSHHHHHHHHHHHHHH-S-GGGHHHHHHHHHHHHHHT-----HHHHHHHHTTS-SS---HHHHHS--TT-TTTSSS--SS-SS---HHHHHHHHS--SS---EEEE-SSSSEEEESSHHHHHHHHHHHHHHHHHHH-/--SSS-----EEEEE-TT--HHHHHHHHHT-TTSB-SSTT--HHHHHHHHT-SSSS-TT-S--EEEEE-TT-BHHHHHHHHHHHHHHHHHHHHHTPPSS---SSHHHHHHHHHHHHHH-S-GGGHHHHHHHHHHHHHHT-----HHHHHHHHGGG--S---HHHHHS--TT-TTTSSSS-SS-SS---HHHHHHHTS-BS----EEEE-SSS-EEEESSHHHHHHHHHHHHHHHHH-/------EE-TT--HHHHHHHHHT-SSEE-SSTTS-HHHHHHHHT---SS-TT-S--EE--PPSSEEHHHHHHHHHHHHHHHHHHHHHTPPSS-S-SSHHHHHHHHHHHHHH-S-GGGHHHHHHHHHHHHHHT-----HHHHHHHHGGG--S---HHHHHS--TT-TTTSSS--SS-SS---HHHHHHHHS--SS---EEEE-SSSSEEEESSHHHHHHHHHHHHHHHHHH---/-EE--EEEEE-TT--HHHHHHHHHT-TTSB-SSTTS-HHHHHHHHT---SS-TT-S--EEEEE-TT-BHHHHHHHHHHHHHHHHHHHHHTPPSS-S-SSHHHHHHHHHHHHHH-S-GGGHHHHHHHHHHHHHHT-----HHHHHHHHGGG--S---HHHHHS--TT-TTTSSS--SS-SS---HHHHHHHHS-BS----EEEE-SSS-EEEESSHHHHHHHHHHHHHHHHHH-/-B-TT--HHHHHH---SSSS--SSTTS-HHHHHHHH---SS-TT-S--B-------HHHHHHHHHHHHHHHHTPPSS-S-SSHHHHHHHHHHHHHT-S-GGGHHHHHHHHHHHHHHT-----HHHHHHHHGGG--S---HHHHHS--TT-TTTSSS--SS-SS---HHHHHHHHS-BSS---EEEE-SSSSEEEESSHHHHHHHHHHHHHHHHHT-

Sequence (1390 aa):
AQMNRVLVIEGTTFKQLITALKNDKNVKNTILDLPDDQLMKALGIPYHHPEGLFAPNTYFFAKGETDKKILTDLYHRQMKALDAAWAKRAPNLPYKDKYEALIMASIVEKETSLDSELTQVSGVFVRRLKLGMRLQTDPTVIYGMGANYKGNITREDLRTPTPYNTYTINGLPPTPIALPSQKAIEAALHPDDSNNIYFVATGNGGHKFTADLQAHNQAVQEYLSVLRSKRQVLEMLSDAQMNRVLVIEGTTFKQLITALKNDKNVKNTILDLPDDQLMKALGIPYHHPEGLFAPNTYFFAKGETDKKILTDLYHRQMKALDAAWAKRAPNLPYKDKYEALIMASIVEKETSLDSELTQVSGVFVRRLKLGMRLQTDPTVIYGMGANYKGNITREDLRTPTPYNTYTINGLPPTPIALPSQKAIEAALHPDDSNNIYFVATGNGGHKFTADLQAHNQAVQEYLSVLRSKKLVLEMLSDAQMNRVLVIEGTTFKQLITALKNDKNVKNTILDLPDDQLMKALGIPYHHPEGLFAPNTYFFAKGETDKKILTDLYHRQMKALDAAWAKRAPNLPYKDKYEALIMASIVEKETSLDSELTQVSGVFVRRLKLGMRLQTDPTVIYGMGANYKGNITREDLRTPTPYNTYTINGLPPTPIALPSQKAIEAALHPDDSNNIYFVATGNGGHKFTADLQAHNQAVQEYLSVLRSKMLSNRVLVIEGTTFKQLITALKNDKNVKNTILDLPDDQLMKALGIPYHHPEGLFAPNTYFFAKGETDKKILTDLYHRQMKALDAAWAKRAPNLPYKDKYEALIMASIVEKETSLDSELTQVSGVFVRRLKLGMRLQTDPTVIYGMGANYKGNITREDLRTPTPYNTYTINGLPPTPIALPSQKAIEAALHPDDSNNIYFVATGNGGHKFTADLQAHNQAVQEYLSVLRSKKLELSDAMNRVLVIEGTTFKQLITALKNDKNVKNTILDLPDDQLMKALGIPYHHPEGLFAPNTYFFAKGETDKKILTDLYHRQMKALDAAWAKRAPNLPYKDKYEALIMASIVEKETSLDSELTQVSGVFVRRLKLGMRLQTDPTVIYGMGANYKGNITREDLRTPTPYNTYTINGLPPTPIALPSQKAIEAALHPDDSNNIYFVATGNGGHKFTADLQAHNQAVQEYLSVLRSKKLVIEGTTFKQLITAKNDKNVKNTILDLPDDQLMKALGPYHHPEGLFAPNTYTDKKLTDLYHRQMKALDAAWAKRAPNLPYKDKYEALIMASIVEKETSLDSELTQVSGVFVRRLKLGMRLQTDPTVIYGMGANYKGNITREDLRTPTPYNTYTINGLPPTPIALPSQKAIEAALHPDDSNNIYFVATGNGGHKFTADLQAHNQAVQEYLSVLRSKK

Nearest PDB structures (foldseek):
  2r1f-assembly1_A  TM=9.460E-01  e=4.352E-25  Escherichia coli K-12
  4iiw-assembly1_B  TM=7.758E-01  e=8.958E-14  Listeria monocytogenes EGD-e
  4iiw-assembly1_A-5  TM=7.674E-01  e=1.124E-13  Listeria monocytogenes EGD-e
  8yoa-assembly1_A  TM=7.208E-01  e=1.054E-11  Mycobacteroides abscessus
  2r1f-assembly1_A  TM=9.312E-01  e=7.902E-25  Escherichia coli K-12

Radius of gyration: 39.65 Å; Cα contacts (8 Å, |Δi|>4): 2452; chains: 6; bounding box: 90×117×108 Å

Solvent-accessible surface area: 66366 Å² total; per-residue (Å²): 141,166,95,18,124,11,85,6,101,88,11,29,35,10,156,98,11,27,64,55,2,49,132,38,82,52,12,40,85,77,18,6,126,62,41,54,78,68,2,1,165,35,18,62,7,109,42,152,63,2,4,0,0,0,12,20,90,67,37,122,25,59,66,52,46,51,0,91,103,0,0,34,47,0,22,102,40,3,19,65,22,0,65,65,2,47,86,70,101,7,43,118,30,41,17,175,69,55,31,28,0,0,5,0,0,0,0,0,26,102,29,17,104,77,82,58,11,16,21,20,0,0,0,1,3,2,29,18,34,101,115,61,53,93,3,84,2,15,17,0,0,55,53,10,7,37,91,33,55,94,24,61,6,49,40,60,12,50,74,8,44,3,50,29,0,0,62,37,36,110,20,30,2,74,13,0,4,0,0,0,19,101,93,0,0,38,5,0,0,12,2,6,65,21,82,25,20,39,35,12,29,13,41,121,58,12,31,67,30,15,31,75,104,133,33,32,70,84,3,23,110,52,26,11,7,27,47,120,54,124,145,76,91,92,68,115,58,1,52,81,185,104,13,60,17,96,6,95,97,16,15,29,7,152,100,12,16,57,64,9,90,126,38,194,41,7,49,77,83,9,6,106,40,85,73,46,19,1,0,7,0,10,40,0,87,43,114,64,4,2,0,0,0,12,13,60,51,1,78,2,51,110,55,46,44,0,65,32,0,0,28,58,1,20,103,73,2,16,155,18,0,26,50,0,50,77,154,98,24,116,132,28,40,21,84,69,54,36,53,0,0,5,0,0,0,0,0,23,90,32,14,105,84,84,99,18,10,55,59,0,0,0,1,2,2,34,14,35,113,105,46,48,88,4,90,2,66,23,0,12,54,58,22,36,45,108,128,96,107,57,104,58,56,202,82,59,26,39,47,58,26,93,26,1,0,74,40,42,89,20,31,4,73,3,0,8,1,0,0,17,93,112,0,0,44,4,0,0,68,37,36,152,44,106,28,22,33,32,25,27,50,39,100,65,16,39,35,33,19,38,78,93,150,36,34,72,118,9,50,51,94,64,102,55,60,100,139,81,75,92,129,166,94,67,71,82,56,26,113,161,77,17,67,17,95,6,85,110,14,17,30,11,57,101,7,18,64,53,6,90,130,45,107,35,8,44,98,86,13,10,107,41,87,75,89,40,6,5,56,67,20,36,7,108,47,160,32,5,8,0,0,1,12,21,64,61,13,109,8,60,134,49,20,65,0,36,48,15,0,33,79,10,25,110,125,1,20,66,15,2,64,52,1,50,85,90,102,7,53,122,27,43,18,83,65,60,36,50,0,0,5,0,0,0,0,0,23,99,41,20,91,86,82,32,6,15,19,12,0,0,0,1,4,3,30,19,36,109,116,59,46,85,3,84,4,56,22,0,0,54,65,21,21,43,92,123,74,162,52,101,58,74,205,66,30,54,66,66,108,23,93,37,0,0,73,36,37,108,20,30,2,69,14,0,8,1,0,0,24,111,52,0,0,30,4,0,0,6,4,4,51,21,80,25,22,31,33,23,34,57,47,147,31,4,15,35,31,19,32,73,103,82,39,32,64,51,18,51,133,108,63,59,82,81,45,86,102,123,190,121,57,98,57,32,94,10,86,96,11,31,26,19,51,95,13,45,63,60,19,58,84,36,114,29,22,61,77,100,20,12,103,37,77,44,39,112,22,8,150,72,32,61,17,109,57,148,61,10,1,0,1,5,16,18,71,36,18,126,57,73,74,65,36,66,3,45,43,10,11,40,49,10,25,118,30,3,21,140,19,2,69,52,0,48,84,158,103,22,107,127,28,45,17,82,66,48,36,49,0,1,5,0,0,0,0,0,19,104,33,17,107,82,87,93,21,14,51,60,0,0,0,1,2,4,32,19,33,109,109,48,54,90,5,86,2,65,21,0,1,52,50,20,27,41,112,124,91,97,58,68,58,72,84,67,37,50,70,76,107,24,95,25,0,0,66,36,48,96,21,32,3,72,15,0,4,0,0,0,20,87,119,0,0,47,6,0,0,67,37,42,155,38,122,35,20,31,32,22,32,46,43,95,60,13,38,100,31,13,47,72,103,155,34,31,79,112,3,57,55,79,57,101,55,71,89,153,86,77,81,162,133,164,18,94,90,163,19,132,16,88,10,49,95,14,35,31,17,57,95,8,22,77,66,4,40,133,40,105,66,8,132,78,69,31,10,124,80,89,46,99,38,5,4,176,64,16,61,8,103,48,175,69,7,3,0,0,0,12,18,51,31,6,47,10,54,64,51,48,40,0,33,32,2,0,34,73,2,24,113,127,2,19,63,20,0,71,60,12,50,84,88,101,6,51,119,29,43,15,90,70,58,37,52,0,0,5,0,0,0,0,0,22,89,33,13,103,78,72,61,14,13,22,20,0,0,0,2,2,6,32,14,33,114,118,51,50,91,2,89,0,66,25,0,3,57,54,20,31,39,109,131,80,103,54,71,60,77,74,123,35,49,177,64,104,25,96,27,1,0,72,37,35,102,20,34,3,72,18,0,8,1,0,0,20,106,100,0,0,35,6,0,0,15,4,6,49,19,78,21,28,28,32,25,28,69,56,100,37,11,33,39,34,36,42,63,110,73,45,40,78,70,26,44,123,64,62,37,38,54,107,147,94,91,120,115,41,64,51,16,48,42,43,62,48,39,37,80,89,36,132,83,108,84,30,75,93,65,81,51,86,38,98,47,60,49,28,17,177,69,62,77,123,37,89,37,18,14,1,20,35,14,18,94,100,131,108,56,55,80,58,63,48,7,59,60,54,2,56,62,17,4,79,55,2,52,85,102,101,6,54,134,26,26,16,163,71,25,56,37,0,6,8,0,0,0,0,0,22,104,33,14,117,83,83,52,3,12,17,16,0,0,0,1,3,1,29,19,31,102,112,57,73,19,4,83,1,26,17,0,2,21,69,32,45,41,114,128,75,89,22,48,20,40,58,67,30,23,192,74,118,22,92,37,0,0,84,60,43,129,22,33,3,82,28,13,4,0,11,0,22,96,77,0,0,22,5,0,0,6,2,4,53,18,82,24,15,44,32,10,33,36,35,90,60,12,27,101,24,13,37,77,102,63,30,33,59,86,5,21,87,42,18,20,9,29,27,104,45,84,120

B-factor: mean 67.39, std 20.47, range [23.4, 357.1]